Protein AF-0000000066015167 (afdb_homodimer)

Organism: Apis mellifera (NCBI:txid7460)

Secondary structure (DSSP, 8-state):
---TTGGGGGGTT---------------TT-PEEEEEESS--B--SSHHHHHHHHHHTS--GGG--EEEEEEETTEEEEEE---TT---SEEEEEEEE-SSSEEEEESS-GGGT-TT-TTS---EEEEEE-TTSEEEEEE--EETTEE-S--EEEEEETTTTEEEEEEEPPHHHHS-TTT----EEEEEEEESSSS-EEEEEEETTTTEEEEEETTTTEEEEEE-GGGSPPGGG-EEEETTEEEE----EEEEEE-TTT-EEEEEESSSS-EEEEETHHHHSS---GGG--EEEEES-SSS-EEEEEE-TTSEEEEEETTTTEEEEEETTS-S-GGG-EEEEE-TTTTSSEEEEEEEEE----TT----EEEEEEEE--HHHHHHT---TTS--EEEEEEEHHHHHTTSTTSPP---GGGGT-/---TTGGGGGG-----------------TT-PEEEEEESS--B--SSHHHHHHHHHHTS--GGG--EEEEEEETTEEEEEE---TT---SEEEEEEEE-SSSEEEEESS-GGG--TT-TTS---EEEEEE-TTSEEEEEE--EETTEE-S--EEEEEETTTTEEEEEEEPPHHHHS-TTT----EEEEEEEESSSS-EEEEEEETTTTEEEEEETTTTEEEEEE-GGGSPPGGG-EEEETTEEEE----EEEEEE-TTT-EEEEEESSSS-EEEEETHHHHSS---GGG--EEEEES-SSS-EEEEEE-TTSEEEEEETTTTEEEEEETTS-S-GGG-EEEEE-TTTTSSEEEEEEEEE----TT----EEEEEEEE--HHHHHHT---TTS--EEEEEEEHHHHHTTSTTSPP---THHHH-

Structure (mmCIF, N/CA/C/O backbone):
data_AF-0000000066015167-model_v1
#
loop_
_entity.id
_entity.type
_entity.pdbx_description
1 polymer 'Major royal jelly protein 9'
#
loop_
_atom_site.group_PDB
_atom_site.id
_atom_site.type_symbol
_atom_site.label_atom_id
_atom_site.label_alt_id
_atom_site.label_comp_id
_atom_site.label_asym_id
_atom_site.label_entity_id
_atom_site.label_seq_id
_atom_site.pdbx_PDB_ins_code
_atom_site.Cartn_x
_atom_site.Cartn_y
_atom_site.Cartn_z
_atom_site.occupancy
_atom_site.B_iso_or_equiv
_atom_site.auth_seq_id
_atom_site.auth_comp_id
_atom_site.auth_asym_id
_atom_site.auth_atom_id
_atom_site.pdbx_PDB_model_num
ATOM 1 N N . MET A 1 1 ? -51.844 -38.094 44.312 1 26 1 MET A N 1
ATOM 2 C CA . MET A 1 1 ? -50.938 -38.125 43.156 1 26 1 MET A CA 1
ATOM 3 C C . MET A 1 1 ? -50.656 -36.688 42.688 1 26 1 MET A C 1
ATOM 5 O O . MET A 1 1 ? -50.062 -36.5 41.625 1 26 1 MET A O 1
ATOM 9 N N . SER A 1 2 ? -51.188 -35.656 43.312 1 29.03 2 SER A N 1
ATOM 10 C CA . SER A 1 2 ? -51.5 -34.25 43 1 29.03 2 SER A CA 1
ATOM 11 C C . SER A 1 2 ? -50.25 -33.406 43.031 1 29.03 2 SER A C 1
ATOM 13 O O . SER A 1 2 ? -50.312 -32.188 42.781 1 29.03 2 SER A O 1
ATOM 15 N N . PHE A 1 3 ? -49.156 -33.812 43.719 1 33.88 3 PHE A N 1
ATOM 16 C CA . PHE A 1 3 ? -48.281 -32.844 44.344 1 33.88 3 PHE A CA 1
ATOM 17 C C . PHE A 1 3 ? -47.344 -32.188 43.344 1 33.88 3 PHE A C 1
ATOM 19 O O . PHE A 1 3 ? -46.688 -31.188 43.625 1 33.88 3 PHE A O 1
ATOM 26 N N . ASN A 1 4 ? -46.906 -32.875 42.219 1 30.45 4 ASN A N 1
ATOM 27 C CA . ASN A 1 4 ? -45.562 -32.719 41.688 1 30.45 4 ASN A CA 1
ATOM 28 C C . ASN A 1 4 ? -45.5 -31.5 40.75 1 30.45 4 ASN A C 1
ATOM 30 O O . ASN A 1 4 ? -44.562 -31.375 39.969 1 30.45 4 ASN A O 1
ATOM 34 N N . ILE A 1 5 ? -46.594 -30.766 40.438 1 33.69 5 ILE A N 1
ATOM 35 C CA . ILE A 1 5 ? -46.625 -29.938 39.219 1 33.69 5 ILE A CA 1
ATOM 36 C C . ILE A 1 5 ? -45.875 -28.641 39.469 1 33.69 5 ILE A C 1
ATOM 38 O O . ILE A 1 5 ? -45.625 -27.859 38.531 1 33.69 5 ILE A O 1
ATOM 42 N N . TRP A 1 6 ? -45.625 -28.203 40.75 1 33.12 6 TRP A N 1
ATOM 43 C CA . TRP A 1 6 ? -45.438 -26.781 41.031 1 33.12 6 TRP A CA 1
ATOM 44 C C . TRP A 1 6 ? -44.062 -26.328 40.531 1 33.12 6 TRP A C 1
ATOM 46 O O . TRP A 1 6 ? -43.812 -25.125 40.438 1 33.12 6 TRP A O 1
ATOM 56 N N . TRP A 1 7 ? -43.031 -27.234 40.469 1 34.81 7 TRP A N 1
ATOM 57 C CA . TRP A 1 7 ? -41.656 -26.688 40.531 1 34.81 7 TRP A CA 1
ATOM 58 C C . TRP A 1 7 ? -41.25 -26.078 39.188 1 34.81 7 TRP A C 1
ATOM 60 O O . TRP A 1 7 ? -40.125 -25.641 39 1 34.81 7 TRP A O 1
ATOM 70 N N . LEU A 1 8 ? -42 -26.328 38.062 1 32.09 8 LEU A N 1
ATOM 71 C CA . LEU A 1 8 ? -41.438 -26.094 36.75 1 32.09 8 LEU A CA 1
ATOM 72 C C . LEU A 1 8 ? -41.312 -24.609 36.438 1 32.09 8 LEU A C 1
ATOM 74 O O . LEU A 1 8 ? -40.656 -24.203 35.469 1 32.09 8 LEU A O 1
ATOM 78 N N . ILE A 1 9 ? -42.219 -23.766 37.031 1 33.53 9 ILE A N 1
ATOM 79 C CA . ILE A 1 9 ? -42.469 -22.516 36.344 1 33.53 9 ILE A CA 1
ATOM 80 C C . ILE A 1 9 ? -41.281 -21.578 36.531 1 33.53 9 ILE A C 1
ATOM 82 O O . ILE A 1 9 ? -41.062 -20.641 35.75 1 33.53 9 ILE A O 1
ATOM 86 N N . LEU A 1 10 ? -40.531 -21.703 37.625 1 32.12 10 LEU A N 1
ATOM 87 C CA . LEU A 1 10 ? -39.781 -20.5 38 1 32.12 10 LEU A CA 1
ATOM 88 C C . LEU A 1 10 ? -38.594 -20.297 37.094 1 32.12 10 LEU A C 1
ATOM 90 O O . LEU A 1 10 ? -37.875 -19.312 37.219 1 32.12 10 LEU A O 1
ATOM 94 N N . TYR A 1 11 ? -38.188 -21.344 36.344 1 34.44 11 TYR A N 1
ATOM 95 C CA . TYR A 1 11 ? -36.844 -21.234 35.844 1 34.44 11 TYR A CA 1
ATOM 96 C C . TYR A 1 11 ? -36.75 -20.219 34.688 1 34.44 11 TYR A C 1
ATOM 98 O O . TYR A 1 11 ? -35.719 -20.094 34.031 1 34.44 11 TYR A O 1
ATOM 106 N N . PHE A 1 12 ? -37.906 -19.766 34.188 1 32.03 12 PHE A N 1
ATOM 107 C CA . PHE A 1 12 ? -37.719 -19.188 32.844 1 32.03 12 PHE A CA 1
ATOM 108 C C . PHE A 1 12 ? -36.812 -17.969 32.906 1 32.03 12 PHE A C 1
ATOM 110 O O . PHE A 1 12 ? -36 -17.75 32.031 1 32.03 12 PHE A O 1
ATOM 117 N N . SER A 1 13 ? -37.25 -16.922 33.625 1 30.91 13 SER A N 1
ATOM 118 C CA . SER A 1 13 ? -37.094 -15.594 33.062 1 30.91 13 SER A CA 1
ATOM 119 C C . SER A 1 13 ? -35.656 -15.078 33.219 1 30.91 13 SER A C 1
ATOM 121 O O . SER A 1 13 ? -35.438 -13.867 33.25 1 30.91 13 SER A O 1
ATOM 123 N N . ILE A 1 14 ? -34.781 -15.797 33.844 1 33.94 14 ILE A N 1
ATOM 124 C CA . ILE A 1 14 ? -33.562 -15.008 34.094 1 33.94 14 ILE A CA 1
ATOM 125 C C . ILE A 1 14 ? -32.875 -14.719 32.75 1 33.94 14 ILE A C 1
ATOM 127 O O . ILE A 1 14 ? -32.219 -15.594 32.188 1 33.94 14 ILE A O 1
ATOM 131 N N . VAL A 1 15 ? -33.656 -14.359 31.719 1 32.59 15 VAL A N 1
ATOM 132 C CA . VAL A 1 15 ? -32.969 -13.859 30.531 1 32.59 15 VAL A CA 1
ATOM 133 C C . VAL A 1 15 ? -31.922 -12.82 30.953 1 32.59 15 VAL A C 1
ATOM 135 O O . VAL A 1 15 ? -32.25 -11.805 31.547 1 32.59 15 VAL A O 1
ATOM 138 N N . CYS A 1 16 ? -30.703 -13.25 31.234 1 29.89 16 CYS A N 1
ATOM 139 C CA . CYS A 1 16 ? -29.5 -12.438 31.375 1 29.89 16 CYS A CA 1
ATOM 140 C C . CYS A 1 16 ? -29.438 -11.375 30.297 1 29.89 16 CYS A C 1
ATOM 142 O O . CYS A 1 16 ? -29.375 -11.703 29.109 1 29.89 16 CYS A O 1
ATOM 144 N N . GLN A 1 17 ? -30.156 -10.297 30.469 1 29.08 17 GLN A N 1
ATOM 145 C CA . GLN A 1 17 ? -29.828 -9.109 29.688 1 29.08 17 GLN A CA 1
ATOM 146 C C . GLN A 1 17 ? -28.328 -8.883 29.625 1 29.08 17 GLN A C 1
ATOM 148 O O . GLN A 1 17 ? -27.703 -8.492 30.609 1 29.08 17 GLN A O 1
ATOM 153 N N . ALA A 1 18 ? -27.578 -9.695 29 1 32.66 18 ALA A N 1
ATOM 154 C CA . ALA A 1 18 ? -26.25 -9.258 28.562 1 32.66 18 ALA A CA 1
ATOM 155 C C . ALA A 1 18 ? -26.312 -7.855 27.969 1 32.66 18 ALA A C 1
ATOM 157 O O . ALA A 1 18 ? -26.719 -7.676 26.828 1 32.66 18 ALA A O 1
ATOM 158 N N . LYS A 1 19 ? -26.734 -6.887 28.719 1 30.14 19 LYS A N 1
ATOM 159 C CA . LYS A 1 19 ? -26.484 -5.512 28.297 1 30.14 19 LYS A CA 1
ATOM 160 C C . LYS A 1 19 ? -25.047 -5.328 27.828 1 30.14 19 LYS A C 1
ATOM 162 O O . LYS A 1 19 ? -24.109 -5.52 28.609 1 30.14 19 LYS A O 1
ATOM 167 N N . ALA A 1 20 ? -24.812 -5.492 26.562 1 32.78 20 ALA A N 1
ATOM 168 C CA . ALA A 1 20 ? -23.609 -4.914 25.969 1 32.78 20 ALA A CA 1
ATOM 169 C C . ALA A 1 20 ? -23.344 -3.51 26.5 1 32.78 20 ALA A C 1
ATOM 171 O O . ALA A 1 20 ? -24.125 -2.584 26.25 1 32.78 20 ALA A O 1
ATOM 172 N N . HIS A 1 21 ? -22.938 -3.389 27.734 1 29.14 21 HIS A N 1
ATOM 173 C CA . HIS A 1 21 ? -22.312 -2.117 28.062 1 29.14 21 HIS A CA 1
ATOM 174 C C . HIS A 1 21 ? -21.453 -1.609 26.906 1 29.14 21 HIS A C 1
ATOM 176 O O . HIS A 1 21 ? -20.406 -2.186 26.594 1 29.14 21 HIS A O 1
ATOM 182 N N . TYR A 1 22 ? -22.156 -1.292 25.875 1 29.8 22 TYR A N 1
ATOM 183 C CA . TYR A 1 22 ? -21.422 -0.33 25.078 1 29.8 22 TYR A CA 1
ATOM 184 C C . TYR A 1 22 ? -20.719 0.701 25.953 1 29.8 22 TYR A C 1
ATOM 186 O O . TYR A 1 22 ? -21.375 1.485 26.641 1 29.8 22 TYR A O 1
ATOM 194 N N . SER A 1 23 ? -19.766 0.363 26.703 1 32.66 23 SER A N 1
ATOM 195 C CA . SER A 1 23 ? -19.031 1.444 27.344 1 32.66 23 SER A CA 1
ATOM 196 C C . SER A 1 23 ? -19.062 2.713 26.5 1 32.66 23 SER A C 1
ATOM 198 O O . SER A 1 23 ? -18.641 2.699 25.344 1 32.66 23 SER A O 1
ATOM 200 N N . LEU A 1 24 ? -20.094 3.484 26.562 1 32.47 24 LEU A N 1
ATOM 201 C CA . LEU A 1 24 ? -20 4.871 26.141 1 32.47 24 LEU A CA 1
ATOM 202 C C . LEU A 1 24 ? -18.578 5.406 26.328 1 32.47 24 LEU A C 1
ATOM 204 O O . LEU A 1 24 ? -18.172 5.656 27.469 1 32.47 24 LEU A O 1
ATOM 208 N N . ARG A 1 25 ? -17.656 4.953 25.703 1 44.66 25 ARG A N 1
ATOM 209 C CA . ARG A 1 25 ? -16.344 5.59 25.75 1 44.66 25 ARG A CA 1
ATOM 210 C C . ARG A 1 25 ? -16.469 7.109 25.75 1 44.66 25 ARG A C 1
ATOM 212 O O . ARG A 1 25 ? -17.047 7.688 24.812 1 44.66 25 ARG A O 1
ATOM 219 N N . ASP A 1 26 ? -16.703 7.707 26.859 1 46 26 ASP A N 1
ATOM 220 C CA . ASP A 1 26 ? -16.766 9.141 27.125 1 46 26 ASP A CA 1
ATOM 221 C C . ASP A 1 26 ? -15.648 9.875 26.391 1 46 26 ASP A C 1
ATOM 223 O O . ASP A 1 26 ? -14.477 9.766 26.766 1 46 26 ASP A O 1
ATOM 227 N N . PHE A 1 27 ? -15.844 10.094 25.156 1 55.56 27 PHE A N 1
ATOM 228 C CA . PHE A 1 27 ? -14.961 11.039 24.5 1 55.56 27 PHE A CA 1
ATOM 229 C C . PHE A 1 27 ? -14.875 12.352 25.266 1 55.56 27 PHE A C 1
ATOM 231 O O . PHE A 1 27 ? -15.867 12.797 25.844 1 55.56 27 PHE A O 1
ATOM 238 N N . LYS A 1 28 ? -13.664 12.664 25.625 1 65 28 LYS A N 1
ATOM 239 C CA . LYS A 1 28 ? -13.422 13.914 26.344 1 65 28 LYS A CA 1
ATOM 240 C C . LYS A 1 28 ? -13.797 15.117 25.484 1 65 28 LYS A C 1
ATOM 242 O O . LYS A 1 28 ? -12.953 15.672 24.781 1 65 28 LYS A O 1
ATOM 247 N N . ALA A 1 29 ? -15.102 15.312 25.203 1 63.84 29 ALA A N 1
ATOM 248 C CA . ALA A 1 29 ? -15.625 16.359 24.328 1 63.84 29 ALA A CA 1
ATOM 249 C C . ALA A 1 29 ? -15.125 17.734 24.766 1 63.84 29 ALA A C 1
ATOM 251 O O . ALA A 1 29 ? -14.984 18.641 23.938 1 63.84 29 ALA A O 1
ATOM 252 N N . ASN A 1 30 ? -14.57 17.828 25.906 1 75.81 30 ASN A N 1
ATOM 253 C CA . ASN A 1 30 ? -14.336 19.203 26.328 1 75.81 30 ASN A CA 1
ATOM 254 C C . ASN A 1 30 ? -12.906 19.406 26.828 1 75.81 30 ASN A C 1
ATOM 256 O O . ASN A 1 30 ? -12.648 20.281 27.641 1 75.81 30 ASN A O 1
ATOM 260 N N . ILE A 1 31 ? -12.133 18.656 26.156 1 89 31 ILE A N 1
ATOM 261 C CA . ILE A 1 31 ? -10.773 18.75 26.672 1 89 31 ILE A CA 1
ATOM 262 C C . ILE A 1 31 ? -10.031 19.891 25.984 1 89 31 ILE A C 1
ATOM 264 O O . ILE A 1 31 ? -9.172 20.547 26.578 1 89 31 ILE A O 1
ATOM 268 N N . PHE A 1 32 ? -10.43 20.188 24.797 1 95.81 32 PHE A N 1
ATOM 269 C CA . PHE A 1 32 ? -9.758 21.25 24.062 1 95.81 32 PHE A CA 1
ATOM 270 C C . PHE A 1 32 ? -10.266 22.625 24.5 1 95.81 32 PHE A C 1
ATOM 272 O O . PHE A 1 32 ? -11.469 22.828 24.688 1 95.81 32 PHE A O 1
ATOM 279 N N . GLN A 1 33 ? -9.344 23.484 24.719 1 96.5 33 GLN A N 1
ATOM 280 C CA . GLN A 1 33 ? -9.648 24.891 24.953 1 96.5 33 GLN A CA 1
ATOM 281 C C . GLN A 1 33 ? -9.438 25.719 23.688 1 96.5 33 GLN A C 1
ATOM 283 O O . GLN A 1 33 ? -8.383 25.625 23.062 1 96.5 33 GLN A O 1
ATOM 288 N N . VAL A 1 34 ? -10.406 26.5 23.359 1 97.62 34 VAL A N 1
ATOM 289 C CA . VAL A 1 34 ? -10.242 27.422 22.25 1 97.62 34 VAL A CA 1
ATOM 290 C C . VAL A 1 34 ? -9.336 28.578 22.672 1 97.62 34 VAL A C 1
ATOM 292 O O . VAL A 1 34 ? -9.656 29.328 23.594 1 97.62 34 VAL A O 1
ATOM 295 N N . LYS A 1 35 ? -8.258 28.75 22.016 1 97.56 35 LYS A N 1
ATOM 296 C CA . LYS A 1 35 ? -7.309 29.812 22.312 1 97.56 35 LYS A CA 1
ATOM 297 C C . LYS A 1 35 ? -7.547 31.031 21.438 1 97.56 35 LYS A C 1
ATOM 299 O O . LYS A 1 35 ? -7.367 32.188 21.859 1 97.56 35 LYS A O 1
ATOM 304 N N . TYR A 1 36 ? -7.836 30.797 20.203 1 98.44 36 TYR A N 1
ATOM 305 C CA . TYR A 1 36 ? -8.164 31.812 19.219 1 98.44 36 TYR A CA 1
ATOM 306 C C . TYR A 1 36 ? -9.297 31.359 18.312 1 98.44 36 TYR A C 1
ATOM 308 O O . TYR A 1 36 ? -9.461 30.156 18.078 1 98.44 36 TYR A O 1
ATOM 316 N N . GLN A 1 37 ? -10.062 32.219 17.828 1 98.44 37 GLN A N 1
ATOM 317 C CA . GLN A 1 37 ? -11.102 31.906 16.859 1 98.44 37 GLN A CA 1
ATOM 318 C C . GLN A 1 37 ? -11.359 33.094 15.922 1 98.44 37 GLN A C 1
ATOM 320 O O . GLN A 1 37 ? -11.109 34.25 16.281 1 98.44 37 GLN A O 1
ATOM 325 N N . TRP A 1 38 ? -11.852 32.875 14.773 1 98.75 38 TRP A N 1
ATOM 326 C CA . TRP A 1 38 ? -12.094 33.875 13.75 1 98.75 38 TRP A CA 1
ATOM 327 C C . TRP A 1 38 ? -13.391 33.594 13 1 98.75 38 TRP A C 1
ATOM 329 O O . TRP A 1 38 ? -13.695 32.438 12.695 1 98.75 38 TRP A O 1
ATOM 339 N N . LYS A 1 39 ? -14.109 34.625 12.75 1 98.62 39 LYS A N 1
ATOM 340 C CA . LYS A 1 39 ? -15.102 34.562 11.68 1 98.62 39 LYS A CA 1
ATOM 341 C C . LYS A 1 39 ? -14.438 34.625 10.305 1 98.62 39 LYS A C 1
ATOM 343 O O . LYS A 1 39 ? -14.82 33.906 9.391 1 98.62 39 LYS A O 1
ATOM 348 N N . TYR A 1 40 ? -13.523 35.531 10.195 1 98.44 40 TYR A N 1
ATOM 349 C CA . TYR A 1 40 ? -12.648 35.719 9.047 1 98.44 40 TYR A CA 1
ATOM 350 C C . TYR A 1 40 ? -11.328 36.375 9.477 1 98.44 40 TYR A C 1
ATOM 352 O O . TYR A 1 40 ? -11.25 37 10.531 1 98.44 40 TYR A O 1
ATOM 360 N N . PHE A 1 41 ? -10.352 36.219 8.672 1 98.56 41 PHE A N 1
ATOM 361 C CA . PHE A 1 41 ? -9.039 36.781 8.992 1 98.56 41 PHE A CA 1
ATOM 362 C C . PHE A 1 41 ? -8.898 38.188 8.461 1 98.56 41 PHE A C 1
ATOM 364 O O . PHE A 1 41 ? -9.406 38.531 7.387 1 98.56 41 PHE A O 1
ATOM 371 N N . ASP A 1 42 ? -8.266 38.938 9.258 1 98.44 42 ASP A N 1
ATOM 372 C CA . ASP A 1 42 ? -7.836 40.281 8.898 1 98.44 42 ASP A CA 1
ATOM 373 C C . ASP A 1 42 ? -6.41 40.562 9.383 1 98.44 42 ASP A C 1
ATOM 375 O O . ASP A 1 42 ? -5.805 39.719 10.047 1 98.44 42 ASP A O 1
ATOM 379 N N . TYR A 1 43 ? -5.887 41.688 8.914 1 98.5 43 TYR A N 1
ATOM 380 C CA . TYR A 1 43 ? -4.473 41.969 9.148 1 98.5 43 TYR A CA 1
ATOM 381 C C . TYR A 1 43 ? -4.273 43.344 9.773 1 98.5 43 TYR A C 1
ATOM 383 O O . TYR A 1 43 ? -5.133 44.219 9.648 1 98.5 43 TYR A O 1
ATOM 391 N N . ASN A 1 44 ? -3.17 43.406 10.438 1 97.62 44 ASN A N 1
ATOM 392 C CA . ASN A 1 44 ? -2.746 44.719 10.953 1 97.62 44 ASN A CA 1
ATOM 393 C C . ASN A 1 44 ? -1.998 45.5 9.891 1 97.62 44 ASN A C 1
ATOM 395 O O . ASN A 1 44 ? -0.767 45.531 9.875 1 97.62 44 ASN A O 1
ATOM 399 N N . PHE A 1 45 ? -2.719 46.344 9.188 1 96.62 45 PHE A N 1
ATOM 400 C CA . PHE A 1 45 ? -2.15 47.094 8.094 1 96.62 45 PHE A CA 1
ATOM 401 C C . PHE A 1 45 ? -1.438 48.344 8.609 1 96.62 45 PHE A C 1
ATOM 403 O O . PHE A 1 45 ? -0.752 49.031 7.855 1 96.62 45 PHE A O 1
ATOM 410 N N . GLY A 1 46 ? -1.567 48.625 9.812 1 94.19 46 GLY A N 1
ATOM 411 C CA . GLY A 1 46 ? -0.945 49.781 10.43 1 94.19 46 GLY A CA 1
ATOM 412 C C . GLY A 1 46 ? -1.891 50.969 10.57 1 94.19 46 GLY A C 1
ATOM 413 O O . GLY A 1 46 ? -1.706 51.812 11.445 1 94.19 46 GLY A O 1
ATOM 414 N N . SER A 1 47 ? -2.842 51.125 9.578 1 94.62 47 SER A N 1
ATOM 415 C CA . SER A 1 47 ? -3.857 52.156 9.664 1 94.62 47 SER A CA 1
ATOM 416 C C . SER A 1 47 ? -5.121 51.781 8.906 1 94.62 47 SER A C 1
ATOM 418 O O . SER A 1 47 ? -5.082 50.875 8.047 1 94.62 47 SER A O 1
ATOM 420 N N . ASP A 1 48 ? -6.223 52.438 9.227 1 95 48 ASP A N 1
ATOM 421 C CA . ASP A 1 48 ? -7.48 52.188 8.531 1 95 48 ASP A CA 1
ATOM 422 C C . ASP A 1 48 ? -7.387 52.562 7.059 1 95 48 ASP A C 1
ATOM 424 O O . ASP A 1 48 ? -8 51.938 6.199 1 95 48 ASP A O 1
ATOM 428 N N . GLU A 1 49 ? -6.637 53.656 6.816 1 96.94 49 GLU A N 1
ATOM 429 C CA . GLU A 1 49 ? -6.449 54.125 5.441 1 96.94 49 GLU A CA 1
ATOM 430 C C . GLU A 1 49 ? -5.738 53.062 4.605 1 96.94 49 GLU A C 1
ATOM 432 O O . GLU A 1 49 ? -6.137 52.781 3.471 1 96.94 49 GLU A O 1
ATOM 437 N N . LYS A 1 50 ? -4.773 52.5 5.188 1 96.62 50 LYS A N 1
ATOM 438 C CA . LYS A 1 50 ? -4.016 51.469 4.484 1 96.62 50 LYS A CA 1
ATOM 439 C C . LYS A 1 50 ? -4.863 50.219 4.273 1 96.62 50 LYS A C 1
ATOM 441 O O . LYS A 1 50 ? -4.781 49.594 3.225 1 96.62 50 LYS A O 1
ATOM 446 N N . ARG A 1 51 ? -5.594 49.875 5.27 1 97.25 51 ARG A N 1
ATOM 447 C CA . ARG A 1 51 ? -6.5 48.75 5.145 1 97.25 51 ARG A CA 1
ATOM 448 C C . ARG A 1 51 ? -7.508 48.969 4.02 1 97.25 51 ARG A C 1
ATOM 450 O O . ARG A 1 51 ? -7.746 48.062 3.207 1 97.25 51 ARG A O 1
ATOM 457 N N . GLN A 1 52 ? -8.125 50.125 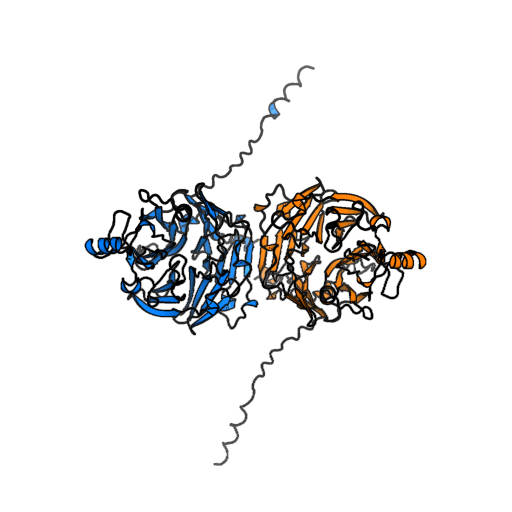4.016 1 97.56 52 GLN A N 1
ATOM 458 C CA . GLN A 1 52 ? -9.102 50.469 2.982 1 97.56 52 GLN A CA 1
ATOM 459 C C . GLN A 1 52 ? -8.469 50.438 1.596 1 97.56 52 GLN A C 1
ATOM 461 O O . GLN A 1 52 ? -9.094 50.031 0.624 1 97.56 52 GLN A O 1
ATOM 466 N N . ALA A 1 53 ? -7.277 50.938 1.534 1 97.56 53 ALA A N 1
ATOM 467 C CA . ALA A 1 53 ? -6.547 50.906 0.268 1 97.56 53 ALA A CA 1
ATOM 468 C C . ALA A 1 53 ? -6.328 49.469 -0.199 1 97.56 53 ALA A C 1
ATOM 470 O O . ALA A 1 53 ? -6.418 49.188 -1.394 1 97.56 53 ALA A O 1
ATOM 471 N N . ALA A 1 54 ? -5.992 48.594 0.745 1 97.06 54 ALA A N 1
ATOM 472 C CA . ALA A 1 54 ? -5.781 47.188 0.428 1 97.06 54 ALA A CA 1
ATOM 473 C C . ALA A 1 54 ? -7.066 46.531 -0.071 1 97.06 54 ALA A C 1
ATOM 475 O O . ALA A 1 54 ? -7.035 45.719 -0.985 1 97.06 54 ALA A O 1
ATOM 476 N N . ILE A 1 55 ? -8.195 46.875 0.523 1 97.81 55 ILE A N 1
ATOM 477 C CA . ILE A 1 55 ? -9.492 46.375 0.088 1 97.81 55 ILE A CA 1
ATOM 478 C C . ILE A 1 55 ? -9.797 46.875 -1.322 1 97.81 55 ILE A C 1
ATOM 480 O O . ILE A 1 55 ? -10.172 46.094 -2.197 1 97.81 55 ILE A O 1
ATOM 484 N N . GLN A 1 56 ? -9.594 48.125 -1.584 1 97.88 56 GLN A N 1
ATOM 485 C CA . GLN A 1 56 ? -9.93 48.75 -2.857 1 97.88 56 GLN A CA 1
ATOM 486 C C . GLN A 1 56 ? -9.055 48.219 -3.986 1 97.88 56 GLN A C 1
ATOM 488 O O . GLN A 1 56 ? -9.523 48.031 -5.113 1 97.88 56 GLN A O 1
ATOM 493 N N . SER A 1 57 ? -7.836 48 -3.672 1 96.44 57 SER A N 1
ATOM 494 C CA . SER A 1 57 ? -6.906 47.531 -4.688 1 96.44 57 SER A CA 1
ATOM 495 C C . SER A 1 57 ? -7.09 46.031 -4.945 1 96.44 57 SER A C 1
ATOM 497 O O . SER A 1 57 ? -6.582 45.5 -5.934 1 96.44 57 SER A O 1
ATOM 499 N N . GLY A 1 58 ? -7.777 45.312 -4.027 1 96.44 58 GLY A N 1
ATOM 500 C CA . GLY A 1 58 ? -7.949 43.875 -4.145 1 96.44 58 GLY A CA 1
ATOM 501 C C . GLY A 1 58 ? -6.859 43.094 -3.439 1 96.44 58 GLY A C 1
ATOM 502 O O . GLY A 1 58 ? -6.875 41.844 -3.451 1 96.44 58 GLY A O 1
ATOM 503 N N . GLU A 1 59 ? -5.953 43.781 -2.877 1 95.69 59 GLU A N 1
ATOM 504 C CA . GLU A 1 59 ? -4.883 43.125 -2.121 1 95.69 59 GLU A CA 1
ATOM 505 C C . GLU A 1 59 ? -5.441 42.312 -0.958 1 95.69 59 GLU A C 1
ATOM 507 O O . GLU A 1 59 ? -4.879 41.281 -0.594 1 95.69 59 GLU A O 1
ATOM 512 N N . TYR A 1 60 ? -6.488 42.812 -0.444 1 97.81 60 TYR A N 1
ATOM 513 C CA . TYR A 1 60 ? -7.129 42.125 0.675 1 97.81 60 TYR A CA 1
ATOM 514 C C . TYR A 1 60 ? -8.609 41.906 0.403 1 97.81 60 TYR A C 1
ATOM 516 O O . TYR A 1 60 ? -9.336 42.844 0.071 1 97.81 60 TYR A O 1
ATOM 524 N N . ASN A 1 61 ? -9.039 40.719 0.479 1 97.88 61 ASN A N 1
ATOM 525 C CA . ASN A 1 61 ? -10.43 40.281 0.503 1 97.88 61 ASN A CA 1
ATOM 526 C C . ASN A 1 61 ? -10.672 39.25 1.615 1 97.88 61 ASN A C 1
ATOM 528 O O . ASN A 1 61 ? -10.195 38.125 1.538 1 97.88 61 ASN A O 1
ATOM 532 N N . TYR A 1 62 ? -11.398 39.625 2.652 1 96.62 62 TYR A N 1
ATOM 533 C CA . TYR A 1 62 ? -11.531 38.844 3.865 1 96.62 62 TYR A CA 1
ATOM 534 C C . TYR A 1 62 ? -12.117 37.469 3.555 1 96.62 62 TYR A C 1
ATOM 536 O O . TYR A 1 62 ? -11.938 36.5 4.324 1 96.62 62 TYR A O 1
ATOM 544 N N . LYS A 1 63 ? -12.742 37.25 2.424 1 96.25 63 LYS A N 1
ATOM 545 C CA . LYS A 1 63 ? -13.438 36 2.096 1 96.25 63 LYS A CA 1
ATOM 546 C C . LYS A 1 63 ? -12.461 34.938 1.63 1 96.25 63 LYS A C 1
ATOM 548 O O . LYS A 1 63 ? -12.805 33.75 1.592 1 96.25 63 LYS A O 1
ATOM 553 N N . ASN A 1 64 ? -11.25 35.312 1.32 1 96.75 64 ASN A N 1
ATOM 554 C CA . ASN A 1 64 ? -10.359 34.406 0.616 1 96.75 64 ASN A CA 1
ATOM 555 C C . ASN A 1 64 ? -9.242 33.875 1.527 1 96.75 64 ASN A C 1
ATOM 557 O O . ASN A 1 64 ? -8.32 33.219 1.067 1 96.75 64 ASN A O 1
ATOM 561 N N . ASN A 1 65 ? -9.25 34.156 2.793 1 97.88 65 ASN A N 1
ATOM 562 C CA . ASN A 1 65 ? -8.18 33.812 3.717 1 97.88 65 ASN A CA 1
ATOM 563 C C . ASN A 1 65 ? -8.508 32.562 4.516 1 97.88 65 ASN A C 1
ATOM 565 O O . ASN A 1 65 ? -9.414 32.562 5.348 1 97.88 65 ASN A O 1
ATOM 569 N N . VAL A 1 66 ? -7.746 31.469 4.254 1 96.88 66 VAL A N 1
ATOM 570 C CA . VAL A 1 66 ? -7.988 30.156 4.871 1 96.88 66 VAL A CA 1
ATOM 571 C C . VAL A 1 66 ? -6.742 29.719 5.633 1 96.88 66 VAL A C 1
ATOM 573 O O . VAL A 1 66 ? -5.652 29.641 5.062 1 96.88 66 VAL A O 1
ATOM 576 N N . PRO A 1 67 ? -6.863 29.344 6.898 1 98.62 67 PRO A N 1
ATOM 577 C CA . PRO A 1 67 ? -5.699 28.906 7.672 1 98.62 67 PRO A CA 1
ATOM 578 C C . PRO A 1 67 ? -5.375 27.438 7.457 1 98.62 67 PRO A C 1
ATOM 580 O O . PRO A 1 67 ? -6.273 26.641 7.168 1 98.62 67 PRO A O 1
ATOM 583 N N . ILE A 1 68 ? -4.125 27.047 7.66 1 98.62 68 ILE A N 1
ATOM 584 C CA . ILE A 1 68 ? -3.744 25.656 7.48 1 98.62 68 ILE A CA 1
ATOM 585 C C . ILE A 1 68 ? -2.988 25.156 8.711 1 98.62 68 ILE A C 1
ATOM 587 O O . ILE A 1 68 ? -3.236 24.047 9.195 1 98.62 68 ILE A O 1
ATOM 591 N N . ASP A 1 69 ? -2.057 25.953 9.211 1 98.81 69 ASP A N 1
ATOM 592 C CA . ASP A 1 69 ? -1.14 25.438 10.227 1 98.81 69 ASP A CA 1
ATOM 593 C C . ASP A 1 69 ? -0.981 26.422 11.383 1 98.81 69 ASP A C 1
ATOM 595 O O . ASP A 1 69 ? -1.393 27.578 11.273 1 98.81 69 ASP A O 1
ATOM 599 N N . VAL A 1 70 ? -0.452 25.875 12.469 1 98.75 70 VAL A N 1
ATOM 600 C CA . VAL A 1 70 ? -0.12 26.656 13.664 1 98.75 70 VAL A CA 1
ATOM 601 C C . VAL A 1 70 ? 1.215 26.172 14.234 1 98.75 70 VAL A C 1
ATOM 603 O O . VAL A 1 70 ? 1.583 25.016 14.078 1 98.75 70 VAL A O 1
ATOM 606 N N . ASP A 1 71 ? 1.938 27 14.734 1 98.5 71 ASP A N 1
ATOM 607 C CA . ASP A 1 71 ? 3.109 26.688 15.547 1 98.5 71 ASP A CA 1
ATOM 608 C C . ASP A 1 71 ? 3.385 27.797 16.562 1 98.5 71 ASP A C 1
ATOM 610 O O . ASP A 1 71 ? 2.764 28.859 16.516 1 98.5 71 ASP A O 1
ATOM 614 N N . ARG A 1 72 ? 4.164 27.484 17.531 1 97.12 72 ARG A N 1
ATOM 615 C CA . ARG A 1 72 ? 4.391 28.469 18.578 1 97.12 72 ARG A CA 1
ATOM 616 C C . ARG A 1 72 ? 5.863 28.516 18.984 1 97.12 72 ARG A C 1
ATOM 618 O O . ARG A 1 72 ? 6.543 27.5 18.984 1 97.12 72 ARG A O 1
ATOM 625 N N . TRP A 1 73 ? 6.285 29.703 19.359 1 96.56 73 TRP A N 1
ATOM 626 C CA . TRP A 1 73 ? 7.633 29.953 19.875 1 96.56 73 TRP A CA 1
ATOM 627 C C . TRP A 1 73 ? 7.656 31.141 20.812 1 96.56 73 TRP A C 1
ATOM 629 O O . TRP A 1 73 ? 7.34 32.281 20.422 1 96.56 73 TRP A O 1
ATOM 639 N N . ASN A 1 74 ? 7.996 30.938 22.094 1 92.56 74 ASN A N 1
ATOM 640 C CA . ASN A 1 74 ? 8.188 31.984 23.109 1 92.56 74 ASN A CA 1
ATOM 641 C C . ASN A 1 74 ? 7.059 33 23.078 1 92.56 74 ASN A C 1
ATOM 643 O O . ASN A 1 74 ? 7.301 34.188 22.953 1 92.56 74 ASN A O 1
ATOM 647 N N . GLY A 1 75 ? 5.855 32.5 23.109 1 91 75 GLY A N 1
ATOM 648 C CA . GLY A 1 75 ? 4.699 33.375 23.219 1 91 75 GLY A CA 1
ATOM 649 C C . GLY A 1 75 ? 4.129 33.781 21.875 1 91 75 GLY A C 1
ATOM 650 O O . GLY A 1 75 ? 2.996 34.25 21.781 1 91 75 GLY A O 1
ATOM 651 N N . LYS A 1 76 ? 4.922 33.656 20.844 1 96.06 76 LYS A N 1
ATOM 652 C CA . LYS A 1 76 ? 4.434 33.938 19.5 1 96.06 76 LYS A CA 1
ATOM 653 C C . LYS A 1 76 ? 3.658 32.719 18.953 1 96.06 76 LYS A C 1
ATOM 655 O O . LYS A 1 76 ? 4.078 31.578 19.109 1 96.06 76 LYS A O 1
ATOM 660 N N . THR A 1 77 ? 2.561 33.031 18.375 1 98.31 77 THR A N 1
ATOM 661 C CA . THR A 1 77 ? 1.792 32 17.688 1 98.31 77 THR A CA 1
ATOM 662 C C . THR A 1 77 ? 1.765 32.281 16.172 1 98.31 77 THR A C 1
ATOM 664 O O . THR A 1 77 ? 1.289 33.344 15.742 1 98.31 77 THR A O 1
ATOM 667 N N . PHE A 1 78 ? 2.295 31.359 15.438 1 98.81 78 PHE A N 1
ATOM 668 C CA . PHE A 1 78 ? 2.336 31.453 13.977 1 98.81 78 PHE A CA 1
ATOM 669 C C . PHE A 1 78 ? 1.088 30.828 13.367 1 98.81 78 PHE A C 1
ATOM 671 O O . PHE A 1 78 ? 0.604 29.797 13.836 1 98.81 78 PHE A O 1
ATOM 678 N N . VAL A 1 79 ? 0.612 31.469 12.312 1 98.81 79 VAL A N 1
ATOM 679 C CA . VAL A 1 79 ? -0.499 30.969 11.516 1 98.81 79 VAL A CA 1
ATOM 680 C C . VAL A 1 79 ? -0.178 31.094 10.031 1 98.81 79 VAL A C 1
ATOM 682 O O . VAL A 1 79 ? 0.29 32.156 9.586 1 98.81 79 VAL A O 1
ATOM 685 N N . THR A 1 80 ? -0.406 30.047 9.281 1 98.88 80 THR A N 1
ATOM 686 C CA . THR A 1 80 ? -0.245 30.125 7.832 1 98.88 80 THR A CA 1
ATOM 687 C C . THR A 1 80 ? -1.601 30.234 7.141 1 98.88 80 THR A C 1
ATOM 689 O O . THR A 1 80 ? -2.582 29.641 7.586 1 98.88 80 THR A O 1
ATOM 692 N N . ILE A 1 81 ? -1.63 31.078 6.133 1 98.62 81 ILE A N 1
ATOM 693 C CA . ILE A 1 81 ? -2.801 31.281 5.289 1 98.62 81 ILE A CA 1
ATOM 694 C C . ILE A 1 81 ? -2.455 30.969 3.836 1 98.62 81 ILE A C 1
ATOM 696 O O . ILE A 1 81 ? -1.475 31.484 3.295 1 98.62 81 ILE A O 1
ATOM 700 N N . LEU A 1 82 ? -3.268 30.156 3.256 1 96.69 82 LEU A N 1
ATOM 701 C CA . LEU A 1 82 ? -2.998 29.797 1.867 1 96.69 82 LEU A CA 1
ATOM 702 C C . LEU A 1 82 ? -3.111 31.016 0.962 1 96.69 82 LEU A C 1
ATOM 704 O O . LEU A 1 82 ? -4.039 31.828 1.104 1 96.69 82 LEU A O 1
ATOM 708 N N . ARG A 1 83 ? -2.146 31.125 0.085 1 96.75 83 ARG A N 1
ATOM 709 C CA . ARG A 1 83 ? -2.133 32.281 -0.804 1 96.75 83 ARG A CA 1
ATOM 710 C C . ARG A 1 83 ? -3.203 32.156 -1.884 1 96.75 83 ARG A C 1
ATOM 712 O O . ARG A 1 83 ? -3.365 31.078 -2.48 1 96.75 83 ARG A O 1
ATOM 719 N N . ASN A 1 84 ? -3.859 33.156 -2.098 1 94.5 84 ASN A N 1
ATOM 720 C CA . ASN A 1 84 ? -4.828 33.406 -3.158 1 94.5 84 ASN A CA 1
ATOM 721 C C . ASN A 1 84 ? -4.992 34.906 -3.414 1 94.5 84 ASN A C 1
ATOM 723 O O . ASN A 1 84 ? -4.398 35.719 -2.719 1 94.5 84 ASN A O 1
ATOM 727 N N . ASP A 1 85 ? -5.793 35.219 -4.445 1 93.75 85 ASP A N 1
ATOM 728 C CA . ASP A 1 85 ? -6.156 36.625 -4.586 1 93.75 85 ASP A CA 1
ATOM 729 C C . ASP A 1 85 ? -6.828 37.156 -3.32 1 93.75 85 ASP A C 1
ATOM 731 O O . ASP A 1 85 ? -7.676 36.469 -2.734 1 93.75 85 ASP A O 1
ATOM 735 N N . GLY A 1 86 ? -6.336 38.312 -2.918 1 97 86 GLY A N 1
ATOM 736 C CA . GLY A 1 86 ? -6.949 38.906 -1.746 1 97 86 GLY A CA 1
ATOM 737 C C . GLY A 1 86 ? -6.301 38.469 -0.443 1 97 86 GLY A C 1
ATOM 738 O O . GLY A 1 86 ? -6.785 38.812 0.639 1 97 86 GLY A O 1
ATOM 739 N N . VAL A 1 87 ? -5.242 37.719 -0.493 1 98.12 87 VAL A N 1
ATOM 740 C CA . VAL A 1 87 ? -4.516 37.281 0.697 1 98.12 87 VAL A CA 1
ATOM 741 C C . VAL A 1 87 ? -3.189 38.062 0.792 1 98.12 87 VAL A C 1
ATOM 743 O O . VAL A 1 87 ? -2.225 37.719 0.103 1 98.12 87 VAL A O 1
ATOM 746 N N . PRO A 1 88 ? -3.072 38.938 1.676 1 97.25 88 PRO A N 1
ATOM 747 C CA . PRO A 1 88 ? -1.896 39.812 1.719 1 97.25 88 PRO A CA 1
ATOM 748 C C . PRO A 1 88 ? -0.644 39.094 2.209 1 97.25 88 PRO A C 1
ATOM 750 O O . PRO A 1 88 ? 0.474 39.469 1.84 1 97.25 88 PRO A O 1
ATOM 753 N N . SER A 1 89 ? -0.827 38.125 3.045 1 98.12 89 SER A N 1
ATOM 754 C CA . SER A 1 89 ? 0.319 37.469 3.641 1 98.12 89 SER A CA 1
ATOM 755 C C . SER A 1 89 ? -0.007 36 3.955 1 98.12 89 SER A C 1
ATOM 757 O O . SER A 1 89 ? -1.077 35.688 4.488 1 98.12 89 SER A O 1
ATOM 759 N N . SER A 1 90 ? 0.922 35.125 3.631 1 98.5 90 SER A N 1
ATOM 760 C CA . SER A 1 90 ? 0.714 33.688 3.83 1 98.5 90 SER A CA 1
ATOM 761 C C . SER A 1 90 ? 1.338 33.219 5.141 1 98.5 90 SER A C 1
ATOM 763 O O . SER A 1 90 ? 0.864 32.25 5.746 1 98.5 90 SER A O 1
ATOM 765 N N . LEU A 1 91 ? 2.393 33.75 5.625 1 98.81 91 LEU A N 1
ATOM 766 C CA . LEU A 1 91 ? 3.041 33.469 6.898 1 98.81 91 LEU A CA 1
ATOM 767 C C . LEU A 1 91 ? 2.842 34.625 7.887 1 98.81 91 LEU A C 1
ATOM 769 O O . LEU A 1 91 ? 3.275 35.75 7.633 1 98.81 91 LEU A O 1
ATOM 773 N N . ASN A 1 92 ? 2.258 34.281 9.047 1 98.88 92 ASN A N 1
ATOM 774 C CA . ASN A 1 92 ? 1.853 35.344 9.953 1 98.88 92 ASN A CA 1
ATOM 775 C C . ASN A 1 92 ? 2.068 34.969 11.414 1 98.88 92 ASN A C 1
ATOM 777 O O . ASN A 1 92 ? 2.191 33.781 11.734 1 98.88 92 ASN A O 1
ATOM 781 N N . VAL A 1 93 ? 2.1 35.969 12.25 1 98.75 93 VAL A N 1
ATOM 782 C CA . VAL A 1 93 ? 1.947 35.812 13.695 1 98.75 93 VAL A CA 1
ATOM 783 C C . VAL A 1 93 ? 0.663 36.5 14.148 1 98.75 93 VAL A C 1
ATOM 785 O O . VAL A 1 93 ? 0.214 37.469 13.523 1 98.75 93 VAL A O 1
ATOM 788 N N . ILE A 1 94 ? 0.072 35.969 15.141 1 98.69 94 ILE A N 1
ATOM 789 C CA . ILE A 1 94 ? -1.131 36.594 15.688 1 98.69 94 ILE A CA 1
ATOM 790 C C . ILE A 1 94 ? -0.756 37.844 16.484 1 98.69 94 ILE A C 1
ATOM 792 O O . ILE A 1 94 ? 0.11 37.812 17.359 1 98.69 94 ILE A O 1
ATOM 796 N N . SER A 1 95 ? -1.403 38.938 16.203 1 96.38 95 SER A N 1
ATOM 797 C CA . SER A 1 95 ? -1.123 40.188 16.875 1 96.38 95 SER A CA 1
ATOM 798 C C . SER A 1 95 ? -1.931 40.344 18.156 1 96.38 95 SER A C 1
ATOM 800 O O . SER A 1 95 ? -2.842 39.562 18.422 1 96.38 95 SER A O 1
ATOM 802 N N . ASN A 1 96 ? -1.594 41.344 18.938 1 94.88 96 ASN A N 1
ATOM 803 C CA . ASN A 1 96 ? -2.355 41.656 20.141 1 94.88 96 ASN A CA 1
ATOM 804 C C . ASN A 1 96 ? -3.582 42.531 19.828 1 94.88 96 ASN A C 1
ATOM 806 O O . ASN A 1 96 ? -4.422 42.75 20.703 1 94.88 96 ASN A O 1
ATOM 810 N N . LYS A 1 97 ? -3.713 42.875 18.609 1 96.31 97 LYS A N 1
ATOM 811 C CA . LYS A 1 97 ? -4.867 43.688 18.203 1 96.31 97 LYS A CA 1
ATOM 812 C C . LYS A 1 97 ? -6.016 42.781 17.75 1 96.31 97 LYS A C 1
ATOM 814 O O . LYS A 1 97 ? -5.793 41.75 17.109 1 96.31 97 LYS A O 1
ATOM 819 N N . ILE A 1 98 ? -7.227 43.25 18.062 1 96.19 98 ILE A N 1
ATOM 820 C CA . ILE A 1 98 ? -8.414 42.438 17.75 1 96.19 98 ILE A CA 1
ATOM 821 C C . ILE A 1 98 ? -9.289 43.219 16.766 1 96.19 98 ILE A C 1
ATOM 823 O O . ILE A 1 98 ? -9.602 44.375 16.969 1 96.19 98 ILE A O 1
ATOM 827 N N . GLY A 1 99 ? -9.594 42.562 15.695 1 94.75 99 GLY A N 1
ATOM 828 C CA . GLY A 1 99 ? -10.539 43.125 14.734 1 94.75 99 GLY A CA 1
ATOM 829 C C . GLY A 1 99 ? -11.914 42.469 14.828 1 94.75 99 GLY A C 1
ATOM 830 O O . GLY A 1 99 ? -12.188 41.688 15.742 1 94.75 99 GLY A O 1
ATOM 831 N N . ASN A 1 100 ? -12.805 42.812 13.898 1 94.25 100 ASN A N 1
ATOM 832 C CA . ASN A 1 100 ? -14.188 42.344 13.906 1 94.25 100 ASN A CA 1
ATOM 833 C C . ASN A 1 100 ? -14.258 40.844 13.703 1 94.25 100 ASN A C 1
ATOM 835 O O . ASN A 1 100 ? -15.172 40.188 14.211 1 94.25 100 ASN A O 1
ATOM 839 N N . GLY A 1 101 ? -13.352 40.344 13 1 97.12 101 GLY A N 1
ATOM 840 C CA . GLY A 1 101 ? -13.375 38.906 12.68 1 97.12 101 GLY A CA 1
ATOM 841 C C . GLY A 1 101 ? -12.617 38.062 13.68 1 97.12 101 GLY A C 1
ATOM 842 O O . GLY A 1 101 ? -12.773 36.844 13.703 1 97.12 101 GLY A O 1
ATOM 843 N N . GLY A 1 102 ? -11.805 38.656 14.508 1 97.81 102 GLY A N 1
ATOM 844 C CA . GLY A 1 102 ? -10.875 38 15.422 1 97.81 102 GLY A CA 1
ATOM 845 C C . GLY A 1 102 ? -9.547 38.719 15.531 1 97.81 102 GLY A C 1
ATOM 846 O O . GLY A 1 102 ? -9.367 39.812 14.977 1 97.81 102 GLY A O 1
ATOM 847 N N . PRO A 1 103 ? -8.648 38.094 16.25 1 98.44 103 PRO A N 1
ATOM 848 C CA . PRO A 1 103 ? -7.332 38.719 16.344 1 98.44 103 PRO A CA 1
ATOM 849 C C . PRO A 1 103 ? -6.703 39 14.977 1 98.44 103 PRO A C 1
ATOM 851 O O . PRO A 1 103 ? -6.809 38.156 14.07 1 98.44 103 PRO A O 1
ATOM 854 N N . LEU A 1 104 ? -6.086 40.156 14.82 1 98.69 104 LEU A N 1
ATOM 855 C CA . LEU A 1 104 ? -5.445 40.5 13.562 1 98.69 104 LEU A CA 1
ATOM 856 C C . LEU A 1 104 ? -4.133 39.75 13.383 1 98.69 104 LEU A C 1
ATOM 858 O O . LEU A 1 104 ? -3.473 39.406 14.359 1 98.69 104 LEU A O 1
ATOM 862 N N . LEU A 1 105 ? -3.807 39.5 12.125 1 98.75 105 LEU A N 1
ATOM 863 C CA . LEU A 1 105 ? -2.541 38.875 11.789 1 98.75 105 LEU A CA 1
ATOM 864 C C . LEU A 1 105 ? -1.498 39.906 11.383 1 98.75 105 LEU A C 1
ATOM 866 O O . LEU A 1 105 ? -1.846 41 10.898 1 98.75 105 LEU A O 1
ATOM 870 N N . GLU A 1 106 ? -0.272 39.562 11.602 1 98.25 106 GLU A N 1
ATOM 871 C CA . GLU A 1 106 ? 0.885 40.344 11.133 1 98.25 106 GLU A CA 1
ATOM 872 C C . GLU A 1 106 ? 1.844 39.438 10.352 1 98.25 106 GLU A C 1
ATOM 874 O O . GLU A 1 106 ? 2.238 38.375 10.82 1 98.25 106 GLU A O 1
ATOM 879 N N . PRO A 1 107 ? 2.203 39.938 9.156 1 98.12 107 PRO A N 1
ATOM 880 C CA . PRO A 1 107 ? 3.152 39.125 8.391 1 98.12 107 PRO A CA 1
ATOM 881 C C . PRO A 1 107 ? 4.457 38.875 9.148 1 98.12 107 PRO A C 1
ATOM 883 O O . PRO A 1 107 ? 4.949 39.75 9.852 1 98.12 107 PRO A O 1
ATOM 886 N N . TYR A 1 108 ? 4.926 37.719 9.039 1 98.38 108 TYR A N 1
ATOM 887 C CA . TYR A 1 108 ? 6.25 37.375 9.562 1 98.38 108 TYR A CA 1
ATOM 888 C C . TYR A 1 108 ? 7.25 37.188 8.43 1 98.38 108 TYR A C 1
ATOM 890 O O . TYR A 1 108 ? 6.973 36.5 7.461 1 98.38 108 TYR A O 1
ATOM 898 N N . PRO A 1 109 ? 8.5 37.562 8.531 1 97.94 109 PRO A N 1
ATOM 899 C CA . PRO A 1 109 ? 9 38.406 9.625 1 97.94 109 PRO A CA 1
ATOM 900 C C . PRO A 1 109 ? 8.508 39.844 9.531 1 97.94 109 PRO A C 1
ATOM 902 O O . PRO A 1 109 ? 8.586 40.594 10.516 1 97.94 109 PRO A O 1
ATOM 905 N N . ASN A 1 110 ? 8.125 40.281 8.336 1 96.5 110 ASN A N 1
ATOM 906 C CA . ASN A 1 110 ? 7.547 41.625 8.117 1 96.5 110 ASN A CA 1
ATOM 907 C C . ASN A 1 110 ? 6.84 41.688 6.766 1 96.5 110 ASN A C 1
ATOM 909 O O . ASN A 1 110 ? 6.797 40.719 6.023 1 96.5 110 ASN A O 1
ATOM 913 N N . TRP A 1 111 ? 6.309 42.844 6.402 1 96 111 TRP A N 1
ATOM 914 C CA . TRP A 1 111 ? 5.484 43.062 5.215 1 96 111 TRP A CA 1
ATOM 915 C C . TRP A 1 111 ? 6.312 42.906 3.943 1 96 111 TRP A C 1
ATOM 917 O O . TRP A 1 111 ? 5.785 42.562 2.887 1 96 111 TRP A O 1
ATOM 927 N N . SER A 1 112 ? 7.57 43.156 3.977 1 95.5 112 SER A N 1
ATOM 928 C CA . SER A 1 112 ? 8.406 43.062 2.781 1 95.5 112 SER A CA 1
ATOM 929 C C . SER A 1 112 ? 8.492 41.656 2.252 1 95.5 112 SER A C 1
ATOM 931 O O . SER A 1 112 ? 8.758 41.438 1.068 1 95.5 112 SER A O 1
ATOM 933 N N . TRP A 1 113 ? 8.281 40.656 3.135 1 97 113 TRP A N 1
ATOM 934 C CA . TRP A 1 113 ? 8.359 39.25 2.756 1 97 113 TRP A CA 1
ATOM 935 C C . TRP A 1 113 ? 7.02 38.75 2.223 1 97 113 TRP A C 1
ATOM 937 O O . TRP A 1 113 ? 6.93 37.625 1.683 1 97 113 TRP A O 1
ATOM 947 N N . ALA A 1 114 ? 5.988 39.562 2.285 1 96.25 114 ALA A N 1
ATOM 948 C CA . ALA A 1 114 ? 4.629 39.031 2.102 1 96.25 114 ALA A CA 1
ATOM 949 C C . ALA A 1 114 ? 4.121 39.344 0.695 1 96.25 114 ALA A C 1
ATOM 951 O O . ALA A 1 114 ? 3.078 38.812 0.284 1 96.25 114 ALA A O 1
ATOM 952 N N . LYS A 1 115 ? 4.828 40.094 -0.061 1 88.25 115 LYS A N 1
ATOM 953 C CA . LYS A 1 115 ? 4.32 40.531 -1.36 1 88.25 115 LYS A CA 1
ATOM 954 C C . LYS A 1 115 ? 4.078 39.344 -2.281 1 88.25 115 LYS A C 1
ATOM 956 O O . LYS A 1 115 ? 4.988 38.531 -2.525 1 88.25 115 LYS A O 1
ATOM 961 N N . ASN A 1 116 ? 2.906 39.344 -2.811 1 84.38 116 ASN A N 1
ATOM 962 C CA . ASN A 1 116 ? 2.518 38.25 -3.701 1 84.38 116 ASN A CA 1
ATOM 963 C C . ASN A 1 116 ? 3.293 38.281 -5.016 1 84.38 116 ASN A C 1
ATOM 965 O O . ASN A 1 116 ? 3.602 39.375 -5.52 1 84.38 116 ASN A O 1
ATOM 969 N N . GLN A 1 117 ? 3.633 37.188 -5.574 1 82.44 117 GLN A N 1
ATOM 970 C CA . GLN A 1 117 ? 4.281 37 -6.867 1 82.44 117 GLN A CA 1
ATOM 971 C C . GLN A 1 117 ? 5.699 37.562 -6.859 1 82.44 117 GLN A C 1
ATOM 973 O O . GLN A 1 117 ? 6.277 37.812 -7.918 1 82.44 117 GLN A O 1
ATOM 978 N N . ASN A 1 118 ? 6.195 37.906 -5.723 1 89.81 118 ASN A N 1
ATOM 979 C CA . ASN A 1 118 ? 7.609 38.219 -5.543 1 89.81 118 ASN A CA 1
ATOM 980 C C . ASN A 1 118 ? 8.391 37 -5.09 1 89.81 118 ASN A C 1
ATOM 982 O O . ASN A 1 118 ? 8.391 36.656 -3.906 1 89.81 118 ASN A O 1
ATOM 986 N N . CYS A 1 119 ? 9.117 36.469 -5.914 1 94.31 119 CYS A N 1
ATOM 987 C CA . CYS A 1 119 ? 9.734 35.156 -5.688 1 94.31 119 CYS A CA 1
ATOM 988 C C . CYS A 1 119 ? 10.922 35.281 -4.746 1 94.31 119 CYS A C 1
ATOM 990 O O . CYS A 1 119 ? 11.492 34.25 -4.328 1 94.31 119 CYS A O 1
ATOM 992 N N . SER A 1 120 ? 11.281 36.438 -4.348 1 94.31 120 SER A N 1
ATOM 993 C CA . SER A 1 120 ? 12.32 36.625 -3.34 1 94.31 120 SER A CA 1
ATOM 994 C C . SER A 1 120 ? 11.734 36.594 -1.931 1 94.31 120 SER A C 1
ATOM 996 O O . SER A 1 120 ? 12.477 36.469 -0.951 1 94.31 120 SER A O 1
ATOM 998 N N . GLY A 1 121 ? 10.477 36.719 -1.867 1 97 121 GLY A N 1
ATOM 999 C CA . GLY A 1 121 ? 9.781 36.625 -0.593 1 97 121 GLY A CA 1
ATOM 1000 C C . GLY A 1 121 ? 9.07 35.281 -0.409 1 97 121 GLY A C 1
ATOM 1001 O O . GLY A 1 121 ? 9.586 34.25 -0.809 1 97 121 GLY A O 1
ATOM 1002 N N . ILE A 1 122 ? 7.969 35.344 0.326 1 97.81 122 ILE A N 1
ATOM 1003 C CA . ILE A 1 122 ? 7.172 34.156 0.606 1 97.81 122 ILE A CA 1
ATOM 1004 C C . ILE A 1 122 ? 5.867 34.188 -0.184 1 97.81 122 ILE A C 1
ATOM 1006 O O . ILE A 1 122 ? 5.109 35.156 -0.079 1 97.81 122 ILE A O 1
ATOM 1010 N N . THR A 1 123 ? 5.625 33.219 -0.974 1 97.06 123 THR A N 1
ATOM 1011 C CA . THR A 1 123 ? 4.43 33.156 -1.812 1 97.06 123 THR A CA 1
ATOM 1012 C C . THR A 1 123 ? 3.287 32.469 -1.075 1 97.06 123 THR A C 1
ATOM 1014 O O . THR A 1 123 ? 2.301 33.125 -0.708 1 97.06 123 THR A O 1
ATOM 1017 N N . SER A 1 124 ? 3.42 31.234 -0.796 1 97.94 124 SER A N 1
ATOM 1018 C CA . SER A 1 124 ? 2.357 30.453 -0.172 1 97.94 124 SER A CA 1
ATOM 1019 C C . SER A 1 124 ? 2.932 29.359 0.736 1 97.94 124 SER A C 1
ATOM 1021 O O . SER A 1 124 ? 3.695 28.516 0.284 1 97.94 124 SER A O 1
ATOM 1023 N N . VAL A 1 125 ? 2.539 29.422 1.974 1 98.25 125 VAL A N 1
ATOM 1024 C CA . VAL A 1 125 ? 3.039 28.5 2.98 1 98.25 125 VAL A CA 1
ATOM 1025 C C . VAL A 1 125 ? 1.89 27.641 3.512 1 98.25 125 VAL A C 1
ATOM 1027 O O . VAL A 1 125 ? 0.931 28.172 4.086 1 98.25 125 VAL A O 1
ATOM 1030 N N . TYR A 1 126 ? 1.998 26.297 3.346 1 97.06 126 TYR A N 1
ATOM 1031 C CA . TYR A 1 126 ? 1.029 25.391 3.955 1 97.06 126 TYR A CA 1
ATOM 1032 C C . TYR A 1 126 ? 1.355 25.156 5.426 1 97.06 126 TYR A C 1
ATOM 1034 O O . TYR A 1 126 ? 0.555 25.469 6.305 1 97.06 126 TYR A O 1
ATOM 1042 N N . ARG A 1 127 ? 2.531 24.578 5.621 1 98.56 127 ARG A N 1
ATOM 1043 C CA . ARG A 1 127 ? 2.93 24.266 6.988 1 98.56 127 ARG A CA 1
ATOM 1044 C C . ARG A 1 127 ? 4.371 24.688 7.246 1 98.56 127 ARG A C 1
ATOM 1046 O O . ARG A 1 127 ? 5.148 24.875 6.309 1 98.56 127 ARG A O 1
ATOM 1053 N N . ILE A 1 128 ? 4.715 24.828 8.523 1 98.81 128 ILE A N 1
ATOM 1054 C CA . ILE A 1 128 ? 6.043 25.234 8.977 1 98.81 128 ILE A CA 1
ATOM 1055 C C . ILE A 1 128 ? 6.539 24.266 10.039 1 98.81 128 ILE A C 1
ATOM 1057 O O . ILE A 1 128 ? 5.793 23.391 10.492 1 98.81 128 ILE A O 1
ATOM 1061 N N . ALA A 1 129 ? 7.801 24.375 10.352 1 98.69 129 ALA A N 1
ATOM 1062 C CA . ALA A 1 129 ? 8.383 23.609 11.453 1 98.69 129 ALA A CA 1
ATOM 1063 C C . ALA A 1 129 ? 9.391 24.438 12.234 1 98.69 129 ALA A C 1
ATOM 1065 O O . ALA A 1 129 ? 10.156 25.203 11.648 1 98.69 129 ALA A O 1
ATOM 1066 N N . ILE A 1 130 ? 9.312 24.328 13.508 1 98.12 130 ILE A N 1
ATOM 1067 C CA . ILE A 1 130 ? 10.297 24.969 14.375 1 98.12 130 ILE A CA 1
ATOM 1068 C C . ILE A 1 130 ? 11.195 23.906 15 1 98.12 130 ILE A C 1
ATOM 1070 O O . ILE A 1 130 ? 10.695 22.922 15.57 1 98.12 130 ILE A O 1
ATOM 1074 N N . ASP A 1 131 ? 12.492 24.078 14.867 1 96.75 131 ASP A N 1
ATOM 1075 C CA . ASP A 1 131 ? 13.391 23.047 15.383 1 96.75 131 ASP A CA 1
ATOM 1076 C C . ASP A 1 131 ? 13.953 23.422 16.75 1 96.75 131 ASP A C 1
ATOM 1078 O O . ASP A 1 131 ? 13.555 24.438 17.328 1 96.75 131 ASP A O 1
ATOM 1082 N N . GLU A 1 132 ? 14.805 22.609 17.312 1 94.19 132 GLU A N 1
ATOM 1083 C CA . GLU A 1 132 ? 15.297 22.75 18.672 1 94.19 132 GLU A CA 1
ATOM 1084 C C . GLU A 1 132 ? 16.344 23.859 18.766 1 94.19 132 GLU A C 1
ATOM 1086 O O . GLU A 1 132 ? 16.734 24.25 19.875 1 94.19 132 GLU A O 1
ATOM 1091 N N . TRP A 1 133 ? 16.703 24.453 17.672 1 96.44 133 TRP A N 1
ATOM 1092 C CA . TRP A 1 133 ? 17.703 25.5 17.641 1 96.44 133 TRP A CA 1
ATOM 1093 C C . TRP A 1 133 ? 17.062 26.875 17.438 1 96.44 133 TRP A C 1
ATOM 1095 O O . TRP A 1 133 ? 17.719 27.828 17.047 1 96.44 133 TRP A O 1
ATOM 1105 N N . ASP A 1 134 ? 15.75 26.906 17.547 1 97.31 134 ASP A N 1
ATOM 1106 C CA . ASP A 1 134 ? 14.953 28.109 17.422 1 97.31 134 ASP A CA 1
ATOM 1107 C C . ASP A 1 134 ? 14.977 28.625 15.977 1 97.31 134 ASP A C 1
ATOM 1109 O O . ASP A 1 134 ? 15.055 29.828 15.742 1 97.31 134 ASP A O 1
ATOM 1113 N N . ARG A 1 135 ? 15.039 27.75 15.148 1 98.25 135 ARG A N 1
ATOM 1114 C CA . ARG A 1 135 ? 14.938 28.109 13.734 1 98.25 135 ARG A CA 1
ATOM 1115 C C . ARG A 1 135 ? 13.539 27.812 13.195 1 98.25 135 ARG A C 1
ATOM 1117 O O . ARG A 1 135 ? 12.961 26.766 13.5 1 98.25 135 ARG A O 1
ATOM 1124 N N . LEU A 1 136 ? 13.023 28.719 12.438 1 98.88 136 LEU A N 1
ATOM 1125 C CA . LEU A 1 136 ? 11.766 28.531 11.734 1 98.88 136 LEU A CA 1
ATOM 1126 C C . LEU A 1 136 ? 12.008 28.062 10.305 1 98.88 136 LEU A C 1
ATOM 1128 O O . LEU A 1 136 ? 12.586 28.797 9.492 1 98.88 136 LEU A O 1
ATOM 1132 N N . TRP A 1 137 ? 11.594 26.875 10.016 1 98.88 137 TRP A N 1
ATOM 1133 C CA . TRP A 1 137 ? 11.672 26.312 8.672 1 98.88 137 TRP A CA 1
ATOM 1134 C C . TRP A 1 137 ? 10.359 26.516 7.914 1 98.88 137 TRP A C 1
ATOM 1136 O O . TRP A 1 137 ? 9.336 25.922 8.266 1 98.88 137 TRP A O 1
ATOM 1146 N N . VAL A 1 138 ? 10.43 27.328 6.867 1 98.81 138 VAL A N 1
ATOM 1147 C CA . VAL A 1 138 ? 9.258 27.703 6.07 1 98.81 138 VAL A CA 1
ATOM 1148 C C . VAL A 1 138 ? 9.305 26.969 4.73 1 98.81 138 VAL A C 1
ATOM 1150 O O . VAL A 1 138 ? 10.289 27.062 3.992 1 98.81 138 VAL A O 1
ATOM 1153 N N . LEU A 1 139 ? 8.273 26.219 4.492 1 98.75 139 LEU A N 1
ATOM 1154 C CA . LEU A 1 139 ? 8.125 25.562 3.195 1 98.75 139 LEU A CA 1
ATOM 1155 C C . LEU A 1 139 ? 7.168 26.344 2.299 1 98.75 139 LEU A C 1
ATOM 1157 O O . LEU A 1 139 ? 5.957 26.344 2.527 1 98.75 139 LEU A O 1
ATOM 1161 N N . ASP A 1 140 ? 7.738 26.984 1.336 1 98.12 140 ASP A N 1
ATOM 1162 C CA . ASP A 1 140 ? 6.988 27.781 0.36 1 98.12 140 ASP A CA 1
ATOM 1163 C C . ASP A 1 140 ? 6.758 26.984 -0.923 1 98.12 140 ASP A C 1
ATOM 1165 O O . ASP A 1 140 ? 7.707 26.656 -1.643 1 98.12 140 ASP A O 1
ATOM 1169 N N . ASN A 1 141 ? 5.488 26.719 -1.262 1 97.38 141 ASN A N 1
ATOM 1170 C CA . ASN A 1 141 ? 5.238 25.844 -2.406 1 97.38 141 ASN A CA 1
ATOM 1171 C C . ASN A 1 141 ? 5.246 26.625 -3.717 1 97.38 141 ASN A C 1
ATOM 1173 O O . ASN A 1 141 ? 5.25 26.031 -4.797 1 97.38 141 ASN A O 1
ATOM 1177 N N . GLY A 1 142 ? 5.176 28.047 -3.65 1 97.06 142 GLY A N 1
ATOM 1178 C CA . GLY A 1 142 ? 5.281 28.891 -4.824 1 97.06 142 GLY A CA 1
ATOM 1179 C C . GLY A 1 142 ? 3.998 28.969 -5.629 1 97.06 142 GLY A C 1
ATOM 1180 O O . GLY A 1 142 ? 4.004 29.391 -6.785 1 97.06 142 GLY A O 1
ATOM 1181 N N . ILE A 1 143 ? 2.898 28.531 -5.047 1 96.31 143 ILE A N 1
ATOM 1182 C CA . ILE A 1 143 ? 1.641 28.453 -5.781 1 96.31 143 ILE A CA 1
ATOM 1183 C C . ILE A 1 143 ? 0.645 29.453 -5.219 1 96.31 143 ILE A C 1
ATOM 1185 O O . ILE A 1 143 ? 0.408 29.5 -4.008 1 96.31 143 ILE A O 1
ATOM 1189 N N . SER A 1 144 ? 0.089 30.281 -5.98 1 95.06 144 SER A N 1
ATOM 1190 C CA . SER A 1 144 ? -0.994 31.203 -5.637 1 95.06 144 SER A CA 1
ATOM 1191 C C . SER A 1 144 ? -2.307 30.781 -6.281 1 95.06 144 SER A C 1
ATOM 1193 O O . SER A 1 144 ? -2.441 30.812 -7.508 1 95.06 144 SER A O 1
ATOM 1195 N N . GLY A 1 145 ? -3.242 30.391 -5.422 1 92.25 145 GLY A N 1
ATOM 1196 C CA . GLY A 1 145 ? -4.414 29.75 -5.992 1 92.25 145 GLY A CA 1
ATOM 1197 C C . GLY A 1 145 ? -4.102 28.453 -6.691 1 92.25 145 GLY A C 1
ATOM 1198 O O . GLY A 1 145 ? -3.574 27.516 -6.074 1 92.25 145 GLY A O 1
ATOM 1199 N N . GLU A 1 146 ? -4.285 28.484 -7.996 1 89.94 146 GLU A N 1
ATOM 1200 C CA . GLU A 1 146 ? -4.012 27.281 -8.781 1 89.94 146 GLU A CA 1
ATOM 1201 C C . GLU A 1 146 ? -2.834 27.5 -9.734 1 89.94 146 GLU A C 1
ATOM 1203 O O . GLU A 1 146 ? -2.514 26.641 -10.539 1 89.94 146 GLU A O 1
ATOM 1208 N N . THR A 1 147 ? -2.156 28.594 -9.508 1 92.38 147 THR A N 1
ATOM 1209 C CA . THR A 1 147 ? -1.117 28.953 -10.461 1 92.38 147 THR A CA 1
ATOM 1210 C C . THR A 1 147 ? 0.263 28.891 -9.812 1 92.38 147 THR A C 1
ATOM 1212 O O . THR A 1 147 ? 0.475 29.453 -8.734 1 92.38 147 THR A O 1
ATOM 1215 N N . SER A 1 148 ? 1.13 28.219 -10.484 1 92.94 148 SER A N 1
ATOM 1216 C CA . SER A 1 148 ? 2.533 28.25 -10.086 1 92.94 148 SER A CA 1
ATOM 1217 C C . SER A 1 148 ? 3.193 29.578 -10.461 1 92.94 148 SER A C 1
ATOM 1219 O O . SER A 1 148 ? 3.475 29.828 -11.633 1 92.94 148 SER A O 1
ATOM 1221 N N . VAL A 1 149 ? 3.555 30.406 -9.492 1 94.88 149 VAL A N 1
ATOM 1222 C CA . VAL A 1 149 ? 4.051 31.75 -9.789 1 94.88 149 VAL A CA 1
ATOM 1223 C C . VAL A 1 149 ? 5.539 31.828 -9.445 1 94.88 149 VAL A C 1
ATOM 1225 O O . VAL A 1 149 ? 6.262 32.656 -10.008 1 94.88 149 VAL A O 1
ATOM 1228 N N . CYS A 1 150 ? 6.012 31.047 -8.523 1 96.12 150 CYS A N 1
ATOM 1229 C CA . CYS A 1 150 ? 7.406 30.984 -8.102 1 96.12 150 CYS A CA 1
ATOM 1230 C C . CYS A 1 150 ? 7.859 29.547 -7.898 1 96.12 150 CYS A C 1
ATOM 1232 O O . CYS A 1 150 ? 7.031 28.641 -7.727 1 96.12 150 CYS A O 1
ATOM 1234 N N . PRO A 1 151 ? 9.148 29.266 -7.988 1 96.06 151 PRO A N 1
ATOM 1235 C CA . PRO A 1 151 ? 9.641 27.953 -7.586 1 96.06 151 PRO A CA 1
ATOM 1236 C C . PRO A 1 151 ? 9.383 27.656 -6.109 1 96.06 151 PRO A C 1
ATOM 1238 O O . PRO A 1 151 ? 9.344 28.578 -5.289 1 96.06 151 PRO A O 1
ATOM 1241 N N . SER A 1 152 ? 9.203 26.375 -5.809 1 97.62 152 SER A N 1
ATOM 1242 C CA . SER A 1 152 ? 9.164 26 -4.402 1 97.62 152 SER A CA 1
ATOM 1243 C C . SER A 1 152 ? 10.492 26.266 -3.715 1 97.62 152 SER A C 1
ATOM 1245 O O . SER A 1 152 ? 11.555 26.156 -4.336 1 97.62 152 SER A O 1
ATOM 1247 N N . GLN A 1 153 ? 10.422 26.578 -2.469 1 98.06 153 GLN A N 1
ATOM 1248 C CA . GLN A 1 153 ? 11.656 26.906 -1.768 1 98.06 153 GLN A CA 1
ATOM 1249 C C . GLN A 1 153 ? 11.523 26.656 -0.269 1 98.06 153 GLN A C 1
ATOM 1251 O O . GLN A 1 153 ? 10.406 26.531 0.248 1 98.06 153 GLN A O 1
ATOM 1256 N N . ILE A 1 154 ? 12.641 26.516 0.383 1 98.56 154 ILE A N 1
ATOM 1257 C CA . ILE A 1 154 ? 12.766 26.516 1.836 1 98.56 154 ILE A CA 1
ATOM 1258 C C . ILE A 1 154 ? 13.391 27.828 2.299 1 98.56 154 ILE A C 1
ATOM 1260 O O . ILE A 1 154 ? 14.414 28.266 1.767 1 98.56 154 ILE A O 1
ATOM 1264 N N . VAL A 1 155 ? 12.75 28.484 3.209 1 98.5 155 VAL A N 1
ATOM 1265 C CA . VAL A 1 155 ? 13.266 29.688 3.834 1 98.5 155 VAL A CA 1
ATOM 1266 C C . VAL A 1 155 ? 13.406 29.469 5.34 1 98.5 155 VAL A C 1
ATOM 1268 O O . VAL A 1 155 ? 12.469 29.031 6 1 98.5 155 VAL A O 1
ATOM 1271 N N . VAL A 1 156 ? 14.562 29.812 5.867 1 98.69 156 VAL A N 1
ATOM 1272 C CA . VAL A 1 156 ? 14.828 29.562 7.281 1 98.69 156 VAL A CA 1
ATOM 1273 C C . VAL A 1 156 ? 15.125 30.875 7.988 1 98.69 156 VAL A C 1
ATOM 1275 O O . VAL A 1 156 ? 15.977 31.656 7.539 1 98.69 156 VAL A O 1
ATOM 1278 N N . PHE A 1 157 ? 14.445 31.094 9.102 1 98.81 157 PHE A N 1
ATOM 1279 C CA . PHE A 1 157 ? 14.672 32.281 9.898 1 98.81 157 PHE A CA 1
ATOM 1280 C C . PHE A 1 157 ? 15.18 31.922 11.289 1 98.81 157 PHE A C 1
ATOM 1282 O O . PHE A 1 157 ? 14.758 30.922 11.867 1 98.81 157 PHE A O 1
ATOM 1289 N N . ASP A 1 158 ? 16.047 32.75 11.82 1 98.56 158 ASP A N 1
ATOM 1290 C CA . ASP A 1 158 ? 16.375 32.719 13.242 1 98.56 158 ASP A CA 1
ATOM 1291 C C . ASP A 1 158 ? 15.266 33.344 14.07 1 98.56 158 ASP A C 1
ATOM 1293 O O . ASP A 1 158 ? 14.992 34.562 13.938 1 98.56 158 ASP A O 1
ATOM 1297 N N . LEU A 1 159 ? 14.68 32.625 14.945 1 98.5 159 LEU A N 1
ATOM 1298 C CA . LEU A 1 159 ? 13.523 33.125 15.672 1 98.5 159 LEU A CA 1
ATOM 1299 C C . LEU A 1 159 ? 13.945 34.094 16.766 1 98.5 159 LEU A C 1
ATOM 1301 O O . LEU A 1 159 ? 13.133 34.875 17.266 1 98.5 159 LEU A O 1
ATOM 1305 N N . LYS A 1 160 ? 15.18 34.125 17.125 1 97.75 160 LYS A N 1
ATOM 1306 C CA . LYS A 1 160 ? 15.68 35.031 18.188 1 97.75 160 LYS A CA 1
ATOM 1307 C C . LYS A 1 160 ? 15.781 36.469 17.688 1 97.75 160 LYS A C 1
ATOM 1309 O O . LYS A 1 160 ? 15.594 37.406 18.469 1 97.75 160 LYS A O 1
ATOM 1314 N N . ASN A 1 161 ? 16.078 36.562 16.359 1 97.56 161 ASN A N 1
ATOM 1315 C CA . ASN A 1 161 ? 16.266 37.938 15.867 1 97.56 161 ASN A CA 1
ATOM 1316 C C . ASN A 1 161 ? 15.562 38.156 14.531 1 97.56 161 ASN A C 1
ATOM 1318 O O . ASN A 1 161 ? 15.719 39.188 13.898 1 97.56 161 ASN A O 1
ATOM 1322 N N . SER A 1 162 ? 14.828 37.156 14.039 1 97.31 162 SER A N 1
ATOM 1323 C CA . SER A 1 162 ? 14.008 37.188 12.836 1 97.31 162 SER A CA 1
ATOM 1324 C C . SER A 1 162 ? 14.867 37.375 11.586 1 97.31 162 SER A C 1
ATOM 1326 O O . SER A 1 162 ? 14.391 37.875 10.57 1 97.31 162 SER A O 1
ATOM 1328 N N . LYS A 1 163 ? 16.125 37.031 11.672 1 98 163 LYS A N 1
ATOM 1329 C CA . LYS A 1 163 ? 17 37.156 10.523 1 98 163 LYS A CA 1
ATOM 1330 C C . LYS A 1 163 ? 16.922 35.938 9.617 1 98 163 LYS A C 1
ATOM 1332 O O . LYS A 1 163 ? 16.75 34.812 10.102 1 98 163 LYS A O 1
ATOM 1337 N N . LEU A 1 164 ? 17.109 36.219 8.359 1 98.19 164 LEU A N 1
ATOM 1338 C CA . LEU A 1 164 ? 17.188 35.125 7.387 1 98.19 164 LEU A CA 1
ATOM 1339 C C . LEU A 1 164 ? 18.453 34.312 7.57 1 98.19 164 LEU A C 1
ATOM 1341 O O . LEU A 1 164 ? 19.562 34.875 7.605 1 98.19 164 LEU A O 1
ATOM 1345 N N . LEU A 1 165 ? 18.359 33.062 7.719 1 98 165 LEU A N 1
ATOM 1346 C CA . LEU A 1 165 ? 19.516 32.156 7.84 1 98 165 LEU A CA 1
ATOM 1347 C C . LEU A 1 165 ? 19.828 31.5 6.508 1 98 165 LEU A C 1
ATOM 1349 O O . LEU A 1 165 ? 20.984 31.312 6.16 1 98 165 LEU A O 1
ATOM 1353 N N . LYS A 1 166 ? 18.75 31.109 5.832 1 96.94 166 LYS A N 1
ATOM 1354 C CA . LYS A 1 166 ? 18.938 30.344 4.598 1 96.94 166 LYS A CA 1
ATOM 1355 C C . LYS A 1 166 ? 17.703 30.453 3.703 1 96.94 166 LYS A C 1
ATOM 1357 O O . LYS A 1 166 ? 16.578 30.531 4.195 1 96.94 166 LYS A O 1
ATOM 1362 N N . GLN A 1 167 ? 17.906 30.5 2.395 1 97.75 167 GLN A N 1
ATOM 1363 C CA . GLN A 1 167 ? 16.875 30.438 1.358 1 97.75 167 GLN A CA 1
ATOM 1364 C C . GLN A 1 167 ? 17.328 29.562 0.191 1 97.75 167 GLN A C 1
ATOM 1366 O O . GLN A 1 167 ? 18.297 29.875 -0.493 1 97.75 167 GLN A O 1
ATOM 1371 N N . VAL A 1 168 ? 16.625 28.469 -0.001 1 97.75 168 VAL A N 1
ATOM 1372 C CA . VAL A 1 168 ? 17.062 27.531 -1.024 1 97.75 168 VAL A CA 1
ATOM 1373 C C . VAL A 1 168 ? 15.883 27.109 -1.892 1 97.75 168 VAL A C 1
ATOM 1375 O O . VAL A 1 168 ? 14.844 26.703 -1.374 1 97.75 168 VAL A O 1
ATOM 1378 N N . LYS A 1 169 ? 16.062 27.234 -3.197 1 97.44 169 LYS A N 1
ATOM 1379 C CA . LYS A 1 169 ? 15.047 26.781 -4.137 1 97.44 169 LYS A CA 1
ATOM 1380 C C . LYS A 1 169 ? 15.102 25.266 -4.316 1 97.44 169 LYS A C 1
ATOM 1382 O O . LYS A 1 169 ? 16.188 24.688 -4.359 1 97.44 169 LYS A O 1
ATOM 1387 N N . ILE A 1 170 ? 14.016 24.641 -4.352 1 98.38 170 ILE A N 1
ATOM 1388 C CA . ILE A 1 170 ? 13.961 23.234 -4.711 1 98.38 170 ILE A CA 1
ATOM 1389 C C . ILE A 1 170 ? 14.078 23.078 -6.227 1 98.38 170 ILE A C 1
ATOM 1391 O O . ILE A 1 170 ? 13.289 23.656 -6.977 1 98.38 170 ILE A O 1
ATOM 1395 N N . PRO A 1 171 ? 15.031 22.297 -6.668 1 97.38 171 PRO A N 1
ATOM 1396 C CA . PRO A 1 171 ? 15.195 22.141 -8.117 1 97.38 171 PRO A CA 1
ATOM 1397 C C . PRO A 1 171 ? 13.922 21.656 -8.805 1 97.38 171 PRO A C 1
ATOM 1399 O O . PRO A 1 171 ? 13.195 20.828 -8.25 1 97.38 171 PRO A O 1
ATOM 1402 N N . HIS A 1 172 ? 13.734 22.141 -9.945 1 94.56 172 HIS A N 1
ATOM 1403 C CA . HIS A 1 172 ? 12.523 21.859 -10.703 1 94.56 172 HIS A CA 1
ATOM 1404 C C . HIS A 1 172 ? 12.305 20.359 -10.859 1 94.56 172 HIS A C 1
ATOM 1406 O O . HIS A 1 172 ? 11.172 19.891 -10.727 1 94.56 172 HIS A O 1
ATOM 1412 N N . ASP A 1 173 ? 13.344 19.625 -11.188 1 94.44 173 ASP A N 1
ATOM 1413 C CA . ASP A 1 173 ? 13.242 18.188 -11.438 1 94.44 173 ASP A CA 1
ATOM 1414 C C . ASP A 1 173 ? 12.945 17.438 -10.141 1 94.44 173 ASP A C 1
ATOM 1416 O O . ASP A 1 173 ? 12.516 16.281 -10.18 1 94.44 173 ASP A O 1
ATOM 1420 N N . ILE A 1 174 ? 13.133 18.062 -9.008 1 96.81 174 ILE A N 1
ATOM 1421 C CA . ILE A 1 174 ? 12.836 17.5 -7.695 1 96.81 174 ILE A CA 1
ATOM 1422 C C . ILE A 1 174 ? 11.43 17.906 -7.262 1 96.81 174 ILE A C 1
ATOM 1424 O O . ILE A 1 174 ? 10.68 17.078 -6.719 1 96.81 174 ILE A O 1
ATOM 1428 N N . ALA A 1 175 ? 11.078 19.094 -7.531 1 95.56 175 ALA A N 1
ATOM 1429 C CA . ALA A 1 175 ? 9.836 19.672 -7.023 1 95.56 175 ALA A CA 1
ATOM 1430 C C . ALA A 1 175 ? 8.625 19.109 -7.75 1 95.56 175 ALA A C 1
ATOM 1432 O O . ALA A 1 175 ? 7.527 19.047 -7.191 1 95.56 175 ALA A O 1
ATOM 1433 N N . ILE A 1 176 ? 8.867 18.625 -8.961 1 94.38 176 ILE A N 1
ATOM 1434 C CA . ILE A 1 176 ? 7.738 18.266 -9.812 1 94.38 176 ILE A CA 1
ATOM 1435 C C . ILE A 1 176 ? 7.773 16.766 -10.109 1 94.38 176 ILE A C 1
ATOM 1437 O O . ILE A 1 176 ? 8.844 16.203 -10.367 1 94.38 176 ILE A O 1
ATOM 1441 N N . ASN A 1 177 ? 6.668 16.156 -10.008 1 93.81 177 ASN A N 1
ATOM 1442 C CA . ASN A 1 177 ? 6.535 14.805 -10.531 1 93.81 177 ASN A CA 1
ATOM 1443 C C . ASN A 1 177 ? 6.699 14.766 -12.047 1 93.81 177 ASN A C 1
ATOM 1445 O O . ASN A 1 177 ? 5.875 15.32 -12.781 1 93.81 177 ASN A O 1
ATOM 1449 N N . SER A 1 178 ? 7.625 14.102 -12.477 1 90.88 178 SER A N 1
ATOM 1450 C CA . SER A 1 178 ? 7.973 14.156 -13.898 1 90.88 178 SER A CA 1
ATOM 1451 C C . SER A 1 178 ? 6.922 13.461 -14.75 1 90.88 178 SER A C 1
ATOM 1453 O O . SER A 1 178 ? 6.785 13.758 -15.938 1 90.88 178 SER A O 1
ATOM 1455 N N . THR A 1 179 ? 6.203 12.547 -14.18 1 88.31 179 THR A N 1
ATOM 1456 C CA . THR A 1 179 ? 5.199 11.797 -14.922 1 88.31 179 THR A CA 1
ATOM 1457 C C . THR A 1 179 ? 3.902 12.594 -15.031 1 88.31 179 THR A C 1
ATOM 1459 O O . THR A 1 179 ? 3.342 12.734 -16.125 1 88.31 179 THR A O 1
ATOM 1462 N N . THR A 1 180 ? 3.498 13.227 -14.016 1 91.44 180 THR A N 1
ATOM 1463 C CA . THR A 1 180 ? 2.191 13.867 -13.992 1 91.44 180 THR A CA 1
ATOM 1464 C C . THR A 1 180 ? 2.326 15.375 -14.188 1 91.44 180 THR A C 1
ATOM 1466 O O . THR A 1 180 ? 1.345 16.062 -14.484 1 91.44 180 THR A O 1
ATOM 1469 N N . GLY A 1 181 ? 3.469 15.898 -13.914 1 93.25 181 GLY A N 1
ATOM 1470 C CA . GLY A 1 181 ? 3.693 17.344 -13.977 1 93.25 181 GLY A CA 1
ATOM 1471 C C . GLY A 1 181 ? 3.148 18.078 -12.773 1 93.25 181 GLY A C 1
ATOM 1472 O O . GLY A 1 181 ? 3.145 19.312 -12.742 1 93.25 181 GLY A O 1
ATOM 1473 N N . LYS A 1 182 ? 2.727 17.359 -11.758 1 94.5 182 LYS A N 1
ATOM 1474 C CA . LYS A 1 182 ? 2.086 17.984 -10.609 1 94.5 182 LYS A CA 1
ATOM 1475 C C . LYS A 1 182 ? 3.08 18.188 -9.469 1 94.5 182 LYS A C 1
ATOM 1477 O O . LYS A 1 182 ? 4.082 17.484 -9.375 1 94.5 182 LYS A O 1
ATOM 1482 N N . ARG A 1 183 ? 2.844 19.25 -8.672 1 95.44 183 ARG A N 1
ATOM 1483 C CA . ARG A 1 183 ? 3.6 19.547 -7.461 1 95.44 183 ARG A CA 1
ATOM 1484 C C . ARG A 1 183 ? 2.742 20.312 -6.453 1 95.44 183 ARG A C 1
ATOM 1486 O O . ARG A 1 183 ? 1.918 21.141 -6.836 1 95.44 183 ARG A O 1
ATOM 1493 N N . ASN A 1 184 ? 2.912 19.953 -5.215 1 97.75 184 ASN A N 1
ATOM 1494 C CA . ASN A 1 184 ? 2.402 20.719 -4.086 1 97.75 184 ASN A CA 1
ATOM 1495 C C . ASN A 1 184 ? 3.059 20.297 -2.775 1 97.75 184 ASN A C 1
ATOM 1497 O O . ASN A 1 184 ? 2.512 19.469 -2.043 1 97.75 184 ASN A O 1
ATOM 1501 N N . VAL A 1 185 ? 4.18 20.875 -2.496 1 98.31 185 VAL A N 1
ATOM 1502 C CA . VAL A 1 185 ? 4.887 20.578 -1.257 1 98.31 185 VAL A CA 1
ATOM 1503 C C . VAL A 1 185 ? 4.195 21.266 -0.085 1 98.31 185 VAL A C 1
ATOM 1505 O O . VAL A 1 185 ? 4.016 22.484 -0.091 1 98.31 185 VAL A O 1
ATOM 1508 N N . VAL A 1 186 ? 3.883 20.453 0.976 1 98.12 186 VAL A N 1
ATOM 1509 C CA . VAL A 1 186 ? 2.924 21.062 1.897 1 98.12 186 VAL A CA 1
ATOM 1510 C C . VAL A 1 186 ? 3.391 20.859 3.336 1 98.12 186 VAL A C 1
ATOM 1512 O O . VAL A 1 186 ? 3.008 21.609 4.234 1 98.12 186 VAL A O 1
ATOM 1515 N N . THR A 1 187 ? 4.133 19.828 3.658 1 98.62 187 THR A N 1
ATOM 1516 C CA . THR A 1 187 ? 4.48 19.547 5.047 1 98.62 187 THR A CA 1
ATOM 1517 C C . THR A 1 187 ? 5.988 19.359 5.199 1 98.62 187 THR A C 1
ATOM 1519 O O . THR A 1 187 ? 6.574 18.469 4.578 1 98.62 187 THR A O 1
ATOM 1522 N N . PRO A 1 188 ? 6.617 20.125 6.004 1 98.75 188 PRO A N 1
ATOM 1523 C CA . PRO A 1 188 ? 8.008 19.891 6.391 1 98.75 188 PRO A CA 1
ATOM 1524 C C . PRO A 1 188 ? 8.141 19.266 7.777 1 98.75 188 PRO A C 1
ATOM 1526 O O . PRO A 1 188 ? 7.441 19.672 8.711 1 98.75 188 PRO A O 1
ATOM 1529 N N . ILE A 1 189 ? 8.922 18.234 7.895 1 98.81 189 ILE A N 1
ATOM 1530 C CA . ILE A 1 189 ? 9.375 17.672 9.164 1 98.81 189 ILE A CA 1
ATOM 1531 C C . ILE A 1 189 ? 10.891 17.828 9.289 1 98.81 189 ILE A C 1
ATOM 1533 O O . ILE A 1 189 ? 11.633 17.484 8.367 1 98.81 189 ILE A O 1
ATOM 1537 N N . VAL A 1 190 ? 11.375 18.359 10.422 1 98.56 190 VAL A N 1
ATOM 1538 C CA . VAL A 1 190 ? 12.789 18.672 10.57 1 98.56 190 VAL A CA 1
ATOM 1539 C C . VAL A 1 190 ? 13.422 17.734 11.594 1 98.56 190 VAL A C 1
ATOM 1541 O O . VAL A 1 190 ? 12.875 17.531 12.688 1 98.56 190 VAL A O 1
ATOM 1544 N N . GLN A 1 191 ? 14.508 17.141 11.195 1 97.94 191 GLN A N 1
ATOM 1545 C CA . GLN A 1 191 ? 15.336 16.312 12.07 1 97.94 191 GLN A CA 1
ATOM 1546 C C . GLN A 1 191 ? 16.75 16.859 12.18 1 97.94 191 GLN A C 1
ATOM 1548 O O . GLN A 1 191 ? 17.547 16.75 11.234 1 97.94 191 GLN A O 1
ATOM 1553 N N . SER A 1 192 ? 17.047 17.375 13.352 1 96.25 192 SER A N 1
ATOM 1554 C CA . SER A 1 192 ? 18.375 17.938 13.555 1 96.25 192 SER A CA 1
ATOM 1555 C C . SER A 1 192 ? 19.203 17.094 14.516 1 96.25 192 SER A C 1
ATOM 1557 O O . SER A 1 192 ? 18.781 16.859 15.648 1 96.25 192 SER A O 1
ATOM 1559 N N . PHE A 1 193 ? 20.344 16.656 14.039 1 93.94 193 PHE A N 1
ATOM 1560 C CA . PHE A 1 193 ? 21.281 15.938 14.898 1 93.94 193 PHE A CA 1
ATOM 1561 C C . PHE A 1 193 ? 22.219 16.906 15.602 1 93.94 193 PHE A C 1
ATOM 1563 O O . PHE A 1 193 ? 22.609 16.672 16.75 1 93.94 193 PHE A O 1
ATOM 1570 N N . ASP A 1 194 ? 22.547 17.922 14.914 1 93.38 194 ASP A N 1
ATOM 1571 C CA . ASP A 1 194 ? 23.219 19.109 15.422 1 93.38 194 ASP A CA 1
ATOM 1572 C C . ASP A 1 194 ? 22.891 20.328 14.57 1 93.38 194 ASP A C 1
ATOM 1574 O O . ASP A 1 194 ? 22.094 20.25 13.641 1 93.38 194 ASP A O 1
ATOM 1578 N N . TYR A 1 195 ? 23.484 21.422 15 1 92.94 195 TYR A N 1
ATOM 1579 C CA . TYR A 1 195 ? 23.109 22.688 14.383 1 92.94 195 TYR A CA 1
ATOM 1580 C C . TYR A 1 195 ? 23.344 22.656 12.875 1 92.94 195 TYR A C 1
ATOM 1582 O O . TYR A 1 195 ? 22.562 23.219 12.102 1 92.94 195 TYR A O 1
ATOM 1590 N N . ASN A 1 196 ? 24.375 21.969 12.43 1 92.38 196 ASN A N 1
ATOM 1591 C CA . ASN A 1 196 ? 24.75 21.969 11.016 1 92.38 196 ASN A CA 1
ATOM 1592 C C . ASN A 1 196 ? 24.297 20.703 10.312 1 92.38 196 ASN A C 1
ATOM 1594 O O . ASN A 1 196 ? 24.312 20.625 9.086 1 92.38 196 ASN A O 1
ATOM 1598 N N . ASN A 1 197 ? 23.922 19.75 11.047 1 94.5 197 ASN A N 1
ATOM 1599 C CA . ASN A 1 197 ? 23.453 18.484 10.5 1 94.5 197 ASN A CA 1
ATOM 1600 C C . ASN A 1 197 ? 2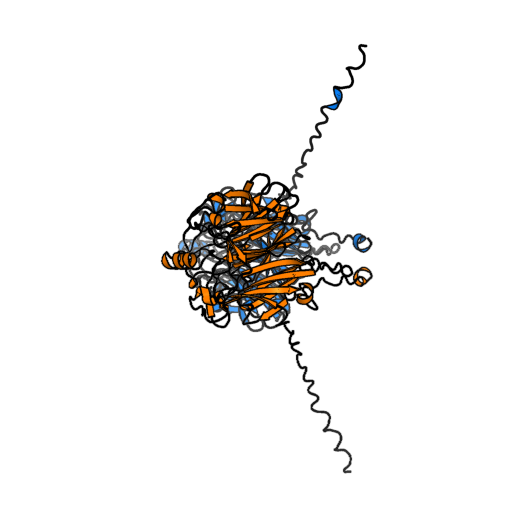1.938 18.344 10.664 1 94.5 197 ASN A C 1
ATOM 1602 O O . ASN A 1 197 ? 21.484 17.672 11.586 1 94.5 197 ASN A O 1
ATOM 1606 N N . THR A 1 198 ? 21.219 18.938 9.656 1 97.19 198 THR A N 1
ATOM 1607 C CA . THR A 1 198 ? 19.766 18.969 9.703 1 97.19 198 THR A CA 1
ATOM 1608 C C . THR A 1 198 ? 19.172 18.438 8.406 1 97.19 198 THR A C 1
ATOM 1610 O O . THR A 1 198 ? 19.594 18.812 7.312 1 97.19 198 THR A O 1
ATOM 1613 N N . TRP A 1 199 ? 18.25 17.5 8.609 1 97.62 199 TRP A N 1
ATOM 1614 C CA . TRP A 1 199 ? 17.484 16.938 7.504 1 97.62 199 TRP A CA 1
ATOM 1615 C C . TRP A 1 199 ? 16.047 17.438 7.531 1 97.62 199 TRP A C 1
ATOM 1617 O O . TRP A 1 199 ? 15.461 17.625 8.602 1 97.62 199 TRP A O 1
ATOM 1627 N N . VAL A 1 200 ? 15.5 17.703 6.344 1 98.62 200 VAL A N 1
ATOM 1628 C CA . VAL A 1 200 ? 14.109 18.109 6.219 1 98.62 200 VAL A CA 1
ATOM 1629 C C . VAL A 1 200 ? 13.367 17.125 5.309 1 98.62 200 VAL A C 1
ATOM 1631 O O . VAL A 1 200 ? 13.797 16.859 4.184 1 98.62 200 VAL A O 1
ATOM 1634 N N . TYR A 1 201 ? 12.32 16.562 5.809 1 98.81 201 TYR A N 1
ATOM 1635 C CA . TYR A 1 201 ? 11.414 15.703 5.043 1 98.81 201 TYR A CA 1
ATOM 1636 C C . TYR A 1 201 ? 10.188 16.484 4.578 1 98.81 201 TYR A C 1
ATOM 1638 O O . TYR A 1 201 ? 9.5 17.109 5.387 1 98.81 201 TYR A O 1
ATOM 1646 N N . ILE A 1 202 ? 9.906 16.406 3.295 1 98.88 202 ILE A N 1
ATOM 1647 C CA . ILE A 1 202 ? 8.875 17.266 2.693 1 98.88 202 ILE A CA 1
ATOM 1648 C C . ILE A 1 202 ? 7.84 16.391 1.988 1 98.88 202 ILE A C 1
ATOM 1650 O O . ILE A 1 202 ? 8.18 15.57 1.132 1 98.88 202 ILE A O 1
ATOM 1654 N N . ALA A 1 203 ? 6.621 16.547 2.344 1 98.88 203 ALA A N 1
ATOM 1655 C CA . ALA A 1 203 ? 5.543 15.836 1.666 1 98.88 203 ALA A CA 1
ATOM 1656 C C . ALA A 1 203 ? 5.07 16.594 0.433 1 98.88 203 ALA A C 1
ATOM 1658 O O . ALA A 1 203 ? 4.695 17.766 0.527 1 98.88 203 ALA A O 1
ATOM 1659 N N . ASP A 1 204 ? 5.102 16.016 -0.694 1 98.69 204 ASP A N 1
ATOM 1660 C CA . ASP A 1 204 ? 4.457 16.516 -1.909 1 98.69 204 ASP A CA 1
ATOM 1661 C C . ASP A 1 204 ? 3.107 15.836 -2.129 1 98.69 204 ASP A C 1
ATOM 1663 O O . ASP A 1 204 ? 3.039 14.758 -2.729 1 98.69 204 ASP A O 1
ATOM 1667 N N . VAL A 1 205 ? 2.07 16.5 -1.804 1 98.56 205 VAL A N 1
ATOM 1668 C CA . VAL A 1 205 ? 0.748 15.891 -1.665 1 98.56 205 VAL A CA 1
ATOM 1669 C C . VAL A 1 205 ? 0.174 15.586 -3.047 1 98.56 205 VAL A C 1
ATOM 1671 O O . VAL A 1 205 ? -0.55 14.602 -3.219 1 98.56 205 VAL A O 1
ATOM 1674 N N . GLU A 1 206 ? 0.481 16.359 -4.055 1 98.06 206 GLU A N 1
ATOM 1675 C CA . GLU A 1 206 ? -0.101 16.156 -5.379 1 98.06 206 GLU A CA 1
ATOM 1676 C C . GLU A 1 206 ? 0.87 15.43 -6.305 1 98.06 206 GLU A C 1
ATOM 1678 O O . GLU A 1 206 ? 0.454 14.82 -7.289 1 98.06 206 GLU A O 1
ATOM 1683 N N . GLY A 1 207 ? 2.137 15.562 -5.984 1 97.81 207 GLY A N 1
ATOM 1684 C CA . GLY A 1 207 ? 3.135 14.812 -6.73 1 97.81 207 GLY A CA 1
ATOM 1685 C C . GLY A 1 207 ? 3.385 13.43 -6.16 1 97.81 207 GLY A C 1
ATOM 1686 O O . GLY A 1 207 ? 4.113 12.633 -6.754 1 97.81 207 GLY A O 1
ATOM 1687 N N . TYR A 1 208 ? 2.834 13.141 -5.059 1 97.81 208 TYR A N 1
ATOM 1688 C CA . TYR A 1 208 ? 2.873 11.844 -4.402 1 97.81 208 TYR A CA 1
ATOM 1689 C C . TYR A 1 208 ? 4.312 11.406 -4.148 1 97.81 208 TYR A C 1
ATOM 1691 O O . TYR A 1 208 ? 4.715 10.312 -4.555 1 97.81 208 TYR A O 1
ATOM 1699 N N . ALA A 1 209 ? 5 12.227 -3.326 1 98.31 209 ALA A N 1
ATOM 1700 C CA . ALA A 1 209 ? 6.41 11.93 -3.092 1 98.31 209 ALA A CA 1
ATOM 1701 C C . ALA A 1 209 ? 6.871 12.484 -1.746 1 98.31 209 ALA A C 1
ATOM 1703 O O . ALA A 1 209 ? 6.262 13.414 -1.208 1 98.31 209 ALA A O 1
ATOM 1704 N N . LEU A 1 210 ? 7.852 11.836 -1.261 1 98.56 210 LEU A N 1
ATOM 1705 C CA . LEU A 1 210 ? 8.648 12.359 -0.153 1 98.56 210 LEU A CA 1
ATOM 1706 C C . LEU A 1 210 ? 9.945 12.969 -0.659 1 98.56 210 LEU A C 1
ATOM 1708 O O . LEU A 1 210 ? 10.742 12.297 -1.323 1 98.56 210 LEU A O 1
ATOM 1712 N N . ILE A 1 211 ? 10.141 14.227 -0.383 1 98.5 211 ILE A N 1
ATOM 1713 C CA . ILE A 1 211 ? 11.383 14.906 -0.758 1 98.5 211 ILE A CA 1
ATOM 1714 C C . ILE A 1 211 ? 12.258 15.102 0.476 1 98.5 211 ILE A C 1
ATOM 1716 O O . ILE A 1 211 ? 11.766 15.492 1.538 1 98.5 211 ILE A O 1
ATOM 1720 N N . ILE A 1 212 ? 13.547 14.781 0.322 1 98.12 212 ILE A N 1
ATOM 1721 C CA . ILE A 1 212 ? 14.5 14.922 1.417 1 98.12 212 ILE A CA 1
ATOM 1722 C C . ILE A 1 212 ? 15.492 16.031 1.097 1 98.12 212 ILE A C 1
ATOM 1724 O O . ILE A 1 212 ? 16.094 16.047 0.019 1 98.12 212 ILE A O 1
ATOM 1728 N N . TYR A 1 213 ? 15.625 16.938 1.983 1 98.19 213 TYR A N 1
ATOM 1729 C CA . TYR A 1 213 ? 16.641 18 1.919 1 98.19 213 TYR A CA 1
ATOM 1730 C C . TYR A 1 213 ? 17.688 17.812 3 1 98.19 213 TYR A C 1
ATOM 1732 O O . TYR A 1 213 ? 17.359 17.641 4.176 1 98.19 213 TYR A O 1
ATOM 1740 N N . ASN A 1 214 ? 18.875 17.781 2.57 1 96.31 214 ASN A N 1
ATOM 1741 C CA . ASN A 1 214 ? 20.031 17.781 3.477 1 96.31 214 ASN A CA 1
ATOM 1742 C C . ASN A 1 214 ? 20.672 19.156 3.572 1 96.31 214 ASN A C 1
ATOM 1744 O O . ASN A 1 214 ? 21.281 19.625 2.617 1 96.31 214 ASN A O 1
ATOM 1748 N N . ASN A 1 215 ? 20.656 19.672 4.73 1 95.56 215 ASN A N 1
ATOM 1749 C CA . ASN A 1 215 ? 21.109 21.047 4.934 1 95.56 215 ASN A CA 1
ATOM 1750 C C . ASN A 1 215 ? 22.625 21.172 4.82 1 95.56 215 ASN A C 1
ATOM 1752 O O . ASN A 1 215 ? 23.141 22.234 4.504 1 95.56 215 ASN A O 1
ATOM 1756 N N . ALA A 1 216 ? 23.359 20.141 5.055 1 92.56 216 ALA A N 1
ATOM 1757 C CA . ALA A 1 216 ? 24.812 20.172 5.082 1 92.56 216 ALA A CA 1
ATOM 1758 C C . ALA A 1 216 ? 25.391 20.453 3.695 1 92.56 216 ALA A C 1
ATOM 1760 O O . ALA A 1 216 ? 26.375 21.172 3.561 1 92.56 216 ALA A O 1
ATOM 1761 N N . ASP A 1 217 ? 24.734 19.891 2.672 1 92.94 217 ASP A N 1
ATOM 1762 C CA . ASP A 1 217 ? 25.281 20.078 1.331 1 92.94 217 ASP A CA 1
ATOM 1763 C C . ASP A 1 217 ? 24.219 20.594 0.367 1 92.94 217 ASP A C 1
ATOM 1765 O O . ASP A 1 217 ? 24.438 20.625 -0.846 1 92.94 217 ASP A O 1
ATOM 1769 N N . ASP A 1 218 ? 23.047 20.922 0.888 1 95.56 218 ASP A N 1
ATOM 1770 C CA . ASP A 1 218 ? 21.906 21.469 0.141 1 95.56 218 ASP A CA 1
ATOM 1771 C C . ASP A 1 218 ? 21.484 20.516 -0.974 1 95.56 218 ASP A C 1
ATOM 1773 O O . ASP A 1 218 ? 21.125 20.969 -2.066 1 95.56 218 ASP A O 1
ATOM 1777 N N . SER A 1 219 ? 21.609 19.281 -0.69 1 95.25 219 SER A N 1
ATOM 1778 C CA . SER A 1 219 ? 21.156 18.297 -1.663 1 95.25 219 SER A CA 1
ATOM 1779 C C . SER A 1 219 ? 19.688 17.938 -1.437 1 95.25 219 SER A C 1
ATOM 1781 O O . SER A 1 219 ? 19.172 18.062 -0.319 1 95.25 219 SER A O 1
ATOM 1783 N N . PHE A 1 220 ? 19.094 17.562 -2.553 1 96.81 220 PHE A N 1
ATOM 1784 C CA . PHE A 1 220 ? 17.703 17.109 -2.551 1 96.81 220 PHE A CA 1
ATOM 1785 C C . PHE A 1 220 ? 17.594 15.727 -3.174 1 96.81 220 PHE A C 1
ATOM 1787 O O . PHE A 1 220 ? 18.328 15.398 -4.109 1 96.81 220 PHE A O 1
ATOM 1794 N N . GLN A 1 221 ? 16.672 14.953 -2.654 1 96.25 221 GLN A N 1
ATOM 1795 C CA . GLN A 1 221 ? 16.297 13.68 -3.271 1 96.25 221 GLN A CA 1
ATOM 1796 C C . GLN A 1 221 ? 14.781 13.484 -3.24 1 96.25 221 GLN A C 1
ATOM 1798 O O . GLN A 1 221 ? 14.133 13.781 -2.236 1 96.25 221 GLN A O 1
ATOM 1803 N N . ARG A 1 222 ? 14.289 13.078 -4.344 1 96.69 222 ARG A N 1
ATOM 1804 C CA . ARG A 1 222 ? 12.867 12.758 -4.453 1 96.69 222 ARG A CA 1
ATOM 1805 C C . ARG A 1 222 ? 12.633 11.258 -4.383 1 96.69 222 ARG A C 1
ATOM 1807 O O . ARG A 1 222 ? 13.25 10.492 -5.125 1 96.69 222 ARG A O 1
ATOM 1814 N N . LEU A 1 223 ? 11.789 10.82 -3.457 1 96.69 223 LEU A N 1
ATOM 1815 C CA . LEU A 1 223 ? 11.43 9.414 -3.289 1 96.69 223 LEU A CA 1
ATOM 1816 C C . LEU A 1 223 ? 9.977 9.18 -3.68 1 96.69 223 LEU A C 1
ATOM 1818 O O . LEU A 1 223 ? 9.109 10 -3.387 1 96.69 223 LEU A O 1
ATOM 1822 N N . THR A 1 224 ? 9.711 8.047 -4.344 1 94.75 224 THR A N 1
ATOM 1823 C CA . THR A 1 224 ? 8.344 7.641 -4.676 1 94.75 224 THR A CA 1
ATOM 1824 C C . THR A 1 224 ? 8.039 6.258 -4.105 1 94.75 224 THR A C 1
ATOM 1826 O O . THR A 1 224 ? 8.938 5.438 -3.936 1 94.75 224 THR A O 1
ATOM 1829 N N . SER A 1 225 ? 6.801 6.035 -3.754 1 95.19 225 SER A N 1
ATOM 1830 C CA . SER A 1 225 ? 6.281 4.777 -3.227 1 95.19 225 SER A CA 1
ATOM 1831 C C . SER A 1 225 ? 4.77 4.68 -3.412 1 95.19 225 SER A C 1
ATOM 1833 O O . SER A 1 225 ? 4.074 5.699 -3.43 1 95.19 225 SER A O 1
ATOM 1835 N N . SER A 1 226 ? 4.266 3.455 -3.518 1 93.44 226 SER A N 1
ATOM 1836 C CA . SER A 1 226 ? 2.82 3.258 -3.582 1 93.44 226 SER A CA 1
ATOM 1837 C C . SER A 1 226 ? 2.139 3.742 -2.307 1 93.44 226 SER A C 1
ATOM 1839 O O . SER A 1 226 ? 0.958 4.094 -2.322 1 93.44 226 SER A O 1
ATOM 1841 N N . THR A 1 227 ? 2.9 3.824 -1.208 1 96.88 227 THR A N 1
ATOM 1842 C CA . THR A 1 227 ? 2.32 4.215 0.071 1 96.88 227 THR A CA 1
ATOM 1843 C C . THR A 1 227 ? 2.096 5.723 0.125 1 96.88 227 THR A C 1
ATOM 1845 O O . THR A 1 227 ? 1.452 6.23 1.047 1 96.88 227 THR A O 1
ATOM 1848 N N . PHE A 1 228 ? 2.59 6.477 -0.884 1 98.06 228 PHE A N 1
ATOM 1849 C CA . PHE A 1 228 ? 2.447 7.93 -0.911 1 98.06 228 PHE A CA 1
ATOM 1850 C C . PHE A 1 228 ? 1.229 8.336 -1.731 1 98.06 228 PHE A C 1
ATOM 1852 O O . PHE A 1 228 ? 0.833 9.508 -1.726 1 98.06 228 PHE A O 1
ATOM 1859 N N . VAL A 1 229 ? 0.625 7.395 -2.412 1 97 229 VAL A N 1
ATOM 1860 C CA . VAL A 1 229 ? -0.444 7.672 -3.367 1 97 229 VAL A CA 1
ATOM 1861 C C . VAL A 1 229 ? -1.801 7.492 -2.689 1 97 229 VAL A C 1
ATOM 1863 O O . VAL A 1 229 ? -1.958 6.633 -1.818 1 97 229 VAL A O 1
ATOM 1866 N N . TYR A 1 230 ? -2.762 8.203 -3.092 1 97.75 230 TYR A N 1
ATOM 1867 C CA . TYR A 1 230 ? -4.098 8.117 -2.512 1 97.75 230 TYR A CA 1
ATOM 1868 C C . TYR A 1 230 ? -4.762 6.793 -2.865 1 97.75 230 TYR A C 1
ATOM 1870 O O . TYR A 1 230 ? -4.328 6.098 -3.787 1 97.75 230 TYR A O 1
ATOM 1878 N N . ASP A 1 231 ? -5.703 6.398 -2.082 1 95.94 231 ASP A N 1
ATOM 1879 C CA . ASP A 1 231 ? -6.598 5.277 -2.332 1 95.94 231 ASP A CA 1
ATOM 1880 C C . ASP A 1 231 ? -7.918 5.75 -2.941 1 95.94 231 ASP A C 1
ATOM 1882 O O . ASP A 1 231 ? -8.688 6.457 -2.291 1 95.94 231 ASP A O 1
ATOM 1886 N N . PRO A 1 232 ? -8.281 5.352 -4.16 1 93.56 232 PRO A N 1
ATOM 1887 C CA . PRO A 1 232 ? -9.5 5.84 -4.812 1 93.56 232 PRO A CA 1
ATOM 1888 C C . PRO A 1 232 ? -10.758 5.555 -4 1 93.56 232 PRO A C 1
ATOM 1890 O O . PRO A 1 232 ? -11.781 6.227 -4.184 1 93.56 232 PRO A O 1
ATOM 1893 N N . ARG A 1 233 ? -10.758 4.598 -3.096 1 93.56 233 ARG A N 1
ATOM 1894 C CA . ARG A 1 233 ? -11.922 4.234 -2.291 1 93.56 233 ARG A CA 1
ATOM 1895 C C . ARG A 1 233 ? -12.25 5.324 -1.276 1 93.56 233 ARG A C 1
ATOM 1897 O O . ARG A 1 233 ? -13.359 5.375 -0.749 1 93.56 233 ARG A O 1
ATOM 1904 N N . TYR A 1 234 ? -11.258 6.227 -1.042 1 96.94 234 TYR A N 1
ATOM 1905 C CA . TYR A 1 234 ? -11.414 7.145 0.079 1 96.94 234 TYR A CA 1
ATOM 1906 C C . TYR A 1 234 ? -11.211 8.586 -0.366 1 96.94 234 TYR A C 1
ATOM 1908 O O . TYR A 1 234 ? -10.68 9.406 0.384 1 96.94 234 TYR A O 1
ATOM 1916 N N . THR A 1 235 ? -11.641 8.945 -1.554 1 97.94 235 THR A N 1
ATOM 1917 C CA . THR A 1 235 ? -11.469 10.297 -2.08 1 97.94 235 THR A CA 1
ATOM 1918 C C . THR A 1 235 ? -12.633 11.195 -1.658 1 97.94 235 THR A C 1
ATOM 1920 O O . THR A 1 235 ? -12.547 12.422 -1.771 1 97.94 235 THR A O 1
ATOM 1923 N N . LYS A 1 236 ? -13.742 10.641 -1.206 1 97.88 236 LYS A N 1
ATOM 1924 C CA . LYS A 1 236 ? -14.906 11.406 -0.767 1 97.88 236 LYS A CA 1
ATOM 1925 C C . LYS A 1 236 ? -14.875 11.641 0.741 1 97.88 236 LYS A C 1
ATOM 1927 O O . LYS A 1 236 ? -14.734 10.688 1.517 1 97.88 236 LYS A O 1
ATOM 1932 N N . TYR A 1 237 ? -14.977 12.836 1.132 1 98.31 237 TYR A N 1
ATOM 1933 C CA . TYR A 1 237 ? -15.016 13.258 2.527 1 98.31 237 TYR A CA 1
ATOM 1934 C C . TYR A 1 237 ? -16.406 13.766 2.9 1 98.31 237 TYR A C 1
ATOM 1936 O O . TYR A 1 237 ? -17.094 14.383 2.078 1 98.31 237 TYR A O 1
ATOM 1944 N N . THR A 1 238 ? -16.797 13.484 4.113 1 98.19 238 THR A N 1
ATOM 1945 C CA . THR A 1 238 ? -18.047 14.055 4.625 1 98.19 238 THR A CA 1
ATOM 1946 C C . THR A 1 238 ? -17.859 14.57 6.047 1 98.19 238 THR A C 1
ATOM 1948 O O . THR A 1 238 ? -17.453 13.82 6.938 1 98.19 238 THR A O 1
ATOM 1951 N N . ILE A 1 239 ? -18.078 15.852 6.219 1 98 239 ILE A N 1
ATOM 1952 C CA . ILE A 1 239 ? -18.047 16.516 7.516 1 98 239 ILE A CA 1
ATOM 1953 C C . ILE A 1 239 ? -19.391 17.188 7.781 1 98 239 ILE A C 1
ATOM 1955 O O . ILE A 1 239 ? -19.812 18.078 7.027 1 98 239 ILE A O 1
ATOM 1959 N N . ASN A 1 240 ? -20.047 16.859 8.875 1 95.69 240 ASN A N 1
ATOM 1960 C CA . ASN A 1 240 ? -21.344 17.438 9.219 1 95.69 240 ASN A CA 1
ATOM 1961 C C . ASN A 1 240 ? -22.281 17.469 8.023 1 95.69 240 ASN A C 1
ATOM 1963 O O . ASN A 1 240 ? -22.812 18.531 7.672 1 95.69 240 ASN A O 1
ATOM 1967 N N . ASP A 1 241 ? -22.375 16.375 7.277 1 94.69 241 ASP A N 1
ATOM 1968 C CA . ASP A 1 241 ? -23.328 16.109 6.203 1 94.69 241 ASP A CA 1
ATOM 1969 C C . ASP A 1 241 ? -22.969 16.906 4.945 1 94.69 241 ASP A C 1
ATOM 1971 O O . ASP A 1 241 ? -23.797 17.031 4.031 1 94.69 241 ASP A O 1
ATOM 1975 N N . GLU A 1 242 ? -21.844 17.516 4.91 1 97.25 242 GLU A N 1
ATOM 1976 C CA . GLU A 1 242 ? -21.328 18.172 3.707 1 97.25 242 GLU A CA 1
ATOM 1977 C C . GLU A 1 242 ? -20.156 17.391 3.123 1 97.25 242 GLU A C 1
ATOM 1979 O O . GLU A 1 242 ? -19.203 17.078 3.834 1 97.25 242 GLU A O 1
ATOM 1984 N N . SER A 1 243 ? -20.266 17.172 1.814 1 97.88 243 SER A N 1
ATOM 1985 C CA . SER A 1 243 ? -19.266 16.312 1.194 1 97.88 243 SER A CA 1
ATOM 1986 C C . SER A 1 243 ? -18.391 17.094 0.216 1 97.88 243 SER A C 1
ATOM 1988 O O . SER A 1 243 ? -18.812 18.125 -0.313 1 97.88 243 SER A O 1
ATOM 1990 N N . PHE A 1 244 ? -17.219 16.672 -0.011 1 98.06 244 PHE A N 1
ATOM 1991 C CA . PHE A 1 244 ? -16.25 17.141 -0.998 1 98.06 244 PHE A CA 1
ATOM 1992 C C . PHE A 1 244 ? -15.281 16.031 -1.363 1 98.06 244 PHE A C 1
ATOM 1994 O O . PHE A 1 244 ? -15.297 14.953 -0.759 1 98.06 244 PHE A O 1
ATOM 2001 N N . SER A 1 245 ? -14.461 16.219 -2.385 1 98 245 SER A N 1
ATOM 2002 C CA . SER A 1 245 ? -13.555 15.172 -2.836 1 98 245 SER A CA 1
ATOM 2003 C C . SER A 1 245 ? -12.125 15.688 -2.961 1 98 245 SER A C 1
ATOM 2005 O O . SER A 1 245 ? -11.906 16.828 -3.395 1 98 245 SER A O 1
ATOM 2007 N N . LEU A 1 246 ? -11.203 14.891 -2.496 1 97.94 246 LEU A N 1
ATOM 2008 C CA . LEU A 1 246 ? -9.773 15.141 -2.646 1 97.94 246 LEU A CA 1
ATOM 2009 C C . LEU A 1 246 ? -9.047 13.867 -3.064 1 97.94 246 LEU A C 1
ATOM 2011 O O . LEU A 1 246 ? -9.422 12.766 -2.66 1 97.94 246 LEU A O 1
ATOM 2015 N N . GLN A 1 247 ? -8.023 14.047 -3.875 1 97.81 247 GLN A N 1
ATOM 2016 C CA . GLN A 1 247 ? -7.098 12.969 -4.215 1 97.81 247 GLN A CA 1
ATOM 2017 C C . GLN A 1 247 ? -5.707 13.242 -3.648 1 97.81 247 GLN A C 1
ATOM 2019 O O . GLN A 1 247 ? -4.711 13.172 -4.371 1 97.81 247 GLN A O 1
ATOM 2024 N N . ASP A 1 248 ? -5.703 13.516 -2.352 1 98.38 248 ASP A N 1
ATOM 2025 C CA . ASP A 1 248 ? -4.469 13.922 -1.69 1 98.38 248 ASP A CA 1
ATOM 2026 C C . ASP A 1 248 ? -3.631 12.711 -1.297 1 98.38 248 ASP A C 1
ATOM 2028 O O . ASP A 1 248 ? -4.156 11.742 -0.742 1 98.38 248 ASP A O 1
ATOM 2032 N N . GLY A 1 249 ? -2.326 12.758 -1.639 1 98.5 249 GLY A N 1
ATOM 2033 C CA . GLY A 1 249 ? -1.36 11.758 -1.226 1 98.5 249 GLY A CA 1
ATOM 2034 C C . GLY A 1 249 ? -0.77 12.023 0.146 1 98.5 249 GLY A C 1
ATOM 2035 O O . GLY A 1 249 ? -1.483 12.422 1.067 1 98.5 249 GLY A O 1
ATOM 2036 N N . ILE A 1 250 ? 0.534 11.711 0.262 1 98.69 250 ILE A N 1
ATOM 2037 C CA . ILE A 1 250 ? 1.275 11.898 1.505 1 98.69 250 ILE A CA 1
ATOM 2038 C C . ILE A 1 250 ? 1.158 13.352 1.967 1 98.69 250 ILE A C 1
ATOM 2040 O O . ILE A 1 250 ? 1.398 14.273 1.189 1 98.69 250 ILE A O 1
ATOM 2044 N N . LEU A 1 251 ? 0.769 13.523 3.258 1 98.25 251 LEU A N 1
ATOM 2045 C CA . LEU A 1 251 ? 0.535 14.867 3.779 1 98.25 251 LEU A CA 1
ATOM 2046 C C . LEU A 1 251 ? 0.918 14.945 5.254 1 98.25 251 LEU A C 1
ATOM 2048 O O . LEU A 1 251 ? 1.938 15.547 5.602 1 98.25 251 LEU A O 1
ATOM 2052 N N . GLY A 1 252 ? 0.08 14.297 6.07 1 97.19 252 GLY A N 1
ATOM 2053 C CA . GLY A 1 252 ? 0.379 14.281 7.492 1 97.19 252 GLY A CA 1
ATOM 2054 C C . GLY A 1 252 ? 1.605 13.453 7.836 1 97.19 252 GLY A C 1
ATOM 2055 O O . GLY A 1 252 ? 1.695 12.281 7.469 1 97.19 252 GLY A O 1
ATOM 2056 N N . MET A 1 253 ? 2.547 14.094 8.523 1 98.88 253 MET A N 1
ATOM 2057 C CA . MET A 1 253 ? 3.775 13.414 8.93 1 98.88 253 MET A CA 1
ATOM 2058 C C . MET A 1 253 ? 4.16 13.781 10.359 1 98.88 253 MET A C 1
ATOM 2060 O O . MET A 1 253 ? 3.828 14.875 10.828 1 98.88 253 MET A O 1
ATOM 2064 N N . ALA A 1 254 ? 4.797 12.93 11.016 1 98.88 254 ALA A N 1
ATOM 2065 C CA . ALA A 1 254 ? 5.363 13.156 12.344 1 98.88 254 ALA A CA 1
ATOM 2066 C C . ALA A 1 254 ? 6.59 12.273 12.57 1 98.88 254 ALA A C 1
ATOM 2068 O O . ALA A 1 254 ? 6.613 11.109 12.164 1 98.88 254 ALA A O 1
ATOM 2069 N N . LEU A 1 255 ? 7.578 12.797 13.211 1 98.75 255 LEU A N 1
ATOM 2070 C CA . LEU A 1 255 ? 8.836 12.102 13.43 1 98.75 255 LEU A CA 1
ATOM 2071 C C . LEU A 1 255 ? 9.023 11.766 14.906 1 98.75 255 LEU A C 1
ATOM 2073 O O . LEU A 1 255 ? 9.016 12.664 15.758 1 98.75 255 LEU A O 1
ATOM 2077 N N . SER A 1 256 ? 9.195 10.484 15.188 1 98.25 256 SER A N 1
ATOM 2078 C CA . SER A 1 256 ? 9.516 10.055 16.547 1 98.25 256 SER A CA 1
ATOM 2079 C C . SER A 1 256 ? 11 10.234 16.844 1 98.25 256 SER A C 1
ATOM 2081 O O . SER A 1 256 ? 11.852 9.695 16.141 1 98.25 256 SER A O 1
ATOM 2083 N N . HIS A 1 257 ? 11.289 10.922 17.922 1 93.69 257 HIS A N 1
ATOM 2084 C CA . HIS A 1 257 ? 12.68 11.102 18.297 1 93.69 257 HIS A CA 1
ATOM 2085 C C . HIS A 1 257 ? 13.25 9.836 18.938 1 93.69 257 HIS A C 1
ATOM 2087 O O . HIS A 1 257 ? 14.461 9.648 18.984 1 93.69 257 HIS A O 1
ATOM 2093 N N . LYS A 1 258 ? 12.383 9.008 19.359 1 94.94 258 LYS A N 1
ATOM 2094 C CA . LYS A 1 258 ? 12.812 7.777 20.031 1 94.94 258 LYS A CA 1
ATOM 2095 C C . LYS A 1 258 ? 13.148 6.691 19.016 1 94.94 258 LYS A C 1
ATOM 2097 O O . LYS A 1 258 ? 14.234 6.109 19.062 1 94.94 258 LYS A O 1
ATOM 2102 N N . THR A 1 259 ? 12.281 6.484 18.062 1 97 259 THR A N 1
ATOM 2103 C CA . THR A 1 259 ? 12.453 5.371 17.125 1 97 259 THR A CA 1
ATOM 2104 C C . THR A 1 259 ? 13.07 5.852 15.812 1 97 259 THR A C 1
ATOM 2106 O O . THR A 1 259 ? 13.516 5.039 15 1 97 259 THR A O 1
ATOM 2109 N N . GLN A 1 260 ? 13.039 7.109 15.562 1 97.38 260 GLN A N 1
ATOM 2110 C CA . GLN A 1 260 ? 13.484 7.738 14.32 1 97.38 260 GLN A CA 1
ATOM 2111 C C . GLN A 1 260 ? 12.602 7.328 13.148 1 97.38 260 GLN A C 1
ATOM 2113 O O . GLN A 1 260 ? 13.023 7.375 11.992 1 97.38 260 GLN A O 1
ATOM 2118 N N . ASN A 1 261 ? 11.406 6.816 13.5 1 98.56 261 ASN A N 1
ATOM 2119 C CA . ASN A 1 261 ? 10.422 6.547 12.461 1 98.56 261 ASN A CA 1
ATOM 2120 C C . ASN A 1 261 ? 9.68 7.816 12.047 1 98.56 261 ASN A C 1
ATOM 2122 O O . ASN A 1 261 ? 9.211 8.57 12.898 1 98.56 261 ASN A O 1
ATOM 2126 N N . LEU A 1 262 ? 9.672 8.086 10.781 1 98.88 262 LEU A N 1
ATOM 2127 C CA . LEU A 1 262 ? 8.789 9.094 10.203 1 98.88 262 LEU A CA 1
ATOM 2128 C C . LEU A 1 262 ? 7.43 8.484 9.859 1 98.88 262 LEU A C 1
ATOM 2130 O O . LEU A 1 262 ? 7.312 7.719 8.898 1 98.88 262 LEU A O 1
ATOM 2134 N N . TYR A 1 263 ? 6.418 8.805 10.625 1 98.88 263 TYR A N 1
ATOM 2135 C CA . TYR A 1 263 ? 5.066 8.305 10.398 1 98.88 263 TYR A CA 1
ATOM 2136 C C . TYR A 1 263 ? 4.32 9.188 9.406 1 98.88 263 TYR A C 1
ATOM 2138 O O . TYR A 1 263 ? 4.445 10.414 9.438 1 98.88 263 TYR A O 1
ATOM 2146 N N . TYR A 1 264 ? 3.523 8.539 8.539 1 98.88 264 TYR A N 1
ATOM 2147 C CA . TYR A 1 264 ? 2.812 9.32 7.535 1 98.88 264 TYR A CA 1
ATOM 2148 C C . TYR A 1 264 ? 1.588 8.57 7.023 1 98.88 264 TYR A C 1
ATOM 2150 O O . TYR A 1 264 ? 1.445 7.367 7.262 1 98.88 264 TYR A O 1
ATOM 2158 N N . SER A 1 265 ? 0.735 9.289 6.406 1 98.56 265 SER A N 1
ATOM 2159 C CA . SER A 1 265 ? -0.407 8.766 5.66 1 98.56 265 SER A CA 1
ATOM 2160 C C . SER A 1 265 ? -0.633 9.555 4.375 1 98.56 265 SER A C 1
ATOM 2162 O O . SER A 1 265 ? -0.397 10.766 4.332 1 98.56 265 SER A O 1
ATOM 2164 N N . ALA A 1 266 ? -1.019 8.82 3.336 1 98.5 266 ALA A N 1
ATOM 2165 C CA . ALA A 1 266 ? -1.766 9.555 2.318 1 98.5 266 ALA A CA 1
ATOM 2166 C C . ALA A 1 266 ? -3.104 10.047 2.867 1 98.5 266 ALA A C 1
ATOM 2168 O O . ALA A 1 266 ? -3.834 9.281 3.506 1 98.5 266 ALA A O 1
ATOM 2169 N N . MET A 1 267 ? -3.373 11.234 2.656 1 98.56 267 MET A N 1
ATOM 2170 C CA . MET A 1 267 ? -4.57 11.789 3.287 1 98.56 267 MET A CA 1
ATOM 2171 C C . MET A 1 267 ? -5.82 11.055 2.812 1 98.56 267 MET A C 1
ATOM 2173 O O . MET A 1 267 ? -6.668 10.672 3.623 1 98.56 267 MET A O 1
ATOM 2177 N N . SER A 1 268 ? -6.023 10.875 1.47 1 98.5 268 SER A N 1
ATOM 2178 C CA . SER A 1 268 ? -7.152 10.109 0.951 1 98.5 268 SER A CA 1
ATOM 2179 C C . SER A 1 268 ? -6.902 8.609 1.051 1 98.5 268 SER A C 1
ATOM 2181 O O . SER A 1 268 ? -6.832 7.922 0.034 1 98.5 268 SER A O 1
ATOM 2183 N N . SER A 1 269 ? -6.77 8.141 2.209 1 97.75 269 SER A N 1
ATOM 2184 C CA . SER A 1 269 ? -6.613 6.73 2.557 1 97.75 269 SER A CA 1
ATOM 2185 C C . SER A 1 269 ? -7.008 6.469 4.008 1 97.75 269 SER A C 1
ATOM 2187 O O . SER A 1 269 ? -7.391 7.395 4.727 1 97.75 269 SER A O 1
ATOM 2189 N N . HIS A 1 270 ? -6.969 5.195 4.379 1 97.62 270 HIS A N 1
ATOM 2190 C CA . HIS A 1 270 ? -7.16 4.793 5.77 1 97.62 270 HIS A CA 1
ATOM 2191 C C . HIS A 1 270 ? -5.918 4.098 6.32 1 97.62 270 HIS A C 1
ATOM 2193 O O . HIS A 1 270 ? -6.02 3.23 7.188 1 97.62 270 HIS A O 1
ATOM 2199 N N . ASN A 1 271 ? -4.77 4.457 5.703 1 97.75 271 ASN A N 1
ATOM 2200 C CA . ASN A 1 271 ? -3.523 3.768 6.02 1 97.75 271 ASN A CA 1
ATOM 2201 C C . ASN A 1 271 ? -2.664 4.582 6.98 1 97.75 271 ASN A C 1
ATOM 2203 O O . ASN A 1 271 ? -2.803 5.805 7.062 1 97.75 271 ASN A O 1
ATOM 2207 N N . LEU A 1 272 ? -1.86 3.938 7.742 1 98.56 272 LEU A N 1
ATOM 2208 C CA . LEU A 1 272 ? -0.77 4.516 8.523 1 98.56 272 LEU A CA 1
ATOM 2209 C C . LEU A 1 272 ? 0.537 3.773 8.258 1 98.56 272 LEU A C 1
ATOM 2211 O O . LEU A 1 272 ? 0.622 2.562 8.477 1 98.56 272 LEU A O 1
ATOM 2215 N N . ASN A 1 273 ? 1.501 4.516 7.727 1 98.56 273 ASN A N 1
ATOM 2216 C CA . ASN A 1 273 ? 2.793 3.955 7.344 1 98.56 273 ASN A CA 1
ATOM 2217 C C . ASN A 1 273 ? 3.943 4.664 8.055 1 98.56 273 ASN A C 1
ATOM 2219 O O . ASN A 1 273 ? 3.738 5.695 8.695 1 98.56 273 ASN A O 1
ATOM 2223 N N . TYR A 1 274 ? 5.137 4.062 7.996 1 98.56 274 TYR A N 1
ATOM 2224 C CA . TYR A 1 274 ? 6.328 4.727 8.508 1 98.56 274 TYR A CA 1
ATOM 2225 C C . TYR A 1 274 ? 7.574 4.266 7.762 1 98.56 274 TYR A C 1
ATOM 2227 O O . TYR A 1 274 ? 7.566 3.211 7.125 1 98.56 274 TYR A O 1
ATOM 2235 N N . VAL A 1 275 ? 8.539 5.07 7.781 1 98.25 275 VAL A N 1
ATOM 2236 C CA . VAL A 1 275 ? 9.875 4.785 7.27 1 98.25 275 VAL A CA 1
ATOM 2237 C C . VAL A 1 275 ? 10.922 5.211 8.297 1 98.25 275 VAL A C 1
ATOM 2239 O O . VAL A 1 275 ? 10.781 6.25 8.945 1 98.25 275 VAL A O 1
ATOM 2242 N N . ASN A 1 276 ? 11.906 4.344 8.602 1 97.19 276 ASN A N 1
ATOM 2243 C CA . ASN A 1 276 ? 12.992 4.699 9.516 1 97.19 276 ASN A CA 1
ATOM 2244 C C . ASN A 1 276 ? 14.016 5.613 8.844 1 97.19 276 ASN A C 1
ATOM 2246 O O . ASN A 1 276 ? 14.602 5.25 7.828 1 97.19 276 ASN A O 1
ATOM 2250 N N . THR A 1 277 ? 14.242 6.734 9.398 1 97.75 277 THR A N 1
ATOM 2251 C CA . THR A 1 277 ? 15.047 7.758 8.742 1 97.75 277 THR A CA 1
ATOM 2252 C C . THR A 1 277 ? 16.516 7.363 8.727 1 97.75 277 THR A C 1
ATOM 2254 O O . THR A 1 277 ? 17.312 7.961 8 1 97.75 277 THR A O 1
ATOM 2257 N N . LYS A 1 278 ? 16.922 6.344 9.508 1 95.62 278 LYS A N 1
ATOM 2258 C CA . LYS A 1 278 ? 18.281 5.848 9.438 1 95.62 278 LYS A CA 1
ATOM 2259 C C . LYS A 1 278 ? 18.641 5.395 8.023 1 95.62 278 LYS A C 1
ATOM 2261 O O . LYS A 1 278 ? 19.812 5.41 7.629 1 95.62 278 LYS A O 1
ATOM 2266 N N . GLN A 1 279 ? 17.625 5.062 7.277 1 94.62 279 GLN A N 1
ATOM 2267 C CA . GLN A 1 279 ? 17.844 4.633 5.902 1 94.62 279 GLN A CA 1
ATOM 2268 C C . GLN A 1 279 ? 18.375 5.785 5.051 1 94.62 279 GLN A C 1
ATOM 2270 O O . GLN A 1 279 ? 19 5.555 4.012 1 94.62 279 GLN A O 1
ATOM 2275 N N . PHE A 1 280 ? 18.109 7.066 5.48 1 93.06 280 PHE A N 1
ATOM 2276 C CA . PHE A 1 280 ? 18.531 8.266 4.762 1 93.06 280 PHE A CA 1
ATOM 2277 C C . PHE A 1 280 ? 19.781 8.859 5.391 1 93.06 280 PHE A C 1
ATOM 2279 O O . PHE A 1 280 ? 20.609 9.453 4.695 1 93.06 280 PHE A O 1
ATOM 2286 N N . THR A 1 281 ? 19.812 8.703 6.688 1 93.31 281 THR A N 1
ATOM 2287 C CA . THR A 1 281 ? 20.734 9.539 7.438 1 93.31 281 THR A CA 1
ATOM 2288 C C . THR A 1 281 ? 22.047 8.805 7.68 1 93.31 281 THR A C 1
ATOM 2290 O O . THR A 1 281 ? 23.047 9.414 8.07 1 93.31 281 THR A O 1
ATOM 2293 N N . GLN A 1 282 ? 21.938 7.43 7.484 1 88.25 282 GLN A N 1
ATOM 2294 C CA . GLN A 1 282 ? 23.156 6.656 7.715 1 88.25 282 GLN A CA 1
ATOM 2295 C C . GLN A 1 282 ? 23.797 6.238 6.395 1 88.25 282 GLN A C 1
ATOM 2297 O O . GLN A 1 282 ? 23.453 5.191 5.836 1 88.25 282 GLN A O 1
ATOM 2302 N N . GLY A 1 283 ? 24.375 7.094 5.684 1 79 283 GLY A N 1
ATOM 2303 C CA . GLY A 1 283 ? 25.141 6.754 4.488 1 79 283 GLY A CA 1
ATOM 2304 C C . GLY A 1 283 ? 24.375 7.047 3.201 1 79 283 GLY A C 1
ATOM 2305 O O . GLY A 1 283 ? 23.375 7.754 3.215 1 79 283 GLY A O 1
ATOM 2306 N N . LYS A 1 284 ? 24.984 6.566 2.182 1 81.25 284 LYS A N 1
ATOM 2307 C CA . LYS A 1 284 ? 24.375 6.754 0.87 1 81.25 284 LYS A CA 1
ATOM 2308 C C . LYS A 1 284 ? 23.234 5.762 0.653 1 81.25 284 LYS A C 1
ATOM 2310 O O . LYS A 1 284 ? 23.281 4.637 1.148 1 81.25 284 LYS A O 1
ATOM 2315 N N . PHE A 1 285 ? 22.172 6.332 0.096 1 84.62 285 PHE A N 1
ATOM 2316 C CA . PHE A 1 285 ? 21.047 5.449 -0.222 1 84.62 285 PHE A CA 1
ATOM 2317 C C . PHE A 1 285 ? 20.578 5.664 -1.656 1 84.62 285 PHE A C 1
ATOM 2319 O O . PHE A 1 285 ? 20.828 6.719 -2.244 1 84.62 285 PHE A O 1
ATOM 2326 N N . GLN A 1 286 ? 20.047 4.559 -2.215 1 84.75 286 GLN A N 1
ATOM 2327 C CA . GLN A 1 286 ? 19.312 4.66 -3.479 1 84.75 286 GLN A CA 1
ATOM 2328 C C . GLN A 1 286 ? 17.812 4.684 -3.252 1 84.75 286 GLN A C 1
ATOM 2330 O O . GLN A 1 286 ? 17.297 3.975 -2.383 1 84.75 286 GLN A O 1
ATOM 2335 N N . ALA A 1 287 ? 17.172 5.539 -4.008 1 84.31 287 ALA A N 1
ATOM 2336 C CA . ALA A 1 287 ? 15.742 5.754 -3.834 1 84.31 287 ALA A CA 1
ATOM 2337 C C . ALA A 1 287 ? 14.984 4.434 -3.863 1 84.31 287 ALA A C 1
ATOM 2339 O O . ALA A 1 287 ? 14.086 4.207 -3.051 1 84.31 287 ALA A O 1
ATOM 2340 N N . ASN A 1 288 ? 15.391 3.525 -4.691 1 79.88 288 ASN A N 1
ATOM 2341 C CA . ASN A 1 288 ? 14.656 2.277 -4.887 1 79.88 288 ASN A CA 1
ATOM 2342 C C . ASN A 1 288 ? 14.992 1.259 -3.799 1 79.88 288 ASN A C 1
ATOM 2344 O O . ASN A 1 288 ? 14.367 0.198 -3.729 1 79.88 288 ASN A O 1
ATOM 2348 N N . ASP A 1 289 ? 15.906 1.712 -2.883 1 85.31 289 ASP A N 1
ATOM 2349 C CA . ASP A 1 289 ? 16.312 0.787 -1.829 1 85.31 289 ASP A CA 1
ATOM 2350 C C . ASP A 1 289 ? 15.555 1.063 -0.533 1 85.31 289 ASP A C 1
ATOM 2352 O O . ASP A 1 289 ? 15.648 0.292 0.424 1 85.31 289 ASP A O 1
ATOM 2356 N N . ILE A 1 290 ? 14.836 2.066 -0.562 1 93.69 290 ILE A N 1
ATOM 2357 C CA . ILE A 1 290 ? 14.164 2.449 0.673 1 93.69 290 ILE A CA 1
ATOM 2358 C C . ILE A 1 290 ? 12.961 1.541 0.907 1 93.69 290 ILE A C 1
ATOM 2360 O O . ILE A 1 290 ? 12.195 1.258 -0.021 1 93.69 290 ILE A O 1
ATOM 2364 N N . GLN A 1 291 ? 12.867 1.09 2.174 1 94.06 291 GLN A N 1
ATOM 2365 C CA . GLN A 1 291 ? 11.773 0.209 2.57 1 94.06 291 GLN A CA 1
ATOM 2366 C C . GLN A 1 291 ? 10.789 0.936 3.477 1 94.06 291 GLN A C 1
ATOM 2368 O O . GLN A 1 291 ? 11.188 1.709 4.352 1 94.06 291 GLN A O 1
ATOM 2373 N N . TYR A 1 292 ? 9.562 0.654 3.289 1 96.5 292 TYR A N 1
ATOM 2374 C CA . TYR A 1 292 ? 8.469 1.251 4.055 1 96.5 292 TYR A CA 1
ATOM 2375 C C . TYR A 1 292 ? 7.66 0.181 4.777 1 96.5 292 TYR A C 1
ATOM 2377 O O . TYR A 1 292 ? 7.562 -0.956 4.309 1 96.5 292 TYR A O 1
ATOM 2385 N N . GLN A 1 293 ? 7.145 0.532 5.926 1 96.25 293 GLN A N 1
ATOM 2386 C CA . GLN A 1 293 ? 6.305 -0.345 6.73 1 96.25 293 GLN A CA 1
ATOM 2387 C C . GLN A 1 293 ? 4.969 0.322 7.059 1 96.25 293 GLN A C 1
ATOM 2389 O O . GLN A 1 293 ? 4.844 1.546 6.973 1 96.25 293 GLN A O 1
ATOM 2394 N N . GLY A 1 294 ? 4.016 -0.574 7.359 1 96 294 GLY A N 1
ATOM 2395 C CA . GLY A 1 294 ? 2.775 0.037 7.812 1 96 294 GLY A CA 1
ATOM 2396 C C . GLY A 1 294 ? 1.592 -0.912 7.766 1 96 294 GLY A C 1
ATOM 2397 O O . GLY A 1 294 ? 1.766 -2.131 7.789 1 96 294 GLY A O 1
ATOM 2398 N N . ALA A 1 295 ? 0.448 -0.325 7.906 1 95.94 295 ALA A N 1
ATOM 2399 C CA . ALA A 1 295 ? -0.837 -1.02 7.891 1 95.94 295 ALA A CA 1
ATOM 2400 C C . ALA A 1 295 ? -1.852 -0.276 7.027 1 95.94 295 ALA A C 1
ATOM 2402 O O . ALA A 1 295 ? -1.866 0.957 6.996 1 95.94 295 ALA A O 1
ATOM 2403 N N . SER A 1 296 ? -2.637 -1.043 6.336 1 95.12 296 SER A N 1
ATOM 2404 C CA . SER A 1 296 ? -3.668 -0.487 5.469 1 95.12 296 SER A CA 1
ATOM 2405 C C . SER A 1 296 ? -5.062 -0.732 6.035 1 95.12 296 SER A C 1
ATOM 2407 O O . SER A 1 296 ? -5.309 -1.765 6.664 1 95.12 296 SER A O 1
ATOM 2409 N N . ASP A 1 297 ? -5.949 0.284 5.844 1 95 297 ASP A N 1
ATOM 2410 C CA . ASP A 1 297 ? -7.352 0.235 6.246 1 95 297 ASP A CA 1
ATOM 2411 C C . ASP A 1 297 ? -7.488 0.102 7.762 1 95 297 ASP A C 1
ATOM 2413 O O . ASP A 1 297 ? -8.383 -0.583 8.25 1 95 297 ASP A O 1
ATOM 2417 N N . ILE A 1 298 ? -6.555 0.732 8.484 1 95.44 298 ILE A N 1
ATOM 2418 C CA . ILE A 1 298 ? -6.598 0.595 9.938 1 95.44 298 ILE A CA 1
ATOM 2419 C C . ILE A 1 298 ? -7.215 1.846 10.555 1 95.44 298 ILE A C 1
ATOM 2421 O O . ILE A 1 298 ? -7.734 1.802 11.672 1 95.44 298 ILE A O 1
ATOM 2425 N N . LEU A 1 299 ? -7.121 3.016 9.852 1 96.38 299 LEU A N 1
ATOM 2426 C CA . LEU A 1 299 ? -7.727 4.25 10.344 1 96.38 299 LEU A CA 1
ATOM 2427 C C . LEU A 1 299 ? -9.211 4.297 10.016 1 96.38 299 LEU A C 1
ATOM 2429 O O . LEU A 1 299 ? -9.633 3.803 8.969 1 96.38 299 LEU A O 1
ATOM 2433 N N . TRP A 1 300 ? -9.969 4.918 10.852 1 91.56 300 TRP A N 1
ATOM 2434 C CA . TRP A 1 300 ? -11.414 4.934 10.695 1 91.56 300 TRP A CA 1
ATOM 2435 C C . TRP A 1 300 ? -11.828 5.828 9.531 1 91.56 300 TRP A C 1
ATOM 2437 O O . TRP A 1 300 ? -12.781 5.52 8.812 1 91.56 300 TRP A O 1
ATOM 2447 N N . THR A 1 301 ? -11.258 6.93 9.438 1 96.88 301 THR A N 1
ATOM 2448 C CA . THR A 1 301 ? -11.461 7.859 8.328 1 96.88 301 THR A CA 1
ATOM 2449 C C . THR A 1 301 ? -10.125 8.438 7.855 1 96.88 301 THR A C 1
ATOM 2451 O O . THR A 1 301 ? -9.062 8.023 8.32 1 96.88 301 THR A O 1
ATOM 2454 N N . GLN A 1 302 ? -10.148 9.266 6.852 1 98.25 302 GLN A N 1
ATOM 2455 C CA . GLN A 1 302 ? -8.953 9.922 6.332 1 98.25 302 GLN A CA 1
ATOM 2456 C C . GLN A 1 302 ? -8.242 10.711 7.426 1 98.25 302 GLN A C 1
ATOM 2458 O O . GLN A 1 302 ? -8.883 11.305 8.297 1 98.25 302 GLN A O 1
ATOM 2463 N N . ALA A 1 303 ? -6.949 10.688 7.355 1 98.56 303 ALA A N 1
ATOM 2464 C CA . ALA A 1 303 ? -6.16 11.359 8.383 1 98.56 303 ALA A CA 1
ATOM 2465 C C . ALA A 1 303 ? -5.383 12.539 7.801 1 98.56 303 ALA A C 1
ATOM 2467 O O . ALA A 1 303 ? -4.723 12.398 6.77 1 98.56 303 ALA A O 1
ATOM 2468 N N . SER A 1 304 ? -5.457 13.656 8.445 1 98.12 304 SER A N 1
ATOM 2469 C CA . SER A 1 304 ? -4.789 14.883 8.016 1 98.12 304 SER A CA 1
ATOM 2470 C C . SER A 1 304 ? -3.467 15.078 8.758 1 98.12 304 SER A C 1
ATOM 2472 O O . SER A 1 304 ? -2.545 14.273 8.609 1 98.12 304 SER A O 1
ATOM 2474 N N . ALA A 1 305 ? -3.264 16.203 9.469 1 98.69 305 ALA A N 1
ATOM 2475 C CA . ALA A 1 305 ? -2.018 16.562 10.141 1 98.69 305 ALA A CA 1
ATOM 2476 C C . ALA A 1 305 ? -1.697 15.594 11.266 1 98.69 305 ALA A C 1
ATOM 2478 O O . ALA A 1 305 ? -2.598 14.953 11.82 1 98.69 305 ALA A O 1
ATOM 2479 N N . LYS A 1 306 ? -0.393 15.477 11.594 1 98.88 306 LYS A N 1
ATOM 2480 C CA . LYS A 1 306 ? 0.076 14.555 12.617 1 98.88 306 LYS A CA 1
ATOM 2481 C C . LYS A 1 306 ? 1.117 15.211 13.523 1 98.88 306 LYS A C 1
ATOM 2483 O O . LYS A 1 306 ? 1.786 16.156 13.117 1 98.88 306 LYS A O 1
ATOM 2488 N N . ALA A 1 307 ? 1.244 14.688 14.688 1 98.81 307 ALA A N 1
ATOM 2489 C CA . ALA A 1 307 ? 2.307 15 15.641 1 98.81 307 ALA A CA 1
ATOM 2490 C C . ALA A 1 307 ? 2.514 13.859 16.625 1 98.81 307 ALA A C 1
ATOM 2492 O O . ALA A 1 307 ? 1.603 13.062 16.859 1 98.81 307 ALA A O 1
ATOM 2493 N N . ILE A 1 308 ? 3.67 13.766 17.156 1 98.62 308 ILE A N 1
ATOM 2494 C CA . ILE A 1 308 ? 3.939 12.664 18.078 1 98.62 308 ILE A CA 1
ATOM 2495 C C . ILE A 1 308 ? 4.566 13.203 19.359 1 98.62 308 ILE A C 1
ATOM 2497 O O . ILE A 1 308 ? 5.426 14.086 19.312 1 98.62 308 ILE A O 1
ATOM 2501 N N . SER A 1 309 ? 4.109 12.719 20.453 1 97.25 309 SER A N 1
ATOM 2502 C CA . SER A 1 309 ? 4.59 13.148 21.766 1 97.25 309 SER A CA 1
ATOM 2503 C C . SER A 1 309 ? 5.895 12.453 22.125 1 97.25 309 SER A C 1
ATOM 2505 O O . SER A 1 309 ? 6.312 11.508 21.453 1 97.25 309 SER A O 1
ATOM 2507 N N . GLU A 1 310 ? 6.426 12.898 23.203 1 94.38 310 GLU A N 1
ATOM 2508 C CA . GLU A 1 310 ? 7.652 12.297 23.719 1 94.38 310 GLU A CA 1
ATOM 2509 C C . GLU A 1 310 ? 7.402 10.875 24.203 1 94.38 310 GLU A C 1
ATOM 2511 O O . GLU A 1 310 ? 8.297 10.023 24.141 1 94.38 310 GLU A O 1
ATOM 2516 N N . THR A 1 311 ? 6.176 10.625 24.641 1 94.25 311 THR A N 1
ATOM 2517 C CA . THR A 1 311 ? 5.84 9.305 25.172 1 94.25 311 THR A CA 1
ATOM 2518 C C . THR A 1 311 ? 5.574 8.32 24.047 1 94.25 311 THR A C 1
ATOM 2520 O O . THR A 1 311 ? 5.469 7.109 24.281 1 94.25 311 THR A O 1
ATOM 2523 N N . GLY A 1 312 ? 5.438 8.828 22.859 1 97.06 312 GLY A N 1
ATOM 2524 C CA . GLY A 1 312 ? 5.254 7.945 21.719 1 97.06 312 GLY A CA 1
ATOM 2525 C C . GLY A 1 312 ? 3.83 7.938 21.203 1 97.06 312 GLY A C 1
ATOM 2526 O O . GLY A 1 312 ? 3.502 7.176 20.281 1 97.06 312 GLY A O 1
ATOM 2527 N N . ALA A 1 313 ? 2.973 8.766 21.75 1 98.25 313 ALA A N 1
ATOM 2528 C CA . ALA A 1 313 ? 1.608 8.875 21.25 1 98.25 313 ALA A CA 1
ATOM 2529 C C . ALA A 1 313 ? 1.572 9.688 19.953 1 98.25 313 ALA A C 1
ATOM 2531 O O . ALA A 1 313 ? 1.879 10.875 19.938 1 98.25 313 ALA A O 1
ATOM 2532 N N . LEU A 1 314 ? 1.272 9 18.906 1 98.81 314 LEU A N 1
ATOM 2533 C CA . LEU A 1 314 ? 1.075 9.648 17.609 1 98.81 314 LEU A CA 1
ATOM 2534 C C . LEU A 1 314 ? -0.358 10.156 17.469 1 98.81 314 LEU A C 1
ATOM 2536 O O . LEU A 1 314 ? -1.306 9.367 17.531 1 98.81 314 LEU A O 1
ATOM 2540 N N . PHE A 1 315 ? -0.507 11.469 17.25 1 98.81 315 PHE A N 1
ATOM 2541 C CA . PHE A 1 315 ? -1.817 12.078 17.062 1 98.81 315 PHE A CA 1
ATOM 2542 C C . PHE A 1 315 ? -2.062 12.414 15.602 1 98.81 315 PHE A C 1
ATOM 2544 O O . PHE A 1 315 ? -1.139 12.805 14.883 1 98.81 315 PHE A O 1
ATOM 2551 N N . PHE A 1 316 ? -3.264 12.273 15.18 1 98.81 316 PHE A N 1
ATOM 2552 C CA . PHE A 1 316 ? -3.637 12.633 13.812 1 98.81 316 PHE A CA 1
ATOM 2553 C C . PHE A 1 316 ? -5.098 13.062 13.75 1 98.81 316 PHE A C 1
ATOM 2555 O O . PHE A 1 316 ? -5.934 12.555 14.5 1 98.81 316 PHE A O 1
ATOM 2562 N N . GLY A 1 317 ? -5.363 14.047 12.938 1 98.69 317 GLY A N 1
ATOM 2563 C CA . GLY A 1 317 ? -6.746 14.438 12.703 1 98.69 317 GLY A CA 1
ATOM 2564 C C . GLY A 1 317 ? -7.52 13.43 11.867 1 98.69 317 GLY A C 1
ATOM 2565 O O . GLY A 1 317 ? -7.09 13.07 10.773 1 98.69 317 GLY A O 1
ATOM 2566 N N . LEU A 1 318 ? -8.594 12.953 12.398 1 98.25 318 LEU A N 1
ATOM 2567 C CA . LEU A 1 318 ? -9.523 12.125 11.641 1 98.25 318 LEU A CA 1
ATOM 2568 C C . LEU A 1 318 ? -10.625 12.977 11.016 1 98.25 318 LEU A C 1
ATOM 2570 O O . LEU A 1 318 ? -11.539 13.43 11.711 1 98.25 318 LEU A O 1
ATOM 2574 N N . VAL A 1 319 ? -10.602 13.148 9.734 1 98.38 319 VAL A N 1
ATOM 2575 C CA . VAL A 1 319 ? -11.281 14.242 9.047 1 98.38 319 VAL A CA 1
ATOM 2576 C C . VAL A 1 319 ? -12.789 14.031 9.117 1 98.38 319 VAL A C 1
ATOM 2578 O O . VAL A 1 319 ? -13.508 14.852 9.695 1 98.38 319 VAL A O 1
ATOM 2581 N N . SER A 1 320 ? -13.273 12.898 8.648 1 97 320 SER A N 1
ATOM 2582 C CA . SER A 1 320 ? -14.719 12.703 8.57 1 97 320 SER A CA 1
ATOM 2583 C C . SER A 1 320 ? -15.32 12.414 9.938 1 97 320 SER A C 1
ATOM 2585 O O . SER A 1 320 ? -16.516 12.594 10.148 1 97 320 SER A O 1
ATOM 2587 N N . ASP A 1 321 ? -14.461 12.055 10.906 1 95.62 321 ASP A N 1
ATOM 2588 C CA . ASP A 1 321 ? -14.922 11.82 12.266 1 95.62 321 ASP A CA 1
ATOM 2589 C C . ASP A 1 321 ? -15.008 13.125 13.055 1 95.62 321 ASP A C 1
ATOM 2591 O O . ASP A 1 321 ? -15.594 13.164 14.141 1 95.62 321 ASP A O 1
ATOM 2595 N N . THR A 1 322 ? -14.453 14.172 12.508 1 96.94 322 THR A N 1
ATOM 2596 C CA . THR A 1 322 ? -14.344 15.438 13.234 1 96.94 322 THR A CA 1
ATOM 2597 C C . THR A 1 322 ? -13.734 15.219 14.617 1 96.94 322 THR A C 1
ATOM 2599 O O . THR A 1 322 ? -14.312 15.617 15.625 1 96.94 322 THR A O 1
ATOM 2602 N N . ALA A 1 323 ? -12.555 14.594 14.531 1 97.56 323 ALA A N 1
ATOM 2603 C CA . ALA A 1 323 ? -11.984 14.109 15.789 1 97.56 323 ALA A CA 1
ATOM 2604 C C . ALA A 1 323 ? -10.461 14.078 15.727 1 97.56 323 ALA A C 1
ATOM 2606 O O . ALA A 1 323 ? -9.875 14.227 14.648 1 97.56 323 ALA A O 1
ATOM 2607 N N . LEU A 1 324 ? -9.906 14.008 16.891 1 98.25 324 LEU A N 1
ATOM 2608 C CA . LEU A 1 324 ? -8.492 13.711 17.062 1 98.25 324 LEU A CA 1
ATOM 2609 C C . LEU A 1 324 ? -8.281 12.25 17.453 1 98.25 324 LEU A C 1
ATOM 2611 O O . LEU A 1 324 ? -8.859 11.781 18.438 1 98.25 324 LEU A O 1
ATOM 2615 N N . GLY A 1 325 ? -7.52 11.516 16.625 1 98.06 325 GLY A N 1
ATOM 2616 C CA . GLY A 1 325 ? -7.137 10.148 16.953 1 98.06 325 GLY A CA 1
ATOM 2617 C C . GLY A 1 325 ? -5.707 10.031 17.438 1 98.06 325 GLY A C 1
ATOM 2618 O O . GLY A 1 325 ? -4.926 10.977 17.328 1 98.06 325 GLY A O 1
ATOM 2619 N N . CYS A 1 326 ? -5.418 8.789 18.016 1 98.44 326 CYS A N 1
ATOM 2620 C CA . CYS A 1 326 ? -4.043 8.555 18.438 1 98.44 326 CYS A CA 1
ATOM 2621 C C . CYS A 1 326 ? -3.709 7.066 18.391 1 98.44 326 CYS A C 1
ATOM 2623 O O . CYS A 1 326 ? -4.609 6.227 18.375 1 98.44 326 CYS A O 1
ATOM 2625 N N . TRP A 1 327 ? -2.496 6.789 18.266 1 98.69 327 TRP A N 1
ATOM 2626 C CA . TRP A 1 327 ? -1.864 5.48 18.375 1 98.69 327 TRP A CA 1
ATOM 2627 C C . TRP A 1 327 ? -0.512 5.586 19.062 1 98.69 327 TRP A C 1
ATOM 2629 O O . TRP A 1 327 ? 0.234 6.543 18.844 1 98.69 327 TRP A O 1
ATOM 2639 N N . ASN A 1 328 ? -0.199 4.637 19.953 1 98.38 328 ASN A N 1
ATOM 2640 C CA . ASN A 1 328 ? 1.095 4.629 20.625 1 98.38 328 ASN A CA 1
ATOM 2641 C C . ASN A 1 328 ? 2.102 3.742 19.891 1 98.38 328 ASN A C 1
ATOM 2643 O O . ASN A 1 328 ? 1.859 2.549 19.703 1 98.38 328 ASN A O 1
ATOM 2647 N N . GLU A 1 329 ? 3.25 4.301 19.531 1 97.94 329 GLU A N 1
ATOM 2648 C CA . GLU A 1 329 ? 4.227 3.602 18.703 1 97.94 329 GLU A CA 1
ATOM 2649 C C . GLU A 1 329 ? 4.809 2.395 19.422 1 97.94 329 GLU A C 1
ATOM 2651 O O . GLU A 1 329 ? 5.465 1.551 18.812 1 97.94 329 GLU A O 1
ATOM 2656 N N . ASN A 1 330 ? 4.527 2.303 20.75 1 96.88 330 ASN A N 1
ATOM 2657 C CA . ASN A 1 330 ? 4.984 1.162 21.531 1 96.88 330 ASN A CA 1
ATOM 2658 C C . ASN A 1 330 ? 3.963 0.029 21.531 1 96.88 330 ASN A C 1
ATOM 2660 O O . ASN A 1 330 ? 4.133 -0.968 22.234 1 96.88 330 ASN A O 1
ATOM 2664 N N . ARG A 1 331 ? 2.924 0.147 20.766 1 96.25 331 ARG A N 1
ATOM 2665 C CA . ARG A 1 331 ? 1.914 -0.889 20.578 1 96.25 331 ARG A CA 1
ATOM 2666 C C . ARG A 1 331 ? 1.861 -1.345 19.125 1 96.25 331 ARG A C 1
ATOM 2668 O O . ARG A 1 331 ? 2.246 -0.6 18.219 1 96.25 331 ARG A O 1
ATOM 2675 N N . PRO A 1 332 ? 1.392 -2.668 18.906 1 93.69 332 PRO A N 1
ATOM 2676 C CA . PRO A 1 332 ? 1.236 -3.104 17.516 1 93.69 332 PRO A CA 1
ATOM 2677 C C . PRO A 1 332 ? 0.336 -2.178 16.703 1 93.69 332 PRO A C 1
ATOM 2679 O O . PRO A 1 332 ? -0.675 -1.688 17.219 1 93.69 332 PRO A O 1
ATOM 2682 N N . LEU A 1 333 ? 0.766 -1.917 15.57 1 95.94 333 LEU A N 1
ATOM 2683 C CA . LEU A 1 333 ? -0.012 -1.066 14.672 1 95.94 333 LEU A CA 1
ATOM 2684 C C . LEU A 1 333 ? -1.243 -1.803 14.156 1 95.94 333 LEU A C 1
ATOM 2686 O O . LEU A 1 333 ? -1.226 -2.352 13.055 1 95.94 333 LEU A O 1
ATOM 2690 N N . LYS A 1 334 ? -2.254 -1.795 14.945 1 93.38 334 LYS A N 1
ATOM 2691 C CA . LYS A 1 334 ? -3.543 -2.43 14.688 1 93.38 334 LYS A CA 1
ATOM 2692 C C . LYS A 1 334 ? -4.695 -1.494 15.031 1 93.38 334 LYS A C 1
ATOM 2694 O O . LYS A 1 334 ? -4.57 -0.645 15.914 1 93.38 334 LYS A O 1
ATOM 2699 N N . ARG A 1 335 ? -5.844 -1.683 14.414 1 92.81 335 ARG A N 1
ATOM 2700 C CA . ARG A 1 335 ? -6.992 -0.808 14.609 1 92.81 335 ARG A CA 1
ATOM 2701 C C . ARG A 1 335 ? -7.418 -0.788 16.078 1 92.81 335 ARG A C 1
ATOM 2703 O O . ARG A 1 335 ? -7.809 0.258 16.609 1 92.81 335 ARG A O 1
ATOM 2710 N N . ARG A 1 336 ? -7.336 -1.958 16.766 1 93.19 336 ARG A N 1
ATOM 2711 C CA . ARG A 1 336 ? -7.785 -2.053 18.141 1 93.19 336 ARG A CA 1
ATOM 2712 C C . ARG A 1 336 ? -6.98 -1.122 19.047 1 93.19 336 ARG A C 1
ATOM 2714 O O . ARG A 1 336 ? -7.414 -0.796 20.156 1 93.19 336 ARG A O 1
ATOM 2721 N N . ASN A 1 337 ? -5.789 -0.708 18.578 1 96.75 337 ASN A N 1
ATOM 2722 C CA . ASN A 1 337 ? -4.926 0.16 19.375 1 96.75 337 ASN A CA 1
ATOM 2723 C C . ASN A 1 337 ? -5.074 1.624 18.969 1 96.75 337 ASN A C 1
ATOM 2725 O O . ASN A 1 337 ? -4.371 2.492 19.484 1 96.75 337 ASN A O 1
ATOM 2729 N N . ILE A 1 338 ? -5.949 1.936 18.031 1 96.88 338 ILE A N 1
ATOM 2730 C CA . ILE A 1 338 ? -6.234 3.309 17.625 1 96.88 338 ILE A CA 1
ATOM 2731 C C . ILE A 1 338 ? -7.402 3.852 18.438 1 96.88 338 ILE A C 1
ATOM 2733 O O . ILE A 1 338 ? -8.445 3.203 18.547 1 96.88 338 ILE A O 1
ATOM 2737 N N . GLU A 1 339 ? -7.227 5.031 19.047 1 96.19 339 GLU A N 1
ATOM 2738 C CA . GLU A 1 339 ? -8.219 5.652 19.922 1 96.19 339 GLU A CA 1
ATOM 2739 C C . GLU A 1 339 ? -8.672 7.004 19.375 1 96.19 339 GLU A C 1
ATOM 2741 O O . GLU A 1 339 ? -7.879 7.727 18.75 1 96.19 339 GLU A O 1
ATOM 2746 N N . ILE A 1 340 ? -9.961 7.266 19.5 1 96.5 340 ILE A N 1
ATOM 2747 C CA . ILE A 1 340 ? -10.43 8.641 19.391 1 96.5 340 ILE A CA 1
ATOM 2748 C C . ILE A 1 340 ? -10.336 9.328 20.766 1 96.5 340 ILE A C 1
ATOM 2750 O O . ILE A 1 340 ? -11.016 8.922 21.703 1 96.5 340 ILE A O 1
ATOM 2754 N N . VAL A 1 341 ? -9.586 10.352 20.844 1 96.81 341 VAL A N 1
ATOM 2755 C CA . VAL A 1 341 ? -9.32 10.906 22.172 1 96.81 341 VAL A CA 1
ATOM 2756 C C . VAL A 1 341 ? -10.07 12.227 22.328 1 96.81 341 VAL A C 1
ATOM 2758 O O . VAL A 1 341 ? -10.211 12.734 23.453 1 96.81 341 VAL A O 1
ATOM 2761 N N . ALA A 1 342 ? -10.508 12.797 21.297 1 97.12 342 ALA A N 1
ATOM 2762 C CA . ALA A 1 342 ? -11.352 13.992 21.328 1 97.12 342 ALA A CA 1
ATOM 2763 C C . ALA A 1 342 ? -12.266 14.031 20.109 1 97.12 342 ALA A C 1
ATOM 2765 O O . ALA A 1 342 ? -11.859 13.672 19 1 97.12 342 ALA A O 1
ATOM 2766 N N . LYS A 1 343 ? -13.438 14.398 20.328 1 96.06 343 LYS A N 1
ATOM 2767 C CA . LYS A 1 343 ? -14.43 14.547 19.266 1 96.06 343 LYS A CA 1
ATOM 2768 C C . LYS A 1 343 ? -15.359 15.727 19.547 1 96.06 343 LYS A C 1
ATOM 2770 O O . LYS A 1 343 ? -15.82 15.906 20.688 1 96.06 343 LYS A O 1
ATOM 2775 N N . ASN A 1 344 ? -15.5 16.562 18.547 1 96.38 344 ASN A N 1
ATOM 2776 C CA . ASN A 1 344 ? -16.422 17.688 18.609 1 96.38 344 ASN A CA 1
ATOM 2777 C C . ASN A 1 344 ? -16.891 18.125 17.219 1 96.38 344 ASN A C 1
ATOM 2779 O O . ASN A 1 344 ? -16.109 18.641 16.438 1 96.38 344 ASN A O 1
ATOM 2783 N N . ASN A 1 345 ? -18.109 18.016 16.969 1 94.62 345 ASN A N 1
ATOM 2784 C CA . ASN A 1 345 ? -18.656 18.25 15.633 1 94.62 345 ASN A CA 1
ATOM 2785 C C . ASN A 1 345 ? -18.672 19.734 15.281 1 94.62 345 ASN A C 1
ATOM 2787 O O . ASN A 1 345 ? -18.859 20.109 14.125 1 94.62 345 ASN A O 1
ATOM 2791 N N . ASP A 1 346 ? -18.391 20.531 16.219 1 94.56 346 ASP A N 1
ATOM 2792 C CA . ASP A 1 346 ? -18.375 21.969 15.969 1 94.56 346 ASP A CA 1
ATOM 2793 C C . ASP A 1 346 ? -16.953 22.5 15.867 1 94.56 346 ASP A C 1
ATOM 2795 O O . ASP A 1 346 ? -16.594 23.141 14.883 1 94.56 346 ASP A O 1
ATOM 2799 N N . THR A 1 347 ? -16.109 22.141 16.812 1 96.94 347 THR A N 1
ATOM 2800 C CA . THR A 1 347 ? -14.836 22.844 16.938 1 96.94 347 THR A CA 1
ATOM 2801 C C . THR A 1 347 ? -13.711 22.078 16.266 1 96.94 347 THR A C 1
ATOM 2803 O O . THR A 1 347 ? -12.625 22.609 16.016 1 96.94 347 THR A O 1
ATOM 2806 N N . LEU A 1 348 ? -13.938 20.812 15.93 1 97.75 348 LEU A N 1
ATOM 2807 C CA . LEU A 1 348 ? -12.836 20.016 15.422 1 97.75 348 LEU A CA 1
ATOM 2808 C C . LEU A 1 348 ? -13.078 19.609 13.969 1 97.75 348 LEU A C 1
ATOM 2810 O O . LEU A 1 348 ? -12.586 18.562 13.516 1 97.75 348 LEU A O 1
ATOM 2814 N N . GLN A 1 349 ? -13.844 20.453 13.297 1 98 349 GLN A N 1
ATOM 2815 C CA . GLN A 1 349 ? -14.078 20.203 11.883 1 98 349 GLN A CA 1
ATOM 2816 C C . GLN A 1 349 ? -12.82 20.453 11.055 1 98 349 GLN A C 1
ATOM 2818 O O . GLN A 1 349 ? -12.359 21.594 10.945 1 98 349 GLN A O 1
ATOM 2823 N N . PHE A 1 350 ? -12.227 19.375 10.555 1 98.56 350 PHE A N 1
ATOM 2824 C CA . PHE A 1 350 ? -11.039 19.344 9.703 1 98.56 350 PHE A CA 1
ATOM 2825 C C . PHE A 1 350 ? -9.836 19.938 10.43 1 98.56 350 PHE A C 1
ATOM 2827 O O . PHE A 1 350 ? -9.5 21.094 10.227 1 98.56 350 PHE A O 1
ATOM 2834 N N . ILE A 1 351 ? -9.148 19.172 11.125 1 98.62 351 ILE A N 1
ATOM 2835 C CA . ILE A 1 351 ? -7.895 19.562 11.766 1 98.62 351 ILE A CA 1
ATOM 2836 C C . ILE A 1 351 ? -6.781 19.609 10.719 1 98.62 351 ILE A C 1
ATOM 2838 O O . ILE A 1 351 ? -6.277 18.578 10.281 1 98.62 351 ILE A O 1
ATOM 2842 N N . SER A 1 352 ? -6.355 20.781 10.352 1 98.5 352 SER A N 1
ATOM 2843 C CA . SER A 1 352 ? -5.438 20.953 9.227 1 98.5 352 SER A CA 1
ATOM 2844 C C . SER A 1 352 ? -3.994 21.047 9.703 1 98.5 352 SER A C 1
ATOM 2846 O O . SER A 1 352 ? -3.061 20.859 8.922 1 98.5 352 SER A O 1
ATOM 2848 N N . GLY A 1 353 ? -3.787 21.391 10.961 1 98.62 353 GLY A N 1
ATOM 2849 C CA . GLY A 1 353 ? -2.463 21.484 11.555 1 98.62 353 GLY A CA 1
ATOM 2850 C C . GLY A 1 353 ? -2.414 20.984 12.984 1 98.62 353 GLY A C 1
ATOM 2851 O O . GLY A 1 353 ? -3.365 21.172 13.75 1 98.62 353 GLY A O 1
ATOM 2852 N N . ILE A 1 354 ? -1.354 20.328 13.32 1 98.81 354 ILE A N 1
ATOM 2853 C CA . ILE A 1 354 ? -1.115 19.828 14.672 1 98.81 354 ILE A CA 1
ATOM 2854 C C . ILE A 1 354 ? 0.348 20.031 15.055 1 98.81 354 ILE A C 1
ATOM 2856 O O . ILE A 1 354 ? 1.25 19.781 14.25 1 98.81 354 ILE A O 1
ATOM 2860 N N . LYS A 1 355 ? 0.508 20.547 16.25 1 98.5 355 LYS A N 1
ATOM 2861 C CA . LYS A 1 355 ? 1.836 20.641 16.859 1 98.5 355 LYS A CA 1
ATOM 2862 C C . LYS A 1 355 ? 1.807 20.25 18.328 1 98.5 355 LYS A C 1
ATOM 2864 O O . LYS A 1 355 ? 0.812 20.469 19.016 1 98.5 355 LYS A O 1
ATOM 2869 N N . ILE A 1 356 ? 2.826 19.625 18.734 1 97.69 356 ILE A N 1
ATOM 2870 C CA . ILE A 1 356 ? 3.02 19.406 20.156 1 97.69 356 ILE A CA 1
ATOM 2871 C C . ILE A 1 356 ? 4.172 20.281 20.672 1 97.69 356 ILE A C 1
ATOM 2873 O O . ILE A 1 356 ? 5.293 20.188 20.156 1 97.69 356 ILE A O 1
ATOM 2877 N N . ILE A 1 357 ? 3.82 21.047 21.672 1 94.75 357 ILE A N 1
ATOM 2878 C CA . ILE A 1 357 ? 4.77 22.031 22.219 1 94.75 357 ILE A CA 1
ATOM 2879 C C . ILE A 1 357 ? 5.008 21.75 23.703 1 94.75 357 ILE A C 1
ATOM 2881 O O . ILE A 1 357 ? 4.059 21.516 24.453 1 94.75 357 ILE A O 1
ATOM 2885 N N . LYS A 1 358 ? 6.23 21.875 24.078 1 90 358 LYS A N 1
ATOM 2886 C CA . LYS A 1 358 ? 6.578 21.734 25.484 1 90 358 LYS A CA 1
ATOM 2887 C C . LYS A 1 358 ? 6.398 23.047 26.234 1 90 358 LYS A C 1
ATOM 2889 O O . LYS A 1 358 ? 6.766 24.109 25.719 1 90 358 LYS A O 1
ATOM 2894 N N . GLN A 1 359 ? 5.668 22.984 27.312 1 79.81 359 GLN A N 1
ATOM 2895 C CA . GLN A 1 359 ? 5.492 24.172 28.156 1 79.81 359 GLN A CA 1
ATOM 2896 C C . GLN A 1 359 ? 6.172 23.984 29.5 1 79.81 359 GLN A C 1
ATOM 2898 O O . GLN A 1 359 ? 6.023 22.938 30.141 1 79.81 359 GLN A O 1
ATOM 2903 N N . ILE A 1 360 ? 7.207 24.781 29.766 1 60.97 360 ILE A N 1
ATOM 2904 C CA . ILE A 1 360 ? 7.918 24.734 31.031 1 60.97 360 ILE A CA 1
ATOM 2905 C C . ILE A 1 360 ? 7.062 25.375 32.125 1 60.97 360 ILE A C 1
ATOM 2907 O O . ILE A 1 360 ? 6.582 26.5 31.969 1 60.97 360 ILE A O 1
ATOM 2911 N N . SER A 1 361 ? 6.465 24.594 32.906 1 56.19 361 SER A N 1
ATOM 2912 C CA . SER A 1 361 ? 5.781 25.188 34.031 1 56.19 361 SER A CA 1
ATOM 2913 C C . SER A 1 361 ? 6.762 25.891 34.969 1 56.19 361 SER A C 1
ATOM 2915 O O . SER A 1 361 ? 7.859 25.375 35.219 1 56.19 361 SER A O 1
ATOM 2917 N N . SER A 1 362 ? 6.676 27.172 35.094 1 51.22 362 SER A N 1
ATOM 2918 C CA . SER A 1 362 ? 7.449 27.953 36.031 1 51.22 362 SER A CA 1
ATOM 2919 C C . SER A 1 362 ? 7.281 27.406 37.469 1 51.22 362 SER A C 1
ATOM 2921 O O . SER A 1 362 ? 7.859 27.938 38.406 1 51.22 362 SER A O 1
ATOM 2923 N N . ASN A 1 363 ? 6.406 26.609 37.625 1 48.31 363 ASN A N 1
ATOM 2924 C CA . ASN A 1 363 ? 6.254 26.266 39.031 1 48.31 363 ASN A CA 1
ATOM 2925 C C . ASN A 1 363 ? 7.406 25.391 39.531 1 48.31 363 ASN A C 1
ATOM 2927 O O . ASN A 1 363 ? 7.758 24.406 38.875 1 48.31 363 ASN A O 1
ATOM 2931 N N . ILE A 1 364 ? 8.234 25.922 40.406 1 51.16 364 ILE A N 1
ATOM 2932 C CA . ILE A 1 364 ? 9.406 25.391 41.094 1 51.16 364 ILE A CA 1
ATOM 2933 C C . ILE A 1 364 ? 9.18 23.922 41.438 1 51.16 364 ILE A C 1
ATOM 2935 O O . ILE A 1 364 ? 10.133 23.156 41.531 1 51.16 364 ILE A O 1
ATOM 2939 N N . TYR A 1 365 ? 8.156 23.531 41.875 1 48.94 365 TYR A N 1
ATOM 2940 C CA . TYR A 1 365 ? 7.965 22.234 42.5 1 48.94 365 TYR A CA 1
ATOM 2941 C C . TYR A 1 365 ? 7.629 21.156 41.469 1 48.94 365 TYR A C 1
ATOM 2943 O O . TYR A 1 365 ? 7.719 19.969 41.781 1 48.94 365 TYR A O 1
ATOM 2951 N N . GLU A 1 366 ? 7.074 21.422 40.438 1 47.25 366 GLU A N 1
ATOM 2952 C CA . GLU A 1 366 ? 6.699 20.359 39.5 1 47.25 366 GLU A CA 1
ATOM 2953 C C . GLU A 1 366 ? 7.379 20.547 38.156 1 47.25 366 GLU A C 1
ATOM 2955 O O . GLU A 1 366 ? 6.918 21.328 37.344 1 47.25 366 GLU A O 1
ATOM 2960 N N . ARG A 1 367 ? 8.531 20.297 38 1 44.12 367 ARG A N 1
ATOM 2961 C CA . ARG A 1 367 ? 9.289 20.109 36.75 1 44.12 367 ARG A CA 1
ATOM 2962 C C . ARG A 1 367 ? 8.562 19.172 35.812 1 44.12 367 ARG A C 1
ATOM 2964 O O . ARG A 1 367 ? 9.016 18.047 35.562 1 44.12 367 ARG A O 1
ATOM 2971 N N . GLN A 1 368 ? 7.371 19.141 35.938 1 52.44 368 GLN A N 1
ATOM 2972 C CA . GLN A 1 368 ? 6.797 18.156 35.031 1 52.44 368 GLN A CA 1
ATOM 2973 C C . GLN A 1 368 ? 6.719 18.688 33.625 1 52.44 368 GLN A C 1
ATOM 2975 O O . GLN A 1 368 ? 6.273 19.812 33.375 1 52.44 368 GLN A O 1
ATOM 2980 N N . ASN A 1 369 ? 7.531 18.312 32.719 1 58.97 369 ASN A N 1
ATOM 2981 C CA . ASN A 1 369 ? 7.555 18.5 31.266 1 58.97 369 ASN A CA 1
ATOM 2982 C C . ASN A 1 369 ? 6.195 18.203 30.625 1 58.97 369 ASN A C 1
ATOM 2984 O O . ASN A 1 369 ? 5.914 17.062 30.281 1 58.97 369 ASN A O 1
ATOM 2988 N N . ASN A 1 370 ? 5.379 19.297 30.641 1 84.75 370 ASN A N 1
ATOM 2989 C CA . ASN A 1 370 ? 4.027 19.094 30.125 1 84.75 370 ASN A CA 1
ATOM 2990 C C . ASN A 1 370 ? 3.941 19.422 28.641 1 84.75 370 ASN A C 1
ATOM 2992 O O . ASN A 1 370 ? 4.426 20.469 28.203 1 84.75 370 ASN A O 1
ATOM 2996 N N . GLU A 1 371 ? 3.646 18.484 27.844 1 94.5 371 GLU A N 1
ATOM 2997 C CA . GLU A 1 371 ? 3.381 18.688 26.422 1 94.5 371 GLU A CA 1
ATOM 2998 C C . GLU A 1 371 ? 1.934 19.094 26.188 1 94.5 371 GLU A C 1
ATOM 3000 O O . GLU A 1 371 ? 1.016 18.562 26.812 1 94.5 371 GLU A O 1
ATOM 3005 N N . TYR A 1 372 ? 1.791 20.188 25.406 1 96.5 372 TYR A N 1
ATOM 3006 C CA . TYR A 1 372 ? 0.471 20.594 24.938 1 96.5 372 TYR A CA 1
ATOM 3007 C C . TYR A 1 372 ? 0.346 20.391 23.438 1 96.5 372 TYR A C 1
ATOM 3009 O O . TYR A 1 372 ? 1.284 20.672 22.688 1 96.5 372 TYR A O 1
ATOM 3017 N N . ILE A 1 373 ? -0.751 19.891 23.094 1 97.88 373 ILE A N 1
ATOM 3018 C CA . ILE A 1 373 ? -1.061 19.797 21.672 1 97.88 373 ILE A CA 1
ATOM 3019 C C . ILE A 1 373 ? -1.82 21.031 21.219 1 97.88 373 ILE A C 1
ATOM 3021 O O . ILE A 1 373 ? -2.695 21.531 21.922 1 97.88 373 ILE A O 1
ATOM 3025 N N . TRP A 1 374 ? -1.404 21.625 20.141 1 98.31 374 TRP A N 1
ATOM 3026 C CA . TRP A 1 374 ? -2.064 22.734 19.469 1 98.31 374 TRP A CA 1
ATOM 3027 C C . TRP A 1 374 ? -2.59 22.328 18.109 1 98.31 374 TRP A C 1
ATOM 3029 O O . TRP A 1 374 ? -1.882 21.672 17.328 1 98.31 374 TRP A O 1
ATOM 3039 N N . ILE A 1 375 ? -3.861 22.688 17.812 1 98.62 375 ILE A N 1
ATOM 3040 C CA . ILE A 1 375 ? -4.434 22.281 16.531 1 98.62 375 ILE A CA 1
ATOM 3041 C C . ILE A 1 375 ? -5.121 23.484 15.883 1 98.62 375 ILE A C 1
ATOM 3043 O O . ILE A 1 375 ? -5.52 24.438 16.578 1 98.62 375 ILE A O 1
ATOM 3047 N N . VAL A 1 376 ? -5.211 23.484 14.547 1 98.62 376 VAL A N 1
ATOM 3048 C CA . VAL A 1 376 ? -6.043 24.391 13.773 1 98.62 376 VAL A CA 1
ATOM 3049 C C . VAL A 1 376 ? -7.184 23.625 13.117 1 98.62 376 VAL A C 1
ATOM 3051 O O . VAL A 1 376 ? -6.969 22.562 12.531 1 98.62 376 VAL A O 1
ATOM 3054 N N . SER A 1 377 ? -8.352 24.016 13.305 1 98.44 377 SER A N 1
ATOM 3055 C CA . SER A 1 377 ? -9.508 23.5 12.578 1 98.44 377 SER A CA 1
ATOM 3056 C C . SER A 1 377 ? -10.078 24.547 11.633 1 98.44 377 SER A C 1
ATOM 3058 O O . SER A 1 377 ? -10.164 25.734 11.977 1 98.44 377 SER A O 1
ATOM 3060 N N . ASN A 1 378 ? -10.492 24.141 10.391 1 98.25 378 ASN A N 1
ATOM 3061 C CA . ASN A 1 378 ? -10.758 25.203 9.422 1 98.25 378 ASN A CA 1
ATOM 3062 C C . ASN A 1 378 ? -12.031 24.938 8.625 1 98.25 378 ASN A C 1
ATOM 3064 O O . ASN A 1 378 ? -12.281 25.594 7.613 1 98.25 378 ASN A O 1
ATOM 3068 N N . LYS A 1 379 ? -12.828 23.922 9.016 1 98 379 LYS A N 1
ATOM 3069 C CA . LYS A 1 379 ? -14.086 23.625 8.336 1 98 379 LYS A CA 1
ATOM 3070 C C . LYS A 1 379 ? -13.891 23.531 6.828 1 98 379 LYS A C 1
ATOM 3072 O O . LYS A 1 379 ? -14.641 24.125 6.059 1 98 379 LYS A O 1
ATOM 3077 N N . TYR A 1 380 ? -13 22.766 6.414 1 98.06 380 TYR A N 1
ATOM 3078 C CA . TYR A 1 380 ? -12.586 22.75 5.016 1 98.06 380 TYR A CA 1
ATOM 3079 C C . TYR A 1 380 ? -13.758 22.375 4.105 1 98.06 380 TYR A C 1
ATOM 3081 O O . TYR A 1 380 ? -13.797 22.781 2.939 1 98.06 380 TYR A O 1
ATOM 3089 N N . GLN A 1 381 ? -14.734 21.625 4.59 1 98.25 381 GLN A N 1
ATOM 3090 C CA . GLN A 1 381 ? -15.875 21.281 3.748 1 98.25 381 GLN A CA 1
ATOM 3091 C C . GLN A 1 381 ? -16.594 22.547 3.27 1 98.25 381 GLN A C 1
ATOM 3093 O O . GLN A 1 381 ? -17.078 22.594 2.135 1 98.25 381 GLN A O 1
ATOM 3098 N N . LYS A 1 382 ? -16.656 23.531 4.129 1 97.69 382 LYS A N 1
ATOM 3099 C CA . LYS A 1 382 ? -17.281 24.781 3.768 1 97.69 382 LYS A CA 1
ATOM 3100 C C . LYS A 1 382 ? -16.438 25.562 2.773 1 97.69 382 LYS A C 1
ATOM 3102 O O . LYS A 1 382 ? -16.969 26.234 1.881 1 97.69 382 LYS A O 1
ATOM 3107 N N . ILE A 1 383 ? -15.18 25.531 2.943 1 96.94 383 ILE A N 1
ATOM 3108 C CA . ILE A 1 383 ? -14.258 26.188 2.02 1 96.94 383 ILE A CA 1
ATOM 3109 C C . ILE A 1 383 ? -14.367 25.547 0.64 1 96.94 383 ILE A C 1
ATOM 3111 O O . ILE A 1 383 ? -14.5 26.234 -0.368 1 96.94 383 ILE A O 1
ATOM 3115 N N . ALA A 1 384 ? -14.297 24.203 0.626 1 96.5 384 ALA A N 1
ATOM 3116 C CA . ALA A 1 384 ? -14.344 23.453 -0.619 1 96.5 384 ALA A CA 1
ATOM 3117 C C . ALA A 1 384 ? -15.641 23.719 -1.382 1 96.5 384 ALA A C 1
ATOM 3119 O O . ALA A 1 384 ? -15.648 23.75 -2.615 1 96.5 384 ALA A O 1
ATOM 3120 N N . ASN A 1 385 ? -16.672 23.969 -0.623 1 96.94 385 ASN A N 1
ATOM 3121 C CA . ASN A 1 385 ? -17.984 24.141 -1.25 1 96.94 385 ASN A CA 1
ATOM 3122 C C . ASN A 1 385 ? -18.312 25.625 -1.44 1 96.94 385 ASN A C 1
ATOM 3124 O O . ASN A 1 385 ? -19.328 25.953 -2.062 1 96.94 385 ASN A O 1
ATOM 3128 N N . GLY A 1 386 ? -17.578 26.5 -0.891 1 95 386 GLY A N 1
ATOM 3129 C CA . GLY A 1 386 ? -17.781 27.938 -1.04 1 95 386 GLY A CA 1
ATOM 3130 C C . GLY A 1 386 ? -18.953 28.453 -0.221 1 95 386 GLY A C 1
ATOM 3131 O O . GLY A 1 386 ? -19.641 29.375 -0.646 1 95 386 GLY A O 1
ATOM 3132 N N . ASP A 1 387 ? -19.203 27.906 0.981 1 93.75 387 ASP A N 1
ATOM 3133 C CA . ASP A 1 387 ? -20.406 28.266 1.72 1 93.75 387 ASP A CA 1
ATOM 3134 C C . ASP A 1 387 ? -20.078 28.703 3.145 1 93.75 387 ASP A C 1
ATOM 3136 O O . ASP A 1 387 ? -20.844 28.469 4.07 1 93.75 387 ASP A O 1
ATOM 3140 N N . LEU A 1 388 ? -18.938 29.297 3.336 1 96.69 388 LEU A N 1
ATOM 3141 C CA . LEU A 1 388 ? -18.578 29.859 4.633 1 96.69 388 LEU A CA 1
ATOM 3142 C C . LEU A 1 388 ? -19.531 30.984 5.016 1 96.69 388 LEU A C 1
ATOM 3144 O O . LEU A 1 388 ? -19.875 31.812 4.176 1 96.69 388 LEU A O 1
ATOM 3148 N N . ASN A 1 389 ? -20.016 30.938 6.25 1 97.25 389 ASN A N 1
ATOM 3149 C CA . ASN A 1 389 ? -20.797 32.031 6.844 1 97.25 389 ASN A CA 1
ATOM 3150 C C . ASN A 1 389 ? -19.922 32.906 7.75 1 97.25 389 ASN A C 1
ATOM 3152 O O . ASN A 1 389 ? -19.609 32.5 8.875 1 97.25 389 ASN A O 1
ATOM 3156 N N . PHE A 1 390 ? -19.656 34.094 7.324 1 97.62 390 PHE A N 1
ATOM 3157 C CA . PHE A 1 390 ? -18.672 34.938 8 1 97.62 390 PHE A CA 1
ATOM 3158 C C . PHE A 1 390 ? -19.297 35.656 9.18 1 97.62 390 PHE A C 1
ATOM 3160 O O . PHE A 1 390 ? -18.641 36.469 9.836 1 97.62 390 PHE A O 1
ATOM 3167 N N . ASN A 1 391 ? -20.516 35.375 9.492 1 96.94 391 ASN A N 1
ATOM 3168 C CA . ASN A 1 391 ? -21.156 35.875 10.703 1 96.94 391 ASN A CA 1
ATOM 3169 C C . ASN A 1 391 ? -21 34.906 11.867 1 96.94 391 ASN A C 1
ATOM 3171 O O . ASN A 1 391 ? -21.344 35.219 13 1 96.94 391 ASN A O 1
ATOM 3175 N N . GLU A 1 392 ? -20.469 33.812 11.562 1 97.19 392 GLU A N 1
ATOM 3176 C CA . GLU A 1 392 ? -20.188 32.812 12.586 1 97.19 392 GLU A CA 1
ATOM 3177 C C . GLU A 1 392 ? -18.703 32.469 12.664 1 97.19 392 GLU A C 1
ATOM 3179 O O . GLU A 1 392 ? -17.953 32.812 11.742 1 97.19 392 GLU A O 1
ATOM 3184 N N . VAL A 1 393 ? -18.297 31.828 13.758 1 98.12 393 VAL A N 1
ATOM 3185 C CA . VAL A 1 393 ? -16.906 31.422 13.906 1 98.12 393 VAL A CA 1
ATOM 3186 C C . VAL A 1 393 ? -16.609 30.281 12.945 1 98.12 393 VAL A C 1
ATOM 3188 O O . VAL A 1 393 ? -17.312 29.266 12.93 1 98.12 393 VAL A O 1
ATOM 3191 N N . ASN A 1 394 ? -15.562 30.422 12.133 1 98.44 394 ASN A N 1
ATOM 3192 C CA . ASN A 1 394 ? -15.203 29.438 11.133 1 98.44 394 ASN A CA 1
ATOM 3193 C C . ASN A 1 394 ? -13.898 28.734 11.492 1 98.44 394 ASN A C 1
ATOM 3195 O O . ASN A 1 394 ? -13.727 27.531 11.211 1 98.44 394 ASN A O 1
ATOM 3199 N N . PHE A 1 395 ? -13.016 29.438 12.062 1 98.75 395 PHE A N 1
ATOM 3200 C CA . PHE A 1 395 ? -11.656 28.938 12.25 1 98.75 395 PHE A CA 1
ATOM 3201 C C . PHE A 1 395 ? -11.25 29.016 13.719 1 98.75 395 PHE A C 1
ATOM 3203 O O . PHE A 1 395 ? -11.617 29.969 14.414 1 98.75 395 PHE A O 1
ATOM 3210 N N . ARG A 1 396 ? -10.508 28.031 14.172 1 98.69 396 ARG A N 1
ATOM 3211 C CA . ARG A 1 396 ? -10.109 28.016 15.578 1 98.69 396 ARG A CA 1
ATOM 3212 C C . ARG A 1 396 ? -8.695 27.469 15.734 1 98.69 396 ARG A C 1
ATOM 3214 O O . ARG A 1 396 ? -8.25 26.641 14.938 1 98.69 396 ARG A O 1
ATOM 3221 N N . ILE A 1 397 ? -8.023 27.953 16.688 1 98.75 397 ILE A N 1
ATOM 3222 C CA . ILE A 1 397 ? -6.855 27.312 17.281 1 98.75 397 ILE A CA 1
ATOM 3223 C C . ILE A 1 397 ? -7.195 26.844 18.688 1 98.75 397 ILE A C 1
ATOM 3225 O O . ILE A 1 397 ? -7.691 27.625 19.516 1 98.75 397 ILE A O 1
ATOM 3229 N N . LEU A 1 398 ? -6.965 25.578 18.891 1 98.38 398 LEU A N 1
ATOM 3230 C CA . LEU A 1 398 ? -7.285 24.953 20.172 1 98.38 398 LEU A CA 1
ATOM 3231 C C . LEU A 1 398 ? -6.055 24.281 20.781 1 98.38 398 LEU A C 1
ATOM 3233 O O . LEU A 1 398 ? -5.098 23.984 20.062 1 98.38 398 LEU A O 1
ATOM 3237 N N . ASN A 1 399 ? -6.023 24.094 22.078 1 97.12 399 ASN A N 1
ATOM 3238 C CA . ASN A 1 399 ? -4.945 23.328 22.688 1 97.12 399 ASN A CA 1
ATOM 3239 C C . ASN A 1 399 ? -5.457 22.469 23.844 1 97.12 399 ASN A C 1
ATOM 3241 O O . ASN A 1 399 ? -6.559 22.688 24.359 1 97.12 399 ASN A O 1
ATOM 3245 N N . ALA A 1 400 ? -4.762 21.469 24.141 1 96.81 400 ALA A N 1
ATOM 3246 C CA . ALA A 1 400 ? -5.039 20.547 25.25 1 96.81 400 ALA A CA 1
ATOM 3247 C C . ALA A 1 400 ? -3.758 19.891 25.75 1 96.81 400 ALA A C 1
ATOM 3249 O O . ALA A 1 400 ? -2.791 19.734 25 1 96.81 400 ALA A O 1
ATOM 3250 N N . PRO A 1 401 ? -3.74 19.562 27.078 1 95.12 401 PRO A N 1
ATOM 3251 C CA . PRO A 1 401 ? -2.58 18.828 27.594 1 95.12 401 PRO A CA 1
ATOM 3252 C C . PRO A 1 401 ? -2.52 17.391 27.062 1 95.12 401 PRO A C 1
ATOM 3254 O O . PRO A 1 401 ? -3.516 16.672 27.125 1 95.12 401 PRO A O 1
ATOM 3257 N N . VAL A 1 402 ? -1.391 16.984 26.625 1 96.38 402 VAL A N 1
ATOM 3258 C CA . VAL A 1 402 ? -1.211 15.672 26.016 1 96.38 402 VAL A CA 1
ATOM 3259 C C . VAL A 1 402 ? -1.522 14.594 27.062 1 96.38 402 VAL A C 1
ATOM 3261 O O . VAL A 1 402 ? -2.221 13.617 26.75 1 96.38 402 VAL A O 1
ATOM 3264 N N . ASN A 1 403 ? -1.059 14.789 28.281 1 93.56 403 ASN A N 1
ATOM 3265 C CA . ASN A 1 403 ? -1.241 13.781 29.328 1 93.56 403 ASN A CA 1
ATOM 3266 C C . ASN A 1 403 ? -2.719 13.539 29.609 1 93.56 403 ASN A C 1
ATOM 3268 O O . ASN A 1 403 ? -3.125 12.398 29.875 1 93.56 403 ASN A O 1
ATOM 3272 N N . GLN A 1 404 ? -3.498 14.523 29.531 1 93.44 404 GLN A N 1
ATOM 3273 C CA . GLN A 1 404 ? -4.93 14.367 29.781 1 93.44 404 GLN A CA 1
ATOM 3274 C C . GLN A 1 404 ? -5.613 13.688 28.594 1 93.44 404 GLN A C 1
ATOM 3276 O O . GLN A 1 404 ? -6.535 12.891 28.781 1 93.44 404 GLN A O 1
ATOM 3281 N N . LEU A 1 405 ? -5.141 13.953 27.406 1 95.69 405 LEU A N 1
ATOM 3282 C CA . LEU A 1 405 ? -5.73 13.367 26.219 1 95.69 405 LEU A CA 1
ATOM 3283 C C . LEU A 1 405 ? -5.535 11.859 26.188 1 95.69 405 LEU A C 1
ATOM 3285 O O . LEU A 1 405 ? -6.445 11.117 25.812 1 95.69 405 LEU A O 1
ATOM 3289 N N . ILE A 1 406 ? -4.391 11.398 26.625 1 95.81 406 ILE A N 1
ATOM 3290 C CA . ILE A 1 406 ? -4.07 9.992 26.406 1 95.81 406 ILE A CA 1
ATOM 3291 C C . ILE A 1 406 ? -4.426 9.188 27.656 1 95.81 406 ILE A C 1
ATOM 3293 O O . ILE A 1 406 ? -4.434 7.953 27.625 1 95.81 406 ILE A O 1
ATOM 3297 N N . ARG A 1 407 ? -4.789 9.891 28.734 1 93.19 407 ARG A N 1
ATOM 3298 C CA . ARG A 1 407 ? -5.062 9.227 30.016 1 93.19 407 ARG A CA 1
ATOM 3299 C C . ARG A 1 407 ? -6.188 8.203 29.859 1 93.19 407 ARG A C 1
ATOM 3301 O O . ARG A 1 407 ? -7.246 8.516 29.312 1 93.19 407 ARG A O 1
ATOM 3308 N N . TYR A 1 408 ? -5.992 6.977 30.281 1 93 408 TYR A N 1
ATOM 3309 C CA . TYR A 1 408 ? -6.934 5.859 30.297 1 93 408 TYR A CA 1
ATOM 3310 C C . TYR A 1 408 ? -7.285 5.422 28.875 1 93 408 TYR A C 1
ATOM 3312 O O . TYR A 1 408 ? -8.414 5 28.625 1 93 408 TYR A O 1
ATOM 3320 N N . THR A 1 409 ? -6.438 5.652 27.938 1 95.75 409 THR A N 1
ATOM 3321 C CA . THR A 1 409 ? -6.59 5.152 26.562 1 95.75 409 THR A CA 1
ATOM 3322 C C . THR A 1 409 ? -5.434 4.23 26.203 1 95.75 409 THR A C 1
ATOM 3324 O O . THR A 1 409 ? -4.469 4.102 26.953 1 95.75 409 THR A O 1
ATOM 3327 N N . ARG A 1 410 ? -5.488 3.629 25.078 1 96.56 410 ARG A N 1
ATOM 3328 C CA . ARG A 1 410 ? -4.426 2.764 24.578 1 96.56 410 ARG A CA 1
ATOM 3329 C C . ARG A 1 410 ? -3.26 3.584 24.031 1 96.56 410 ARG A C 1
ATOM 3331 O O . ARG A 1 410 ? -2.24 3.027 23.625 1 96.56 410 ARG A O 1
ATOM 3338 N N . CYS A 1 411 ? -3.367 4.863 24.125 1 96.94 411 CYS A N 1
ATOM 3339 C CA . CYS A 1 411 ? -2.285 5.719 23.656 1 96.94 411 CYS A CA 1
ATOM 3340 C C . CYS A 1 411 ? -1.302 6.031 24.781 1 96.94 411 CYS A C 1
ATOM 3342 O O . CYS A 1 411 ? -0.257 6.641 24.547 1 96.94 411 CYS A O 1
ATOM 3344 N N . GLU A 1 412 ? -1.657 5.562 25.969 1 94.56 412 GLU A N 1
ATOM 3345 C CA . GLU A 1 412 ? -0.678 5.578 27.062 1 94.56 412 GLU A CA 1
ATOM 3346 C C . GLU A 1 412 ? 0.385 4.504 26.859 1 94.56 412 GLU A C 1
ATOM 3348 O O . GLU A 1 412 ? 0.136 3.494 26.188 1 94.56 412 GLU A O 1
ATOM 3353 N N . ASN A 1 413 ? 1.56 4.82 27.406 1 90.31 413 ASN A N 1
ATOM 3354 C CA . ASN A 1 413 ? 2.57 3.768 27.359 1 90.31 413 ASN A CA 1
ATOM 3355 C C . ASN A 1 413 ? 2.111 2.512 28.094 1 90.31 413 ASN A C 1
ATOM 3357 O O . ASN A 1 413 ? 1.515 2.602 29.172 1 90.31 413 ASN A O 1
ATOM 3361 N N . PRO A 1 414 ? 2.324 1.368 27.391 1 84 414 PRO A N 1
ATOM 3362 C CA . PRO A 1 414 ? 1.959 0.142 28.109 1 84 414 PRO A CA 1
ATOM 3363 C C . PRO A 1 414 ? 2.748 -0.044 29.391 1 84 414 PRO A C 1
ATOM 3365 O O . PRO A 1 414 ? 3.912 0.355 29.484 1 84 414 PRO A O 1
ATOM 3368 N N . LYS A 1 415 ? 2.018 -0.285 30.5 1 66.31 415 LYS A N 1
ATOM 3369 C CA . LYS A 1 415 ? 2.672 -0.557 31.766 1 66.31 415 LYS A CA 1
ATOM 3370 C C . LYS A 1 415 ? 3.615 -1.752 31.656 1 66.31 415 LYS A C 1
ATOM 3372 O O . LYS A 1 415 ? 3.271 -2.766 31.047 1 66.31 415 LYS A O 1
ATOM 3377 N N . THR A 1 416 ? 4.867 -1.499 31.469 1 56.03 416 THR A N 1
ATOM 3378 C CA . THR A 1 416 ? 5.785 -2.623 31.609 1 56.03 416 THR A CA 1
ATOM 3379 C C . THR A 1 416 ? 5.383 -3.506 32.781 1 56.03 416 THR A C 1
ATOM 3381 O O . THR A 1 416 ? 5.359 -3.049 33.938 1 56.03 416 THR A O 1
ATOM 3384 N N . ASN A 1 417 ? 4.355 -4.172 32.656 1 44.53 417 ASN A N 1
ATOM 3385 C CA . ASN A 1 417 ? 4.223 -5.105 33.75 1 44.53 417 ASN A CA 1
ATOM 3386 C C . ASN A 1 417 ? 5.543 -5.812 34.062 1 44.53 417 ASN A C 1
ATOM 3388 O O . ASN A 1 417 ? 6.066 -6.539 33.219 1 44.53 417 ASN A O 1
ATOM 3392 N N . PHE A 1 418 ? 6.277 -5.328 34.875 1 38.78 418 PHE A N 1
ATOM 3393 C CA . PHE A 1 418 ? 7.457 -5.973 35.438 1 38.78 418 PHE A CA 1
ATOM 3394 C C . PHE A 1 418 ? 7.191 -7.449 35.719 1 38.78 418 PHE A C 1
ATOM 3396 O O . PHE A 1 418 ? 8.117 -8.219 35.969 1 38.78 418 PHE A O 1
ATOM 3403 N N . PHE A 1 419 ? 5.941 -7.867 36 1 40.22 419 PHE A N 1
ATOM 3404 C CA . PHE A 1 419 ? 5.793 -9.258 36.406 1 40.22 419 PHE A CA 1
ATOM 3405 C C . PHE A 1 419 ? 5.98 -10.188 35.188 1 40.22 419 PHE A C 1
ATOM 3407 O O . PHE A 1 419 ? 6.082 -11.406 35.344 1 40.22 419 PHE A O 1
ATOM 3414 N N . SER A 1 420 ? 5.789 -9.828 34.094 1 36.31 420 SER A N 1
ATOM 3415 C CA . SER A 1 420 ? 5.922 -10.797 33 1 36.31 420 SER A CA 1
ATOM 3416 C C . SER A 1 420 ? 7.383 -11.156 32.75 1 36.31 420 SER A C 1
ATOM 3418 O O . SER A 1 420 ? 7.691 -11.984 31.891 1 36.31 420 SER A O 1
ATOM 3420 N N . ILE A 1 421 ? 8.312 -10.414 33.125 1 32.84 421 ILE A N 1
ATOM 3421 C CA . ILE A 1 421 ? 9.68 -10.93 33.094 1 32.84 421 ILE A CA 1
ATOM 3422 C C . ILE A 1 421 ? 9.82 -12.062 34.125 1 32.84 421 ILE A C 1
ATOM 3424 O O . ILE A 1 421 ? 10.758 -12.859 34.062 1 32.84 421 ILE A O 1
ATOM 3428 N N . PHE A 1 422 ? 9 -12.016 35.25 1 32.44 422 PHE A N 1
ATOM 3429 C CA . PHE A 1 422 ? 9.219 -13.07 36.219 1 32.44 422 PHE A CA 1
ATOM 3430 C C . PHE A 1 422 ? 8.352 -14.289 35.938 1 32.44 422 PHE A C 1
ATOM 3432 O O . PHE A 1 422 ? 8.484 -15.328 36.562 1 32.44 422 PHE A O 1
ATOM 3439 N N . LEU A 1 423 ? 7.281 -14.234 35.125 1 26.62 423 LEU A N 1
ATOM 3440 C CA . LEU A 1 423 ? 6.707 -15.547 34.844 1 26.62 423 LEU A CA 1
ATOM 3441 C C . LEU A 1 423 ? 7.262 -16.125 33.531 1 26.62 423 LEU A C 1
ATOM 3443 O O . LEU A 1 423 ? 7.398 -15.398 32.562 1 26.62 423 LEU A O 1
ATOM 3447 N N . MET B 1 1 ? 80.688 6.672 13.219 1 25.91 1 MET B N 1
ATOM 3448 C CA . MET B 1 1 ? 79.438 7.367 13.547 1 25.91 1 MET B CA 1
ATOM 3449 C C . MET B 1 1 ? 78.312 6.797 12.75 1 25.91 1 MET B C 1
ATOM 3451 O O . MET B 1 1 ? 77.188 7.359 12.75 1 25.91 1 MET B O 1
ATOM 3455 N N . SER B 1 2 ? 78.5 5.832 11.836 1 30.2 2 SER B N 1
ATOM 3456 C CA . SER B 1 2 ? 77.875 5.348 10.633 1 30.2 2 SER B CA 1
ATOM 3457 C C . SER B 1 2 ? 76.625 4.477 10.977 1 30.2 2 SER B C 1
ATOM 3459 O O . SER B 1 2 ? 76.125 3.783 10.109 1 30.2 2 SER B O 1
ATOM 3461 N N . PHE B 1 3 ? 76.375 4.18 12.273 1 32.75 3 PHE B N 1
ATOM 3462 C CA . PHE B 1 3 ? 75.625 2.996 12.672 1 32.75 3 PHE B CA 1
ATOM 3463 C C . PHE B 1 3 ? 74.125 3.152 12.336 1 32.75 3 PHE B C 1
ATOM 3465 O O . PHE B 1 3 ? 73.438 2.162 12.109 1 32.75 3 PHE B O 1
ATOM 3472 N N . ASN B 1 4 ? 73.438 4.328 12.609 1 29.55 4 ASN B N 1
ATOM 3473 C CA . ASN B 1 4 ? 72.125 4.352 13.195 1 29.55 4 ASN B CA 1
ATOM 3474 C C . ASN B 1 4 ? 71 4.262 12.125 1 29.55 4 ASN B C 1
ATOM 3476 O O . ASN B 1 4 ? 69.875 4.598 12.375 1 29.55 4 ASN B O 1
ATOM 3480 N N . ILE B 1 5 ? 71.312 4.281 10.812 1 32.88 5 ILE B N 1
ATOM 3481 C CA . ILE B 1 5 ? 70.375 4.715 9.812 1 32.88 5 ILE B CA 1
ATOM 3482 C C . ILE B 1 5 ? 69.312 3.613 9.586 1 32.88 5 ILE B C 1
ATOM 3484 O O . ILE B 1 5 ? 68.312 3.82 8.891 1 32.88 5 ILE B O 1
ATOM 3488 N N . TRP B 1 6 ? 69.625 2.297 9.898 1 32.31 6 TRP B N 1
ATOM 3489 C CA . TRP B 1 6 ? 69 1.204 9.164 1 32.31 6 TRP B CA 1
ATOM 3490 C C . TRP B 1 6 ? 67.5 1.02 9.586 1 32.31 6 TRP B C 1
ATOM 3492 O O . TRP B 1 6 ? 66.812 0.217 9 1 32.31 6 TRP B O 1
ATOM 3502 N N . TRP B 1 7 ? 67.062 1.518 10.805 1 34 7 TRP B N 1
ATOM 3503 C CA . TRP B 1 7 ? 65.875 0.905 11.391 1 34 7 TRP B CA 1
ATOM 3504 C C . TRP B 1 7 ? 64.625 1.401 10.703 1 34 7 TRP B C 1
ATOM 3506 O O . TRP B 1 7 ? 63.5 1.03 11.094 1 34 7 TRP B O 1
ATOM 3516 N N . LEU B 1 8 ? 64.625 2.539 9.984 1 31.55 8 LEU B N 1
ATOM 3517 C CA . LEU B 1 8 ? 63.406 3.258 9.75 1 31.55 8 LEU B CA 1
ATOM 3518 C C . LEU B 1 8 ? 62.5 2.506 8.758 1 31.55 8 LEU B C 1
ATOM 3520 O O . LEU B 1 8 ? 61.344 2.854 8.57 1 31.55 8 LEU B O 1
ATOM 3524 N N . ILE B 1 9 ? 63.094 1.692 7.832 1 32.31 9 ILE B N 1
ATOM 3525 C CA . ILE B 1 9 ? 62.344 1.533 6.586 1 32.31 9 ILE B CA 1
ATOM 3526 C C . ILE B 1 9 ? 61.156 0.595 6.809 1 32.31 9 ILE B C 1
ATOM 3528 O O . ILE B 1 9 ? 60.25 0.526 5.98 1 32.31 9 ILE B O 1
ATOM 3532 N N . LEU B 1 10 ? 61.156 -0.315 7.781 1 31.61 10 LEU B N 1
ATOM 3533 C CA . LEU B 1 10 ? 60.344 -1.493 7.574 1 31.61 10 LEU B CA 1
ATOM 3534 C C . LEU B 1 10 ? 58.875 -1.173 7.832 1 31.61 10 LEU B C 1
ATOM 3536 O O . LEU B 1 10 ? 58.031 -2.072 7.84 1 31.61 10 LEU B O 1
ATOM 3540 N N . TYR B 1 11 ? 58.531 -0.01 8.414 1 34.09 11 TYR B N 1
ATOM 3541 C CA . TYR B 1 11 ? 57.188 0.005 8.984 1 34.09 11 TYR B CA 1
ATOM 3542 C C . TYR B 1 11 ? 56.156 0.098 7.887 1 34.09 11 TYR B C 1
ATOM 3544 O O . TYR B 1 11 ? 55 0.412 8.164 1 34.09 11 TYR B O 1
ATOM 3552 N N . PHE B 1 12 ? 56.531 0.265 6.609 1 30.48 12 PHE B N 1
ATOM 3553 C CA . PHE B 1 12 ? 55.438 0.805 5.801 1 30.48 12 PHE B CA 1
ATOM 3554 C C . PHE B 1 12 ? 54.25 -0.121 5.836 1 30.48 12 PHE B C 1
ATOM 3556 O O . PHE B 1 12 ? 53.125 0.324 6.086 1 30.48 12 PHE B O 1
ATOM 3563 N N . SER B 1 13 ? 54.094 -1.052 4.805 1 29.48 13 SER B N 1
ATOM 3564 C CA . SER B 1 13 ? 52.969 -1.229 3.912 1 29.48 13 SER B CA 1
ATOM 3565 C C . SER B 1 13 ? 51.938 -2.199 4.504 1 29.48 13 SER B C 1
ATOM 3567 O O . SER B 1 13 ? 51.781 -3.318 4.008 1 29.48 13 SER B O 1
ATOM 3569 N N . ILE B 1 14 ? 51.875 -2.463 5.766 1 33.66 14 ILE B N 1
ATOM 3570 C CA . ILE B 1 14 ? 50.844 -3.455 6.059 1 33.66 14 ILE B CA 1
ATOM 3571 C C . ILE B 1 14 ? 49.469 -2.885 5.734 1 33.66 14 ILE B C 1
ATOM 3573 O O . ILE B 1 14 ? 48.938 -2.057 6.48 1 33.66 14 ILE B O 1
ATOM 3577 N N . VAL B 1 15 ? 49.281 -2.33 4.523 1 32.34 15 VAL B N 1
ATOM 3578 C CA . VAL B 1 15 ? 47.906 -2.029 4.133 1 32.34 15 VAL B CA 1
ATOM 3579 C C . VAL B 1 15 ? 47.031 -3.262 4.34 1 32.34 15 VAL B C 1
ATOM 3581 O O . VAL B 1 15 ? 47.281 -4.316 3.756 1 32.34 15 VAL B O 1
ATOM 3584 N N . CYS B 1 16 ? 46.438 -3.414 5.48 1 29.92 16 CYS B N 1
ATOM 3585 C CA . CYS B 1 16 ? 45.344 -4.328 5.766 1 29.92 16 CYS B CA 1
ATOM 3586 C C . CYS B 1 16 ? 44.312 -4.309 4.648 1 29.92 16 CYS B C 1
ATOM 3588 O O . CYS B 1 16 ? 43.656 -3.289 4.414 1 29.92 16 CYS B O 1
ATOM 3590 N N . GLN B 1 17 ? 44.562 -4.945 3.533 1 29.38 17 GLN B N 1
ATOM 3591 C CA . GLN B 1 17 ? 43.5 -5.277 2.611 1 29.38 17 GLN B CA 1
ATOM 3592 C C . GLN B 1 17 ? 42.281 -5.816 3.359 1 29.38 17 GLN B C 1
ATOM 3594 O O . GLN B 1 17 ? 42.312 -6.934 3.877 1 29.38 17 GLN B O 1
ATOM 3599 N N . ALA B 1 18 ? 41.594 -5.051 4.078 1 31.78 18 ALA B N 1
ATOM 3600 C CA . ALA B 1 18 ? 40.219 -5.434 4.406 1 31.78 18 ALA B CA 1
ATOM 3601 C C . ALA B 1 18 ? 39.5 -5.977 3.18 1 31.78 18 ALA B C 1
ATOM 3603 O O . ALA B 1 18 ? 39.125 -5.219 2.291 1 31.78 18 ALA B O 1
ATOM 3604 N N . LYS B 1 19 ? 39.938 -7.062 2.635 1 30.33 19 LYS B N 1
ATOM 3605 C CA . LYS B 1 19 ? 39.062 -7.789 1.693 1 30.33 19 LYS B CA 1
ATOM 3606 C C . LYS B 1 19 ? 37.656 -7.93 2.225 1 30.33 19 LYS B C 1
ATOM 3608 O O . LYS B 1 19 ? 37.438 -8.531 3.279 1 30.33 19 LYS B O 1
ATOM 3613 N N . ALA B 1 20 ? 36.812 -7.004 1.874 1 32.94 20 ALA B N 1
ATOM 3614 C CA . ALA B 1 20 ? 35.375 -7.277 1.926 1 32.94 20 ALA B CA 1
ATOM 3615 C C . ALA B 1 20 ? 35.062 -8.688 1.434 1 32.94 20 ALA B C 1
ATOM 3617 O O . ALA B 1 20 ? 35.25 -9 0.255 1 32.94 20 ALA B O 1
ATOM 3618 N N . HIS B 1 21 ? 35.406 -9.688 2.191 1 29.38 21 HIS B N 1
ATOM 3619 C CA . HIS B 1 21 ? 34.719 -10.953 1.896 1 29.38 21 HIS B CA 1
ATOM 3620 C C . HIS B 1 21 ? 33.25 -10.727 1.501 1 29.38 21 HIS B C 1
ATOM 3622 O O . HIS B 1 21 ? 32.438 -10.359 2.342 1 29.38 21 HIS B O 1
ATOM 3628 N N . TYR B 1 22 ? 33.125 -10.086 0.392 1 30.52 22 TYR B N 1
ATOM 3629 C CA . TYR B 1 22 ? 31.828 -10.391 -0.193 1 30.52 22 TYR B CA 1
ATOM 3630 C C . TYR B 1 22 ? 31.516 -11.875 -0.058 1 30.52 22 TYR B C 1
ATOM 3632 O O . TYR B 1 22 ? 32.188 -12.719 -0.637 1 30.52 22 TYR B O 1
ATOM 3640 N N . SER B 1 23 ? 31.297 -12.375 1.097 1 32.66 23 SER B N 1
ATOM 3641 C CA . SER B 1 23 ? 30.797 -13.742 1.124 1 32.66 23 SER B CA 1
ATOM 3642 C C . SER B 1 23 ? 29.984 -14.055 -0.131 1 32.66 23 SER B C 1
ATOM 3644 O O . SER B 1 23 ? 29 -13.375 -0.431 1 32.66 23 SER B O 1
ATOM 3646 N N . LEU B 1 24 ? 30.609 -14.383 -1.228 1 32.59 24 LEU B N 1
ATOM 3647 C CA . LEU B 1 24 ? 29.906 -15.094 -2.291 1 32.59 24 LEU B CA 1
ATOM 3648 C C . LEU B 1 24 ? 28.797 -15.961 -1.718 1 32.59 24 LEU B C 1
ATOM 3650 O O . LEU B 1 24 ? 29.062 -17 -1.097 1 32.59 24 LEU B O 1
ATOM 3654 N N . ARG B 1 25 ? 27.828 -15.461 -1.176 1 44.22 25 ARG B N 1
ATOM 3655 C CA . ARG B 1 25 ? 26.672 -16.281 -0.805 1 44.22 25 ARG B CA 1
ATOM 3656 C C . ARG B 1 25 ? 26.391 -17.328 -1.867 1 44.22 25 ARG B C 1
ATOM 3658 O O . ARG B 1 25 ? 26.125 -17 -3.025 1 44.22 25 ARG B O 1
ATOM 3665 N N . ASP B 1 26 ? 27.062 -18.422 -1.86 1 45.94 26 ASP B N 1
ATOM 3666 C CA . ASP B 1 26 ? 26.906 -19.609 -2.693 1 45.94 26 ASP B CA 1
ATOM 3667 C C . ASP B 1 26 ? 25.422 -19.938 -2.881 1 45.94 26 ASP B C 1
ATOM 3669 O O . ASP B 1 26 ? 24.766 -20.406 -1.948 1 45.94 26 ASP B O 1
ATOM 3673 N N . PHE B 1 27 ? 24.781 -19.25 -3.73 1 55.72 27 PHE B N 1
ATOM 3674 C CA . PHE B 1 27 ? 23.469 -19.734 -4.152 1 55.72 27 PHE B CA 1
ATOM 3675 C C . PHE B 1 27 ? 23.531 -21.188 -4.57 1 55.72 27 PHE B C 1
ATOM 3677 O O . PHE B 1 27 ? 24.516 -21.641 -5.156 1 55.72 27 PHE B O 1
ATOM 3684 N N . LYS B 1 28 ? 22.719 -21.953 -3.885 1 65.31 28 LYS B N 1
ATOM 3685 C CA . LYS B 1 28 ? 22.641 -23.375 -4.199 1 65.31 28 LYS B CA 1
ATOM 3686 C C . LYS B 1 28 ? 22.125 -23.594 -5.621 1 65.31 28 LYS B C 1
ATOM 3688 O O . LYS B 1 28 ? 20.922 -23.766 -5.828 1 65.31 28 LYS B O 1
ATOM 3693 N N . ALA B 1 29 ? 22.906 -23.203 -6.641 1 64.38 29 ALA B N 1
ATOM 3694 C CA . ALA B 1 29 ? 22.531 -23.266 -8.055 1 64.38 29 ALA B CA 1
ATOM 3695 C C . ALA B 1 29 ? 22.047 -24.656 -8.438 1 64.38 29 ALA B C 1
ATOM 3697 O O . ALA B 1 29 ? 21.219 -24.812 -9.344 1 64.38 29 ALA B O 1
ATOM 3698 N N . ASN B 1 30 ? 22.266 -25.594 -7.609 1 75.81 30 ASN B N 1
ATOM 3699 C CA . ASN B 1 30 ? 21.969 -26.922 -8.156 1 75.81 30 ASN B CA 1
ATOM 3700 C C . ASN B 1 30 ? 21.141 -27.75 -7.191 1 75.81 30 ASN B C 1
ATOM 3702 O O . ASN B 1 30 ? 21.203 -28.984 -7.215 1 75.81 30 ASN B O 1
ATOM 3706 N N . ILE B 1 31 ? 20.344 -27 -6.578 1 88.94 31 ILE B N 1
ATOM 3707 C CA . ILE B 1 31 ? 19.594 -27.75 -5.582 1 88.94 31 ILE B CA 1
ATOM 3708 C C . ILE B 1 31 ? 18.312 -28.312 -6.215 1 88.94 31 ILE B C 1
ATOM 3710 O O . ILE B 1 31 ? 17.844 -29.391 -5.832 1 88.94 31 ILE B O 1
ATOM 3714 N N . PHE B 1 32 ? 17.828 -27.672 -7.215 1 95.75 32 PHE B N 1
ATOM 3715 C CA . PHE B 1 32 ? 16.609 -28.141 -7.855 1 95.75 32 PHE B CA 1
ATOM 3716 C C . PHE B 1 32 ? 16.906 -29.266 -8.82 1 95.75 32 PHE B C 1
ATOM 3718 O O . PHE B 1 32 ? 17.891 -29.219 -9.57 1 95.75 32 PHE B O 1
ATOM 3725 N N . GLN B 1 33 ? 16.125 -30.266 -8.734 1 96.44 33 GLN B N 1
ATOM 3726 C CA . GLN B 1 33 ? 16.125 -31.359 -9.703 1 96.44 33 GLN B CA 1
ATOM 3727 C C . GLN B 1 33 ? 15.008 -31.203 -10.719 1 96.44 33 GLN B C 1
ATOM 3729 O O . GLN B 1 33 ? 13.852 -30.984 -10.352 1 96.44 33 GLN B O 1
ATOM 3734 N N . VAL B 1 34 ? 15.359 -31.297 -11.961 1 97.62 34 VAL B N 1
ATOM 3735 C CA . VAL B 1 34 ? 14.336 -31.297 -13 1 97.62 34 VAL B CA 1
ATOM 3736 C C . VAL B 1 34 ? 13.594 -32.625 -13.008 1 97.62 34 VAL B C 1
ATOM 3738 O O . VAL B 1 34 ? 14.195 -33.688 -13.242 1 97.62 34 VAL B O 1
ATOM 3741 N N . LYS B 1 35 ? 12.352 -32.625 -12.781 1 97.5 35 LYS B N 1
ATOM 3742 C CA . LYS B 1 35 ? 11.523 -33.812 -12.766 1 97.5 35 LYS B CA 1
ATOM 3743 C C . LYS B 1 35 ? 10.867 -34.062 -14.117 1 97.5 35 LYS B C 1
ATOM 3745 O O . LYS B 1 35 ? 10.703 -35.219 -14.539 1 97.5 35 LYS B O 1
ATOM 3750 N N . TYR B 1 36 ? 10.43 -33.031 -14.727 1 98.38 36 TYR B N 1
ATOM 3751 C CA . TYR B 1 36 ? 9.828 -33.031 -16.047 1 98.38 36 TYR B CA 1
ATOM 3752 C C . TYR B 1 36 ? 10.281 -31.828 -16.875 1 98.38 36 TYR B C 1
ATOM 3754 O O . TYR B 1 36 ? 10.57 -30.781 -16.312 1 98.38 36 TYR B O 1
ATOM 3762 N N . GLN B 1 37 ? 10.344 -31.969 -18.109 1 98.44 37 GLN B N 1
ATOM 3763 C CA . GLN B 1 37 ? 10.648 -30.844 -19 1 98.44 37 GLN B CA 1
ATOM 3764 C C . GLN B 1 37 ? 9.984 -31.031 -20.359 1 98.44 37 GLN B C 1
ATOM 3766 O O . GLN B 1 37 ? 9.711 -32.156 -20.781 1 98.44 37 GLN B O 1
ATOM 3771 N N . TRP B 1 38 ? 9.742 -30 -21.062 1 98.75 38 TRP B N 1
ATOM 3772 C CA . TRP B 1 38 ? 9.062 -30 -22.359 1 98.75 38 TRP B CA 1
ATOM 3773 C C . TRP B 1 38 ? 9.672 -28.984 -23.312 1 98.75 38 TRP B C 1
ATOM 3775 O O . TRP B 1 38 ? 10.023 -27.875 -22.891 1 98.75 38 TRP B O 1
ATOM 3785 N N . LYS B 1 39 ? 9.812 -29.375 -24.516 1 98.62 39 LYS B N 1
ATOM 3786 C CA . LYS B 1 39 ? 9.953 -28.391 -25.594 1 98.62 39 LYS B CA 1
ATOM 3787 C C . LYS B 1 39 ? 8.617 -27.734 -25.906 1 98.62 39 LYS B C 1
ATOM 3789 O O . LYS B 1 39 ? 8.547 -26.531 -26.109 1 98.62 39 LYS B O 1
ATOM 3794 N N . TYR B 1 40 ? 7.617 -28.547 -26.016 1 98.44 40 TYR B N 1
ATOM 3795 C CA . TYR B 1 40 ? 6.215 -28.172 -26.172 1 98.44 40 TYR B CA 1
ATOM 3796 C C . TYR B 1 40 ? 5.297 -29.25 -25.594 1 98.44 40 TYR B C 1
ATOM 3798 O O . TYR B 1 40 ? 5.699 -30.406 -25.438 1 98.44 40 TYR B O 1
ATOM 3806 N N . PHE B 1 41 ? 4.105 -28.891 -25.312 1 98.56 41 PHE B N 1
ATOM 3807 C CA . PHE B 1 41 ? 3.152 -29.828 -24.719 1 98.56 41 PHE B CA 1
ATOM 3808 C C . PHE B 1 41 ? 2.363 -30.547 -25.812 1 98.56 41 PHE B C 1
ATOM 3810 O O . PHE B 1 41 ? 2.029 -29.953 -26.844 1 98.56 41 PHE B O 1
ATOM 3817 N N . ASP B 1 42 ? 2.172 -31.75 -25.516 1 98.44 42 ASP B N 1
ATOM 3818 C CA . ASP B 1 42 ? 1.286 -32.594 -26.312 1 98.44 42 ASP B CA 1
ATOM 3819 C C . ASP B 1 42 ? 0.411 -33.469 -25.406 1 98.44 42 ASP B C 1
ATOM 3821 O O . ASP B 1 42 ? 0.559 -33.438 -24.188 1 98.44 42 ASP B O 1
ATOM 3825 N N . TYR B 1 43 ? -0.558 -34.125 -26.062 1 98.5 43 TYR B N 1
ATOM 3826 C CA . TYR B 1 43 ? -1.569 -34.812 -25.281 1 98.5 43 TYR B CA 1
ATOM 3827 C C . TYR B 1 43 ? -1.7 -36.281 -25.734 1 98.5 43 TYR B C 1
ATOM 3829 O O . TYR B 1 43 ? -1.346 -36.594 -26.875 1 98.5 43 TYR B O 1
ATOM 3837 N N . ASN B 1 44 ? -2.17 -37.062 -24.812 1 97.62 44 ASN B N 1
ATOM 3838 C CA . ASN B 1 44 ? -2.525 -38.438 -25.141 1 97.62 44 ASN B CA 1
ATOM 3839 C C . ASN B 1 44 ? -3.928 -38.5 -25.734 1 97.62 44 ASN B C 1
ATOM 3841 O O . ASN B 1 44 ? -4.887 -38.844 -25.031 1 97.62 44 ASN B O 1
ATOM 3845 N N . PHE B 1 45 ? -4 -38.469 -27.031 1 96.69 45 PHE B N 1
ATOM 3846 C CA . PHE B 1 45 ? -5.281 -38.469 -27.734 1 96.69 45 PHE B CA 1
ATOM 3847 C C . PHE B 1 45 ? -5.836 -39.875 -27.859 1 96.69 45 PHE B C 1
ATOM 3849 O O . PHE B 1 45 ? -6.98 -40.062 -28.266 1 96.69 45 PHE B O 1
ATOM 3856 N N . GLY B 1 46 ? -5.098 -40.844 -27.531 1 94.25 46 GLY B N 1
ATOM 3857 C CA . GLY B 1 46 ? -5.504 -42.219 -27.609 1 94.25 46 GLY B CA 1
ATOM 3858 C C . GLY B 1 46 ? -5 -42.938 -28.859 1 94.25 46 GLY B C 1
ATOM 3859 O O . GLY B 1 46 ? -4.832 -44.156 -28.859 1 94.25 46 GLY B O 1
ATOM 3860 N N . SER B 1 47 ? -4.898 -42.156 -30 1 94.62 47 SER B N 1
ATOM 3861 C CA . SER B 1 47 ? -4.344 -42.688 -31.234 1 94.62 47 SER B CA 1
ATOM 3862 C C . SER B 1 47 ? -3.729 -41.594 -32.094 1 94.62 47 SER B C 1
ATOM 3864 O O . SER B 1 47 ? -4.039 -40.406 -31.922 1 94.62 47 SER B O 1
ATOM 3866 N N . ASP B 1 48 ? -2.869 -42 -33.031 1 95 48 ASP B N 1
ATOM 3867 C CA . ASP B 1 48 ? -2.252 -41.062 -33.938 1 95 48 ASP B CA 1
ATOM 3868 C C . ASP B 1 48 ? -3.299 -40.406 -34.844 1 95 48 ASP B C 1
ATOM 3870 O O . ASP B 1 48 ? -3.176 -39.25 -35.219 1 95 48 ASP B O 1
ATOM 3874 N N . GLU B 1 49 ? -4.281 -41.219 -35.219 1 97 49 GLU B N 1
ATOM 3875 C CA . GLU B 1 49 ? -5.355 -40.719 -36.062 1 97 49 GLU B CA 1
ATOM 3876 C C . GLU B 1 49 ? -6.125 -39.594 -35.375 1 97 49 GLU B C 1
ATOM 3878 O O . GLU B 1 49 ? -6.422 -38.562 -35.969 1 97 49 GLU B O 1
ATOM 3883 N N . LYS B 1 50 ? -6.379 -39.844 -34.156 1 96.62 50 LYS B N 1
ATOM 3884 C CA . LYS B 1 50 ? -7.109 -38.844 -33.406 1 96.62 50 LYS B CA 1
ATOM 3885 C C . LYS B 1 50 ? -6.27 -37.594 -33.188 1 96.62 50 LYS B C 1
ATOM 3887 O O . LYS B 1 50 ? -6.789 -36.469 -33.25 1 96.62 50 LYS B O 1
ATOM 3892 N N . ARG B 1 51 ? -5.031 -37.781 -32.938 1 97.25 51 ARG B N 1
ATOM 3893 C CA . ARG B 1 51 ? -4.125 -36.656 -32.781 1 97.25 51 ARG B CA 1
ATOM 3894 C C . ARG B 1 51 ? -4.078 -35.844 -34.062 1 97.25 51 ARG B C 1
ATOM 3896 O O . ARG B 1 51 ? -4.152 -34.594 -34.031 1 97.25 51 ARG B O 1
ATOM 3903 N N . GLN B 1 52 ? -3.914 -36.5 -35.188 1 97.56 52 GLN B N 1
ATOM 3904 C CA . GLN B 1 52 ? -3.863 -35.812 -36.5 1 97.56 52 GLN B CA 1
ATOM 3905 C C . GLN B 1 52 ? -5.168 -35.094 -36.781 1 97.56 52 GLN B C 1
ATOM 3907 O O . GLN B 1 52 ? -5.16 -34 -37.344 1 97.56 52 GLN B O 1
ATOM 3912 N N . ALA B 1 53 ? -6.238 -35.719 -36.406 1 97.56 53 ALA B N 1
ATOM 3913 C CA . ALA B 1 53 ? -7.535 -35.062 -36.562 1 97.56 53 ALA B CA 1
ATOM 3914 C C . ALA B 1 53 ? -7.613 -33.781 -35.75 1 97.56 53 ALA B C 1
ATOM 3916 O O . ALA B 1 53 ? -8.18 -32.781 -36.188 1 97.56 53 ALA B O 1
ATOM 3917 N N . ALA B 1 54 ? -7.094 -33.875 -34.531 1 97.06 54 ALA B N 1
ATOM 3918 C CA . ALA B 1 54 ? -7.086 -32.688 -33.656 1 97.06 54 ALA B CA 1
ATOM 3919 C C . ALA B 1 54 ? -6.234 -31.578 -34.219 1 97.06 54 ALA B C 1
ATOM 3921 O O . ALA B 1 54 ? -6.59 -30.391 -34.125 1 97.06 54 ALA B O 1
ATOM 3922 N N . ILE B 1 55 ? -5.105 -31.891 -34.844 1 97.88 55 ILE B N 1
ATOM 3923 C CA . ILE B 1 55 ? -4.246 -30.906 -35.469 1 97.88 55 ILE B CA 1
ATOM 3924 C C . ILE B 1 55 ? -4.98 -30.281 -36.656 1 97.88 55 ILE B C 1
ATOM 3926 O O . ILE B 1 55 ? -5.012 -29.062 -36.812 1 97.88 55 ILE B O 1
ATOM 3930 N N . GLN B 1 56 ? -5.605 -31.078 -37.469 1 97.88 56 GLN B N 1
ATOM 3931 C CA . GLN B 1 56 ? -6.266 -30.609 -38.688 1 97.88 56 GLN B CA 1
ATOM 3932 C C . GLN B 1 56 ? -7.465 -29.734 -38.375 1 97.88 56 GLN B C 1
ATOM 3934 O O . GLN B 1 56 ? -7.742 -28.766 -39.094 1 97.88 56 GLN B O 1
ATOM 3939 N N . SER B 1 57 ? -8.148 -30.094 -37.344 1 96.38 57 SER B N 1
ATOM 3940 C CA . SER B 1 57 ? -9.344 -29.344 -37 1 96.38 57 SER B CA 1
ATOM 3941 C C . SER B 1 57 ? -8.977 -28.047 -36.25 1 96.38 57 SER B C 1
ATOM 3943 O O . SER B 1 57 ? -9.82 -27.172 -36.094 1 96.38 57 SER B O 1
ATOM 3945 N N . GLY B 1 58 ? -7.727 -27.938 -35.781 1 96.38 58 GLY B N 1
ATOM 3946 C CA . GLY B 1 58 ? -7.301 -26.781 -35 1 96.38 58 GLY B CA 1
ATOM 3947 C C . GLY B 1 58 ? -7.508 -26.953 -33.5 1 96.38 58 GLY B C 1
ATOM 3948 O O . GLY B 1 58 ? -7.191 -26.047 -32.719 1 96.38 58 GLY B O 1
ATOM 3949 N N . GLU B 1 59 ? -8.031 -28.047 -33.156 1 95.69 59 GLU B N 1
ATOM 3950 C CA . GLU B 1 59 ? -8.242 -28.344 -31.734 1 95.69 59 GLU B CA 1
ATOM 3951 C C . GLU B 1 59 ? -6.914 -28.359 -30.984 1 95.69 59 GLU B C 1
ATOM 3953 O O . GLU B 1 59 ? -6.863 -27.984 -29.812 1 95.69 59 GLU B O 1
ATOM 3958 N N . TYR B 1 60 ? -5.938 -28.781 -31.688 1 97.81 60 TYR B N 1
ATOM 3959 C CA . TYR B 1 60 ? -4.613 -28.844 -31.078 1 97.81 60 TYR B CA 1
ATOM 3960 C C . TYR B 1 60 ? -3.582 -28.125 -31.938 1 97.81 60 TYR B C 1
ATOM 3962 O O . TYR B 1 60 ? -3.465 -28.406 -33.156 1 97.81 60 TYR B O 1
ATOM 3970 N N . ASN B 1 61 ? -2.912 -27.203 -31.391 1 97.94 61 ASN B N 1
ATOM 3971 C CA . ASN B 1 61 ? -1.721 -26.547 -31.922 1 97.94 61 ASN B CA 1
ATOM 3972 C C . ASN B 1 61 ? -0.619 -26.453 -30.859 1 97.94 61 ASN B C 1
ATOM 3974 O O . ASN B 1 61 ? -0.74 -25.719 -29.891 1 97.94 61 ASN B O 1
ATOM 3978 N N . TYR B 1 62 ? 0.456 -27.219 -31.016 1 96.62 62 TYR B N 1
ATOM 3979 C CA . TYR B 1 62 ? 1.479 -27.391 -30 1 96.62 62 TYR B CA 1
ATOM 3980 C C . TYR B 1 62 ? 2.094 -26.047 -29.609 1 96.62 62 TYR B C 1
ATOM 3982 O O . TYR B 1 62 ? 2.65 -25.891 -28.516 1 96.62 62 TYR B O 1
ATOM 3990 N N . LYS B 1 63 ? 1.965 -25 -30.406 1 96.25 63 LYS B N 1
ATOM 3991 C CA . LYS B 1 63 ? 2.621 -23.719 -30.172 1 96.25 63 LYS B CA 1
ATOM 3992 C C . LYS B 1 63 ? 1.877 -22.891 -29.141 1 96.25 63 LYS B C 1
ATOM 3994 O O . LYS B 1 63 ? 2.42 -21.922 -28.594 1 96.25 63 LYS B O 1
ATOM 3999 N N . ASN B 1 64 ? 0.673 -23.281 -28.812 1 96.75 64 ASN B N 1
ATOM 4000 C CA . ASN B 1 64 ? -0.188 -22.391 -28.031 1 96.75 64 ASN B CA 1
ATOM 4001 C C . ASN B 1 64 ? -0.364 -22.891 -26.594 1 96.75 64 ASN B C 1
ATOM 4003 O O . ASN B 1 64 ? -1.166 -22.344 -25.844 1 96.75 64 ASN B O 1
ATOM 4007 N N . ASN B 1 65 ? 0.318 -23.922 -26.172 1 97.94 65 ASN B N 1
ATOM 4008 C CA . ASN B 1 65 ? 0.132 -24.547 -24.875 1 97.94 65 ASN B CA 1
ATOM 4009 C C . ASN B 1 65 ? 1.179 -24.062 -23.875 1 97.94 65 ASN B C 1
ATOM 4011 O O . ASN B 1 65 ? 2.361 -24.375 -24 1 97.94 65 ASN B O 1
ATOM 4015 N N . VAL B 1 66 ? 0.723 -23.281 -22.844 1 96.88 66 VAL B N 1
ATOM 4016 C CA . VAL B 1 66 ? 1.609 -22.688 -21.844 1 96.88 66 VAL B CA 1
ATOM 4017 C C . VAL B 1 66 ? 1.225 -23.172 -20.453 1 96.88 66 VAL B C 1
ATOM 4019 O O . VAL B 1 66 ? 0.074 -23.016 -20.031 1 96.88 66 VAL B O 1
ATOM 4022 N N . PRO B 1 67 ? 2.162 -23.688 -19.672 1 98.62 67 PRO B N 1
ATOM 4023 C CA . PRO B 1 67 ? 1.84 -24.172 -18.328 1 98.62 67 PRO B CA 1
ATOM 4024 C C . PRO B 1 67 ? 1.843 -23.047 -17.297 1 98.62 67 PRO B C 1
ATOM 4026 O O . PRO B 1 67 ? 2.551 -22.047 -17.453 1 98.62 67 PRO B O 1
ATOM 4029 N N . ILE B 1 68 ? 1.109 -23.219 -16.203 1 98.62 68 ILE B N 1
ATOM 4030 C CA . ILE B 1 68 ? 1.066 -22.188 -15.172 1 98.62 68 ILE B CA 1
ATOM 4031 C C . ILE B 1 68 ? 1.34 -22.812 -13.805 1 98.62 68 ILE B C 1
ATOM 4033 O O . ILE B 1 68 ? 2.092 -22.25 -13 1 98.62 68 ILE B O 1
ATOM 4037 N N . ASP B 1 69 ? 0.727 -23.953 -13.531 1 98.81 69 ASP B N 1
ATOM 4038 C CA . ASP B 1 69 ? 0.758 -24.469 -12.164 1 98.81 69 ASP B CA 1
ATOM 4039 C C . ASP B 1 69 ? 1.067 -25.953 -12.141 1 98.81 69 ASP B C 1
ATOM 4041 O O . ASP B 1 69 ? 1.015 -26.625 -13.18 1 98.81 69 ASP B O 1
ATOM 4045 N N . VAL B 1 70 ? 1.452 -26.391 -10.945 1 98.75 70 VAL B N 1
ATOM 4046 C CA . VAL B 1 70 ? 1.704 -27.812 -10.672 1 98.75 70 VAL B CA 1
ATOM 4047 C C . VAL B 1 70 ? 1.147 -28.172 -9.297 1 98.75 70 VAL B C 1
ATOM 4049 O O . VAL B 1 70 ? 1.075 -27.328 -8.406 1 98.75 70 VAL B O 1
ATOM 4052 N N . ASP B 1 71 ? 0.686 -29.281 -9.148 1 98.5 71 ASP B N 1
ATOM 4053 C CA . ASP B 1 71 ? 0.353 -29.875 -7.855 1 98.5 71 ASP B CA 1
ATOM 4054 C C . ASP B 1 71 ? 0.461 -31.391 -7.91 1 98.5 71 ASP B C 1
ATOM 4056 O O . ASP B 1 71 ? 0.628 -31.969 -8.984 1 98.5 71 ASP B O 1
ATOM 4060 N N . ARG B 1 72 ? 0.516 -31.984 -6.789 1 97.12 72 ARG B N 1
ATOM 4061 C CA . ARG B 1 72 ? 0.716 -33.438 -6.773 1 97.12 72 ARG B CA 1
ATOM 4062 C C . ARG B 1 72 ? -0.186 -34.094 -5.742 1 97.12 72 ARG B C 1
ATOM 4064 O O . ARG B 1 72 ? -0.449 -33.531 -4.68 1 97.12 72 ARG B O 1
ATOM 4071 N N . TRP B 1 73 ? -0.585 -35.312 -6.062 1 96.56 73 TRP B N 1
ATOM 4072 C CA . TRP B 1 73 ? -1.376 -36.156 -5.172 1 96.56 73 TRP B CA 1
ATOM 4073 C C . TRP B 1 73 ? -1.139 -37.625 -5.469 1 96.56 73 TRP B C 1
ATOM 4075 O O . TRP B 1 73 ? -1.42 -38.094 -6.574 1 96.56 73 TRP B O 1
ATOM 4085 N N . ASN B 1 74 ? -0.585 -38.406 -4.523 1 92.44 74 ASN B N 1
ATOM 4086 C CA . ASN B 1 74 ? -0.401 -39.844 -4.586 1 92.44 74 ASN B CA 1
ATOM 4087 C C . ASN B 1 74 ? 0.183 -40.281 -5.926 1 92.44 74 ASN B C 1
ATOM 4089 O O . ASN B 1 74 ? -0.387 -41.125 -6.609 1 92.44 74 ASN B O 1
ATOM 4093 N N . GLY B 1 75 ? 1.246 -39.625 -6.309 1 90.94 75 GLY B N 1
ATOM 4094 C CA . GLY B 1 75 ? 1.965 -40.031 -7.508 1 90.94 75 GLY B CA 1
ATOM 4095 C C . GLY B 1 75 ? 1.498 -39.312 -8.758 1 90.94 75 GLY B C 1
ATOM 4096 O O . GLY B 1 75 ? 2.182 -39.312 -9.781 1 90.94 75 GLY B O 1
ATOM 4097 N N . LYS B 1 76 ? 0.307 -38.781 -8.711 1 96 76 LYS B N 1
ATOM 4098 C CA . LYS B 1 76 ? -0.187 -37.969 -9.82 1 96 76 LYS B CA 1
ATOM 4099 C C . LYS B 1 76 ? 0.391 -36.562 -9.773 1 96 76 LYS B C 1
ATOM 4101 O O . LYS B 1 76 ? 0.472 -35.938 -8.711 1 96 76 LYS B O 1
ATOM 4106 N N . THR B 1 77 ? 0.813 -36.125 -10.906 1 98.31 77 THR B N 1
ATOM 4107 C CA . THR B 1 77 ? 1.255 -34.75 -11.031 1 98.31 77 THR B CA 1
ATOM 4108 C C . THR B 1 77 ? 0.32 -33.969 -11.953 1 98.31 77 THR B C 1
ATOM 4110 O O . THR B 1 77 ? 0.159 -34.312 -13.125 1 98.31 77 THR B O 1
ATOM 4113 N N . PHE B 1 78 ? -0.29 -32.969 -11.406 1 98.81 78 PHE B N 1
ATOM 4114 C CA . PHE B 1 78 ? -1.207 -32.094 -12.148 1 98.81 78 PHE B CA 1
ATOM 4115 C C . PHE B 1 78 ? -0.461 -30.938 -12.789 1 98.81 78 PHE B C 1
ATOM 4117 O O . PHE B 1 78 ? 0.452 -30.375 -12.188 1 98.81 78 PHE B O 1
ATOM 4124 N N . VAL B 1 79 ? -0.887 -30.609 -13.992 1 98.81 79 VAL B N 1
ATOM 4125 C CA . VAL B 1 79 ? -0.379 -29.438 -14.703 1 98.81 79 VAL B CA 1
ATOM 4126 C C . VAL B 1 79 ? -1.542 -28.672 -15.328 1 98.81 79 VAL B C 1
ATOM 4128 O O . VAL B 1 79 ? -2.432 -29.266 -15.938 1 98.81 79 VAL B O 1
ATOM 4131 N N . THR B 1 80 ? -1.543 -27.375 -15.141 1 98.81 80 THR B N 1
ATOM 4132 C CA . THR B 1 80 ? -2.545 -26.547 -15.805 1 98.81 80 THR B CA 1
ATOM 4133 C C . THR B 1 80 ? -1.948 -25.828 -17.016 1 98.81 80 THR B C 1
ATOM 4135 O O . THR B 1 80 ? -0.78 -25.438 -17 1 98.81 80 THR B O 1
ATOM 4138 N N . ILE B 1 81 ? -2.742 -25.766 -18.047 1 98.62 81 ILE B N 1
ATOM 4139 C CA . ILE B 1 81 ? -2.4 -25.078 -19.281 1 98.62 81 ILE B CA 1
ATOM 4140 C C . ILE B 1 81 ? -3.443 -24 -19.578 1 98.62 81 ILE B C 1
ATOM 4142 O O . ILE B 1 81 ? -4.645 -24.281 -19.594 1 98.62 81 ILE B O 1
ATOM 4146 N N . LEU B 1 82 ? -2.963 -22.844 -19.828 1 96.56 82 LEU B N 1
ATOM 4147 C CA . LEU B 1 82 ? -3.9 -21.766 -20.109 1 96.56 82 LEU B CA 1
ATOM 4148 C C . LEU B 1 82 ? -4.664 -22.031 -21.406 1 96.56 82 LEU B C 1
ATOM 4150 O O . LEU B 1 82 ? -4.078 -22.469 -22.391 1 96.56 82 LEU B O 1
ATOM 4154 N N . ARG B 1 83 ? -5.941 -21.781 -21.328 1 96.75 83 ARG B N 1
ATOM 4155 C CA . ARG B 1 83 ? -6.773 -22.047 -22.5 1 96.75 83 ARG B CA 1
ATOM 4156 C C . ARG B 1 83 ? -6.57 -20.984 -23.578 1 96.75 83 ARG B C 1
ATOM 4158 O O . ARG B 1 83 ? -6.531 -19.797 -23.281 1 96.75 83 ARG B O 1
ATOM 4165 N N . ASN B 1 84 ? -6.453 -21.406 -24.703 1 94.44 84 ASN B N 1
ATOM 4166 C CA . ASN B 1 84 ? -6.406 -20.656 -25.953 1 94.44 84 ASN B CA 1
ATOM 4167 C C . ASN B 1 84 ? -6.82 -21.531 -27.141 1 94.44 84 ASN B C 1
ATOM 4169 O O . ASN B 1 84 ? -7.078 -22.719 -26.984 1 94.44 84 ASN B O 1
ATOM 4173 N N . ASP B 1 85 ? -6.895 -20.891 -28.312 1 93.69 85 ASP B N 1
ATOM 4174 C CA . ASP B 1 85 ? -7.062 -21.719 -29.5 1 93.69 85 ASP B CA 1
ATOM 4175 C C . ASP B 1 85 ? -5.934 -22.734 -29.625 1 93.69 85 ASP B C 1
ATOM 4177 O O . ASP B 1 85 ? -4.766 -22.406 -29.406 1 93.69 85 ASP B O 1
ATOM 4181 N N . GLY B 1 86 ? -6.367 -23.969 -29.891 1 97 86 GLY B N 1
ATOM 4182 C CA . GLY B 1 86 ? -5.359 -25 -30.078 1 97 86 GLY B CA 1
ATOM 4183 C C . GLY B 1 86 ? -4.969 -25.688 -28.797 1 97 86 GLY B C 1
ATOM 4184 O O . GLY B 1 86 ? -4.043 -26.516 -28.766 1 97 86 GLY B O 1
ATOM 4185 N N . VAL B 1 87 ? -5.613 -25.391 -27.703 1 98.12 87 VAL B N 1
ATOM 4186 C CA . VAL B 1 87 ? -5.352 -26.031 -26.406 1 98.12 87 VAL B CA 1
ATOM 4187 C C . VAL B 1 87 ? -6.5 -26.969 -26.062 1 98.12 87 VAL B C 1
ATOM 4189 O O . VAL B 1 87 ? -7.555 -26.531 -25.594 1 98.12 87 VAL B O 1
ATOM 4192 N N . PRO B 1 88 ? -6.301 -28.219 -26.125 1 97.25 88 PRO B N 1
ATOM 4193 C CA . PRO B 1 88 ? -7.398 -29.172 -25.969 1 97.25 88 PRO B CA 1
ATOM 4194 C C . PRO B 1 88 ? -7.879 -29.281 -24.516 1 97.25 88 PRO B C 1
ATOM 4196 O O . PRO B 1 88 ? -9.047 -29.594 -24.281 1 97.25 88 PRO B O 1
ATOM 4199 N N . SER B 1 89 ? -6.992 -29.094 -23.625 1 98.12 89 SER B N 1
ATOM 4200 C CA . SER B 1 89 ? -7.34 -29.281 -22.219 1 98.12 89 SER B CA 1
ATOM 4201 C C . SER B 1 89 ? -6.531 -28.344 -21.312 1 98.12 89 SER B C 1
ATOM 4203 O O . SER B 1 89 ? -5.324 -28.188 -21.5 1 98.12 89 SER B O 1
ATOM 4205 N N . SER B 1 90 ? -7.211 -27.75 -20.344 1 98.5 90 SER B N 1
ATOM 4206 C CA . SER B 1 90 ? -6.566 -26.797 -19.453 1 98.5 90 SER B CA 1
ATOM 4207 C C . SER B 1 90 ? -6.148 -27.453 -18.141 1 98.5 90 SER B C 1
ATOM 4209 O O . SER B 1 90 ? -5.184 -27.031 -17.516 1 98.5 90 SER B O 1
ATOM 4211 N N . LEU B 1 91 ? -6.801 -28.422 -17.641 1 98.81 91 LEU B N 1
ATOM 4212 C CA . LEU B 1 91 ? -6.465 -29.203 -16.453 1 98.81 91 LEU B CA 1
ATOM 4213 C C . LEU B 1 91 ? -6.02 -30.609 -16.828 1 98.81 91 LEU B C 1
ATOM 4215 O O . LEU B 1 91 ? -6.789 -31.375 -17.422 1 98.81 91 LEU B O 1
ATOM 4219 N N . ASN B 1 92 ? -4.801 -30.969 -16.391 1 98.88 92 ASN B N 1
ATOM 4220 C CA . ASN B 1 92 ? -4.23 -32.219 -16.891 1 98.88 92 ASN B CA 1
ATOM 4221 C C . ASN B 1 92 ? -3.432 -32.938 -15.805 1 98.88 92 ASN B C 1
ATOM 4223 O O . ASN B 1 92 ? -3.027 -32.312 -14.812 1 98.88 92 ASN B O 1
ATOM 4227 N N . VAL B 1 93 ? -3.209 -34.188 -16.016 1 98.75 93 VAL B N 1
ATOM 4228 C CA . VAL B 1 93 ? -2.201 -34.969 -15.312 1 98.75 93 VAL B CA 1
ATOM 4229 C C . VAL B 1 93 ? -1.128 -35.438 -16.297 1 98.75 93 VAL B C 1
ATOM 4231 O O . VAL B 1 93 ? -1.403 -35.625 -17.484 1 98.75 93 VAL B O 1
ATOM 4234 N N . ILE B 1 94 ? 0.046 -35.531 -15.844 1 98.69 94 ILE B N 1
ATOM 4235 C CA . ILE B 1 94 ? 1.134 -36.031 -16.688 1 98.69 94 ILE B CA 1
ATOM 4236 C C . ILE B 1 94 ? 1 -37.531 -16.875 1 98.69 94 ILE B C 1
ATOM 4238 O O . ILE B 1 94 ? 0.875 -38.281 -15.906 1 98.69 94 ILE B O 1
ATOM 4242 N N . SER B 1 95 ? 1.055 -37.969 -18.078 1 96.5 95 SER B N 1
ATOM 4243 C CA . SER B 1 95 ? 0.914 -39.406 -18.406 1 96.5 95 SER B CA 1
ATOM 4244 C C . SER B 1 95 ? 2.26 -40.125 -18.359 1 96.5 95 SER B C 1
ATOM 4246 O O . SER B 1 95 ? 3.307 -39.469 -18.266 1 96.5 95 SER B O 1
ATOM 4248 N N . ASN B 1 96 ? 2.209 -41.438 -18.422 1 94.94 96 ASN B N 1
ATOM 4249 C CA . ASN B 1 96 ? 3.426 -42.25 -18.5 1 94.94 96 ASN B CA 1
ATOM 4250 C C . ASN B 1 96 ? 3.951 -42.344 -19.922 1 94.94 96 ASN B C 1
ATOM 4252 O O . ASN B 1 96 ? 5.047 -42.844 -20.156 1 94.94 96 ASN B O 1
ATOM 4256 N N . LYS B 1 97 ? 3.244 -41.781 -20.828 1 96.38 97 LYS B N 1
ATOM 4257 C CA . LYS B 1 97 ? 3.674 -41.812 -22.219 1 96.38 97 LYS B CA 1
ATOM 4258 C C . LYS B 1 97 ? 4.512 -40.562 -22.547 1 96.38 97 LYS B C 1
ATOM 4260 O O . LYS B 1 97 ? 4.227 -39.469 -22.062 1 96.38 97 LYS B O 1
ATOM 4265 N N . ILE B 1 98 ? 5.504 -40.781 -23.406 1 96.25 98 ILE B N 1
ATOM 4266 C CA . ILE B 1 98 ? 6.426 -39.719 -23.75 1 96.25 98 ILE B CA 1
ATOM 4267 C C . ILE B 1 98 ? 6.312 -39.406 -25.25 1 96.25 98 ILE B C 1
ATOM 4269 O O . ILE B 1 98 ? 6.383 -40.312 -26.078 1 96.25 98 ILE B O 1
ATOM 4273 N N . GLY B 1 99 ? 6.066 -38.188 -25.531 1 94.88 99 GLY B N 1
ATOM 4274 C CA . GLY B 1 99 ? 6.078 -37.719 -26.906 1 94.88 99 GLY B CA 1
ATOM 4275 C C . GLY B 1 99 ? 7.344 -36.969 -27.281 1 94.88 99 GLY B C 1
ATOM 4276 O O . GLY B 1 99 ? 8.297 -36.906 -26.484 1 94.88 99 GLY B O 1
ATOM 4277 N N . ASN B 1 100 ? 7.395 -36.375 -28.469 1 94.31 100 ASN B N 1
ATOM 4278 C CA . ASN B 1 100 ? 8.57 -35.688 -28.984 1 94.31 100 ASN B CA 1
ATOM 4279 C C . ASN B 1 100 ? 8.891 -34.438 -28.141 1 94.31 100 ASN B C 1
ATOM 4281 O O . ASN B 1 100 ? 10.055 -34.062 -28.016 1 94.31 100 ASN B O 1
ATOM 4285 N N . GLY B 1 101 ? 7.91 -33.875 -27.625 1 97.19 101 GLY B N 1
ATOM 4286 C CA . GLY B 1 101 ? 8.102 -32.625 -26.891 1 97.19 101 GLY B CA 1
ATOM 4287 C C . GLY B 1 101 ? 8.328 -32.844 -25.406 1 97.19 101 GLY B C 1
ATOM 4288 O O . GLY B 1 101 ? 8.773 -31.938 -24.703 1 97.19 101 GLY B O 1
ATOM 4289 N N . GLY B 1 102 ? 8.047 -34.031 -24.906 1 97.81 102 GLY B N 1
ATOM 4290 C CA . GLY B 1 102 ? 8.055 -34.375 -23.5 1 97.81 102 GLY B CA 1
ATOM 4291 C C . GLY B 1 102 ? 6.914 -35.312 -23.109 1 97.81 102 GLY B C 1
ATOM 4292 O O . GLY B 1 102 ? 6.176 -35.781 -23.969 1 97.81 102 GLY B O 1
ATOM 4293 N N . PRO B 1 103 ? 6.816 -35.531 -21.812 1 98.44 103 PRO B N 1
ATOM 4294 C CA . PRO B 1 103 ? 5.707 -36.406 -21.391 1 98.44 103 PRO B CA 1
ATOM 4295 C C . PRO B 1 103 ? 4.352 -35.875 -21.859 1 98.44 103 PRO B C 1
ATOM 4297 O O . PRO B 1 103 ? 4.105 -34.656 -21.828 1 98.44 103 PRO B O 1
ATOM 4300 N N . LEU B 1 104 ? 3.484 -36.75 -22.312 1 98.69 104 LEU B N 1
ATOM 4301 C CA . LEU B 1 104 ? 2.156 -36.375 -22.766 1 98.69 104 LEU B CA 1
ATOM 4302 C C . LEU B 1 104 ? 1.24 -36.062 -21.594 1 98.69 104 LEU B C 1
ATOM 4304 O O . LEU B 1 104 ? 1.402 -36.594 -20.5 1 98.69 104 LEU B O 1
ATOM 4308 N N . LEU B 1 105 ? 0.323 -35.156 -21.859 1 98.75 105 LEU B N 1
ATOM 4309 C CA . LEU B 1 105 ? -0.679 -34.812 -20.859 1 98.75 105 LEU B CA 1
ATOM 4310 C C . LEU B 1 105 ? -1.982 -35.562 -21.109 1 98.75 105 LEU B C 1
ATOM 4312 O O . LEU B 1 105 ? -2.279 -35.938 -22.234 1 98.75 105 LEU B O 1
ATOM 4316 N N . GLU B 1 106 ? -2.709 -35.781 -20.047 1 98.25 106 GLU B N 1
ATOM 4317 C CA . GLU B 1 106 ? -4.066 -36.312 -20.078 1 98.25 106 GLU B CA 1
ATOM 4318 C C . GLU B 1 106 ? -5.035 -35.406 -19.312 1 98.25 106 GLU B C 1
ATOM 4320 O O . GLU B 1 106 ? -4.789 -35.062 -18.172 1 98.25 106 GLU B O 1
ATOM 4325 N N . PRO B 1 107 ? -6.137 -35.094 -20 1 98.12 107 PRO B N 1
ATOM 4326 C CA . PRO B 1 107 ? -7.109 -34.281 -19.297 1 98.12 107 PRO B CA 1
ATOM 4327 C C . PRO B 1 107 ? -7.594 -34.906 -18 1 98.12 107 PRO B C 1
ATOM 4329 O O . PRO B 1 107 ? -7.781 -36.125 -17.922 1 98.12 107 PRO B O 1
ATOM 4332 N N . TYR B 1 108 ? -7.707 -34.125 -17.016 1 98.38 108 TYR B N 1
ATOM 4333 C CA . TYR B 1 108 ? -8.328 -34.562 -15.773 1 98.38 108 TYR B CA 1
ATOM 4334 C C . TYR B 1 108 ? -9.711 -33.969 -15.602 1 98.38 108 TYR B C 1
ATOM 4336 O O . TYR B 1 108 ? -9.891 -32.75 -15.789 1 98.38 108 TYR B O 1
ATOM 4344 N N . PRO B 1 109 ? -10.719 -34.625 -15.062 1 97.88 109 PRO B N 1
ATOM 4345 C CA . PRO B 1 109 ? -10.664 -36.031 -14.773 1 97.88 109 PRO B CA 1
ATOM 4346 C C . PRO B 1 109 ? -10.711 -36.906 -16.047 1 97.88 109 PRO B C 1
ATOM 4348 O O . PRO B 1 109 ? -10.383 -38.094 -16 1 97.88 109 PRO B O 1
ATOM 4351 N N . ASN B 1 110 ? -11.242 -36.344 -17.125 1 96.5 110 ASN B N 1
ATOM 4352 C CA . ASN B 1 110 ? -11.273 -37 -18.422 1 96.5 110 ASN B CA 1
ATOM 4353 C C . ASN B 1 110 ? -11.555 -36 -19.547 1 96.5 110 ASN B C 1
ATOM 4355 O O . ASN B 1 110 ? -11.719 -34.812 -19.297 1 96.5 110 ASN B O 1
ATOM 4359 N N . TRP B 1 111 ? -11.656 -36.469 -20.797 1 95.94 111 TRP B N 1
ATOM 4360 C CA . TRP B 1 111 ? -11.781 -35.656 -21.984 1 95.94 111 TRP B CA 1
ATOM 4361 C C . TRP B 1 111 ? -13.133 -34.938 -22.031 1 95.94 111 TRP B C 1
ATOM 4363 O O . TRP B 1 111 ? -13.266 -33.875 -22.625 1 95.94 111 TRP B O 1
ATOM 4373 N N . SER B 1 112 ? -14.133 -35.469 -21.422 1 95.44 112 SER B N 1
ATOM 4374 C CA . SER B 1 112 ? -15.461 -34.875 -21.453 1 95.44 112 SER B CA 1
ATOM 4375 C C . SER B 1 112 ? -15.477 -33.531 -20.75 1 95.44 112 SER B C 1
ATOM 4377 O O . SER B 1 112 ? -16.328 -32.688 -21.016 1 95.44 112 SER B O 1
ATOM 4379 N N . TRP B 1 113 ? -14.531 -33.312 -19.797 1 96.94 113 TRP B N 1
ATOM 4380 C CA . TRP B 1 113 ? -14.453 -32.062 -19.016 1 96.94 113 TRP B CA 1
ATOM 4381 C C . TRP B 1 113 ? -13.617 -31.016 -19.766 1 96.94 113 TRP B C 1
ATOM 4383 O O . TRP B 1 113 ? -13.586 -29.859 -19.359 1 96.94 113 TRP B O 1
ATOM 4393 N N . ALA B 1 114 ? -13 -31.375 -20.859 1 96.12 114 ALA B N 1
ATOM 4394 C CA . ALA B 1 114 ? -11.945 -30.547 -21.438 1 96.12 114 ALA B CA 1
ATOM 4395 C C . ALA B 1 114 ? -12.469 -29.719 -22.609 1 96.12 114 ALA B C 1
ATOM 4397 O O . ALA B 1 114 ? -11.781 -28.828 -23.109 1 96.12 114 ALA B O 1
ATOM 4398 N N . LYS B 1 115 ? -13.648 -29.969 -23.031 1 88.19 115 LYS B N 1
ATOM 4399 C CA . LYS B 1 115 ? -14.148 -29.312 -24.234 1 88.19 115 LYS B CA 1
ATOM 4400 C C . LYS B 1 115 ? -14.203 -27.797 -24.062 1 88.19 115 LYS B C 1
ATOM 4402 O O . LYS B 1 115 ? -14.836 -27.297 -23.125 1 88.19 115 LYS B O 1
ATOM 4407 N N . ASN B 1 116 ? -13.625 -27.156 -25.016 1 84 116 ASN B N 1
ATOM 4408 C CA . ASN B 1 116 ? -13.578 -25.688 -24.969 1 84 116 ASN B CA 1
ATOM 4409 C C . ASN B 1 116 ? -14.961 -25.078 -25.188 1 84 116 ASN B C 1
ATOM 4411 O O . ASN B 1 116 ? -15.773 -25.609 -25.938 1 84 116 ASN B O 1
ATOM 4415 N N . GLN B 1 117 ? -15.258 -24 -24.531 1 82.38 117 GLN B N 1
ATOM 4416 C CA . GLN B 1 117 ? -16.469 -23.203 -24.641 1 82.38 117 GLN B CA 1
ATOM 4417 C C . GLN B 1 117 ? -17.688 -23.969 -24.156 1 82.38 117 GLN B C 1
ATOM 4419 O O . GLN B 1 117 ? -18.828 -23.625 -24.5 1 82.38 117 GLN B O 1
ATOM 4424 N N . ASN B 1 118 ? -17.484 -25.094 -23.562 1 89.69 118 ASN B N 1
ATOM 4425 C CA . ASN B 1 118 ? -18.531 -25.797 -22.828 1 89.69 118 ASN B CA 1
ATOM 4426 C C . ASN B 1 118 ? -18.547 -25.391 -21.359 1 89.69 118 ASN B C 1
ATOM 4428 O O . ASN B 1 118 ? -17.75 -25.906 -20.562 1 89.69 118 ASN B O 1
ATOM 4432 N N . CYS B 1 119 ? -19.469 -24.672 -20.984 1 94.19 119 CYS B N 1
ATOM 4433 C CA . CYS B 1 119 ? -19.469 -24.031 -19.672 1 94.19 119 CYS B CA 1
ATOM 4434 C C . CYS B 1 119 ? -19.859 -25.031 -18.578 1 94.19 119 CYS B C 1
ATOM 4436 O O . CYS B 1 119 ? -19.781 -24.703 -17.391 1 94.19 119 CYS B O 1
ATOM 4438 N N . SER B 1 120 ? -20.188 -26.219 -18.938 1 94.19 120 SER B N 1
ATOM 4439 C CA . SER B 1 120 ? -20.438 -27.266 -17.953 1 94.19 120 SER B CA 1
ATOM 4440 C C . SER B 1 120 ? -19.141 -28 -17.578 1 94.19 120 SER B C 1
ATOM 4442 O O . SER B 1 120 ? -19.094 -28.734 -16.594 1 94.19 120 SER B O 1
ATOM 4444 N N . GLY B 1 121 ? -18.172 -27.812 -18.391 1 96.88 121 GLY B N 1
ATOM 4445 C CA . GLY B 1 121 ? -16.859 -28.391 -18.109 1 96.88 121 GLY B CA 1
ATOM 4446 C C . GLY B 1 121 ? -15.867 -27.359 -17.594 1 96.88 121 GLY B C 1
ATOM 4447 O O . GLY B 1 121 ? -16.234 -26.484 -16.812 1 96.88 121 GLY B O 1
ATOM 4448 N N . ILE B 1 122 ? -14.594 -27.594 -17.922 1 97.75 122 ILE B N 1
ATOM 4449 C CA . ILE B 1 122 ? -13.516 -26.719 -17.484 1 97.75 122 ILE B CA 1
ATOM 4450 C C . ILE B 1 122 ? -13.008 -25.906 -18.688 1 97.75 122 ILE B C 1
ATOM 4452 O O . ILE B 1 122 ? -12.617 -26.469 -19.703 1 97.75 122 ILE B O 1
ATOM 4456 N N . THR B 1 123 ? -13.055 -24.625 -18.594 1 97 123 THR B N 1
ATOM 4457 C CA . THR B 1 123 ? -12.625 -23.734 -19.656 1 97 123 THR B CA 1
ATOM 4458 C C . THR B 1 123 ? -11.141 -23.422 -19.531 1 97 123 THR B C 1
ATOM 4460 O O . THR B 1 123 ? -10.328 -23.891 -20.344 1 97 123 THR B O 1
ATOM 4463 N N . SER B 1 124 ? -10.742 -22.734 -18.531 1 97.88 124 SER B N 1
ATOM 4464 C CA . SER B 1 124 ? -9.359 -22.297 -18.344 1 97.88 124 SER B CA 1
ATOM 4465 C C . SER B 1 124 ? -8.984 -22.25 -16.875 1 97.88 124 SER B C 1
ATOM 4467 O O . SER B 1 124 ? -9.602 -21.531 -16.094 1 97.88 124 SER B O 1
ATOM 4469 N N . VAL B 1 125 ? -7.973 -22.984 -16.547 1 98.25 125 VAL B N 1
ATOM 4470 C CA . VAL B 1 125 ? -7.52 -23.094 -15.164 1 98.25 125 VAL B CA 1
ATOM 4471 C C . VAL B 1 125 ? -6.109 -22.531 -15.031 1 98.25 125 VAL B C 1
ATOM 4473 O O . VAL B 1 125 ? -5.168 -23.016 -15.656 1 98.25 125 VAL B O 1
ATOM 4476 N N . TYR B 1 126 ? -5.949 -21.469 -14.18 1 96.94 126 TYR B N 1
ATOM 4477 C CA . TYR B 1 126 ? -4.617 -20.953 -13.875 1 96.94 126 TYR B CA 1
ATOM 4478 C C . TYR B 1 126 ? -3.932 -21.797 -12.82 1 96.94 126 TYR B C 1
ATOM 4480 O O . TYR B 1 126 ? -2.883 -22.406 -13.078 1 96.94 126 TYR B O 1
ATOM 4488 N N . ARG B 1 127 ? -4.555 -21.812 -11.656 1 98.56 127 ARG B N 1
ATOM 4489 C CA . ARG B 1 127 ? -3.971 -22.578 -10.555 1 98.56 127 ARG B CA 1
ATOM 4490 C C . ARG B 1 127 ? -5.027 -23.422 -9.852 1 98.56 127 ARG B C 1
ATOM 4492 O O . ARG B 1 127 ? -6.227 -23.156 -9.977 1 98.56 127 ARG B O 1
ATOM 4499 N N . ILE B 1 128 ? -4.566 -24.422 -9.117 1 98.81 128 ILE B N 1
ATOM 4500 C CA . ILE B 1 128 ? -5.414 -25.344 -8.375 1 98.81 128 ILE B CA 1
ATOM 4501 C C . ILE B 1 128 ? -4.914 -25.453 -6.934 1 98.81 128 ILE B C 1
ATOM 4503 O O . ILE B 1 128 ? -3.855 -24.922 -6.598 1 98.81 128 ILE B O 1
ATOM 4507 N N . ALA B 1 129 ? -5.719 -26.078 -6.109 1 98.69 129 ALA B N 1
ATOM 4508 C CA . ALA B 1 129 ? -5.316 -26.375 -4.738 1 98.69 129 ALA B CA 1
ATOM 4509 C C . ALA B 1 129 ? -5.836 -27.75 -4.301 1 98.69 129 ALA B C 1
ATOM 4511 O O . ALA B 1 129 ? -6.965 -28.109 -4.625 1 98.69 129 ALA B O 1
ATOM 4512 N N . ILE B 1 130 ? -4.988 -28.453 -3.656 1 98.06 130 ILE B N 1
ATOM 4513 C CA . ILE B 1 130 ? -5.391 -29.719 -3.057 1 98.06 130 ILE B CA 1
ATOM 4514 C C . ILE B 1 130 ? -5.43 -29.594 -1.537 1 98.06 130 ILE B C 1
ATOM 4516 O O . ILE B 1 130 ? -4.465 -29.125 -0.924 1 98.06 130 ILE B O 1
ATOM 4520 N N . ASP B 1 131 ? -6.555 -29.953 -0.943 1 96.69 131 ASP B N 1
ATOM 4521 C CA . ASP B 1 131 ? -6.672 -29.766 0.5 1 96.69 131 ASP B CA 1
ATOM 4522 C C . ASP B 1 131 ? -6.395 -31.078 1.249 1 96.69 131 ASP B C 1
ATOM 4524 O O . ASP B 1 131 ? -6.012 -32.062 0.642 1 96.69 131 ASP B O 1
ATOM 4528 N N . GLU B 1 132 ? -6.492 -31.062 2.545 1 94.06 132 GLU B N 1
ATOM 4529 C CA . GLU B 1 132 ? -6.102 -32.188 3.412 1 94.06 132 GLU B CA 1
ATOM 4530 C C . GLU B 1 132 ? -7.133 -33.312 3.367 1 94.06 132 GLU B C 1
ATOM 4532 O O . GLU B 1 132 ? -6.887 -34.375 3.885 1 94.06 132 GLU B O 1
ATOM 4537 N N . TRP B 1 133 ? -8.211 -33.094 2.672 1 96.31 133 TRP B N 1
ATOM 4538 C CA . TRP B 1 133 ? -9.273 -34.094 2.57 1 96.31 133 TRP B CA 1
ATOM 4539 C C . TRP B 1 133 ? -9.25 -34.781 1.21 1 96.31 133 TRP B C 1
ATOM 4541 O O . TRP B 1 133 ? -10.234 -35.406 0.794 1 96.31 133 TRP B O 1
ATOM 4551 N N . ASP B 1 134 ? -8.18 -34.562 0.473 1 97.25 134 ASP B N 1
ATOM 4552 C CA . ASP B 1 134 ? -7.969 -35.156 -0.846 1 97.25 134 ASP B CA 1
ATOM 4553 C C . ASP B 1 134 ? -8.969 -34.594 -1.86 1 97.25 134 ASP B C 1
ATOM 4555 O O . ASP B 1 134 ? -9.484 -35.344 -2.697 1 97.25 134 ASP B O 1
ATOM 4559 N N . ARG B 1 135 ? -9.273 -33.469 -1.681 1 98.19 135 ARG B N 1
ATOM 4560 C CA . ARG B 1 135 ? -10.117 -32.781 -2.654 1 98.19 135 ARG B CA 1
ATOM 4561 C C . ARG B 1 135 ? -9.297 -31.859 -3.547 1 98.19 135 ARG B C 1
ATOM 4563 O O . ARG B 1 135 ? -8.406 -31.156 -3.068 1 98.19 135 ARG B O 1
ATOM 4570 N N . LEU B 1 136 ? -9.586 -31.891 -4.801 1 98.81 136 LEU B N 1
ATOM 4571 C CA . LEU B 1 136 ? -8.992 -30.984 -5.77 1 98.81 136 LEU B CA 1
ATOM 4572 C C . LEU B 1 136 ? -9.906 -29.781 -6.02 1 98.81 136 LEU B C 1
ATOM 4574 O O . LEU B 1 136 ? -11.016 -29.938 -6.531 1 98.81 136 LEU B O 1
ATOM 4578 N N . TRP B 1 137 ? -9.461 -28.641 -5.633 1 98.88 137 TRP B N 1
ATOM 4579 C CA . TRP B 1 137 ? -10.172 -27.391 -5.879 1 98.88 137 TRP B CA 1
ATOM 4580 C C . TRP B 1 137 ? -9.672 -26.703 -7.152 1 98.88 137 TRP B C 1
ATOM 4582 O O . TRP B 1 137 ? -8.531 -26.25 -7.207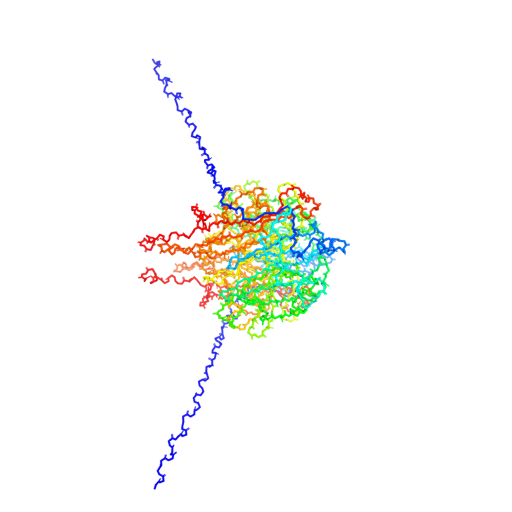 1 98.88 137 TRP B O 1
ATOM 4592 N N . VAL B 1 138 ? -10.555 -26.641 -8.141 1 98.81 138 VAL B N 1
ATOM 4593 C CA . VAL B 1 138 ? -10.227 -26.094 -9.453 1 98.81 138 VAL B CA 1
ATOM 4594 C C . VAL B 1 138 ? -10.867 -24.719 -9.617 1 98.81 138 VAL B C 1
ATOM 4596 O O . VAL B 1 138 ? -12.086 -24.562 -9.453 1 98.81 138 VAL B O 1
ATOM 4599 N N . LEU B 1 139 ? -10.039 -23.766 -9.852 1 98.69 139 LEU B N 1
ATOM 4600 C CA . LEU B 1 139 ? -10.523 -22.422 -10.148 1 98.69 139 LEU B CA 1
ATOM 4601 C C . LEU B 1 139 ? -10.523 -22.172 -11.648 1 98.69 139 LEU B C 1
ATOM 4603 O O . LEU B 1 139 ? -9.461 -22.016 -12.258 1 98.69 139 LEU B O 1
ATOM 4607 N N . ASP B 1 140 ? -11.688 -22.156 -12.195 1 98.12 140 ASP B N 1
ATOM 4608 C CA . ASP B 1 140 ? -11.891 -21.891 -13.617 1 98.12 140 ASP B CA 1
ATOM 4609 C C . ASP B 1 140 ? -12.273 -20.438 -13.859 1 98.12 140 ASP B C 1
ATOM 4611 O O . ASP B 1 140 ? -13.344 -19.984 -13.445 1 98.12 140 ASP B O 1
ATOM 4615 N N . ASN B 1 141 ? -11.438 -19.703 -14.609 1 97.38 141 ASN B N 1
ATOM 4616 C CA . ASN B 1 141 ? -11.703 -18.266 -14.75 1 97.38 141 ASN B CA 1
ATOM 4617 C C . ASN B 1 141 ? -12.68 -18 -15.883 1 97.38 141 ASN B C 1
ATOM 4619 O O . ASN B 1 141 ? -13.172 -16.875 -16.031 1 97.38 141 ASN B O 1
ATOM 4623 N N . GLY B 1 142 ? -12.961 -19.047 -16.812 1 97 142 GLY B N 1
ATOM 4624 C CA . GLY B 1 142 ? -13.953 -18.922 -17.859 1 97 142 GLY B CA 1
ATOM 4625 C C . GLY B 1 142 ? -13.469 -18.141 -19.062 1 97 142 GLY B C 1
ATOM 4626 O O . GLY B 1 142 ? -14.266 -17.688 -19.891 1 97 142 GLY B O 1
ATOM 4627 N N . ILE B 1 143 ? -12.172 -17.922 -19.141 1 96.25 143 ILE B N 1
ATOM 4628 C CA . ILE B 1 143 ? -11.625 -17.062 -20.188 1 96.25 143 ILE B CA 1
ATOM 4629 C C . ILE B 1 143 ? -10.797 -17.906 -21.156 1 96.25 143 ILE B C 1
ATOM 4631 O O . ILE B 1 143 ? -9.914 -18.656 -20.734 1 96.25 143 ILE B O 1
ATOM 4635 N N . SER B 1 144 ? -11.031 -17.859 -22.391 1 94.94 144 SER B N 1
ATOM 4636 C CA . SER B 1 144 ? -10.234 -18.469 -23.453 1 94.94 144 SER B CA 1
ATOM 4637 C C . SER B 1 144 ? -9.508 -17.406 -24.281 1 94.94 144 SER B C 1
ATOM 4639 O O . SER B 1 144 ? -10.133 -16.594 -24.969 1 94.94 144 SER B O 1
ATOM 4641 N N . GLY B 1 145 ? -8.18 -17.453 -24.172 1 92.19 145 GLY B N 1
ATOM 4642 C CA . GLY B 1 145 ? -7.453 -16.312 -24.734 1 92.19 145 GLY B CA 1
ATOM 4643 C C . GLY B 1 145 ? -7.766 -15.008 -24.031 1 92.19 145 GLY B C 1
ATOM 4644 O O . GLY B 1 145 ? -7.562 -14.875 -22.828 1 92.19 145 GLY B O 1
ATOM 4645 N N . GLU B 1 146 ? -8.414 -14.141 -24.797 1 89.81 146 GLU B N 1
ATOM 4646 C CA . GLU B 1 146 ? -8.773 -12.836 -24.25 1 89.81 146 GLU B CA 1
ATOM 4647 C C . GLU B 1 146 ? -10.289 -12.688 -24.156 1 89.81 146 GLU B C 1
ATOM 4649 O O . GLU B 1 146 ? -10.789 -11.617 -23.797 1 89.81 146 GLU B O 1
ATOM 4654 N N . THR B 1 147 ? -10.953 -13.789 -24.328 1 92.25 147 THR B N 1
ATOM 4655 C CA . THR B 1 147 ? -12.406 -13.703 -24.422 1 92.25 147 THR B CA 1
ATOM 4656 C C . THR B 1 147 ? -13.062 -14.43 -23.25 1 92.25 147 THR B C 1
ATOM 4658 O O . THR B 1 147 ? -12.734 -15.586 -22.969 1 92.25 147 THR B O 1
ATOM 4661 N N . SER B 1 148 ? -13.953 -13.742 -22.641 1 92.88 148 SER B N 1
ATOM 4662 C CA . SER B 1 148 ? -14.797 -14.375 -21.625 1 92.88 148 SER B CA 1
ATOM 4663 C C . SER B 1 148 ? -15.859 -15.258 -22.281 1 92.88 148 SER B C 1
ATOM 4665 O O . SER B 1 148 ? -16.828 -14.75 -22.844 1 92.88 148 SER B O 1
ATOM 4667 N N . VAL B 1 149 ? -15.781 -16.578 -22.125 1 94.88 149 VAL B N 1
ATOM 4668 C CA . VAL B 1 149 ? -16.688 -17.469 -22.844 1 94.88 149 VAL B CA 1
ATOM 4669 C C . VAL B 1 149 ? -17.641 -18.141 -21.844 1 94.88 149 VAL B C 1
ATOM 4671 O O . VAL B 1 149 ? -18.75 -18.547 -22.219 1 94.88 149 VAL B O 1
ATOM 4674 N N . CYS B 1 150 ? -17.234 -18.281 -20.609 1 96.06 150 CYS B N 1
ATOM 4675 C CA . CYS B 1 150 ? -18.047 -18.859 -19.547 1 96.06 150 CYS B CA 1
ATOM 4676 C C . CYS B 1 150 ? -17.891 -18.078 -18.25 1 96.06 150 CYS B C 1
ATOM 4678 O O . CYS B 1 150 ? -16.938 -17.328 -18.078 1 96.06 150 CYS B O 1
ATOM 4680 N N . PRO B 1 151 ? -18.875 -18.141 -17.344 1 96 151 PRO B N 1
ATOM 4681 C CA . PRO B 1 151 ? -18.672 -17.578 -16.016 1 96 151 PRO B CA 1
ATOM 4682 C C . PRO B 1 151 ? -17.531 -18.25 -15.258 1 96 151 PRO B C 1
ATOM 4684 O O . PRO B 1 151 ? -17.25 -19.422 -15.484 1 96 151 PRO B O 1
ATOM 4687 N N . SER B 1 152 ? -16.891 -17.469 -14.406 1 97.62 152 SER B N 1
ATOM 4688 C CA . SER B 1 152 ? -15.922 -18.094 -13.5 1 97.62 152 SER B CA 1
ATOM 4689 C C . SER B 1 152 ? -16.609 -19.078 -12.555 1 97.62 152 SER B C 1
ATOM 4691 O O . SER B 1 152 ? -17.75 -18.875 -12.156 1 97.62 152 SER B O 1
ATOM 4693 N N . GLN B 1 153 ? -15.883 -20.078 -12.195 1 98.06 153 GLN B N 1
ATOM 4694 C CA . GLN B 1 153 ? -16.5 -21.078 -11.328 1 98.06 153 GLN B CA 1
ATOM 4695 C C . GLN B 1 153 ? -15.445 -21.828 -10.523 1 98.06 153 GLN B C 1
ATOM 4697 O O . GLN B 1 153 ? -14.258 -21.797 -10.852 1 98.06 153 GLN B O 1
ATOM 4702 N N . ILE B 1 154 ? -15.875 -22.453 -9.453 1 98.56 154 ILE B N 1
ATOM 4703 C CA . ILE B 1 154 ? -15.117 -23.422 -8.672 1 98.56 154 ILE B CA 1
ATOM 4704 C C . ILE B 1 154 ? -15.656 -24.828 -8.922 1 98.56 154 ILE B C 1
ATOM 4706 O O . ILE B 1 154 ? -16.875 -25.062 -8.859 1 98.56 154 ILE B O 1
ATOM 4710 N N . VAL B 1 155 ? -14.789 -25.703 -9.281 1 98.44 155 VAL B N 1
ATOM 4711 C CA . VAL B 1 155 ? -15.125 -27.109 -9.453 1 98.44 155 VAL B CA 1
ATOM 4712 C C . VAL B 1 155 ? -14.281 -27.969 -8.5 1 98.44 155 VAL B C 1
ATOM 4714 O O . VAL B 1 155 ? -13.062 -27.828 -8.453 1 98.44 155 VAL B O 1
ATOM 4717 N N . VAL B 1 156 ? -14.938 -28.828 -7.766 1 98.69 156 VAL B N 1
ATOM 4718 C CA . VAL B 1 156 ? -14.234 -29.641 -6.766 1 98.69 156 VAL B CA 1
ATOM 4719 C C . VAL B 1 156 ? -14.383 -31.125 -7.094 1 98.69 156 VAL B C 1
ATOM 4721 O O . VAL B 1 156 ? -15.5 -31.609 -7.301 1 98.69 156 VAL B O 1
ATOM 4724 N N . PHE B 1 157 ? -13.258 -31.828 -7.102 1 98.81 157 PHE B N 1
ATOM 4725 C CA . PHE B 1 157 ? -13.266 -33.25 -7.352 1 98.81 157 PHE B CA 1
ATOM 4726 C C . PHE B 1 157 ? -12.734 -34.031 -6.141 1 98.81 157 PHE B C 1
ATOM 4728 O O . PHE B 1 157 ? -11.812 -33.562 -5.465 1 98.81 157 PHE B O 1
ATOM 4735 N N . ASP B 1 158 ? -13.289 -35.156 -5.891 1 98.56 158 ASP B N 1
ATOM 4736 C CA . ASP B 1 158 ? -12.688 -36.125 -4.988 1 98.56 158 ASP B CA 1
ATOM 4737 C C . ASP B 1 158 ? -11.516 -36.844 -5.656 1 98.56 158 ASP B C 1
ATOM 4739 O O . ASP B 1 158 ? -11.695 -37.562 -6.656 1 98.56 158 ASP B O 1
ATOM 4743 N N . LEU B 1 159 ? -10.359 -36.75 -5.105 1 98.5 159 LEU B N 1
ATOM 4744 C CA . LEU B 1 159 ? -9.18 -37.281 -5.77 1 98.5 159 LEU B CA 1
ATOM 4745 C C . LEU B 1 159 ? -9.102 -38.781 -5.605 1 98.5 159 LEU B C 1
ATOM 4747 O O . LEU B 1 159 ? -8.383 -39.469 -6.348 1 98.5 159 LEU B O 1
ATOM 4751 N N . LYS B 1 160 ? -9.836 -39.375 -4.711 1 97.69 160 LYS B N 1
ATOM 4752 C CA . LYS B 1 160 ? -9.82 -40.812 -4.469 1 97.69 160 LYS B CA 1
ATOM 4753 C C . LYS B 1 160 ? -10.562 -41.562 -5.57 1 97.69 160 LYS B C 1
ATOM 4755 O O . LYS B 1 160 ? -10.211 -42.688 -5.906 1 97.69 160 LYS B O 1
ATOM 4760 N N . ASN B 1 161 ? -11.609 -40.875 -6.125 1 97.5 161 ASN B N 1
ATOM 4761 C CA . ASN B 1 161 ? -12.398 -41.562 -7.121 1 97.5 161 ASN B CA 1
ATOM 4762 C C . ASN B 1 161 ? -12.711 -40.688 -8.328 1 97.5 161 ASN B C 1
ATOM 4764 O O . ASN B 1 161 ? -13.484 -41.094 -9.203 1 97.5 161 ASN B O 1
ATOM 4768 N N . SER B 1 162 ? -12.18 -39.469 -8.359 1 97.12 162 SER B N 1
ATOM 4769 C CA . SER B 1 162 ? -12.281 -38.5 -9.469 1 97.12 162 SER B CA 1
ATOM 4770 C C . SER B 1 162 ? -13.727 -38.062 -9.68 1 97.12 162 SER B C 1
ATOM 4772 O O . SER B 1 162 ? -14.094 -37.625 -10.773 1 97.12 162 SER B O 1
ATOM 4774 N N . LYS B 1 163 ? -14.539 -38.188 -8.664 1 98 163 LYS B N 1
ATOM 4775 C CA . LYS B 1 163 ? -15.938 -37.781 -8.789 1 98 163 LYS B CA 1
ATOM 4776 C C . LYS B 1 163 ? -16.094 -36.281 -8.484 1 98 163 LYS B C 1
ATOM 4778 O O . LYS B 1 163 ? -15.375 -35.75 -7.641 1 98 163 LYS B O 1
ATOM 4783 N N . LEU B 1 164 ? -17.047 -35.719 -9.172 1 98.19 164 LEU B N 1
ATOM 4784 C CA . LEU B 1 164 ? -17.406 -34.344 -8.906 1 98.19 164 LEU B CA 1
ATOM 4785 C C . LEU B 1 164 ? -18.062 -34.188 -7.535 1 98.19 164 LEU B C 1
ATOM 4787 O O . LEU B 1 164 ? -19.031 -34.906 -7.23 1 98.19 164 LEU B O 1
ATOM 4791 N N . LEU B 1 165 ? -17.562 -33.344 -6.715 1 97.94 165 LEU B N 1
ATOM 4792 C CA . LEU B 1 165 ? -18.141 -33.094 -5.406 1 97.94 165 LEU B CA 1
ATOM 4793 C C . LEU B 1 165 ? -19 -31.828 -5.438 1 97.94 165 LEU B C 1
ATOM 4795 O O . LEU B 1 165 ? -20.062 -31.766 -4.797 1 97.94 165 LEU B O 1
ATOM 4799 N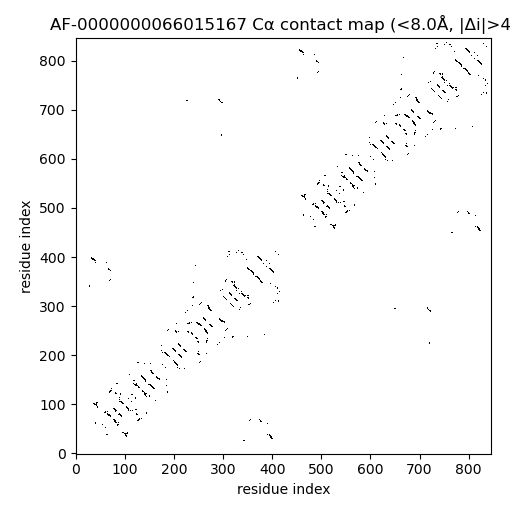 N . LYS B 1 166 ? -18.5 -30.828 -6.148 1 96.88 166 LYS B N 1
ATOM 4800 C CA . LYS B 1 166 ? -19.172 -29.531 -6.148 1 96.88 166 LYS B CA 1
ATOM 4801 C C . LYS B 1 166 ? -18.797 -28.719 -7.379 1 96.88 166 LYS B C 1
ATOM 4803 O O . LYS B 1 166 ? -17.656 -28.797 -7.855 1 96.88 166 LYS B O 1
ATOM 4808 N N . GLN B 1 167 ? -19.734 -27.984 -7.922 1 97.75 167 GLN B N 1
ATOM 4809 C CA . GLN B 1 167 ? -19.547 -27 -8.992 1 97.75 167 GLN B CA 1
ATOM 4810 C C . GLN B 1 167 ? -20.359 -25.734 -8.734 1 97.75 167 GLN B C 1
ATOM 4812 O O . GLN B 1 167 ? -21.594 -25.781 -8.688 1 97.75 167 GLN B O 1
ATOM 4817 N N . VAL B 1 168 ? -19.656 -24.641 -8.539 1 97.69 168 VAL B N 1
ATOM 4818 C CA . VAL B 1 168 ? -20.359 -23.422 -8.164 1 97.69 168 VAL B CA 1
ATOM 4819 C C . VAL B 1 168 ? -19.859 -22.25 -9.023 1 97.69 168 VAL B C 1
ATOM 4821 O O . VAL B 1 168 ? -18.656 -22.031 -9.125 1 97.69 168 VAL B O 1
ATOM 4824 N N . LYS B 1 169 ? -20.812 -21.547 -9.633 1 97.5 169 LYS B N 1
ATOM 4825 C CA . LYS B 1 169 ? -20.469 -20.359 -10.398 1 97.5 169 LYS B CA 1
ATOM 4826 C C . LYS B 1 169 ? -20.219 -19.156 -9.477 1 97.5 169 LYS B C 1
ATOM 4828 O O . LYS B 1 169 ? -20.938 -18.984 -8.484 1 97.5 169 LYS B O 1
ATOM 4833 N N . ILE B 1 170 ? -19.25 -18.406 -9.734 1 98.38 170 ILE B N 1
ATOM 4834 C CA . ILE B 1 170 ? -19.062 -17.141 -9.023 1 98.38 170 ILE B CA 1
ATOM 4835 C C . ILE B 1 170 ? -20.016 -16.094 -9.594 1 98.38 170 ILE B C 1
ATOM 4837 O O . ILE B 1 170 ? -20 -15.82 -10.797 1 98.38 170 ILE B O 1
ATOM 4841 N N . PRO B 1 171 ? -20.797 -15.492 -8.742 1 97.38 171 PRO B N 1
ATOM 4842 C CA . PRO B 1 171 ? -21.734 -14.492 -9.25 1 97.38 171 PRO B CA 1
ATOM 4843 C C . PRO B 1 171 ? -21.047 -13.367 -10.023 1 97.38 171 PRO B C 1
ATOM 4845 O O . PRO B 1 171 ? -19.953 -12.945 -9.648 1 97.38 171 PRO B O 1
ATOM 4848 N N . HIS B 1 172 ? -21.703 -12.93 -11 1 94.69 172 HIS B N 1
ATOM 4849 C CA . HIS B 1 172 ? -21.156 -11.93 -11.906 1 94.69 172 HIS B CA 1
ATOM 4850 C C . HIS B 1 172 ? -20.703 -10.695 -11.148 1 94.69 172 HIS B C 1
ATOM 4852 O O . HIS B 1 172 ? -19.641 -10.141 -11.438 1 94.69 172 HIS B O 1
ATOM 4858 N N . ASP B 1 173 ? -21.5 -10.219 -10.219 1 94.56 173 ASP B N 1
ATOM 4859 C CA . ASP B 1 173 ? -21.203 -9 -9.477 1 94.56 173 ASP B CA 1
ATOM 4860 C C . ASP B 1 173 ? -20.016 -9.211 -8.539 1 94.56 173 ASP B C 1
ATOM 4862 O O . ASP B 1 173 ? -19.422 -8.242 -8.062 1 94.56 173 ASP B O 1
ATOM 4866 N N . ILE B 1 174 ? -19.656 -10.445 -8.273 1 97 174 ILE B N 1
ATOM 4867 C CA . ILE B 1 174 ? -18.5 -10.797 -7.449 1 97 174 ILE B CA 1
ATOM 4868 C C . ILE B 1 174 ? -17.281 -11.008 -8.328 1 97 174 ILE B C 1
ATOM 4870 O O . ILE B 1 174 ? -16.172 -10.57 -7.984 1 97 174 ILE B O 1
ATOM 4874 N N . ALA B 1 175 ? -17.469 -11.602 -9.445 1 95.75 175 ALA B N 1
ATOM 4875 C CA . ALA B 1 175 ? -16.359 -12.031 -10.305 1 95.75 175 ALA B CA 1
ATOM 4876 C C . ALA B 1 175 ? -15.727 -10.836 -11.008 1 95.75 175 ALA B C 1
ATOM 4878 O O . ALA B 1 175 ? -14.539 -10.875 -11.352 1 95.75 175 ALA B O 1
ATOM 4879 N N . ILE B 1 176 ? -16.5 -9.773 -11.141 1 94.56 176 ILE B N 1
ATOM 4880 C CA . ILE B 1 176 ? -16.047 -8.672 -11.992 1 94.56 176 ILE B CA 1
ATOM 4881 C C . ILE B 1 176 ? -15.867 -7.414 -11.148 1 94.56 176 ILE B C 1
ATOM 4883 O O . ILE B 1 176 ? -16.688 -7.117 -10.281 1 94.56 176 ILE B O 1
ATOM 4887 N N . ASN B 1 177 ? -14.805 -6.754 -11.367 1 94 177 ASN B N 1
ATOM 4888 C CA . ASN B 1 177 ? -14.664 -5.402 -10.828 1 94 177 ASN B CA 1
ATOM 4889 C C . ASN B 1 177 ? -15.68 -4.449 -11.453 1 94 177 ASN B C 1
ATOM 4891 O O . ASN B 1 177 ? -15.625 -4.168 -12.648 1 94 177 ASN B O 1
ATOM 4895 N N . SER B 1 178 ? -16.469 -3.936 -10.695 1 91.12 178 SER B N 1
ATOM 4896 C CA . SER B 1 178 ? -17.594 -3.158 -11.211 1 91.12 178 SER B CA 1
ATOM 4897 C C . SER B 1 178 ? -17.125 -1.837 -11.812 1 91.12 178 SER B C 1
ATOM 4899 O O . SER B 1 178 ? -17.797 -1.257 -12.664 1 91.12 178 SER B O 1
ATOM 4901 N N . THR B 1 179 ? -16 -1.346 -11.359 1 88.5 179 THR B N 1
ATOM 4902 C CA . THR B 1 179 ? -15.484 -0.069 -11.836 1 88.5 179 THR B CA 1
ATOM 4903 C C . THR B 1 179 ? -14.766 -0.245 -13.172 1 88.5 179 THR B C 1
ATOM 4905 O O . THR B 1 179 ? -15.016 0.499 -14.125 1 88.5 179 THR B O 1
ATOM 4908 N N . THR B 1 180 ? -14.016 -1.252 -13.328 1 91.56 180 THR B N 1
ATOM 4909 C CA . THR B 1 180 ? -13.172 -1.396 -14.5 1 91.56 180 THR B CA 1
ATOM 4910 C C . THR B 1 180 ? -13.773 -2.395 -15.484 1 91.56 180 THR B C 1
ATOM 4912 O O . THR B 1 180 ? -13.383 -2.441 -16.656 1 91.56 180 THR B O 1
ATOM 4915 N N . GLY B 1 181 ? -14.617 -3.244 -15.016 1 93.38 181 GLY B N 1
ATOM 4916 C CA . GLY B 1 181 ? -15.195 -4.301 -15.836 1 93.38 181 GLY B CA 1
ATOM 4917 C C . GLY B 1 181 ? -14.25 -5.469 -16.047 1 93.38 181 GLY B C 1
ATOM 4918 O O . GLY B 1 181 ? -14.539 -6.375 -16.828 1 93.38 181 GLY B O 1
ATOM 4919 N N . LYS B 1 182 ? -13.148 -5.492 -15.336 1 94.69 182 LYS B N 1
ATOM 4920 C CA . LYS B 1 182 ? -12.133 -6.52 -15.562 1 94.69 182 LYS B CA 1
ATOM 4921 C C . LYS B 1 182 ? -12.266 -7.652 -14.547 1 94.69 182 LYS B C 1
ATOM 4923 O O . LYS B 1 182 ? -12.797 -7.457 -13.453 1 94.69 182 LYS B O 1
ATOM 4928 N N . ARG B 1 183 ? -11.891 -8.852 -14.977 1 95.5 183 ARG B N 1
ATOM 4929 C CA . ARG B 1 183 ? -11.828 -10.039 -14.125 1 95.5 183 ARG B CA 1
ATOM 4930 C C . ARG B 1 183 ? -10.773 -11.016 -14.633 1 95.5 183 ARG B C 1
ATOM 4932 O O . ARG B 1 183 ? -10.586 -11.164 -15.844 1 95.5 183 ARG B O 1
ATOM 4939 N N . ASN B 1 184 ? -10.078 -11.602 -13.711 1 97.75 184 ASN B N 1
ATOM 4940 C CA . ASN B 1 184 ? -9.219 -12.75 -13.953 1 97.75 184 ASN B CA 1
ATOM 4941 C C . ASN B 1 184 ? -8.836 -13.453 -12.656 1 97.75 184 ASN B C 1
ATOM 4943 O O . ASN B 1 184 ? -7.773 -13.188 -12.086 1 97.75 184 ASN B O 1
ATOM 4947 N N . VAL B 1 185 ? -9.68 -14.344 -12.234 1 98.31 185 VAL B N 1
ATOM 4948 C CA . VAL B 1 185 ? -9.414 -15.109 -11.016 1 98.31 185 VAL B CA 1
ATOM 4949 C C . VAL B 1 185 ? -8.367 -16.188 -11.305 1 98.31 185 VAL B C 1
ATOM 4951 O O . VAL B 1 185 ? -8.555 -17.031 -12.188 1 98.31 185 VAL B O 1
ATOM 4954 N N . VAL B 1 186 ? -7.277 -16.203 -10.453 1 98.12 186 VAL B N 1
ATOM 4955 C CA . VAL B 1 186 ? -6.156 -16.984 -10.961 1 98.12 186 VAL B CA 1
ATOM 4956 C C . VAL B 1 186 ? -5.609 -17.875 -9.859 1 98.12 186 VAL B C 1
ATOM 4958 O O . VAL B 1 186 ? -4.977 -18.906 -10.141 1 98.12 186 VAL B O 1
ATOM 4961 N N . THR B 1 187 ? -5.719 -17.547 -8.609 1 98.69 187 THR B N 1
ATOM 4962 C CA . THR B 1 187 ? -5.09 -18.328 -7.547 1 98.69 187 THR B CA 1
ATOM 4963 C C . THR B 1 187 ? -6.102 -18.672 -6.461 1 98.69 187 THR B C 1
ATOM 4965 O O . THR B 1 187 ? -6.688 -17.797 -5.84 1 98.69 187 THR B O 1
ATOM 4968 N N . PRO B 1 188 ? -6.309 -19.906 -6.188 1 98.75 188 PRO B N 1
ATOM 4969 C CA . PRO B 1 188 ? -7.086 -20.344 -5.027 1 98.75 188 PRO B CA 1
ATOM 4970 C C . PRO B 1 188 ? -6.207 -20.812 -3.875 1 98.75 188 PRO B C 1
ATOM 4972 O O . PRO B 1 188 ? -5.23 -21.547 -4.098 1 98.75 188 PRO B O 1
ATOM 4975 N N . ILE B 1 189 ? -6.465 -20.359 -2.691 1 98.81 189 ILE B N 1
ATOM 4976 C CA . ILE B 1 189 ? -5.91 -20.891 -1.453 1 98.81 189 ILE B CA 1
ATOM 4977 C C . ILE B 1 189 ? -7.031 -21.469 -0.595 1 98.81 189 ILE B C 1
ATOM 4979 O O . ILE B 1 189 ? -8.055 -20.812 -0.379 1 98.81 189 ILE B O 1
ATOM 4983 N N . VAL B 1 190 ? -6.863 -22.688 -0.091 1 98.56 190 VAL B N 1
ATOM 4984 C CA . VAL B 1 190 ? -7.938 -23.375 0.624 1 98.56 190 VAL B CA 1
ATOM 4985 C C . VAL B 1 190 ? -7.57 -23.516 2.1 1 98.56 190 VAL B C 1
ATOM 4987 O O . VAL B 1 190 ? -6.457 -23.938 2.432 1 98.56 190 VAL B O 1
ATOM 4990 N N . GLN B 1 191 ? -8.492 -23.109 2.934 1 97.94 191 GLN B N 1
ATOM 4991 C CA . GLN B 1 191 ? -8.391 -23.297 4.379 1 97.94 191 GLN B CA 1
ATOM 4992 C C . GLN B 1 191 ? -9.547 -24.125 4.91 1 97.94 191 GLN B C 1
ATOM 4994 O O . GLN B 1 191 ? -10.68 -23.641 4.988 1 97.94 191 GLN B O 1
ATOM 4999 N N . SER B 1 192 ? -9.211 -25.328 5.309 1 96.19 192 SER B N 1
ATOM 5000 C CA . SER B 1 192 ? -10.25 -26.203 5.82 1 96.19 192 SER B CA 1
ATOM 5001 C C . SER B 1 192 ? -10.094 -26.438 7.32 1 96.19 192 SER B C 1
ATOM 5003 O O . SER B 1 192 ? -9.047 -26.875 7.781 1 96.19 192 SER B O 1
ATOM 5005 N N . PHE B 1 193 ? -11.156 -26.109 8.047 1 94 193 PHE B N 1
ATOM 5006 C CA . PHE B 1 193 ? -11.172 -26.375 9.477 1 94 193 PHE B CA 1
ATOM 5007 C C . PHE B 1 193 ? -11.727 -27.781 9.75 1 94 193 PHE B C 1
ATOM 5009 O O . PHE B 1 193 ? -11.297 -28.438 10.695 1 94 193 PHE B O 1
ATOM 5016 N N . ASP B 1 194 ? -12.641 -28.141 8.961 1 93.44 194 ASP B N 1
ATOM 5017 C CA . ASP B 1 194 ? -13.172 -29.5 8.852 1 93.44 194 ASP B CA 1
ATOM 5018 C C . ASP B 1 194 ? -13.727 -29.75 7.457 1 93.44 194 ASP B C 1
ATOM 5020 O O . ASP B 1 194 ? -13.633 -28.906 6.574 1 93.44 194 ASP B O 1
ATOM 5024 N N . TYR B 1 195 ? -14.211 -30.969 7.309 1 92.94 195 TYR B N 1
ATOM 5025 C CA . TYR B 1 195 ? -14.617 -31.406 5.977 1 92.94 195 TYR B CA 1
ATOM 5026 C C . TYR B 1 195 ? -15.672 -30.469 5.402 1 92.94 195 TYR B C 1
ATOM 5028 O O . TYR B 1 195 ? -15.68 -30.188 4.199 1 92.94 195 TYR B O 1
ATOM 5036 N N . ASN B 1 196 ? -16.547 -29.922 6.23 1 92.38 196 ASN B N 1
ATOM 5037 C CA . ASN B 1 196 ? -17.672 -29.109 5.766 1 92.38 196 ASN B CA 1
ATOM 5038 C C . ASN B 1 196 ? -17.406 -27.625 5.969 1 92.38 196 ASN B C 1
ATOM 5040 O O . ASN B 1 196 ? -18.109 -26.781 5.422 1 92.38 196 ASN B O 1
ATOM 5044 N N . ASN B 1 197 ? -16.453 -27.328 6.727 1 94.38 197 ASN B N 1
ATOM 5045 C CA . ASN B 1 197 ? -16.094 -25.938 6.996 1 94.38 197 ASN B CA 1
ATOM 5046 C C . ASN B 1 197 ? -14.797 -25.547 6.281 1 94.38 197 ASN B C 1
ATOM 5048 O O . ASN B 1 197 ? -13.727 -25.547 6.887 1 94.38 197 ASN B O 1
ATOM 5052 N N . THR B 1 198 ? -15 -25.141 4.988 1 97.19 198 THR B N 1
ATOM 5053 C CA . THR B 1 198 ? -13.867 -24.828 4.121 1 97.19 198 THR B CA 1
ATOM 5054 C C . THR B 1 198 ? -14.031 -23.438 3.486 1 97.19 198 THR B C 1
ATOM 5056 O O . THR B 1 198 ? -15.109 -23.125 2.975 1 97.19 198 THR B O 1
ATOM 5059 N N . TRP B 1 199 ? -12.977 -22.672 3.654 1 97.62 199 TRP B N 1
ATOM 5060 C CA . TRP B 1 199 ? -12.898 -21.359 3.031 1 97.62 199 TRP B CA 1
ATOM 5061 C C . TRP B 1 199 ? -11.914 -21.359 1.866 1 97.62 199 TRP B C 1
ATOM 5063 O O . TRP B 1 199 ? -10.875 -22.031 1.922 1 97.62 199 TRP B O 1
ATOM 5073 N N . VAL B 1 200 ? -12.273 -20.656 0.792 1 98.62 200 VAL B N 1
ATOM 5074 C CA . VAL B 1 200 ? -11.391 -20.516 -0.357 1 98.62 200 VAL B CA 1
ATOM 5075 C C . VAL B 1 200 ? -11.109 -19.031 -0.608 1 98.62 200 VAL B C 1
ATOM 5077 O O . VAL B 1 200 ? -12.039 -18.219 -0.722 1 98.62 200 VAL B O 1
ATOM 5080 N N . TYR B 1 201 ? -9.867 -18.672 -0.615 1 98.81 201 TYR B N 1
ATOM 5081 C CA . TYR B 1 201 ? -9.414 -17.328 -0.967 1 98.81 201 TYR B CA 1
ATOM 5082 C C . TYR B 1 201 ? -8.953 -17.281 -2.418 1 98.81 201 TYR B C 1
ATOM 5084 O O . TYR B 1 201 ? -8.102 -18.062 -2.836 1 98.81 201 TYR B O 1
ATOM 5092 N N . ILE B 1 202 ? -9.469 -16.328 -3.168 1 98.88 202 ILE B N 1
ATOM 5093 C CA . ILE B 1 202 ? -9.258 -16.297 -4.609 1 98.88 202 ILE B CA 1
ATOM 5094 C C . ILE B 1 202 ? -8.656 -14.945 -5.008 1 98.88 202 ILE B C 1
ATOM 5096 O O . ILE B 1 202 ? -9.219 -13.891 -4.695 1 98.88 202 ILE B O 1
ATOM 5100 N N . ALA B 1 203 ? -7.559 -14.977 -5.648 1 98.88 203 ALA B N 1
ATOM 5101 C CA . ALA B 1 203 ? -6.953 -13.75 -6.16 1 98.88 203 ALA B CA 1
ATOM 5102 C C . ALA B 1 203 ? -7.52 -13.383 -7.531 1 98.88 203 ALA B C 1
ATOM 5104 O O . ALA B 1 203 ? -7.473 -14.188 -8.461 1 98.88 203 ALA B O 1
ATOM 5105 N N . ASP B 1 204 ? -8.062 -12.25 -7.688 1 98.69 204 ASP B N 1
ATOM 5106 C CA . ASP B 1 204 ? -8.422 -11.656 -8.977 1 98.69 204 ASP B CA 1
ATOM 5107 C C . ASP B 1 204 ? -7.348 -10.672 -9.445 1 98.69 204 ASP B C 1
ATOM 5109 O O . ASP B 1 204 ? -7.371 -9.5 -9.086 1 98.69 204 ASP B O 1
ATOM 5113 N N . VAL B 1 205 ? -6.527 -11.102 -10.328 1 98.56 205 VAL B N 1
ATOM 5114 C CA . VAL B 1 205 ? -5.277 -10.414 -10.648 1 98.56 205 VAL B CA 1
ATOM 5115 C C . VAL B 1 205 ? -5.578 -9.156 -11.461 1 98.56 205 VAL B C 1
ATOM 5117 O O . VAL B 1 205 ? -4.875 -8.148 -11.344 1 98.56 205 VAL B O 1
ATOM 5120 N N . GLU B 1 206 ? -6.617 -9.141 -12.273 1 98.12 206 GLU B N 1
ATOM 5121 C CA . GLU B 1 206 ? -6.906 -7.996 -13.125 1 98.12 206 GLU B CA 1
ATOM 5122 C C . GLU B 1 206 ? -8.008 -7.125 -12.531 1 98.12 206 GLU B C 1
ATOM 5124 O O . GLU B 1 206 ? -8.125 -5.945 -12.859 1 98.12 206 GLU B O 1
ATOM 5129 N N . GLY B 1 207 ? -8.82 -7.758 -11.711 1 97.88 207 GLY B N 1
ATOM 5130 C CA . GLY B 1 207 ? -9.828 -6.996 -10.992 1 97.88 207 GLY B CA 1
ATOM 5131 C C . GLY B 1 207 ? -9.328 -6.422 -9.68 1 97.88 207 GLY B C 1
ATOM 5132 O O . GLY B 1 207 ? -10.031 -5.656 -9.023 1 97.88 207 GLY B O 1
ATOM 5133 N N . TYR B 1 208 ? -8.18 -6.781 -9.289 1 97.81 208 TYR B N 1
ATOM 5134 C CA . TYR B 1 208 ? -7.484 -6.277 -8.117 1 97.81 208 TYR B CA 1
ATOM 5135 C C . TYR B 1 208 ? -8.32 -6.492 -6.855 1 97.81 208 TYR B C 1
ATOM 5137 O O . TYR B 1 208 ? -8.586 -5.547 -6.113 1 97.81 208 TYR B O 1
ATOM 5145 N N . ALA B 1 209 ? -8.57 -7.785 -6.59 1 98.31 209 ALA B N 1
ATOM 5146 C CA . ALA B 1 209 ? -9.43 -8.086 -5.445 1 98.31 209 ALA B CA 1
ATOM 5147 C C . ALA B 1 209 ? -9.125 -9.469 -4.879 1 98.31 209 ALA B C 1
ATOM 5149 O O . ALA B 1 209 ? -8.578 -10.328 -5.578 1 98.31 209 ALA B O 1
ATOM 5150 N N . LEU B 1 210 ? -9.422 -9.57 -3.643 1 98.56 210 LEU B N 1
ATOM 5151 C CA . LEU B 1 210 ? -9.5 -10.867 -2.973 1 98.56 210 LEU B CA 1
ATOM 5152 C C . LEU B 1 210 ? -10.953 -11.32 -2.838 1 98.56 210 LEU B C 1
ATOM 5154 O O . LEU B 1 210 ? -11.773 -10.609 -2.25 1 98.56 210 LEU B O 1
ATOM 5158 N N . ILE B 1 211 ? -11.266 -12.445 -3.398 1 98.5 211 ILE B N 1
ATOM 5159 C CA . ILE B 1 211 ? -12.609 -13.008 -3.283 1 98.5 211 ILE B CA 1
ATOM 5160 C C . ILE B 1 211 ? -12.594 -14.172 -2.291 1 98.5 211 ILE B C 1
ATOM 5162 O O . ILE B 1 211 ? -11.695 -15.008 -2.318 1 98.5 211 ILE B O 1
ATOM 5166 N N . ILE B 1 212 ? -13.578 -14.172 -1.396 1 98.19 212 ILE B N 1
ATOM 5167 C CA . ILE B 1 212 ? -13.695 -15.219 -0.388 1 98.19 212 ILE B CA 1
ATOM 5168 C C . ILE B 1 212 ? -14.938 -16.062 -0.666 1 98.19 212 ILE B C 1
ATOM 5170 O O . ILE B 1 212 ? -16.031 -15.539 -0.836 1 98.19 212 ILE B O 1
ATOM 5174 N N . TYR B 1 213 ? -14.75 -17.328 -0.746 1 98.19 213 TYR B N 1
ATOM 5175 C CA . TYR B 1 213 ? -15.828 -18.297 -0.86 1 98.19 213 TYR B CA 1
ATOM 5176 C C . TYR B 1 213 ? -15.945 -19.141 0.41 1 98.19 213 TYR B C 1
ATOM 5178 O O . TYR B 1 213 ? -14.953 -19.688 0.896 1 98.19 213 TYR B O 1
ATOM 5186 N N . ASN B 1 214 ? -17.109 -19.156 0.921 1 96.31 214 ASN B N 1
ATOM 5187 C CA . ASN B 1 214 ? -17.453 -20.031 2.039 1 96.31 214 ASN B CA 1
ATOM 5188 C C . ASN B 1 214 ? -18.234 -21.25 1.574 1 96.31 214 ASN B C 1
ATOM 5190 O O . ASN B 1 214 ? -19.391 -21.125 1.181 1 96.31 214 ASN B O 1
ATOM 5194 N N . ASN B 1 215 ? -17.672 -22.375 1.801 1 95.62 215 ASN B N 1
ATOM 5195 C CA . ASN B 1 215 ? -18.25 -23.609 1.276 1 95.62 215 ASN B CA 1
ATOM 5196 C C . ASN B 1 215 ? -19.5 -24.016 2.047 1 95.62 215 ASN B C 1
ATOM 5198 O O . ASN B 1 215 ? -20.359 -24.719 1.517 1 95.62 215 ASN B O 1
ATOM 5202 N N . ALA B 1 216 ? -19.672 -23.609 3.26 1 92.56 216 ALA B N 1
ATOM 5203 C CA . ALA B 1 216 ? -20.766 -24.031 4.121 1 92.56 216 ALA B CA 1
ATOM 5204 C C . ALA B 1 216 ? -22.094 -23.484 3.604 1 92.56 216 ALA B C 1
ATOM 5206 O O . ALA B 1 216 ? -23.125 -24.172 3.666 1 92.56 216 ALA B O 1
ATOM 5207 N N . ASP B 1 217 ? -22.062 -22.25 3.082 1 92.94 217 ASP B N 1
ATOM 5208 C CA . ASP B 1 217 ? -23.328 -21.672 2.637 1 92.94 217 ASP B CA 1
ATOM 5209 C C . ASP B 1 217 ? -23.219 -21.141 1.207 1 92.94 217 ASP B C 1
ATOM 5211 O O . ASP B 1 217 ? -24.109 -20.453 0.72 1 92.94 217 ASP B O 1
ATOM 5215 N N . ASP B 1 218 ? -22.094 -21.406 0.548 1 95.56 218 ASP B N 1
ATOM 5216 C CA . ASP B 1 218 ? -21.812 -21.031 -0.834 1 95.56 218 ASP B CA 1
ATOM 5217 C C . ASP B 1 218 ? -21.891 -19.516 -1.021 1 95.56 218 ASP B C 1
ATOM 5219 O O . ASP B 1 218 ? -22.375 -19.047 -2.051 1 95.56 218 ASP B O 1
ATOM 5223 N N . SER B 1 219 ? -21.516 -18.844 0.001 1 95.25 219 SER B N 1
ATOM 5224 C CA . SER B 1 219 ? -21.484 -17.375 -0.112 1 95.25 219 SER B CA 1
ATOM 5225 C C . SER B 1 219 ? -20.125 -16.906 -0.647 1 95.25 219 SER B C 1
ATOM 5227 O O . SER B 1 219 ? -19.109 -17.578 -0.487 1 95.25 219 SER B O 1
ATOM 5229 N N . PHE B 1 220 ? -20.25 -15.758 -1.3 1 96.81 220 PHE B N 1
ATOM 5230 C CA . PHE B 1 220 ? -19.078 -15.078 -1.832 1 96.81 220 PHE B CA 1
ATOM 5231 C C . PHE B 1 220 ? -19 -13.648 -1.313 1 96.81 220 PHE B C 1
ATOM 5233 O O . PHE B 1 220 ? -20.016 -12.992 -1.125 1 96.81 220 PHE B O 1
ATOM 5240 N N . GLN B 1 221 ? -17.781 -13.188 -1.098 1 96.31 221 GLN B N 1
ATOM 5241 C CA . GLN B 1 221 ? -17.531 -11.781 -0.803 1 96.31 221 GLN B CA 1
ATOM 5242 C C . GLN B 1 221 ? -16.312 -11.266 -1.556 1 96.31 221 GLN B C 1
ATOM 5244 O O . GLN B 1 221 ? -15.297 -11.961 -1.643 1 96.31 221 GLN B O 1
ATOM 5249 N N . ARG B 1 222 ? -16.484 -10.133 -2.123 1 96.75 222 ARG B N 1
ATOM 5250 C CA . ARG B 1 222 ? -15.383 -9.469 -2.816 1 96.75 222 ARG B CA 1
ATOM 5251 C C . ARG B 1 222 ? -14.773 -8.367 -1.954 1 96.75 222 ARG B C 1
ATOM 5253 O O . ARG B 1 222 ? -15.492 -7.492 -1.46 1 96.75 222 ARG B O 1
ATOM 5260 N N . LEU B 1 223 ? -13.469 -8.438 -1.713 1 96.75 223 LEU B N 1
ATOM 5261 C CA . LEU B 1 223 ? -12.734 -7.441 -0.941 1 96.75 223 LEU B CA 1
ATOM 5262 C C . LEU B 1 223 ? -11.797 -6.645 -1.838 1 96.75 223 LEU B C 1
ATOM 5264 O O . LEU B 1 223 ? -11.164 -7.207 -2.738 1 96.75 223 LEU B O 1
ATOM 5268 N N . THR B 1 224 ? -11.703 -5.328 -1.594 1 94.75 224 THR B N 1
ATOM 5269 C CA . THR B 1 224 ? -10.75 -4.469 -2.301 1 94.75 224 THR B CA 1
ATOM 5270 C C . THR B 1 224 ? -9.82 -3.768 -1.317 1 94.75 224 THR B C 1
ATOM 5272 O O . THR B 1 224 ? -10.195 -3.521 -0.168 1 94.75 224 THR B O 1
ATOM 5275 N N . SER B 1 225 ? -8.609 -3.523 -1.738 1 95.31 225 SER B N 1
ATOM 5276 C CA . SER B 1 225 ? -7.57 -2.826 -0.981 1 95.31 225 SER B CA 1
ATOM 5277 C C . SER B 1 225 ? -6.508 -2.244 -1.905 1 95.31 225 SER B C 1
ATOM 5279 O O . SER B 1 225 ? -6.246 -2.789 -2.979 1 95.31 225 SER B O 1
ATOM 5281 N N . SER B 1 226 ? -5.879 -1.155 -1.463 1 93.5 226 SER B N 1
ATOM 5282 C CA . SER B 1 226 ? -4.766 -0.598 -2.223 1 93.5 226 SER B CA 1
ATOM 5283 C C . SER B 1 226 ? -3.615 -1.593 -2.326 1 93.5 226 SER B C 1
ATOM 5285 O O . SER B 1 226 ? -2.818 -1.534 -3.266 1 93.5 226 SER B O 1
ATOM 5287 N N . THR B 1 227 ? -3.551 -2.549 -1.4 1 96.94 227 THR B N 1
ATOM 5288 C CA . THR B 1 227 ? -2.447 -3.504 -1.375 1 96.94 227 THR B CA 1
ATOM 5289 C C . THR B 1 227 ? -2.631 -4.566 -2.453 1 96.94 227 THR B C 1
ATOM 5291 O O . THR B 1 227 ? -1.718 -5.352 -2.719 1 96.94 227 THR B O 1
ATOM 5294 N N . PHE B 1 228 ? -3.797 -4.598 -3.131 1 98.06 228 PHE B N 1
ATOM 5295 C CA . PHE B 1 228 ? -4.074 -5.59 -4.164 1 98.06 228 PHE B CA 1
ATOM 5296 C C . PHE B 1 228 ? -3.734 -5.043 -5.543 1 98.06 228 PHE B C 1
ATOM 5298 O O . PHE B 1 228 ? -3.729 -5.789 -6.527 1 98.06 228 PHE B O 1
ATOM 5305 N N . VAL B 1 229 ? -3.439 -3.77 -5.633 1 96.94 229 VAL B N 1
ATOM 5306 C CA . VAL B 1 229 ? -3.262 -3.078 -6.902 1 96.94 229 VAL B CA 1
ATOM 5307 C C . VAL B 1 229 ? -1.78 -3.031 -7.266 1 96.94 229 VAL B C 1
ATOM 5309 O O . VAL B 1 229 ? -0.922 -2.936 -6.387 1 96.94 229 VAL B O 1
ATOM 5312 N N . TYR B 1 230 ? -1.462 -3.039 -8.492 1 97.75 230 TYR B N 1
ATOM 5313 C CA . TYR B 1 230 ? -0.077 -3.008 -8.953 1 97.75 230 TYR B CA 1
ATOM 5314 C C . TYR B 1 230 ? 0.562 -1.653 -8.664 1 97.75 230 TYR B C 1
ATOM 5316 O O . TYR B 1 230 ? -0.139 -0.671 -8.406 1 97.75 230 TYR B O 1
ATOM 5324 N N . ASP B 1 231 ? 1.842 -1.625 -8.586 1 95.88 231 ASP B N 1
ATOM 5325 C CA . ASP B 1 231 ? 2.666 -0.423 -8.516 1 95.88 231 ASP B CA 1
ATOM 5326 C C . ASP B 1 231 ? 3.188 -0.033 -9.898 1 95.88 231 ASP B C 1
ATOM 5328 O O . ASP B 1 231 ? 3.975 -0.767 -10.5 1 95.88 231 ASP B O 1
ATOM 5332 N N . PRO B 1 232 ? 2.84 1.128 -10.438 1 93.5 232 PRO B N 1
ATOM 5333 C CA . PRO B 1 232 ? 3.254 1.507 -11.797 1 93.5 232 PRO B CA 1
ATOM 5334 C C . PRO B 1 232 ? 4.77 1.508 -11.969 1 93.5 232 PRO B C 1
ATOM 5336 O O . PRO B 1 232 ? 5.266 1.406 -13.094 1 93.5 232 PRO B O 1
ATOM 5339 N N . ARG B 1 233 ? 5.559 1.615 -10.914 1 93.56 233 ARG B N 1
ATOM 5340 C CA . ARG B 1 233 ? 7.016 1.651 -10.977 1 93.56 233 ARG B CA 1
ATOM 5341 C C . ARG B 1 233 ? 7.582 0.293 -11.375 1 93.56 233 ARG B C 1
ATOM 5343 O O . ARG B 1 233 ? 8.734 0.197 -11.812 1 93.56 233 ARG B O 1
ATOM 5350 N N . TYR B 1 234 ? 6.723 -0.757 -11.258 1 96.94 234 TYR B N 1
ATOM 5351 C CA . TYR B 1 234 ? 7.27 -2.104 -11.398 1 96.94 234 TYR B CA 1
ATOM 5352 C C . TYR B 1 234 ? 6.477 -2.906 -12.422 1 96.94 234 TYR B C 1
ATOM 5354 O O . TYR B 1 234 ? 6.297 -4.117 -12.273 1 96.94 234 TYR B O 1
ATOM 5362 N N . THR B 1 235 ? 6.016 -2.293 -13.484 1 97.94 235 THR B N 1
ATOM 5363 C CA . THR B 1 235 ? 5.227 -2.969 -14.508 1 97.94 235 THR B CA 1
ATOM 5364 C C . THR B 1 235 ? 6.133 -3.59 -15.57 1 97.94 235 THR B C 1
ATOM 5366 O O . THR B 1 235 ? 5.691 -4.422 -16.359 1 97.94 235 THR B O 1
ATOM 5369 N N . LYS B 1 236 ? 7.395 -3.191 -15.656 1 97.88 236 LYS B N 1
ATOM 5370 C CA . LYS B 1 236 ? 8.344 -3.734 -16.625 1 97.88 236 LYS B CA 1
ATOM 5371 C C . LYS B 1 236 ? 9.156 -4.875 -16.016 1 97.88 236 LYS B C 1
ATOM 5373 O O . LYS B 1 236 ? 9.742 -4.727 -14.953 1 97.88 236 LYS B O 1
ATOM 5378 N N . TYR B 1 237 ? 9.164 -5.969 -16.672 1 98.25 237 TYR B N 1
ATOM 5379 C CA . TYR B 1 237 ? 9.914 -7.16 -16.281 1 98.25 237 TYR B CA 1
ATOM 5380 C C . TYR B 1 237 ? 11.062 -7.414 -17.25 1 98.25 237 TYR B C 1
ATOM 5382 O O . TYR B 1 237 ? 10.938 -7.164 -18.453 1 98.25 237 TYR B O 1
ATOM 5390 N N . THR B 1 238 ? 12.164 -7.887 -16.703 1 98.19 238 THR B N 1
ATOM 5391 C CA . THR B 1 238 ? 13.266 -8.305 -17.562 1 98.19 238 THR B CA 1
ATOM 5392 C C . THR B 1 238 ? 13.836 -9.641 -17.094 1 98.19 238 THR B C 1
ATOM 5394 O O . THR B 1 238 ? 14.25 -9.773 -15.938 1 98.19 238 THR B O 1
ATOM 5397 N N . ILE B 1 239 ? 13.781 -10.625 -17.969 1 98 239 ILE B N 1
ATOM 5398 C CA . ILE B 1 239 ? 14.352 -11.945 -17.75 1 98 239 ILE B CA 1
ATOM 5399 C C . ILE B 1 239 ? 15.359 -12.266 -18.859 1 98 239 ILE B C 1
ATOM 5401 O O . ILE B 1 239 ? 15 -12.312 -20.031 1 98 239 ILE B O 1
ATOM 5405 N N . ASN B 1 240 ? 16.594 -12.547 -18.5 1 95.75 240 ASN B N 1
ATOM 5406 C CA . ASN B 1 240 ? 17.641 -12.859 -19.469 1 95.75 240 ASN B CA 1
ATOM 5407 C C . ASN B 1 240 ? 17.641 -11.867 -20.625 1 95.75 240 ASN B C 1
ATOM 5409 O O . ASN B 1 240 ? 17.578 -12.273 -21.797 1 95.75 240 ASN B O 1
ATOM 5413 N N . ASP B 1 241 ? 17.547 -10.578 -20.344 1 94.75 241 ASP B N 1
ATOM 5414 C CA . ASP B 1 241 ? 17.703 -9.453 -21.266 1 94.75 241 ASP B CA 1
ATOM 5415 C C . ASP B 1 241 ? 16.484 -9.305 -22.172 1 94.75 241 ASP B C 1
ATOM 5417 O O . ASP B 1 241 ? 16.531 -8.602 -23.172 1 94.75 241 ASP B O 1
ATOM 5421 N N . GLU B 1 242 ? 15.445 -10.023 -21.906 1 97.25 242 GLU B N 1
ATOM 5422 C CA . GLU B 1 242 ? 14.172 -9.844 -22.609 1 97.25 242 GLU B CA 1
ATOM 5423 C C . GLU B 1 242 ? 13.133 -9.211 -21.688 1 97.25 242 GLU B C 1
ATOM 5425 O O . GLU B 1 242 ? 12.906 -9.68 -20.578 1 97.25 242 GLU B O 1
ATOM 5430 N N . SER B 1 243 ? 12.492 -8.195 -22.266 1 97.88 243 SER B N 1
ATOM 5431 C CA . SER B 1 243 ? 11.578 -7.43 -21.406 1 97.88 243 SER B CA 1
ATOM 5432 C C . SER B 1 243 ? 10.133 -7.586 -21.875 1 97.88 243 SER B C 1
ATOM 5434 O O . SER B 1 243 ? 9.875 -7.883 -23.047 1 97.88 243 SER B O 1
ATOM 5436 N N . PHE B 1 244 ? 9.211 -7.434 -21.016 1 98 244 PHE B N 1
ATOM 5437 C CA . PHE B 1 244 ? 7.77 -7.383 -21.219 1 98 244 PHE B CA 1
ATOM 5438 C C . PHE B 1 244 ? 7.094 -6.594 -20.094 1 98 244 PHE B C 1
ATOM 5440 O O . PHE B 1 244 ? 7.742 -6.199 -19.125 1 98 244 PHE B O 1
ATOM 5447 N N . SER B 1 245 ? 5.82 -6.289 -20.234 1 98 245 SER B N 1
ATOM 5448 C CA . SER B 1 245 ? 5.129 -5.473 -19.25 1 98 245 SER B CA 1
ATOM 5449 C C . SER B 1 245 ? 3.832 -6.137 -18.797 1 98 245 SER B C 1
ATOM 5451 O O . SER B 1 245 ? 3.117 -6.734 -19.594 1 98 245 SER B O 1
ATOM 5453 N N . LEU B 1 246 ? 3.602 -6.082 -17.5 1 97.94 246 LEU B N 1
ATOM 5454 C CA . LEU B 1 246 ? 2.357 -6.531 -16.891 1 97.94 246 LEU B CA 1
ATOM 5455 C C . LEU B 1 246 ? 1.881 -5.531 -15.836 1 97.94 246 LEU B C 1
ATOM 5457 O O . LEU B 1 246 ? 2.695 -4.895 -15.164 1 97.94 246 LEU B O 1
ATOM 5461 N N . GLN B 1 247 ? 0.579 -5.41 -15.734 1 97.81 247 GLN B N 1
ATOM 5462 C CA . GLN B 1 247 ? -0.049 -4.652 -14.664 1 97.81 247 GLN B CA 1
ATOM 5463 C C . GLN B 1 247 ? -0.842 -5.566 -13.734 1 97.81 247 GLN B C 1
ATOM 5465 O O . GLN B 1 247 ? -2.01 -5.301 -13.438 1 97.81 247 GLN B O 1
ATOM 5470 N N . ASP B 1 248 ? -0.15 -6.598 -13.297 1 98.38 248 ASP B N 1
ATOM 5471 C CA . ASP B 1 248 ? -0.805 -7.637 -12.5 1 98.38 248 ASP B CA 1
ATOM 5472 C C . ASP B 1 248 ? -0.9 -7.227 -11.031 1 98.38 248 ASP B C 1
ATOM 5474 O O . ASP B 1 248 ? 0.075 -6.746 -10.453 1 98.38 248 ASP B O 1
ATOM 5478 N N . GLY B 1 249 ? -2.109 -7.383 -10.461 1 98.5 249 GLY B N 1
ATOM 5479 C CA . GLY B 1 249 ? -2.346 -7.172 -9.039 1 98.5 249 GLY B CA 1
ATOM 5480 C C . GLY B 1 249 ? -2.053 -8.398 -8.195 1 98.5 249 GLY B C 1
ATOM 5481 O O . GLY B 1 249 ? -1.066 -9.102 -8.438 1 98.5 249 GLY B O 1
ATOM 5482 N N . ILE B 1 250 ? -2.893 -8.586 -7.172 1 98.69 250 ILE B N 1
ATOM 5483 C CA . ILE B 1 250 ? -2.768 -9.703 -6.25 1 98.69 250 ILE B CA 1
ATOM 5484 C C . ILE B 1 250 ? -2.777 -11.016 -7.027 1 98.69 250 ILE B C 1
ATOM 5486 O O . ILE B 1 250 ? -3.658 -11.25 -7.855 1 98.69 250 ILE B O 1
ATOM 5490 N N . LEU B 1 251 ? -1.753 -11.875 -6.742 1 98.25 251 LEU B N 1
ATOM 5491 C CA . LEU B 1 251 ? -1.61 -13.117 -7.488 1 98.25 251 LEU B CA 1
ATOM 5492 C C . LEU B 1 251 ? -1.05 -14.227 -6.602 1 98.25 251 LEU B C 1
ATOM 5494 O O . LEU B 1 251 ? -1.776 -15.141 -6.207 1 98.25 251 LEU B O 1
ATOM 5498 N N . GLY B 1 252 ? 0.239 -14.07 -6.285 1 97.25 252 GLY B N 1
ATOM 5499 C CA . GLY B 1 252 ? 0.858 -15.047 -5.406 1 97.25 252 GLY B CA 1
ATOM 5500 C C . GLY B 1 252 ? 0.331 -14.992 -3.982 1 97.25 252 GLY B C 1
ATOM 5501 O O . GLY B 1 252 ? 0.34 -13.93 -3.354 1 97.25 252 GLY B O 1
ATOM 5502 N N . MET B 1 253 ? -0.141 -16.141 -3.496 1 98.88 253 MET B N 1
ATOM 5503 C CA . MET B 1 253 ? -0.669 -16.219 -2.137 1 98.88 253 MET B CA 1
ATOM 5504 C C . MET B 1 253 ? -0.211 -17.5 -1.456 1 98.88 253 MET B C 1
ATOM 5506 O O . MET B 1 253 ? 0.041 -18.516 -2.123 1 98.88 253 MET B O 1
ATOM 5510 N N . ALA B 1 254 ? -0.089 -17.469 -0.214 1 98.88 254 ALA B N 1
ATOM 5511 C CA . ALA B 1 254 ? 0.208 -18.625 0.62 1 98.88 254 ALA B CA 1
ATOM 5512 C C . ALA B 1 254 ? -0.37 -18.453 2.021 1 98.88 254 ALA B C 1
ATOM 5514 O O . ALA B 1 254 ? -0.329 -17.359 2.588 1 98.88 254 ALA B O 1
ATOM 5515 N N . LEU B 1 255 ? -0.882 -19.5 2.594 1 98.75 255 LEU B N 1
ATOM 5516 C CA . LEU B 1 255 ? -1.537 -19.469 3.896 1 98.75 255 LEU B CA 1
ATOM 5517 C C . LEU B 1 255 ? -0.722 -20.234 4.938 1 98.75 255 LEU B C 1
ATOM 5519 O O . LEU B 1 255 ? -0.442 -21.422 4.766 1 98.75 255 LEU B O 1
ATOM 5523 N N . SER B 1 256 ? -0.356 -19.531 6 1 98.25 256 SER B N 1
ATOM 5524 C CA . SER B 1 256 ? 0.311 -20.188 7.121 1 98.25 256 SER B CA 1
ATOM 5525 C C . SER B 1 256 ? -0.692 -20.875 8.031 1 98.25 256 SER B C 1
ATOM 5527 O O . SER B 1 256 ? -1.63 -20.25 8.531 1 98.25 256 SER B O 1
ATOM 5529 N N . HIS B 1 257 ? -0.451 -22.141 8.273 1 93.75 257 HIS B N 1
ATOM 5530 C CA . HIS B 1 257 ? -1.334 -22.875 9.172 1 93.75 257 HIS B CA 1
ATOM 5531 C C . HIS B 1 257 ? -1.06 -22.516 10.633 1 93.75 257 HIS B C 1
ATOM 5533 O O . HIS B 1 257 ? -1.913 -22.719 11.5 1 93.75 257 HIS B O 1
ATOM 5539 N N . LYS B 1 258 ? 0.061 -21.969 10.859 1 95 258 LYS B N 1
ATOM 5540 C CA . LYS B 1 258 ? 0.449 -21.625 12.227 1 95 258 LYS B CA 1
ATOM 5541 C C . LYS B 1 258 ? -0.134 -20.266 12.633 1 95 258 LYS B C 1
ATOM 5543 O O . LYS B 1 258 ? -0.789 -20.156 13.672 1 95 258 LYS B O 1
ATOM 5548 N N . THR B 1 259 ? 0.013 -19.281 11.781 1 97 259 THR B N 1
ATOM 5549 C CA . THR B 1 259 ? -0.381 -17.922 12.148 1 97 259 THR B CA 1
ATOM 5550 C C . THR B 1 259 ? -1.751 -17.594 11.57 1 97 259 THR B C 1
ATOM 5552 O O . THR B 1 259 ? -2.369 -16.594 11.961 1 97 259 THR B O 1
ATOM 5555 N N . GLN B 1 260 ? -2.203 -18.312 10.617 1 97.38 260 GLN B N 1
ATOM 5556 C CA . GLN B 1 260 ? -3.436 -18.094 9.875 1 97.38 260 GLN B CA 1
ATOM 5557 C C . GLN B 1 260 ? -3.348 -16.812 9.047 1 97.38 260 GLN B C 1
ATOM 5559 O O . GLN B 1 260 ? -4.371 -16.203 8.719 1 97.38 260 GLN B O 1
ATOM 5564 N N . ASN B 1 261 ? -2.104 -16.359 8.852 1 98.56 261 ASN B N 1
ATOM 5565 C CA . ASN B 1 261 ? -1.896 -15.242 7.938 1 98.56 261 ASN B CA 1
ATOM 5566 C C . ASN B 1 261 ? -1.906 -15.703 6.48 1 98.56 261 ASN B C 1
ATOM 5568 O O . ASN B 1 261 ? -1.234 -16.672 6.125 1 98.56 261 ASN B O 1
ATOM 5572 N N . LEU B 1 262 ? -2.705 -15.086 5.688 1 98.88 262 LEU B N 1
ATOM 5573 C CA . LEU B 1 262 ? -2.633 -15.203 4.234 1 98.88 262 LEU B CA 1
ATOM 5574 C C . LEU B 1 262 ? -1.646 -14.195 3.654 1 98.88 262 LEU B C 1
ATOM 5576 O O . LEU B 1 262 ? -1.925 -13 3.619 1 98.88 262 LEU B O 1
ATOM 5580 N N . TYR B 1 263 ? -0.499 -14.672 3.217 1 98.88 263 TYR B N 1
ATOM 5581 C CA . TYR B 1 263 ? 0.525 -13.812 2.625 1 98.88 263 TYR B CA 1
ATOM 5582 C C . TYR B 1 263 ? 0.278 -13.625 1.133 1 98.88 263 TYR B C 1
ATOM 5584 O O . TYR B 1 263 ? -0.112 -14.562 0.435 1 98.88 263 TYR B O 1
ATOM 5592 N N . TYR B 1 264 ? 0.543 -12.383 0.656 1 98.88 264 TYR B N 1
ATOM 5593 C CA . TYR B 1 264 ? 0.291 -12.125 -0.756 1 98.88 264 TYR B CA 1
ATOM 5594 C C . TYR B 1 264 ? 1.115 -10.938 -1.248 1 98.88 264 TYR B C 1
ATOM 5596 O O . TYR B 1 264 ? 1.673 -10.188 -0.445 1 98.88 264 TYR B O 1
ATOM 5604 N N . SER B 1 265 ? 1.216 -10.852 -2.514 1 98.56 265 SER B N 1
ATOM 5605 C CA . SER B 1 265 ? 1.78 -9.703 -3.217 1 98.56 265 SER B CA 1
ATOM 5606 C C . SER B 1 265 ? 0.99 -9.383 -4.48 1 98.56 265 SER B C 1
ATOM 5608 O O . SER B 1 265 ? 0.473 -10.289 -5.141 1 98.56 265 SER B O 1
ATOM 5610 N N . ALA B 1 266 ? 0.856 -8.078 -4.738 1 98.5 266 ALA B N 1
ATOM 5611 C CA . ALA B 1 266 ? 0.632 -7.766 -6.145 1 98.5 266 ALA B CA 1
ATOM 5612 C C . ALA B 1 266 ? 1.852 -8.125 -6.988 1 98.5 266 ALA B C 1
ATOM 5614 O O . ALA B 1 266 ? 2.984 -7.805 -6.621 1 98.5 266 ALA B O 1
ATOM 5615 N N . MET B 1 267 ? 1.628 -8.773 -8.023 1 98.56 267 MET B N 1
ATOM 5616 C CA . MET B 1 267 ? 2.771 -9.266 -8.789 1 98.56 267 MET B CA 1
ATOM 5617 C C . MET B 1 267 ? 3.631 -8.109 -9.289 1 98.56 267 MET B C 1
ATOM 5619 O O . MET B 1 267 ? 4.855 -8.141 -9.156 1 98.56 267 MET B O 1
ATOM 5623 N N . SER B 1 268 ? 3.037 -7.066 -9.93 1 98.5 268 SER B N 1
ATOM 5624 C CA . SER B 1 268 ? 3.787 -5.891 -10.359 1 98.5 268 SER B CA 1
ATOM 5625 C C . SER B 1 268 ? 4.039 -4.941 -9.188 1 98.5 268 SER B C 1
ATOM 5627 O O . SER B 1 268 ? 3.559 -3.807 -9.195 1 98.5 268 SER B O 1
ATOM 5629 N N . SER B 1 269 ? 4.754 -5.387 -8.242 1 97.75 269 SER B N 1
ATOM 5630 C CA . SER B 1 269 ? 5.199 -4.637 -7.078 1 97.75 269 SER B CA 1
ATOM 5631 C C . SER B 1 269 ? 6.43 -5.281 -6.441 1 97.75 269 SER B C 1
ATOM 5633 O O . SER B 1 269 ? 6.906 -6.316 -6.914 1 97.75 269 SER B O 1
ATOM 5635 N N . HIS B 1 270 ? 6.941 -4.602 -5.426 1 97.56 270 HIS B N 1
ATOM 5636 C CA . HIS B 1 270 ? 8.016 -5.156 -4.609 1 97.56 270 HIS B CA 1
ATOM 5637 C C . HIS B 1 270 ? 7.578 -5.328 -3.16 1 97.56 270 HIS B C 1
ATOM 5639 O O . HIS B 1 270 ? 8.391 -5.227 -2.242 1 97.56 270 HIS B O 1
ATOM 5645 N N . ASN B 1 271 ? 6.246 -5.492 -3.008 1 97.75 271 ASN B N 1
ATOM 5646 C CA . ASN B 1 271 ? 5.66 -5.52 -1.672 1 97.75 271 ASN B CA 1
ATOM 5647 C C . ASN B 1 271 ? 5.363 -6.945 -1.219 1 97.75 271 ASN B C 1
ATOM 5649 O O . ASN B 1 271 ? 5.203 -7.844 -2.047 1 97.75 271 ASN B O 1
ATOM 5653 N N . LEU B 1 272 ? 5.363 -7.176 0.038 1 98.56 272 LEU B N 1
ATOM 5654 C CA . LEU B 1 272 ? 4.84 -8.375 0.691 1 98.56 272 LEU B CA 1
ATOM 5655 C C . LEU B 1 272 ? 3.875 -8 1.813 1 98.56 272 LEU B C 1
ATOM 5657 O O . LEU B 1 272 ? 4.25 -7.289 2.748 1 98.56 272 LEU B O 1
ATOM 5661 N N . ASN B 1 273 ? 2.641 -8.438 1.656 1 98.56 273 ASN B N 1
ATOM 5662 C CA . ASN B 1 273 ? 1.569 -8.125 2.596 1 98.56 273 ASN B CA 1
ATOM 5663 C C . ASN B 1 273 ? 0.931 -9.391 3.164 1 98.56 273 ASN B C 1
ATOM 5665 O O . ASN B 1 273 ? 1.202 -10.492 2.689 1 98.56 273 ASN B O 1
ATOM 5669 N N . TYR B 1 274 ? 0.13 -9.219 4.234 1 98.56 274 TYR B N 1
ATOM 5670 C CA . TYR B 1 274 ? -0.647 -10.336 4.758 1 98.56 274 TYR B CA 1
ATOM 5671 C C . TYR B 1 274 ? -1.925 -9.844 5.43 1 98.56 274 TYR B C 1
ATOM 5673 O O . TYR B 1 274 ? -2.027 -8.664 5.797 1 98.56 274 TYR B O 1
ATOM 5681 N N . VAL B 1 275 ? -2.852 -10.688 5.492 1 98.25 275 VAL B N 1
ATOM 5682 C CA . VAL B 1 275 ? -4.102 -10.5 6.219 1 98.25 275 VAL B CA 1
ATOM 5683 C C . VAL B 1 275 ? -4.402 -11.734 7.062 1 98.25 275 VAL B C 1
ATOM 5685 O O . VAL B 1 275 ? -4.176 -12.867 6.621 1 98.25 275 VAL B O 1
ATOM 5688 N N . ASN B 1 276 ? -4.758 -11.547 8.352 1 97.19 276 ASN B N 1
ATOM 5689 C CA . ASN B 1 276 ? -5.129 -12.672 9.203 1 97.19 276 ASN B CA 1
ATOM 5690 C C . ASN B 1 276 ? -6.539 -13.164 8.898 1 97.19 276 ASN B C 1
ATOM 5692 O O . ASN B 1 276 ? -7.504 -12.406 8.992 1 97.19 276 ASN B O 1
ATOM 5696 N N . THR B 1 277 ? -6.676 -14.391 8.586 1 97.81 277 THR B N 1
ATOM 5697 C CA . THR B 1 277 ? -7.941 -14.914 8.086 1 97.81 277 THR B CA 1
ATOM 5698 C C . THR B 1 277 ? -8.977 -15 9.203 1 97.81 277 THR B C 1
ATOM 5700 O O . THR B 1 277 ? -10.172 -15.164 8.938 1 97.81 277 THR B O 1
ATOM 5703 N N . LYS B 1 278 ? -8.562 -14.867 10.477 1 95.62 278 LYS B N 1
ATOM 5704 C CA . LYS B 1 278 ? -9.523 -14.82 11.57 1 95.62 278 LYS B CA 1
ATOM 5705 C C . LYS B 1 278 ? -10.516 -13.68 11.391 1 95.62 278 LYS B C 1
ATOM 5707 O O . LYS B 1 278 ? -11.641 -13.742 11.883 1 95.62 278 LYS B O 1
ATOM 5712 N N . GLN B 1 279 ? -10.094 -12.695 10.648 1 94.62 279 GLN B N 1
ATOM 5713 C CA . GLN B 1 279 ? -10.969 -11.555 10.383 1 94.62 279 GLN B CA 1
ATOM 5714 C C . GLN B 1 279 ? -12.18 -11.977 9.547 1 94.62 279 GLN B C 1
ATOM 5716 O O . GLN B 1 279 ? -13.211 -11.297 9.562 1 94.62 279 GLN B O 1
ATOM 5721 N N . PHE B 1 280 ? -12.047 -13.109 8.773 1 93.19 280 PHE B N 1
ATOM 5722 C CA . PHE B 1 280 ? -13.102 -13.609 7.902 1 93.19 280 PHE B CA 1
ATOM 5723 C C . PHE B 1 280 ? -13.836 -14.773 8.562 1 93.19 280 PHE B C 1
ATOM 5725 O O . PHE B 1 280 ? -15.031 -14.969 8.328 1 93.19 280 PHE B O 1
ATOM 5732 N N . THR B 1 281 ? -13.055 -15.5 9.305 1 93.38 281 THR B N 1
ATOM 5733 C CA . THR B 1 281 ? -13.531 -16.828 9.672 1 93.38 281 THR B CA 1
ATOM 5734 C C . THR B 1 281 ? -14.211 -16.797 11.039 1 93.38 281 THR B C 1
ATOM 5736 O O . THR B 1 281 ? -14.906 -17.734 11.422 1 93.38 281 THR B O 1
ATOM 5739 N N . GLN B 1 282 ? -13.883 -15.648 11.789 1 88.06 282 GLN B N 1
ATOM 5740 C CA . GLN B 1 282 ? -14.484 -15.562 13.117 1 88.06 282 GLN B CA 1
ATOM 5741 C C . GLN B 1 282 ? -15.664 -14.594 13.125 1 88.06 282 GLN B C 1
ATOM 5743 O O . GLN B 1 282 ? -15.492 -13.398 13.359 1 88.06 282 GLN B O 1
ATOM 5748 N N . GLY B 1 283 ? -16.719 -14.891 12.516 1 79.12 283 GLY B N 1
ATOM 5749 C CA . GLY B 1 283 ? -17.922 -14.086 12.594 1 79.12 283 GLY B CA 1
ATOM 5750 C C . GLY B 1 283 ? -18.188 -13.266 11.344 1 79.12 283 GLY B C 1
ATOM 5751 O O . GLY B 1 283 ? -17.578 -13.508 10.297 1 79.12 283 GLY B O 1
ATOM 5752 N N . LYS B 1 284 ? -19.141 -12.43 11.516 1 81.62 284 LYS B N 1
ATOM 5753 C CA . LYS B 1 284 ? -19.484 -11.555 10.398 1 81.62 284 LYS B CA 1
ATOM 5754 C C . LYS B 1 284 ? -18.5 -10.406 10.273 1 81.62 284 LYS B C 1
ATOM 5756 O O . LYS B 1 284 ? -17.953 -9.93 11.266 1 81.62 284 LYS B O 1
ATOM 5761 N N . PHE B 1 285 ? -18.172 -10.172 9.0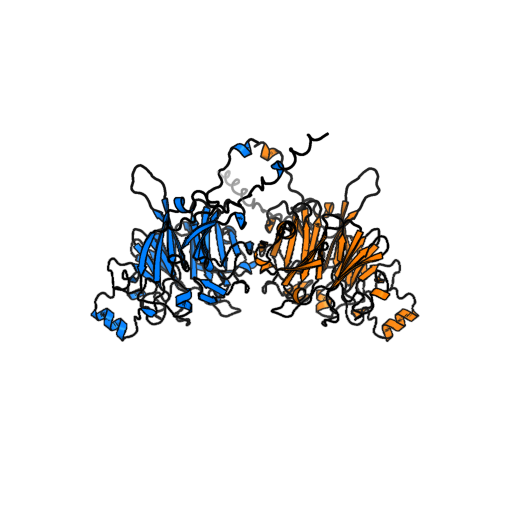23 1 84.94 285 PHE B N 1
ATOM 5762 C CA . PHE B 1 285 ? -17.281 -9.047 8.781 1 84.94 285 PHE B CA 1
ATOM 5763 C C . PHE B 1 285 ? -17.812 -8.156 7.668 1 84.94 285 PHE B C 1
ATOM 5765 O O . PHE B 1 285 ? -18.625 -8.602 6.84 1 84.94 285 PHE B O 1
ATOM 5772 N N . GLN B 1 286 ? -17.438 -6.867 7.789 1 85.25 286 GLN B N 1
ATOM 5773 C CA . GLN B 1 286 ? -17.656 -5.938 6.688 1 85.25 286 GLN B CA 1
ATOM 5774 C C . GLN B 1 286 ? -16.375 -5.711 5.891 1 85.25 286 GLN B C 1
ATOM 5776 O O . GLN B 1 286 ? -15.289 -5.637 6.465 1 85.25 286 GLN B O 1
ATOM 5781 N N . ALA B 1 287 ? -16.562 -5.668 4.598 1 84.75 287 ALA B N 1
ATOM 5782 C CA . ALA B 1 287 ? -15.414 -5.566 3.695 1 84.75 287 ALA B CA 1
ATOM 5783 C C . ALA B 1 287 ? -14.508 -4.406 4.086 1 84.75 287 ALA B C 1
ATOM 5785 O O . ALA B 1 287 ? -13.281 -4.543 4.102 1 84.75 287 ALA B O 1
ATOM 5786 N N . ASN B 1 288 ? -15.07 -3.309 4.508 1 80.31 288 ASN B N 1
ATOM 5787 C CA . ASN B 1 288 ? -14.305 -2.1 4.785 1 80.31 288 ASN B CA 1
ATOM 5788 C C . ASN B 1 288 ? -13.648 -2.156 6.164 1 80.31 288 ASN B C 1
ATOM 5790 O O . ASN B 1 288 ? -12.852 -1.286 6.512 1 80.31 288 ASN B O 1
ATOM 5794 N N . ASP B 1 289 ? -13.938 -3.314 6.875 1 85.44 289 ASP B N 1
ATOM 5795 C CA . ASP B 1 289 ? -13.391 -3.436 8.219 1 85.44 289 ASP B CA 1
ATOM 5796 C C . ASP B 1 289 ? -12.109 -4.266 8.211 1 85.44 289 ASP B C 1
ATOM 5798 O O . ASP B 1 289 ? -11.406 -4.344 9.227 1 85.44 289 ASP B O 1
ATOM 5802 N N . ILE B 1 290 ? -11.836 -4.785 7.129 1 93.81 290 ILE B N 1
ATOM 5803 C CA . ILE B 1 290 ? -10.688 -5.68 7.074 1 93.81 290 ILE B CA 1
ATOM 5804 C C . ILE B 1 290 ? -9.398 -4.863 7.059 1 93.81 290 ILE B C 1
ATOM 5806 O O . ILE B 1 290 ? -9.297 -3.865 6.344 1 93.81 290 ILE B O 1
ATOM 5810 N N . GLN B 1 291 ? -8.461 -5.328 7.91 1 94.19 291 GLN B N 1
ATOM 5811 C CA . GLN B 1 291 ? -7.168 -4.668 8.023 1 94.19 291 GLN B CA 1
ATOM 5812 C C . GLN B 1 291 ? -6.062 -5.516 7.41 1 94.19 291 GLN B C 1
ATOM 5814 O O . GLN B 1 291 ? -6.047 -6.738 7.57 1 94.19 291 GLN B O 1
ATOM 5819 N N . TYR B 1 292 ? -5.16 -4.875 6.77 1 96.5 292 TYR B N 1
ATOM 5820 C CA . TYR B 1 292 ? -4.027 -5.516 6.113 1 96.5 292 TYR B CA 1
ATOM 5821 C C . TYR B 1 292 ? -2.705 -5 6.672 1 96.5 292 TYR B C 1
ATOM 5823 O O . TYR B 1 292 ? -2.619 -3.854 7.117 1 96.5 292 TYR B O 1
ATOM 5831 N N . GLN B 1 293 ? -1.725 -5.863 6.703 1 96.25 293 GLN B N 1
ATOM 5832 C CA . GLN B 1 293 ? -0.378 -5.535 7.16 1 96.25 293 GLN B CA 1
ATOM 5833 C C . GLN B 1 293 ? 0.662 -5.879 6.094 1 96.25 293 GLN B C 1
ATOM 5835 O O . GLN B 1 293 ? 0.392 -6.668 5.191 1 96.25 293 GLN B O 1
ATOM 5840 N N . GLY B 1 294 ? 1.8 -5.184 6.246 1 96.12 294 GLY B N 1
ATOM 5841 C CA . GLY B 1 294 ? 2.855 -5.594 5.332 1 96.12 294 GLY B CA 1
ATOM 5842 C C . GLY B 1 294 ? 3.979 -4.578 5.223 1 96.12 294 GLY B C 1
ATOM 5843 O O . GLY B 1 294 ? 4.168 -3.758 6.121 1 96.12 294 GLY B O 1
ATOM 5844 N N . ALA B 1 295 ? 4.785 -4.797 4.23 1 96.06 295 ALA B N 1
ATOM 5845 C CA . ALA B 1 295 ? 5.938 -3.957 3.908 1 96.06 295 ALA B CA 1
ATOM 5846 C C . ALA B 1 295 ? 6.008 -3.676 2.41 1 96.06 295 ALA B C 1
ATOM 5848 O O . ALA B 1 295 ? 5.695 -4.543 1.594 1 96.06 295 ALA B O 1
ATOM 5849 N N . SER B 1 296 ? 6.395 -2.479 2.107 1 95.19 296 SER B N 1
ATOM 5850 C CA . SER B 1 296 ? 6.52 -2.055 0.718 1 95.19 296 SER B CA 1
ATOM 5851 C C . SER B 1 296 ? 7.984 -1.883 0.323 1 95.19 296 SER B C 1
ATOM 5853 O O . SER B 1 296 ? 8.812 -1.477 1.144 1 95.19 296 SER B O 1
ATOM 5855 N N . ASP B 1 297 ? 8.281 -2.254 -0.956 1 95.06 297 ASP B N 1
ATOM 5856 C CA . ASP B 1 297 ? 9.602 -2.119 -1.561 1 95.06 297 ASP B CA 1
ATOM 5857 C C . ASP B 1 297 ? 10.641 -2.961 -0.817 1 95.06 297 ASP B C 1
ATOM 5859 O O . ASP B 1 297 ? 11.789 -2.553 -0.673 1 95.06 297 ASP B O 1
ATOM 5863 N N . ILE B 1 298 ? 10.195 -4.109 -0.318 1 95.38 298 ILE B N 1
ATOM 5864 C CA . ILE B 1 298 ? 11.117 -4.934 0.453 1 95.38 298 ILE B CA 1
ATOM 5865 C C . ILE B 1 298 ? 11.648 -6.07 -0.418 1 95.38 298 ILE B C 1
ATOM 5867 O O . ILE B 1 298 ? 12.719 -6.617 -0.154 1 95.38 298 ILE B O 1
ATOM 5871 N N . LEU B 1 299 ? 10.875 -6.488 -1.464 1 96.31 299 LEU B N 1
ATOM 5872 C CA . LEU B 1 299 ? 11.312 -7.535 -2.379 1 96.31 299 LEU B CA 1
ATOM 5873 C C . LEU B 1 299 ? 12.234 -6.965 -3.451 1 96.31 299 LEU B C 1
ATOM 5875 O O . LEU B 1 299 ? 12.055 -5.824 -3.891 1 96.31 299 LEU B O 1
ATOM 5879 N N . TRP B 1 300 ? 13.148 -7.762 -3.904 1 91.38 300 TRP B N 1
ATOM 5880 C CA . TRP B 1 300 ? 14.156 -7.293 -4.852 1 91.38 300 TRP B CA 1
ATOM 5881 C C . TRP B 1 300 ? 13.539 -7.094 -6.234 1 91.38 300 TRP B C 1
ATOM 5883 O O . TRP B 1 300 ? 13.914 -6.164 -6.957 1 91.38 300 TRP B O 1
ATOM 5893 N N . THR B 1 301 ? 12.766 -7.98 -6.637 1 96.88 301 THR B N 1
ATOM 5894 C CA . THR B 1 301 ? 12.023 -7.902 -7.895 1 96.88 301 THR B CA 1
ATOM 5895 C C . THR B 1 301 ? 10.586 -8.359 -7.703 1 96.88 301 THR B C 1
ATOM 5897 O O . THR B 1 301 ? 10.156 -8.641 -6.578 1 96.88 301 THR B O 1
ATOM 5900 N N . GLN B 1 302 ? 9.797 -8.312 -8.727 1 98.25 302 GLN B N 1
ATOM 5901 C CA . GLN B 1 302 ? 8.406 -8.766 -8.695 1 98.25 302 GLN B CA 1
ATOM 5902 C C . GLN B 1 302 ? 8.312 -10.219 -8.25 1 98.25 302 GLN B C 1
ATOM 5904 O O . GLN B 1 302 ? 9.172 -11.039 -8.594 1 98.25 302 GLN B O 1
ATOM 5909 N N . ALA B 1 303 ? 7.293 -10.484 -7.504 1 98.56 303 ALA B N 1
ATOM 5910 C CA . ALA B 1 303 ? 7.129 -11.836 -6.973 1 98.56 303 ALA B CA 1
ATOM 5911 C C . ALA B 1 303 ? 5.887 -12.508 -7.555 1 98.56 303 ALA B C 1
ATOM 5913 O O . ALA B 1 303 ? 4.809 -11.914 -7.582 1 98.56 303 ALA B O 1
ATOM 5914 N N . SER B 1 304 ? 6.027 -13.711 -7.992 1 98.06 304 SER B N 1
ATOM 5915 C CA . SER B 1 304 ? 4.949 -14.492 -8.586 1 98.06 304 SER B CA 1
ATOM 5916 C C . SER B 1 304 ? 4.332 -15.453 -7.574 1 98.06 304 SER B C 1
ATOM 5918 O O . SER B 1 304 ? 3.762 -15.016 -6.57 1 98.06 304 SER B O 1
ATOM 5920 N N . ALA B 1 305 ? 4.312 -16.766 -7.836 1 98.69 305 ALA B N 1
ATOM 5921 C CA . ALA B 1 305 ? 3.662 -17.781 -7.008 1 98.69 305 ALA B CA 1
ATOM 5922 C C . ALA B 1 305 ? 4.336 -17.891 -5.645 1 98.69 305 ALA B C 1
ATOM 5924 O O . ALA B 1 305 ? 5.516 -17.562 -5.5 1 98.69 305 ALA B O 1
ATOM 5925 N N . LYS B 1 306 ? 3.564 -18.359 -4.641 1 98.88 306 LYS B N 1
ATOM 5926 C CA . LYS B 1 306 ? 4.051 -18.469 -3.27 1 98.88 306 LYS B CA 1
ATOM 5927 C C . LYS B 1 306 ? 3.621 -19.781 -2.639 1 98.88 306 LYS B C 1
ATOM 5929 O O . LYS B 1 306 ? 2.627 -20.391 -3.053 1 98.88 306 LYS B O 1
ATOM 5934 N N . ALA B 1 307 ? 4.348 -20.188 -1.67 1 98.81 307 ALA B N 1
ATOM 5935 C CA . ALA B 1 307 ? 4.02 -21.297 -0.781 1 98.81 307 ALA B CA 1
ATOM 5936 C C . ALA B 1 307 ? 4.742 -21.156 0.558 1 98.81 307 ALA B C 1
ATOM 5938 O O . ALA B 1 307 ? 5.777 -20.5 0.647 1 98.81 307 ALA B O 1
ATOM 5939 N N . ILE B 1 308 ? 4.195 -21.75 1.562 1 98.62 308 ILE B N 1
ATOM 5940 C CA . ILE B 1 308 ? 4.816 -21.609 2.875 1 98.62 308 ILE B CA 1
ATOM 5941 C C . ILE B 1 308 ? 4.957 -22.984 3.521 1 98.62 308 ILE B C 1
ATOM 5943 O O . ILE B 1 308 ? 4.043 -23.812 3.443 1 98.62 308 ILE B O 1
ATOM 5947 N N . SER B 1 309 ? 6.09 -23.219 4.098 1 97.31 309 SER B N 1
ATOM 5948 C CA . SER B 1 309 ? 6.387 -24.5 4.738 1 97.31 309 SER B CA 1
ATOM 5949 C C . SER B 1 309 ? 5.789 -24.562 6.137 1 97.31 309 SER B C 1
ATOM 5951 O O . SER B 1 309 ? 5.312 -23.562 6.668 1 97.31 309 SER B O 1
ATOM 5953 N N . GLU B 1 310 ? 5.879 -25.719 6.68 1 94.44 310 GLU B N 1
ATOM 5954 C CA . GLU B 1 310 ? 5.398 -25.922 8.047 1 94.44 310 GLU B CA 1
ATOM 5955 C C . GLU B 1 310 ? 6.246 -25.156 9.055 1 94.44 310 GLU B C 1
ATOM 5957 O O . GLU B 1 310 ? 5.746 -24.719 10.094 1 94.44 310 GLU B O 1
ATOM 5962 N N . THR B 1 311 ? 7.512 -24.938 8.703 1 94.38 311 THR B N 1
ATOM 5963 C CA . THR B 1 311 ? 8.422 -24.25 9.609 1 94.38 311 THR B CA 1
ATOM 5964 C C . THR B 1 311 ? 8.211 -22.734 9.539 1 94.38 311 THR B C 1
ATOM 5966 O O . THR B 1 311 ? 8.734 -22 10.375 1 94.38 311 THR B O 1
ATOM 5969 N N . GLY B 1 312 ? 7.492 -22.312 8.555 1 97.06 312 GLY B N 1
ATOM 5970 C CA . GLY B 1 312 ? 7.188 -20.891 8.461 1 97.06 312 GLY B CA 1
ATOM 5971 C C . GLY B 1 312 ? 7.969 -20.188 7.375 1 97.06 312 GLY B C 1
ATOM 5972 O O . GLY B 1 312 ? 7.879 -18.969 7.23 1 97.06 312 GLY B O 1
ATOM 5973 N N . ALA B 1 313 ? 8.734 -20.922 6.602 1 98.25 313 ALA B N 1
ATOM 5974 C CA . ALA B 1 313 ? 9.445 -20.328 5.473 1 98.25 313 ALA B CA 1
ATOM 5975 C C . ALA B 1 313 ? 8.492 -20.062 4.309 1 98.25 313 ALA B C 1
ATOM 5977 O O . ALA B 1 313 ? 7.945 -21 3.721 1 98.25 313 ALA B O 1
ATOM 5978 N N . LEU B 1 314 ? 8.281 -18.812 4.051 1 98.81 314 LEU B N 1
ATOM 5979 C CA . LEU B 1 314 ? 7.5 -18.391 2.895 1 98.81 314 LEU B CA 1
ATOM 5980 C C . LEU B 1 314 ? 8.383 -18.297 1.651 1 98.81 314 LEU B C 1
ATOM 5982 O O . LEU B 1 314 ? 9.344 -17.531 1.625 1 98.81 314 LEU B O 1
ATOM 5986 N N . PHE B 1 315 ? 8.023 -19.047 0.612 1 98.81 315 PHE B N 1
ATOM 5987 C CA . PHE B 1 315 ? 8.766 -19.047 -0.646 1 98.81 315 PHE B CA 1
ATOM 5988 C C . PHE B 1 315 ? 7.996 -18.281 -1.721 1 98.81 315 PHE B C 1
ATOM 5990 O O . PHE B 1 315 ? 6.766 -18.344 -1.772 1 98.81 315 PHE B O 1
ATOM 5997 N N . PHE B 1 316 ? 8.711 -17.609 -2.549 1 98.81 316 PHE B N 1
ATOM 5998 C CA . PHE B 1 316 ? 8.094 -16.906 -3.662 1 98.81 316 PHE B CA 1
ATOM 5999 C C . PHE B 1 316 ? 9.062 -16.781 -4.832 1 98.81 316 PHE B C 1
ATOM 6001 O O . PHE B 1 316 ? 10.273 -16.688 -4.637 1 98.81 316 PHE B O 1
ATOM 6008 N N . GLY B 1 317 ? 8.523 -16.906 -6.027 1 98.62 317 GLY B N 1
ATOM 6009 C CA . GLY B 1 317 ? 9.344 -16.672 -7.207 1 98.62 317 GLY B CA 1
ATOM 6010 C C . GLY B 1 317 ? 9.695 -15.219 -7.418 1 98.62 317 GLY B C 1
ATOM 6011 O O . GLY B 1 317 ? 8.812 -14.359 -7.461 1 98.62 317 GLY B O 1
ATOM 6012 N N . LEU B 1 318 ? 10.961 -14.945 -7.488 1 98.19 318 LEU B N 1
ATOM 6013 C CA . LEU B 1 318 ? 11.43 -13.617 -7.871 1 98.19 318 LEU B CA 1
ATOM 6014 C C . LEU B 1 318 ? 11.688 -13.547 -9.375 1 98.19 318 LEU B C 1
ATOM 6016 O O . LEU B 1 318 ? 12.68 -14.086 -9.867 1 98.19 318 LEU B O 1
ATOM 6020 N N . VAL B 1 319 ? 10.859 -12.852 -10.094 1 98.31 319 VAL B N 1
ATOM 6021 C CA . VAL B 1 319 ? 10.695 -13.016 -11.531 1 98.31 319 VAL B CA 1
ATOM 6022 C C . VAL B 1 319 ? 11.945 -12.531 -12.258 1 98.31 319 VAL B C 1
ATOM 6024 O O . VAL B 1 319 ? 12.617 -13.305 -12.938 1 98.31 319 VAL B O 1
ATOM 6027 N N . SER B 1 320 ? 12.328 -11.281 -12.039 1 96.94 320 SER B N 1
ATOM 6028 C CA . SER B 1 320 ? 13.438 -10.727 -12.812 1 96.94 320 SER B CA 1
ATOM 6029 C C . SER B 1 320 ? 14.773 -11.25 -12.312 1 96.94 320 SER B C 1
ATOM 6031 O O . SER B 1 320 ? 15.773 -11.211 -13.031 1 96.94 320 SER B O 1
ATOM 6033 N N . ASP B 1 321 ? 14.789 -11.82 -11.109 1 95.5 321 ASP B N 1
ATOM 6034 C CA . ASP B 1 321 ? 16 -12.414 -10.562 1 95.5 321 ASP B CA 1
ATOM 6035 C C . ASP B 1 321 ? 16.203 -13.836 -11.078 1 95.5 321 ASP B C 1
ATOM 6037 O O . ASP B 1 321 ? 17.281 -14.414 -10.93 1 95.5 321 ASP B O 1
ATOM 6041 N N . THR B 1 322 ? 15.188 -14.383 -11.688 1 96.81 322 THR B N 1
ATOM 6042 C CA . THR B 1 322 ? 15.203 -15.789 -12.094 1 96.81 322 THR B CA 1
ATOM 6043 C C . THR B 1 322 ? 15.609 -16.672 -10.922 1 96.81 322 THR B C 1
ATOM 6045 O O . THR B 1 322 ? 16.547 -17.469 -11.039 1 96.81 322 THR B O 1
ATOM 6048 N N . ALA B 1 323 ? 14.82 -16.484 -9.859 1 97.56 323 ALA B N 1
ATOM 6049 C CA . ALA B 1 323 ? 15.25 -17.094 -8.602 1 97.56 323 ALA B CA 1
ATOM 6050 C C . ALA B 1 323 ? 14.062 -17.422 -7.711 1 97.56 323 ALA B C 1
ATOM 6052 O O . ALA B 1 323 ? 12.938 -16.984 -7.98 1 97.56 323 ALA B O 1
ATOM 6053 N N . LEU B 1 324 ? 14.352 -18.25 -6.766 1 98.19 324 LEU B N 1
ATOM 6054 C CA . LEU B 1 324 ? 13.438 -18.516 -5.652 1 98.19 324 LEU B CA 1
ATOM 6055 C C . LEU B 1 324 ? 13.891 -17.766 -4.402 1 98.19 324 LEU B C 1
ATOM 6057 O O . LEU B 1 324 ? 15.031 -17.922 -3.957 1 98.19 324 LEU B O 1
ATOM 6061 N N . GLY B 1 325 ? 13 -16.891 -3.877 1 98.06 325 GLY B N 1
ATOM 6062 C CA . GLY B 1 325 ? 13.258 -16.219 -2.615 1 98.06 325 GLY B CA 1
ATOM 6063 C C . GLY B 1 325 ? 12.484 -16.828 -1.452 1 98.06 325 GLY B C 1
ATOM 6064 O O . GLY B 1 325 ? 11.586 -17.641 -1.654 1 98.06 325 GLY B O 1
ATOM 6065 N N . CYS B 1 326 ? 12.922 -16.375 -0.205 1 98.44 326 CYS B N 1
ATOM 6066 C CA . CYS B 1 326 ? 12.18 -16.828 0.968 1 98.44 326 CYS B CA 1
ATOM 6067 C C . CYS B 1 326 ? 12.289 -15.82 2.104 1 98.44 326 CYS B C 1
ATOM 6069 O O . CYS B 1 326 ? 13.18 -14.961 2.102 1 98.44 326 CYS B O 1
ATOM 6071 N N . TRP B 1 327 ? 11.352 -15.844 2.932 1 98.69 327 TRP B N 1
ATOM 6072 C CA . TRP B 1 327 ? 11.273 -15.133 4.203 1 98.69 327 TRP B CA 1
ATOM 6073 C C . TRP B 1 327 ? 10.625 -16 5.273 1 98.69 327 TRP B C 1
ATOM 6075 O O . TRP B 1 327 ? 9.68 -16.75 4.992 1 98.69 327 TRP B O 1
ATOM 6085 N N . ASN B 1 328 ? 11.141 -15.953 6.5 1 98.38 328 ASN B N 1
ATOM 6086 C CA . ASN B 1 328 ? 10.562 -16.719 7.602 1 98.38 328 ASN B CA 1
ATOM 6087 C C . ASN B 1 328 ? 9.586 -15.867 8.414 1 98.38 328 ASN B C 1
ATOM 6089 O O . ASN B 1 328 ? 9.961 -14.82 8.945 1 98.38 328 ASN B O 1
ATOM 6093 N N . GLU B 1 329 ? 8.344 -16.344 8.555 1 98 329 GLU B N 1
ATOM 6094 C CA . GLU B 1 329 ? 7.285 -15.562 9.18 1 98 329 GLU B CA 1
ATOM 6095 C C . GLU B 1 329 ? 7.582 -15.312 10.656 1 98 329 GLU B C 1
ATOM 6097 O O . GLU B 1 329 ? 6.93 -14.484 11.297 1 98 329 GLU B O 1
ATOM 6102 N N . ASN B 1 330 ? 8.602 -16.016 11.188 1 96.94 330 ASN B N 1
ATOM 6103 C CA . ASN B 1 330 ? 9.016 -15.82 12.578 1 96.94 330 ASN B CA 1
ATOM 6104 C C . ASN B 1 330 ? 10.078 -14.734 12.703 1 96.94 330 ASN B C 1
ATOM 6106 O O . ASN B 1 330 ? 10.633 -14.523 13.781 1 96.94 330 ASN B O 1
ATOM 6110 N N . ARG B 1 331 ? 10.398 -14.055 11.641 1 96.31 331 ARG B N 1
ATOM 6111 C CA . ARG B 1 331 ? 11.32 -12.93 11.617 1 96.31 331 ARG B CA 1
ATOM 6112 C C . ARG B 1 331 ? 10.617 -11.648 11.18 1 96.31 331 ARG B C 1
ATOM 6114 O O . ARG B 1 331 ? 9.594 -11.711 10.484 1 96.31 331 ARG B O 1
ATOM 6121 N N . PRO B 1 332 ? 11.18 -10.438 11.648 1 93.62 332 PRO B N 1
ATOM 6122 C CA . PRO B 1 332 ? 10.586 -9.188 11.164 1 93.62 332 PRO B CA 1
ATOM 6123 C C . PRO B 1 332 ? 10.555 -9.109 9.633 1 93.62 332 PRO B C 1
ATOM 6125 O O . PRO B 1 332 ? 11.508 -9.531 8.969 1 93.62 332 PRO B O 1
ATOM 6128 N N . LEU B 1 333 ? 9.492 -8.672 9.172 1 95.88 333 LEU B N 1
ATOM 6129 C CA . LEU B 1 333 ? 9.336 -8.508 7.727 1 95.88 333 LEU B CA 1
ATOM 6130 C C . LEU B 1 333 ? 10.164 -7.324 7.223 1 95.88 333 LEU B C 1
ATOM 6132 O O . LEU B 1 333 ? 9.641 -6.223 7.059 1 95.88 333 LEU B O 1
ATOM 6136 N N . LYS B 1 334 ? 11.398 -7.582 7.008 1 93.31 334 LYS B N 1
ATOM 6137 C CA . LYS B 1 334 ? 12.391 -6.621 6.531 1 93.31 334 LYS B CA 1
ATOM 6138 C C . LYS B 1 334 ? 13.234 -7.223 5.414 1 93.31 334 LYS B C 1
ATOM 6140 O O . LYS B 1 334 ? 13.445 -8.438 5.367 1 93.31 334 LYS B O 1
ATOM 6145 N N . ARG B 1 335 ? 13.797 -6.395 4.555 1 92.81 335 ARG B N 1
ATOM 6146 C CA . ARG B 1 335 ? 14.57 -6.855 3.404 1 92.81 335 ARG B CA 1
ATOM 6147 C C . ARG B 1 335 ? 15.758 -7.703 3.846 1 92.81 335 ARG B C 1
ATOM 6149 O O . ARG B 1 335 ? 16.094 -8.695 3.191 1 92.81 335 ARG B O 1
ATOM 6156 N N . ARG B 1 336 ? 16.406 -7.32 4.98 1 93.12 336 ARG B N 1
ATOM 6157 C CA . ARG B 1 336 ? 17.594 -8.031 5.445 1 93.12 336 ARG B CA 1
ATOM 6158 C C . ARG B 1 336 ? 17.266 -9.484 5.754 1 93.12 336 ARG B C 1
ATOM 6160 O O . ARG B 1 336 ? 18.172 -10.328 5.82 1 93.12 336 ARG B O 1
ATOM 6167 N N . ASN B 1 337 ? 15.977 -9.789 5.973 1 96.69 337 ASN B N 1
ATOM 6168 C CA . ASN B 1 337 ? 15.562 -11.148 6.309 1 96.69 337 ASN B CA 1
ATOM 6169 C C . ASN B 1 337 ? 15.062 -11.906 5.078 1 96.69 337 ASN B C 1
ATOM 6171 O O . ASN B 1 337 ? 14.609 -13.047 5.188 1 96.69 337 ASN B O 1
ATOM 6175 N N . ILE B 1 338 ? 15.094 -11.305 3.906 1 96.81 338 ILE B N 1
ATOM 6176 C CA . ILE B 1 338 ? 14.719 -11.961 2.658 1 96.81 338 ILE B CA 1
ATOM 6177 C C . ILE B 1 338 ? 15.953 -12.578 2.01 1 96.81 338 ILE B C 1
ATOM 6179 O O . ILE B 1 338 ? 16.984 -11.914 1.862 1 96.81 338 ILE B O 1
ATOM 6183 N N . GLU B 1 339 ? 15.875 -13.859 1.639 1 96.06 339 GLU B N 1
ATOM 6184 C CA . GLU B 1 339 ? 17 -14.617 1.075 1 96.06 339 GLU B CA 1
ATOM 6185 C C . GLU B 1 339 ? 16.656 -15.125 -0.326 1 96.06 339 GLU B C 1
ATOM 6187 O O . GLU B 1 339 ? 15.516 -15.453 -0.619 1 96.06 339 GLU B O 1
ATOM 6192 N N . ILE B 1 340 ? 17.656 -15.07 -1.191 1 96.44 340 ILE B N 1
ATOM 6193 C CA . ILE B 1 340 ? 17.594 -15.875 -2.406 1 96.44 340 ILE B CA 1
ATOM 6194 C C . ILE B 1 340 ? 18.156 -17.266 -2.133 1 96.44 340 ILE B C 1
ATOM 6196 O O . ILE B 1 340 ? 19.344 -17.422 -1.803 1 96.44 340 ILE B O 1
ATOM 6200 N N . VAL B 1 341 ? 17.375 -18.25 -2.301 1 96.81 341 VAL B N 1
ATOM 6201 C CA . VAL B 1 341 ? 17.812 -19.578 -1.859 1 96.81 341 VAL B CA 1
ATOM 6202 C C . VAL B 1 341 ? 18.141 -20.438 -3.072 1 96.81 341 VAL B C 1
ATOM 6204 O O . VAL B 1 341 ? 18.781 -21.484 -2.939 1 96.81 341 VAL B O 1
ATOM 6207 N N . ALA B 1 342 ? 17.734 -20.078 -4.203 1 97.06 342 ALA B N 1
ATOM 6208 C CA . ALA B 1 342 ? 18.078 -20.734 -5.457 1 97.06 342 ALA B CA 1
ATOM 6209 C C . ALA B 1 342 ? 18.047 -19.75 -6.621 1 97.06 342 ALA B C 1
ATOM 6211 O O . ALA B 1 342 ? 17.172 -18.875 -6.688 1 97.06 342 ALA B O 1
ATOM 6212 N N . LYS B 1 343 ? 18.969 -19.859 -7.441 1 96 343 LYS B N 1
ATOM 6213 C CA . LYS B 1 343 ? 19.078 -19.031 -8.633 1 96 343 LYS B CA 1
ATOM 6214 C C . LYS B 1 343 ? 19.641 -19.828 -9.812 1 96 343 LYS B C 1
ATOM 6216 O O . LYS B 1 343 ? 20.609 -20.562 -9.656 1 96 343 LYS B O 1
ATOM 6221 N N . ASN B 1 344 ? 18.938 -19.75 -10.914 1 96.31 344 ASN B N 1
ATOM 6222 C CA . ASN B 1 344 ? 19.391 -20.359 -12.156 1 96.31 344 ASN B CA 1
ATOM 6223 C C . ASN B 1 344 ? 18.812 -19.656 -13.383 1 96.31 344 ASN B C 1
ATOM 6225 O O . ASN B 1 344 ? 17.609 -19.719 -13.633 1 96.31 344 ASN B O 1
ATOM 6229 N N . ASN B 1 345 ? 19.609 -19.109 -14.172 1 94.5 345 ASN B N 1
ATOM 6230 C CA . ASN B 1 345 ? 19.172 -18.281 -15.289 1 94.5 345 ASN B CA 1
ATOM 6231 C C . ASN B 1 345 ? 18.594 -19.125 -16.422 1 94.5 345 ASN B C 1
ATOM 6233 O O . ASN B 1 345 ? 17.969 -18.594 -17.344 1 94.5 345 ASN B O 1
ATOM 6237 N N . ASP B 1 346 ? 18.734 -20.359 -16.297 1 94.5 346 ASP B N 1
ATOM 6238 C CA . ASP B 1 346 ? 18.219 -21.234 -17.344 1 94.5 346 ASP B CA 1
ATOM 6239 C C . ASP B 1 346 ? 16.922 -21.922 -16.891 1 94.5 346 ASP B C 1
ATOM 6241 O O . ASP B 1 346 ? 15.898 -21.844 -17.562 1 94.5 346 ASP B O 1
ATOM 6245 N N . THR B 1 347 ? 16.938 -22.5 -15.703 1 96.88 347 THR B N 1
ATOM 6246 C CA . THR B 1 347 ? 15.859 -23.406 -15.336 1 96.88 347 THR B CA 1
ATOM 6247 C C . THR B 1 347 ? 14.805 -22.703 -14.5 1 96.88 347 THR B C 1
ATOM 6249 O O . THR B 1 347 ? 13.695 -23.219 -14.32 1 96.88 347 THR B O 1
ATOM 6252 N N . LEU B 1 348 ? 15.109 -21.516 -13.992 1 97.69 348 LEU B N 1
ATOM 6253 C CA . LEU B 1 348 ? 14.164 -20.891 -13.07 1 97.69 348 LEU B CA 1
ATOM 6254 C C . LEU B 1 348 ? 13.594 -19.609 -13.664 1 97.69 348 LEU B C 1
ATOM 6256 O O . LEU B 1 348 ? 13.219 -18.688 -12.93 1 97.69 348 LEU B O 1
ATOM 6260 N N . GLN B 1 349 ? 13.562 -19.594 -14.992 1 98 349 GLN B N 1
ATOM 6261 C CA . GLN B 1 349 ? 12.969 -18.438 -15.656 1 98 349 GLN B CA 1
ATOM 6262 C C . GLN B 1 349 ? 11.461 -18.406 -15.469 1 98 349 GLN B C 1
ATOM 6264 O O . GLN B 1 349 ? 10.75 -19.281 -15.992 1 98 349 GLN B O 1
ATOM 6269 N N . PHE B 1 350 ? 10.992 -17.453 -14.656 1 98.62 350 PHE B N 1
ATOM 6270 C CA . PHE B 1 350 ? 9.594 -17.188 -14.344 1 98.62 350 PHE B CA 1
ATOM 6271 C C . PHE B 1 350 ? 8.953 -18.391 -13.656 1 98.62 350 PHE B C 1
ATOM 6273 O O . PHE B 1 350 ? 8.266 -19.188 -14.305 1 98.62 350 PHE B O 1
ATOM 6280 N N . ILE B 1 351 ? 9.023 -18.469 -12.445 1 98.62 351 ILE B N 1
ATOM 6281 C CA . ILE B 1 351 ? 8.352 -19.469 -11.625 1 98.62 351 ILE B CA 1
ATOM 6282 C C . ILE B 1 351 ? 6.867 -19.125 -11.516 1 98.62 351 ILE B C 1
ATOM 6284 O O . ILE B 1 351 ? 6.484 -18.234 -10.758 1 98.62 351 ILE B O 1
ATOM 6288 N N . SER B 1 352 ? 6.02 -19.844 -12.195 1 98.5 352 SER B N 1
ATOM 6289 C CA . SER B 1 352 ? 4.609 -19.484 -12.297 1 98.5 352 SER B CA 1
ATOM 6290 C C . SER B 1 352 ? 3.766 -20.234 -11.273 1 98.5 352 SER B C 1
ATOM 6292 O O . SER B 1 352 ? 2.645 -19.828 -10.961 1 98.5 352 SER B O 1
ATOM 6294 N N . GLY B 1 353 ? 4.266 -21.344 -10.766 1 98.62 353 GLY B N 1
ATOM 6295 C CA . GLY B 1 353 ? 3.584 -22.125 -9.758 1 98.62 353 GLY B CA 1
ATOM 6296 C C . GLY B 1 353 ? 4.523 -22.688 -8.703 1 98.62 353 GLY B C 1
ATOM 6297 O O . GLY B 1 353 ? 5.656 -23.062 -9.016 1 98.62 353 GLY B O 1
ATOM 6298 N N . ILE B 1 354 ? 4.078 -22.719 -7.5 1 98.81 354 ILE B N 1
ATOM 6299 C CA . ILE B 1 354 ? 4.824 -23.281 -6.379 1 98.81 354 ILE B CA 1
ATOM 6300 C C . ILE B 1 354 ? 3.877 -24.047 -5.465 1 98.81 354 ILE B C 1
ATOM 6302 O O . ILE B 1 354 ? 2.779 -23.578 -5.156 1 98.81 354 ILE B O 1
ATOM 6306 N N . LYS B 1 355 ? 4.332 -25.234 -5.113 1 98.5 355 LYS B N 1
ATOM 6307 C CA . LYS B 1 355 ? 3.646 -26.031 -4.098 1 98.5 355 LYS B CA 1
ATOM 6308 C C . LYS B 1 355 ? 4.645 -26.688 -3.143 1 98.5 355 LYS B C 1
ATOM 6310 O O . LYS B 1 355 ? 5.758 -27.031 -3.543 1 98.5 355 LYS B O 1
ATOM 6315 N N . ILE B 1 356 ? 4.266 -26.766 -1.942 1 97.75 356 ILE B N 1
ATOM 6316 C CA . ILE B 1 356 ? 5.02 -27.578 -0.996 1 97.75 356 ILE B CA 1
ATOM 6317 C C . ILE B 1 356 ? 4.219 -28.828 -0.63 1 97.75 356 ILE B C 1
ATOM 6319 O O . ILE B 1 356 ? 3.084 -28.719 -0.152 1 97.75 356 ILE B O 1
ATOM 6323 N N . ILE B 1 357 ? 4.883 -29.938 -0.847 1 94.69 357 ILE B N 1
ATOM 6324 C CA . ILE B 1 357 ? 4.227 -31.234 -0.653 1 94.69 357 ILE B CA 1
ATOM 6325 C C . ILE B 1 357 ? 4.988 -32.062 0.389 1 94.69 357 ILE B C 1
ATOM 6327 O O . ILE B 1 357 ? 6.219 -32.125 0.359 1 94.69 357 ILE B O 1
ATOM 6331 N N . LYS B 1 358 ? 4.238 -32.688 1.215 1 90 358 LYS B N 1
ATOM 6332 C CA . LYS B 1 358 ? 4.836 -33.594 2.201 1 90 358 LYS B CA 1
ATOM 6333 C C . LYS B 1 358 ? 5.082 -34.969 1.612 1 90 358 LYS B C 1
ATOM 6335 O O . LYS B 1 358 ? 4.227 -35.5 0.903 1 90 358 LYS B O 1
ATOM 6340 N N . GLN B 1 359 ? 6.305 -35.438 1.739 1 79.44 359 GLN B N 1
ATOM 6341 C CA . GLN B 1 359 ? 6.633 -36.781 1.285 1 79.44 359 GLN B CA 1
ATOM 6342 C C . GLN B 1 359 ? 6.949 -37.688 2.463 1 79.44 359 GLN B C 1
ATOM 6344 O O . GLN B 1 359 ? 7.711 -37.312 3.359 1 79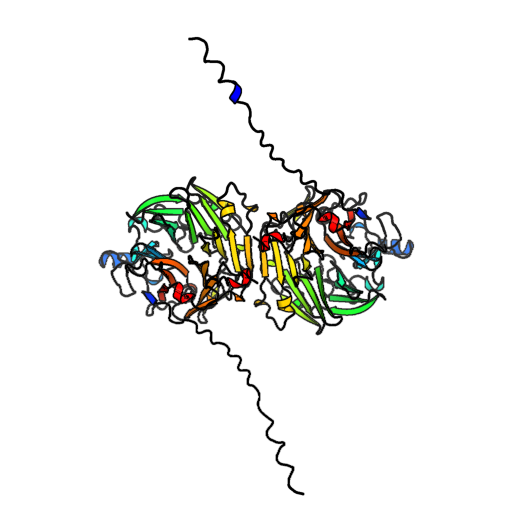.44 359 GLN B O 1
ATOM 6349 N N . ILE B 1 360 ? 6.102 -38.688 2.686 1 61.03 360 ILE B N 1
ATOM 6350 C CA . ILE B 1 360 ? 6.316 -39.656 3.754 1 61.03 360 ILE B CA 1
ATOM 6351 C C . ILE B 1 360 ? 7.445 -40.594 3.367 1 61.03 360 ILE B C 1
ATOM 6353 O O . ILE B 1 360 ? 7.426 -41.188 2.281 1 61.03 360 ILE B O 1
ATOM 6357 N N . SER B 1 361 ? 8.555 -40.375 3.887 1 56.22 361 SER B N 1
ATOM 6358 C CA . SER B 1 361 ? 9.594 -41.375 3.652 1 56.22 361 SER B CA 1
ATOM 6359 C C . SER B 1 361 ? 9.203 -42.719 4.242 1 56.22 361 SER B C 1
ATOM 6361 O O . SER B 1 361 ? 8.656 -42.781 5.344 1 56.22 361 SER B O 1
ATOM 6363 N N . SER B 1 362 ? 9.008 -43.719 3.426 1 51.53 362 SER B N 1
ATOM 6364 C CA . SER B 1 362 ? 8.781 -45.094 3.859 1 51.53 362 SER B CA 1
ATOM 6365 C C . SER B 1 362 ? 9.883 -45.562 4.801 1 51.53 362 SER B C 1
ATOM 6367 O O . SER B 1 362 ? 9.867 -46.688 5.266 1 51.53 362 SER B O 1
ATOM 6369 N N . ASN B 1 363 ? 10.852 -44.875 4.867 1 48.56 363 ASN B N 1
ATOM 6370 C CA . ASN B 1 363 ? 11.891 -45.469 5.688 1 48.56 363 ASN B CA 1
ATOM 6371 C C . ASN B 1 363 ? 11.531 -45.438 7.168 1 48.56 363 ASN B C 1
ATOM 6373 O O . ASN B 1 363 ? 11.156 -44.375 7.691 1 48.56 363 ASN B O 1
ATOM 6377 N N . ILE B 1 364 ? 11.266 -46.594 7.746 1 50.62 364 ILE B N 1
ATOM 6378 C CA . ILE B 1 364 ? 10.898 -46.938 9.117 1 50.62 364 ILE B CA 1
ATOM 6379 C C . ILE B 1 364 ? 11.672 -46.031 10.094 1 50.62 364 ILE B C 1
ATOM 6381 O O . ILE B 1 364 ? 11.211 -45.781 11.203 1 50.62 364 ILE B O 1
ATOM 6385 N N . TYR B 1 365 ? 12.836 -45.812 9.938 1 48.62 365 TYR B N 1
ATOM 6386 C CA . TYR B 1 365 ? 13.711 -45.219 10.953 1 48.62 365 TYR B CA 1
ATOM 6387 C C . TYR B 1 365 ? 13.641 -43.719 10.945 1 48.62 365 TYR B C 1
ATOM 6389 O O . TYR B 1 365 ? 14.109 -43.062 11.883 1 48.62 365 TYR B O 1
ATOM 6397 N N . GLU B 1 366 ? 13.383 -43.094 9.961 1 47.19 366 GLU B N 1
ATOM 6398 C CA . GLU B 1 366 ? 13.398 -41.625 9.977 1 47.19 366 GLU B CA 1
ATOM 6399 C C . GLU B 1 366 ? 12.031 -41.062 9.602 1 47.19 366 GLU B C 1
ATOM 6401 O O . GLU B 1 366 ? 11.688 -40.969 8.414 1 47.19 366 GLU B O 1
ATOM 6406 N N . ARG B 1 367 ? 11.125 -41.062 10.375 1 44.03 367 ARG B N 1
ATOM 6407 C CA . ARG B 1 367 ? 9.867 -40.344 10.344 1 44.03 367 ARG B CA 1
ATOM 6408 C C . ARG B 1 367 ? 10.102 -38.844 10.055 1 44.03 367 ARG B C 1
ATOM 6410 O O . ARG B 1 367 ? 9.922 -38 10.93 1 44.03 367 ARG B O 1
ATOM 6417 N N . GLN B 1 368 ? 11.094 -38.625 9.414 1 52.31 368 GLN B N 1
ATOM 6418 C CA . GLN B 1 368 ? 11.266 -37.188 9.266 1 52.31 368 GLN B CA 1
ATOM 6419 C C . GLN B 1 368 ? 10.344 -36.625 8.188 1 52.31 368 GLN B C 1
ATOM 6421 O O . GLN B 1 368 ? 10.242 -37.188 7.094 1 52.31 368 GLN B O 1
ATOM 6426 N N . ASN B 1 369 ? 9.289 -35.969 8.484 1 58.72 369 ASN B N 1
ATOM 6427 C CA . ASN B 1 369 ? 8.367 -35.188 7.68 1 58.72 369 ASN B CA 1
ATOM 6428 C C . ASN B 1 369 ? 9.109 -34.219 6.75 1 58.72 369 ASN B C 1
ATOM 6430 O O . ASN B 1 369 ? 9.422 -33.094 7.133 1 58.72 369 ASN B O 1
ATOM 6434 N N . ASN B 1 370 ? 9.445 -34.812 5.57 1 84.75 370 ASN B N 1
ATOM 6435 C CA . ASN B 1 370 ? 10.219 -34.031 4.625 1 84.75 370 ASN B CA 1
ATOM 6436 C C . ASN B 1 370 ? 9.312 -33.281 3.645 1 84.75 370 ASN B C 1
ATOM 6438 O O . ASN B 1 370 ? 8.406 -33.875 3.064 1 84.75 370 ASN B O 1
ATOM 6442 N N . GLU B 1 371 ? 9.32 -32 3.701 1 94.5 371 GLU B N 1
ATOM 6443 C CA . GLU B 1 371 ? 8.633 -31.172 2.727 1 94.5 371 GLU B CA 1
ATOM 6444 C C . GLU B 1 371 ? 9.484 -30.953 1.483 1 94.5 371 GLU B C 1
ATOM 6446 O O . GLU B 1 371 ? 10.695 -30.719 1.588 1 94.5 371 GLU B O 1
ATOM 6451 N N . TYR B 1 372 ? 8.859 -31.203 0.325 1 96.5 372 TYR B N 1
ATOM 6452 C CA . TYR B 1 372 ? 9.484 -30.844 -0.945 1 96.5 372 TYR B CA 1
ATOM 6453 C C . TYR B 1 372 ? 8.742 -29.703 -1.622 1 96.5 372 TYR B C 1
ATOM 6455 O O . TYR B 1 372 ? 7.512 -29.672 -1.613 1 96.5 372 TYR B O 1
ATOM 6463 N N . ILE B 1 373 ? 9.508 -28.859 -2.119 1 97.88 373 ILE B N 1
ATOM 6464 C CA . ILE B 1 373 ? 8.93 -27.781 -2.926 1 97.88 373 ILE B CA 1
ATOM 6465 C C . ILE B 1 373 ? 8.914 -28.188 -4.395 1 97.88 373 ILE B C 1
ATOM 6467 O O . ILE B 1 373 ? 9.875 -28.781 -4.887 1 97.88 373 ILE B O 1
ATOM 6471 N N . TRP B 1 374 ? 7.816 -28.016 -5.043 1 98.31 374 TRP B N 1
ATOM 6472 C CA . TRP B 1 374 ? 7.641 -28.234 -6.477 1 98.31 374 TRP B CA 1
ATOM 6473 C C . TRP B 1 374 ? 7.336 -26.922 -7.188 1 98.31 374 TRP B C 1
ATOM 6475 O O . TRP B 1 374 ? 6.504 -26.141 -6.727 1 98.31 374 TRP B O 1
ATOM 6485 N N . ILE B 1 375 ? 8.039 -26.672 -8.312 1 98.62 375 ILE B N 1
ATOM 6486 C CA . ILE B 1 375 ? 7.82 -25.406 -9.023 1 98.62 375 ILE B CA 1
ATOM 6487 C C . ILE B 1 375 ? 7.648 -25.688 -10.516 1 98.62 375 ILE B C 1
ATOM 6489 O O . ILE B 1 375 ? 8.117 -26.703 -11.023 1 98.62 375 ILE B O 1
ATOM 6493 N N . VAL B 1 376 ? 6.938 -24.797 -11.219 1 98.62 376 VAL B N 1
ATOM 6494 C CA . VAL B 1 376 ? 6.875 -24.75 -12.672 1 98.62 376 VAL B CA 1
ATOM 6495 C C . VAL B 1 376 ? 7.559 -23.469 -13.172 1 98.62 376 VAL B C 1
ATOM 6497 O O . VAL B 1 376 ? 7.316 -22.375 -12.641 1 98.62 376 VAL B O 1
ATOM 6500 N N . SER B 1 377 ? 8.461 -23.578 -14.023 1 98.44 377 SER B N 1
ATOM 6501 C CA . SER B 1 377 ? 9.039 -22.438 -14.727 1 98.44 377 SER B CA 1
ATOM 6502 C C . SER B 1 377 ? 8.648 -22.438 -16.203 1 98.44 377 SER B C 1
ATOM 6504 O O . SER B 1 377 ? 8.617 -23.484 -16.844 1 98.44 377 SER B O 1
ATOM 6506 N N . ASN B 1 378 ? 8.344 -21.234 -16.781 1 98.25 378 ASN B N 1
ATOM 6507 C CA . ASN B 1 378 ? 7.695 -21.312 -18.094 1 98.25 378 ASN B CA 1
ATOM 6508 C C . ASN B 1 378 ? 8.266 -20.281 -19.062 1 98.25 378 ASN B C 1
ATOM 6510 O O . ASN B 1 378 ? 7.695 -20.047 -20.125 1 98.25 378 ASN B O 1
ATOM 6514 N N . LYS B 1 379 ? 9.352 -19.594 -18.703 1 98 379 LYS B N 1
ATOM 6515 C CA . LYS B 1 379 ? 9.984 -18.625 -19.594 1 98 379 LYS B CA 1
ATOM 6516 C C . LYS B 1 379 ? 8.969 -17.641 -20.141 1 98 379 LYS B C 1
ATOM 6518 O O . LYS B 1 379 ? 8.93 -17.375 -21.344 1 98 379 LYS B O 1
ATOM 6523 N N . TYR B 1 380 ? 8.25 -17.047 -19.328 1 98.06 380 TYR B N 1
ATOM 6524 C CA . TYR B 1 380 ? 7.109 -16.25 -19.75 1 98.06 380 TYR B CA 1
ATOM 6525 C C . TYR B 1 380 ? 7.559 -15.094 -20.641 1 98.06 380 TYR B C 1
ATOM 6527 O O . TYR B 1 380 ? 6.793 -14.625 -21.484 1 98.06 380 TYR B O 1
ATOM 6535 N N . GLN B 1 381 ? 8.781 -14.602 -20.484 1 98.25 381 GLN B N 1
ATOM 6536 C CA . GLN B 1 381 ? 9.242 -13.523 -21.359 1 98.25 381 GLN B CA 1
ATOM 6537 C C . GLN B 1 381 ? 9.188 -13.938 -22.828 1 98.25 381 GLN B C 1
ATOM 6539 O O . GLN B 1 381 ? 8.867 -13.117 -23.688 1 98.25 381 GLN B O 1
ATOM 6544 N N . LYS B 1 382 ? 9.492 -15.188 -23.062 1 97.69 382 LYS B N 1
ATOM 6545 C CA . LYS B 1 382 ? 9.438 -15.703 -24.438 1 97.69 382 LYS B CA 1
ATOM 6546 C C . LYS B 1 382 ? 7.996 -15.844 -24.906 1 97.69 382 LYS B C 1
ATOM 6548 O O . LYS B 1 382 ? 7.699 -15.609 -26.094 1 97.69 382 LYS B O 1
ATOM 6553 N N . ILE B 1 383 ? 7.152 -16.25 -24.062 1 96.88 383 ILE B N 1
ATOM 6554 C CA . ILE B 1 383 ? 5.734 -16.359 -24.375 1 96.88 383 ILE B CA 1
ATOM 6555 C C . ILE B 1 383 ? 5.168 -14.984 -24.703 1 96.88 383 ILE B C 1
ATOM 6557 O O . ILE B 1 383 ? 4.496 -14.805 -25.719 1 96.88 383 ILE B O 1
ATOM 6561 N N . ALA B 1 384 ? 5.445 -14.031 -23.812 1 96.5 384 ALA B N 1
ATOM 6562 C CA . ALA B 1 384 ? 4.938 -12.664 -23.953 1 96.5 384 ALA B CA 1
ATOM 6563 C C . ALA B 1 384 ? 5.402 -12.047 -25.266 1 96.5 384 ALA B C 1
ATOM 6565 O O . ALA B 1 384 ? 4.672 -11.273 -25.891 1 96.5 384 ALA B O 1
ATOM 6566 N N . ASN B 1 385 ? 6.582 -12.438 -25.672 1 96.88 385 ASN B N 1
ATOM 6567 C CA . ASN B 1 385 ? 7.164 -11.828 -26.859 1 96.88 385 ASN B CA 1
ATOM 6568 C C . ASN B 1 385 ? 6.922 -12.688 -28.094 1 96.88 385 ASN B C 1
ATOM 6570 O O . ASN B 1 385 ? 7.234 -12.273 -29.219 1 96.88 385 ASN B O 1
ATOM 6574 N N . GLY B 1 386 ? 6.453 -13.867 -27.969 1 94.94 386 GLY B N 1
ATOM 6575 C CA . GLY B 1 386 ? 6.156 -14.75 -29.078 1 94.94 386 GLY B CA 1
ATOM 6576 C C . GLY B 1 386 ? 7.398 -15.359 -29.719 1 94.94 386 GLY B C 1
ATOM 6577 O O . GLY B 1 386 ? 7.445 -15.562 -30.922 1 94.94 386 GLY B O 1
ATOM 6578 N N . ASP B 1 387 ? 8.445 -15.656 -28.938 1 93.75 387 ASP B N 1
ATOM 6579 C CA . ASP B 1 387 ? 9.711 -16.078 -29.516 1 93.75 387 ASP B CA 1
ATOM 6580 C C . ASP B 1 387 ? 10.188 -17.391 -28.906 1 93.75 387 ASP B C 1
ATOM 6582 O O . ASP B 1 387 ? 11.391 -17.609 -28.75 1 93.75 387 ASP B O 1
ATOM 6586 N N . LEU B 1 388 ? 9.273 -18.25 -28.516 1 96.69 388 LEU B N 1
ATOM 6587 C CA . LEU B 1 388 ? 9.633 -19.578 -28.047 1 96.69 388 LEU B CA 1
ATOM 6588 C C . LEU B 1 388 ? 10.297 -20.391 -29.156 1 96.69 388 LEU B C 1
ATOM 6590 O O . LEU B 1 388 ? 9.852 -20.359 -30.297 1 96.69 388 LEU B O 1
ATOM 6594 N N . ASN B 1 389 ? 11.414 -21.016 -28.812 1 97.25 389 ASN B N 1
ATOM 6595 C CA . ASN B 1 389 ? 12.078 -21.984 -29.688 1 97.25 389 ASN B CA 1
ATOM 6596 C C . ASN B 1 389 ? 11.727 -23.422 -29.281 1 97.25 389 ASN B C 1
ATOM 6598 O O . ASN B 1 389 ? 12.25 -23.938 -28.297 1 97.25 389 ASN B O 1
ATOM 6602 N N . PHE B 1 390 ? 10.961 -24.109 -30.109 1 97.56 390 PHE B N 1
ATOM 6603 C CA . PHE B 1 390 ? 10.398 -25.391 -29.734 1 97.56 390 PHE B CA 1
ATOM 6604 C C . PHE B 1 390 ? 11.383 -26.516 -30 1 97.56 390 PHE B C 1
ATOM 6606 O O . PHE B 1 390 ? 11.062 -27.688 -29.812 1 97.56 390 PHE B O 1
ATOM 6613 N N . ASN B 1 391 ? 12.586 -26.188 -30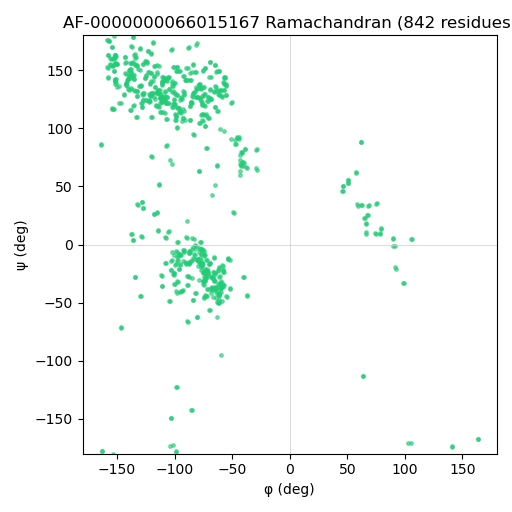.391 1 96.94 391 ASN B N 1
ATOM 6614 C CA . ASN B 1 391 ? 13.656 -27.172 -30.5 1 96.94 391 ASN B CA 1
ATOM 6615 C C . ASN B 1 391 ? 14.469 -27.266 -29.219 1 96.94 391 ASN B C 1
ATOM 6617 O O . ASN B 1 391 ? 15.32 -28.141 -29.078 1 96.94 391 ASN B O 1
ATOM 6621 N N . GLU B 1 392 ? 14.156 -26.406 -28.344 1 97.25 392 GLU B N 1
ATOM 6622 C CA . GLU B 1 392 ? 14.82 -26.422 -27.047 1 97.25 392 GLU B CA 1
ATOM 6623 C C . GLU B 1 392 ? 13.812 -26.609 -25.906 1 97.25 392 GLU B C 1
ATOM 6625 O O . GLU B 1 392 ? 12.609 -26.438 -26.109 1 97.25 392 GLU B O 1
ATOM 6630 N N . VAL B 1 393 ? 14.32 -26.953 -24.719 1 98.12 393 VAL B N 1
ATOM 6631 C CA . VAL B 1 393 ? 13.453 -27.109 -23.562 1 98.12 393 VAL B CA 1
ATOM 6632 C C . VAL B 1 393 ? 12.938 -25.734 -23.109 1 98.12 393 VAL B C 1
ATOM 6634 O O . VAL B 1 393 ? 13.727 -24.812 -22.891 1 98.12 393 VAL B O 1
ATOM 6637 N N . ASN B 1 394 ? 11.625 -25.594 -22.984 1 98.44 394 ASN B N 1
ATOM 6638 C CA . ASN B 1 394 ? 11.008 -24.328 -22.609 1 98.44 394 ASN B CA 1
ATOM 6639 C C . ASN B 1 394 ? 10.406 -24.391 -21.219 1 98.44 394 ASN B C 1
ATOM 6641 O O . ASN B 1 394 ? 10.422 -23.391 -20.484 1 98.44 394 ASN B O 1
ATOM 6645 N N . PHE B 1 395 ? 9.883 -25.5 -20.875 1 98.75 395 PHE B N 1
ATOM 6646 C CA . PHE B 1 395 ? 9.086 -25.594 -19.656 1 98.75 395 PHE B CA 1
ATOM 6647 C C . PHE B 1 395 ? 9.625 -26.703 -18.75 1 98.75 395 PHE B C 1
ATOM 6649 O O . PHE B 1 395 ? 10.078 -27.75 -19.234 1 98.75 395 PHE B O 1
ATOM 6656 N N . ARG B 1 396 ? 9.586 -26.469 -17.453 1 98.69 396 ARG B N 1
ATOM 6657 C CA . ARG B 1 396 ? 10.117 -27.453 -16.516 1 98.69 396 ARG B CA 1
ATOM 6658 C C . ARG B 1 396 ? 9.273 -27.531 -15.258 1 98.69 396 ARG B C 1
ATOM 6660 O O . ARG B 1 396 ? 8.672 -26.531 -14.852 1 98.69 396 ARG B O 1
ATOM 6667 N N . ILE B 1 397 ? 9.195 -28.672 -14.727 1 98.75 397 ILE B N 1
ATOM 6668 C CA . ILE B 1 397 ? 8.828 -28.891 -13.328 1 98.75 397 ILE B CA 1
ATOM 6669 C C . ILE B 1 397 ? 10.039 -29.375 -12.539 1 98.75 397 ILE B C 1
ATOM 6671 O O . ILE B 1 397 ? 10.703 -30.328 -12.938 1 98.75 397 ILE B O 1
ATOM 6675 N N . LEU B 1 398 ? 10.32 -28.641 -11.484 1 98.38 398 LEU B N 1
ATOM 6676 C CA . LEU B 1 398 ? 11.484 -28.938 -10.656 1 98.38 398 LEU B CA 1
ATOM 6677 C C . LEU B 1 398 ? 11.07 -29.156 -9.203 1 98.38 398 LEU B C 1
ATOM 6679 O O . LEU B 1 398 ? 9.992 -28.719 -8.789 1 98.38 398 LEU B O 1
ATOM 6683 N N . ASN B 1 399 ? 11.859 -29.859 -8.438 1 97.06 399 ASN B N 1
ATOM 6684 C CA . ASN B 1 399 ? 11.594 -29.984 -7.004 1 97.06 399 ASN B CA 1
ATOM 6685 C C . ASN B 1 399 ? 12.891 -29.984 -6.195 1 97.06 399 ASN B C 1
ATOM 6687 O O . ASN B 1 399 ? 13.969 -30.188 -6.742 1 97.06 399 ASN B O 1
ATOM 6691 N N . ALA B 1 400 ? 12.789 -29.625 -4.996 1 96.81 400 ALA B N 1
ATOM 6692 C CA . ALA B 1 400 ? 13.891 -29.594 -4.035 1 96.81 400 ALA B CA 1
ATOM 6693 C C . ALA B 1 400 ? 13.383 -29.781 -2.609 1 96.81 400 ALA B C 1
ATOM 6695 O O . ALA B 1 400 ? 12.234 -29.438 -2.303 1 96.81 400 ALA B O 1
ATOM 6696 N N . PRO B 1 401 ? 14.234 -30.406 -1.738 1 95.12 401 PRO B N 1
ATOM 6697 C CA . PRO B 1 401 ? 13.836 -30.5 -0.332 1 95.12 401 PRO B CA 1
ATOM 6698 C C . PRO B 1 401 ? 13.844 -29.141 0.37 1 95.12 401 PRO B C 1
ATOM 6700 O O . PRO B 1 401 ? 14.828 -28.391 0.277 1 95.12 401 PRO B O 1
ATOM 6703 N N . VAL B 1 402 ? 12.82 -28.859 1.076 1 96.44 402 VAL B N 1
ATOM 6704 C CA . VAL B 1 402 ? 12.664 -27.578 1.743 1 96.44 402 VAL B CA 1
ATOM 6705 C C . VAL B 1 402 ? 13.797 -27.375 2.756 1 96.44 402 VAL B C 1
ATOM 6707 O O . VAL B 1 402 ? 14.398 -26.312 2.824 1 96.44 402 VAL B O 1
ATOM 6710 N N . ASN B 1 403 ? 14.117 -28.422 3.506 1 93.62 403 ASN B N 1
ATOM 6711 C CA . ASN B 1 403 ? 15.133 -28.312 4.551 1 93.62 403 ASN B CA 1
ATOM 6712 C C . ASN B 1 403 ? 16.5 -27.953 3.975 1 93.62 403 ASN B C 1
ATOM 6714 O O . ASN B 1 403 ? 17.25 -27.188 4.586 1 93.62 403 ASN B O 1
ATOM 6718 N N . GLN B 1 404 ? 16.797 -28.406 2.842 1 93.44 404 GLN B N 1
ATOM 6719 C CA . GLN B 1 404 ? 18.062 -28.078 2.209 1 93.44 404 GLN B CA 1
ATOM 6720 C C . GLN B 1 404 ? 18.062 -26.656 1.673 1 93.44 404 GLN B C 1
ATOM 6722 O O . GLN B 1 404 ? 19.078 -25.969 1.731 1 93.44 404 GLN B O 1
ATOM 6727 N N . LEU B 1 405 ? 16.938 -26.219 1.199 1 95.62 405 LEU B N 1
ATOM 6728 C CA . LEU B 1 405 ? 16.828 -24.875 0.646 1 95.62 405 LEU B CA 1
ATOM 6729 C C . LEU B 1 405 ? 17.062 -23.828 1.726 1 95.62 405 LEU B C 1
ATOM 6731 O O . LEU B 1 405 ? 17.719 -22.812 1.482 1 95.62 405 LEU B O 1
ATOM 6735 N N . ILE B 1 406 ? 16.547 -24.062 2.914 1 95.81 406 ILE B N 1
ATOM 6736 C CA . ILE B 1 406 ? 16.547 -23 3.904 1 95.81 406 ILE B CA 1
ATOM 6737 C C . ILE B 1 406 ? 17.766 -23.125 4.816 1 95.81 406 ILE B C 1
ATOM 6739 O O . ILE B 1 406 ? 18.062 -22.219 5.59 1 95.81 406 ILE B O 1
ATOM 6743 N N . ARG B 1 407 ? 18.5 -24.234 4.676 1 93.25 407 ARG B N 1
ATOM 6744 C CA . ARG B 1 407 ? 19.641 -24.5 5.562 1 93.25 407 ARG B CA 1
ATOM 6745 C C . ARG B 1 407 ? 20.672 -23.375 5.48 1 93.25 407 ARG B C 1
ATOM 6747 O O . ARG B 1 407 ? 21.078 -22.984 4.387 1 93.25 407 ARG B O 1
ATOM 6754 N N . TYR B 1 408 ? 21.078 -22.797 6.582 1 93 408 TYR B N 1
ATOM 6755 C CA . TYR B 1 408 ? 22.094 -21.766 6.754 1 93 408 TYR B CA 1
ATOM 6756 C C . TYR B 1 408 ? 21.641 -20.453 6.141 1 93 408 TYR B C 1
ATOM 6758 O O . TYR B 1 408 ? 22.453 -19.688 5.617 1 93 408 TYR B O 1
ATOM 6766 N N . THR B 1 409 ? 20.375 -20.234 6.039 1 95.69 409 THR B N 1
ATOM 6767 C CA . THR B 1 409 ? 19.812 -18.969 5.605 1 95.69 409 THR B CA 1
ATOM 6768 C C . THR B 1 409 ? 18.938 -18.359 6.707 1 95.69 409 THR B C 1
ATOM 6770 O O . THR B 1 409 ? 18.688 -19 7.727 1 95.69 409 THR B O 1
ATOM 6773 N N . ARG B 1 410 ? 18.469 -17.172 6.516 1 96.62 410 ARG B N 1
ATOM 6774 C CA . ARG B 1 410 ? 17.578 -16.5 7.465 1 96.62 410 ARG B CA 1
ATOM 6775 C C . ARG B 1 410 ? 16.156 -17.047 7.355 1 96.62 410 ARG B C 1
ATOM 6777 O O . ARG B 1 410 ? 15.273 -16.641 8.117 1 96.62 410 ARG B O 1
ATOM 6784 N N . CYS B 1 411 ? 15.977 -18.016 6.512 1 97 411 CYS B N 1
ATOM 6785 C CA . CYS B 1 411 ? 14.648 -18.594 6.367 1 97 411 CYS B CA 1
ATOM 6786 C C . CYS B 1 411 ? 14.484 -19.797 7.297 1 97 411 CYS B C 1
ATOM 6788 O O . CYS B 1 411 ? 13.391 -20.359 7.402 1 97 411 CYS B O 1
ATOM 6790 N N . GLU B 1 412 ? 15.578 -20.125 7.949 1 94.69 412 GLU B N 1
ATOM 6791 C CA . GLU B 1 412 ? 15.461 -21.094 9.047 1 94.69 412 GLU B CA 1
ATOM 6792 C C . GLU B 1 412 ? 14.805 -20.453 10.273 1 94.69 412 GL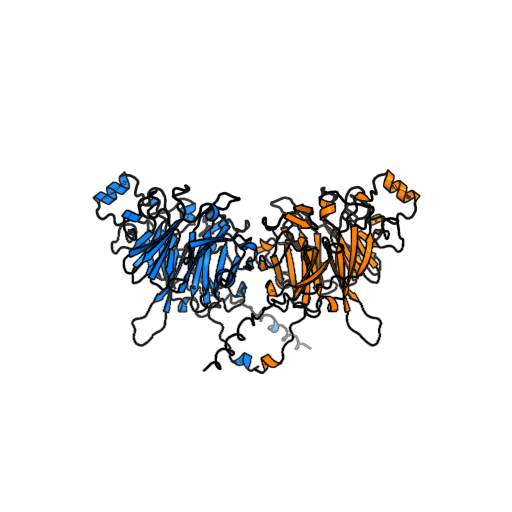U B C 1
ATOM 6794 O O . GLU B 1 412 ? 14.859 -19.234 10.445 1 94.69 412 GLU B O 1
ATOM 6799 N N . ASN B 1 413 ? 14.148 -21.344 11.039 1 90.75 413 ASN B N 1
ATOM 6800 C CA . ASN B 1 413 ? 13.617 -20.812 12.289 1 90.75 413 ASN B CA 1
ATOM 6801 C C . ASN B 1 413 ? 14.734 -20.266 13.18 1 90.75 413 ASN B C 1
ATOM 6803 O O . ASN B 1 413 ? 15.797 -20.859 13.297 1 90.75 413 ASN B O 1
ATOM 6807 N N . PRO B 1 414 ? 14.469 -19 13.719 1 83.69 414 PRO B N 1
ATOM 6808 C CA . PRO B 1 414 ? 15.484 -18.484 14.633 1 83.69 414 PRO B CA 1
ATOM 6809 C C . PRO B 1 414 ? 15.695 -19.375 15.852 1 83.69 414 PRO B C 1
ATOM 6811 O O . PRO B 1 414 ? 14.758 -20.031 16.312 1 83.69 414 PRO B O 1
ATOM 6814 N N . LYS B 1 415 ? 16.953 -19.641 16.125 1 68.62 415 LYS B N 1
ATOM 6815 C CA . LYS B 1 415 ? 17.281 -20.453 17.297 1 68.62 415 LYS B CA 1
ATOM 6816 C C . LYS B 1 415 ? 16.797 -19.781 18.578 1 68.62 415 LYS B C 1
ATOM 6818 O O . LYS B 1 415 ? 16.969 -18.562 18.75 1 68.62 415 LYS B O 1
ATOM 6823 N N . THR B 1 416 ? 15.672 -20.188 19.109 1 56.56 416 THR B N 1
ATOM 6824 C CA . THR B 1 416 ? 15.375 -19.688 20.438 1 56.56 416 THR B CA 1
ATOM 6825 C C . THR B 1 416 ? 16.625 -19.734 21.328 1 56.56 416 THR B C 1
ATOM 6827 O O . THR B 1 416 ? 17.188 -20.797 21.562 1 56.56 416 THR B O 1
ATOM 6830 N N . ASN B 1 417 ? 17.5 -18.953 21.141 1 44.66 417 ASN B N 1
ATOM 6831 C CA . ASN B 1 417 ? 18.5 -18.984 22.203 1 44.66 417 ASN B CA 1
ATOM 6832 C C . ASN B 1 417 ? 17.859 -19.031 23.578 1 44.66 417 ASN B C 1
ATOM 6834 O O . ASN B 1 417 ? 17.141 -18.094 23.969 1 44.66 417 ASN B O 1
ATOM 6838 N N . PHE B 1 418 ? 17.656 -20.094 24.109 1 38.47 418 PHE B N 1
ATOM 6839 C CA . PHE B 1 418 ? 17.266 -20.297 25.5 1 38.47 418 PHE B CA 1
ATOM 6840 C C . PHE B 1 418 ? 18.016 -19.344 26.422 1 38.47 418 PHE B C 1
ATOM 6842 O O . PHE B 1 418 ? 17.703 -19.234 27.609 1 38.47 418 PHE B O 1
ATOM 6849 N N . PHE B 1 419 ? 19.219 -18.906 26.047 1 39.38 419 PHE B N 1
ATOM 6850 C CA . PHE B 1 419 ? 19.922 -18.125 27.062 1 39.38 419 PHE B CA 1
ATOM 6851 C C . PHE B 1 419 ? 19.297 -16.75 27.219 1 39.38 419 PHE B C 1
ATOM 6853 O O . PHE B 1 419 ? 19.656 -16 28.125 1 39.38 419 PHE B O 1
ATOM 6860 N N . SER B 1 420 ? 18.656 -16.219 26.344 1 35.78 420 SER B N 1
ATOM 6861 C CA . SER B 1 420 ? 18.141 -14.875 26.547 1 35.78 420 SER B CA 1
ATOM 6862 C C . SER B 1 420 ? 16.953 -14.883 27.516 1 35.78 420 SER B C 1
ATOM 6864 O O . SER B 1 420 ? 16.406 -13.828 27.844 1 35.78 420 SER B O 1
ATOM 6866 N N . ILE B 1 421 ? 16.281 -15.883 27.734 1 32.22 421 ILE B N 1
ATOM 6867 C CA . ILE B 1 421 ? 15.336 -15.898 28.844 1 32.22 421 ILE B CA 1
ATOM 6868 C C . ILE B 1 421 ? 16.094 -15.812 30.172 1 32.22 421 ILE B C 1
ATOM 6870 O O . ILE B 1 421 ? 15.516 -15.445 31.203 1 32.22 421 ILE B O 1
ATOM 6874 N N . PHE B 1 422 ? 17.391 -16.391 30.219 1 31.98 422 PHE B N 1
ATOM 6875 C CA . PHE B 1 422 ? 18.047 -16.375 31.516 1 31.98 422 PHE B CA 1
ATOM 6876 C C . PHE B 1 422 ? 18.859 -15.109 31.688 1 31.98 422 PHE B C 1
ATOM 6878 O O . PHE B 1 422 ? 19.422 -14.867 32.781 1 31.98 422 PHE B O 1
ATOM 6885 N N . LEU B 1 423 ? 19.188 -14.32 30.672 1 26.39 423 LEU B N 1
ATOM 6886 C CA . LEU B 1 423 ? 19.828 -13.078 31.094 1 26.39 423 LEU B CA 1
ATOM 6887 C C . LEU B 1 423 ? 18.797 -11.961 31.219 1 26.39 423 LEU B C 1
ATOM 6889 O O . LEU B 1 423 ? 17.922 -11.812 30.359 1 26.39 423 LEU B O 1
#

Solvent-accessible surface area (backbone atoms only — not comparable to full-atom values): 44206 Å² total; per-residue (Å²): 141,83,77,80,74,73,78,69,69,76,73,66,73,78,68,75,77,75,68,74,71,66,69,72,73,77,52,44,59,72,58,61,42,79,77,45,55,21,30,34,54,51,65,64,63,84,42,70,67,51,41,51,50,30,43,74,73,43,44,36,34,55,88,43,53,46,67,33,24,50,48,74,57,95,88,44,40,36,40,18,19,46,24,28,79,17,35,58,45,12,44,25,30,63,44,94,48,72,51,97,32,24,58,16,30,34,43,48,86,35,67,82,34,19,42,74,82,37,75,88,41,43,43,11,26,43,26,62,37,72,52,98,81,47,33,37,43,37,39,27,38,11,34,46,63,89,40,80,68,35,74,30,29,42,40,29,29,33,65,90,76,60,40,81,73,46,76,45,73,48,53,65,83,59,56,29,27,84,88,77,68,30,56,39,48,43,31,53,46,77,50,67,82,44,96,63,47,32,37,36,42,32,19,16,23,64,36,25,27,45,34,40,36,35,61,71,76,70,44,74,45,65,36,75,52,75,73,20,42,47,32,86,91,38,25,70,44,46,46,97,90,35,68,51,75,47,79,34,6,19,45,17,45,31,65,38,87,86,77,39,31,39,34,34,21,13,25,12,24,26,39,48,33,34,33,53,46,59,62,63,72,61,58,88,68,55,68,83,65,55,54,39,40,40,28,39,43,43,44,92,39,32,32,40,20,24,28,49,48,94,81,32,30,34,36,32,18,24,35,50,68,11,23,38,31,32,33,20,74,90,47,75,88,46,47,91,38,50,40,71,43,30,45,33,86,75,72,30,27,32,32,52,15,43,34,70,43,80,44,81,53,80,51,85,85,50,81,54,83,41,43,30,36,38,36,22,17,44,36,49,54,32,62,77,68,70,63,72,58,67,89,37,80,50,35,36,35,31,36,33,52,44,68,68,50,29,57,97,46,64,32,38,73,77,75,75,59,69,60,63,78,73,101,137,85,74,80,74,76,76,70,72,79,74,66,80,78,70,77,72,75,68,75,72,66,70,73,72,74,52,46,60,72,58,61,42,78,77,44,54,21,28,35,54,49,64,66,63,85,44,70,68,52,43,52,49,29,44,74,71,43,44,37,35,55,89,44,52,45,68,33,22,50,48,74,56,96,88,44,41,36,39,18,19,46,26,29,79,19,35,58,45,12,44,27,30,65,45,95,49,72,51,96,32,22,58,16,31,34,44,50,86,35,69,85,35,20,44,74,83,35,75,88,42,43,42,11,25,42,29,61,36,71,52,97,82,47,32,39,41,38,38,26,37,11,35,47,64,91,39,80,70,34,74,30,30,41,39,30,28,34,66,89,76,61,40,81,74,46,76,46,72,48,53,66,82,60,55,30,27,84,87,79,68,30,57,38,49,42,29,51,47,77,48,66,82,43,95,65,46,32,38,35,42,32,19,17,23,63,36,26,26,46,33,40,36,36,61,70,76,70,44,74,47,66,34,75,51,74,74,20,42,46,33,85,92,39,25,69,44,44,47,96,90,34,67,50,75,48,77,34,6,19,45,16,45,30,65,38,88,84,77,39,32,38,33,36,22,13,24,11,24,26,38,48,33,33,33,52,46,59,62,64,72,63,56,87,68,54,68,83,65,53,53,38,39,42,28,38,41,43,45,92,40,32,34,38,20,23,29,50,48,94,81,32,30,34,35,31,18,24,36,50,69,12,23,37,31,32,31,21,74,90,46,74,87,46,47,92,38,50,40,72,43,30,44,34,85,73,74,30,27,33,32,52,15,42,35,71,44,80,44,80,53,80,51,86,85,51,80,53,84,41,42,31,36,37,38,21,18,44,36,50,52,33,60,77,67,69,63,72,58,66,89,39,80,49,34,36,34,33,35,33,51,44,68,68,50,29,58,97,44,65,32,38,73,76,74,76,59,70,61,63,79,73,100

GO terms:
  GO:0005576 extracellular region (C, EXP)

Nearest PDB structures (foldseek):
  5yyl-assembly1_A-2  TM=9.634E-01  e=1.133E-53  Apis mellifera
  7asd-assembly1_AA  TM=9.662E-01  e=1.375E-52  Apis mellifera
  5yyl-assembly1_B-2  TM=9.514E-01  e=1.071E-46  Apis mellifera
  2qe8-assembly1_A  TM=7.416E-01  e=5.046E-15  Trichormus variabilis ATCC 29413
  7ris-assembly1_A  TM=6.802E-01  e=1.809E-06  Rhodopseudomonas palustris CGA009

pLDDT: mean 89.89, std 18.5, range [25.91, 98.88]

InterPro domains:
  IPR011042 Six-bladed beta-propeller, TolB-like [G3DSA:2.120.10.30] (32-414)
  IPR017996 Major royal jelly/yellow-related [PF03022] (123-411)
  IPR017996 Major royal jelly/yellow-related [PR01366] (31-52)
  IPR017996 Major royal jelly/yellow-related [PR01366] (53-75)
  IPR017996 Major royal jelly/yellow-related [PR01366] (77-98)
  IPR017996 Major royal jelly/yellow-related [PR01366] (151-175)
  IPR017996 Major royal jelly/yellow-related [PR01366] (210-227)
  IPR017996 Major royal jelly/yellow-related [PR01366] (303-322)
  IPR017996 Major royal jelly/yellow-related [PR01366] (325-347)
  IPR017996 Major royal jelly/yellow-related [PTHR10009] (26-413)

Radius of gyration: 32.44 Å; Cα contacts (8 Å, |Δi|>4): 2147; chains: 2; bounding box: 131×101×83 Å

Foldseek 3Di:
DPPDPPPPPPPPDPPPPPPPCPVPPPQPQPQKDFPWFFLFAAAPLVDPVSVVVCVVVQVADRLQWFWFAWDDDPHWIWIATFAEGRDQAGIWTFDPDADPGITYTAHPPHSVQGHDLPQVHAHGFRYWDADPQQKIWTWGCCDHPHDRRYATWIWIARNVVRDTDDIGGDDPPQQAQPVPRDWDWHDWDWDDPDPQFIKIWIQTFTSQWIKIATRNVRDIDTAHDPQQWADPVQQWADAPNFIDGDRTGWAAWEAAPVQQWIWIGRQSFQWIKTFRCCQVRVDDHDRVPGDIDTDGNLHPHGWAYWYADNQQWIWTQRANQLFIKTAGPLDPRHNVRIDGLYHDSPASHAFSYKDKDWDQDPPPPPRDGWIKMKTKHANVSCVNVVNRDSVDTGITIIMGTPCNSCPPGSSGPPDPPPCVVVD/DPPDPPDPDPPDDPPPPPPPCPVPPPQPQPQKDFPWFFLFAAAPLVDPVSRVVCVVVQVADRLQWFWFAWDDDPHWIWIATFAEGRDQAGIWTFDPDADPGTTYTAHPPHSVQGHDLPQVHAHGFRYWDADPQQKIWTWGCCDHPHRRRYATWIWIARNVVRHTDDIGGDDPPQQAQPVPRDWDWHDWDWDAPDPQFIKIWIQTFTSQWIKIATRNVRDIDTAHDPQQWADPVQQWADAPNFIDGDRTGWAAWEAAPVQQWIWIHRQSFQWIKTFRCCQVRVDDHDRVPGDIDTDGNLHPHGWAYWYADNQQWIWTQRANQLFIKTAGPLDPRHNVRIDGLYHDSPASHAFSYKDKDWDQDPPPPPRDGWIKMKTKHANVSCVNVVNRDSVDTGITIIMGTPCNSCPPGSSGDPDPPPCVVVD

Sequence (846 aa):
MSFNIWWLILYFSIVCQAKAHYSLRDFKANIFQVKYQWKYFDYNFGSDEKRQAAIQSGEYNYKNNVPIDVDRWNGKTFVTILRNDGVPSSLNVISNKIGNGGPLLEPYPNWSWAKNQNCSGITSVYRIAIDEWDRLWVLDNGISGETSVCPSQIVVFDLKNSKLLKQVKIPHDIAINSTTGKRNVVTPIVQSFDYNNTWVYIADVEGYALIIYNNADDSFQRLTSSTFVYDPRYTKYTINDESFSLQDGILGMALSHKTQNLYYSAMSSHNLNYVNTKQFTQGKFQANDIQYQGASDILWTQASAKAISETGALFFGLVSDTALGCWNENRPLKRRNIEIVAKNNDTLQFISGIKIIKQISSNIYERQNNEYIWIVSNKYQKIANGDLNFNEVNFRILNAPVNQLIRYTRCENPKTNFFSIFLMSFNIWWLILYFSIVCQAKAHYSLRDFKANIFQVKYQWKYFDYNFGSDEKRQAAIQSGEYNYKNNVPIDVDRWNGKTFVTILRNDGVPSSLNVISNKIGNGGPLLEPYPNWSWAKNQNCSGITSVYRIAIDEWDRLWVLDNGISGETSVCPSQIVVFDLKNSKLLKQVKIPHDIAINSTTGKRNVVTPIVQSFDYNNTWVYIADVEGYALIIYNNADDSFQRLTSSTFVYDPRYTKYTINDESFSLQDGILGMALSHKTQNLYYSAMSSHNLNYVNTKQFTQGKFQANDIQYQGASDILWTQASAKAISETGALFFGLVSDTALGCWNENRPLKRRNIEIVAKNNDTLQFISGIKIIKQISSNIYERQNNEYIWIVSNKYQKIANGDLNFNEVNFRILNAPVNQLIRYTRCENPKTNFFSIFL